Protein 4AUO (pdb70)

GO terms:
  GO:0004175 endopeptidase activity (F, IDA)
  GO:0031334 positive regulation of protein-containing complex assembly (P, IDA)
  GO:0006508 proteolysis (P, IDA)
  GO:0004222 metalloendopeptidase activity (F, EXP)
  GO:0008270 zinc ion binding (F, TAS)
  GO:0004222 metalloendopeptidase activity (F, TAS)
  GO:0006508 proteolysis (P, TAS)
  GO:0005576 extracellular region (C, TAS)
  GO:0004252 serine-type endopeptidase activity (F, TAS)
  GO:0022617 extracellular matrix disassembly (P, TAS)
  GO:0030574 collagen catabolic process (P, TAS)
  GO:0004222 metalloendopeptidase activity (F, IDA)
  GO:0008233 peptidase activity (F, IDA)
  GO:0071492 cellular response to UV-A (P, IDA)

Radius of gyration: 37.66 Å; Cα contacts (8 Å, |Δi|>4): 2362; chains: 8; bounding box: 63×101×89 Å

CATH classification: 3.40.390.10 (+1 more: 2.110.10.10)

B-factor: mean 34.92, std 15.32, range [1.0, 96.07]

Secondary structure (DSSP, 8-state):
-EE-TT----S-SEEEEE--S--TTS-HHHHHHHHHHHHHHHHTTSS-EEEE-SSS--SEEEEEE-S--SSS----SSSS--EEE--S-STTTT-EEEETTS--BSSSSS-BHHHHHHHHHHHHHTEE--S-TTSTTSSS---SS-----HHHHHHHHHHS---S-SS----PPPP-SS-TT---SEEE-GGGSEEEEETTEEEEE-TT-SS-EEEEGGGT-TTSPSS--EEEEEGGGTEEEEEETTEEEEEETTEEPTT-SEEHHHHH---TT-----EEEE-TTT-EEEEEETTEEEEEETTTTEE-TT--EEHHHHS-SS-S--SEEEEETTEEEEEETTEEEEEETTTTEEEEEEEGGGGS--/-EEPTT----S-SEEEEEE-S--TTS-HHHHHHHHHHHHHHHHTTSS-EEEE-SSS--SEEEEEE-S--SSS----SSSS--EEE--SSSTTTT-EEEETTS--BSSSSS-BHHHHHHHHHHHTTTEE--S-TTSTTSSS---SS-----HHHHHHHHHHS---S-SS----PPPP-SS-TT---SEEE--TTSEEEEETTEEEEE-TT-SS-EEEEGGGT-TTSPSS--EEEEEGGGTEEEEEETTEEEEEETTEEPTT-SEEHHHHT---TT-----EEEE-SSS-EEEEEETTEEEEEETTTTEE-TT--EEHHHHS-SS-S--SEEEEETTEEEEEETTEEEEEETTTTEEEEEEETTTTS--/-------PPPPPPPP------PPPPPP-----/-------PPPPPPP-PPPP--PPPPP----/-------PPPPPPP-PPPP--PPPPP--/----------PPPP---B---PPPP-----/---------PPPPPP-B-------------/-------PPPPPPPPPPP----------

Structure (mmCIF, N/CA/C/O backbone):
data_4AUO
#
_entry.id   4AUO
#
_cell.length_a   76.671
_cell.length_b   102.241
_cell.length_c   80.734
_cell.angle_alpha   90.00
_cell.angle_beta   103.75
_cell.angle_gamma   90.00
#
_symmetry.space_group_name_H-M   'P 1 2 1'
#
loop_
_entity.id
_entity.type
_entity.pdbx_description
1 polymer 'INTERSTITIAL COLLAGENASE'
2 polymer 'TRIPLE-HELICAL COLLAGEN PEPTIDE'
3 non-polymer 'CALCIUM ION'
4 non-polymer 'ZINC ION'
5 water water
#
loop_
_atom_site.group_PDB
_atom_site.id
_atom_site.type_symbol
_atom_site.label_atom_id
_atom_site.label_alt_id
_atom_site.label_comp_id
_atom_site.label_asym_id
_atom_site.label_entity_id
_atom_site.label_seq_id
_atom_site.pdbx_PDB_ins_code
_atom_site.Cartn_x
_atom_site.Cartn_y
_atom_site.Cartn_z
_atom_site.occupancy
_atom_site.B_iso_or_equiv
_atom_site.auth_seq_id
_atom_site.auth_comp_id
_atom_site.auth_asym_id
_atom_site.auth_atom_id
_atom_site.pdbx_PDB_model_num
ATOM 1 N N . PHE A 1 1 ? 17.085 132.505 30.006 1.00 16.87 81 PHE A N 1
ATOM 2 C CA . PHE A 1 1 ? 16.981 132.301 28.532 1.00 16.72 81 PHE A CA 1
ATOM 3 C C . PHE A 1 1 ? 18.222 132.817 27.799 1.00 16.36 81 PHE A C 1
ATOM 4 O O . PHE A 1 1 ? 18.921 133.701 28.291 1.00 17.46 81 PHE A O 1
ATOM 12 N N . VAL A 1 2 ? 18.498 132.265 26.625 1.00 14.48 82 VAL A N 1
ATOM 13 C CA . VAL A 1 2 ? 19.649 132.704 25.864 1.00 12.26 82 VAL A CA 1
ATOM 14 C C . VAL A 1 2 ? 19.245 132.930 24.432 1.00 13.60 82 VAL A C 1
ATOM 15 O O . VAL A 1 2 ? 18.617 132.078 23.809 1.00 12.48 82 VAL A O 1
ATOM 19 N N . LEU A 1 3 ? 19.601 134.090 23.908 1.00 15.91 83 LEU A N 1
ATOM 20 C CA . LEU A 1 3 ? 19.309 134.390 22.518 1.00 18.62 83 LEU A CA 1
ATOM 21 C C . LEU A 1 3 ? 20.480 133.812 21.713 1.00 20.89 83 LEU A C 1
ATOM 22 O O . LEU A 1 3 ? 21.640 134.062 22.044 1.00 23.59 83 LEU A O 1
ATOM 27 N N . THR A 1 4 ? 20.187 133.023 20.685 1.00 22.21 84 THR A N 1
ATOM 28 C CA . THR A 1 4 ? 21.234 132.441 19.855 1.00 24.94 84 THR A CA 1
ATOM 29 C C . THR A 1 4 ? 22.343 133.458 19.575 1.00 27.14 84 THR A C 1
ATOM 30 O O . THR A 1 4 ? 22.094 134.668 19.531 1.00 27.04 84 THR A O 1
ATOM 34 N N . GLU A 1 5 ? 23.569 132.982 19.386 1.00 28.67 85 GLU A N 1
ATOM 35 C CA . GLU A 1 5 ? 24.660 133.903 19.095 1.00 30.04 85 GLU A CA 1
ATOM 36 C C . GLU A 1 5 ? 24.403 134.492 17.714 1.00 29.34 85 GLU A C 1
ATOM 37 O O . GLU A 1 5 ? 23.824 133.821 16.850 1.00 28.84 85 GLU A O 1
ATOM 43 N N . GLY A 1 6 ? 24.820 135.742 17.516 1.00 28.19 86 GLY A N 1
ATOM 44 C CA . GLY A 1 6 ? 24.624 136.400 16.237 1.00 27.38 86 GLY A CA 1
ATOM 45 C C . GLY A 1 6 ? 23.248 137.020 16.116 1.00 28.26 86 GLY A C 1
ATOM 46 O O . GLY A 1 6 ? 22.949 137.728 15.155 1.00 28.36 86 GLY A O 1
ATOM 47 N N . ASN A 1 7 ? 22.399 136.741 17.095 1.00 28.94 87 ASN A N 1
ATOM 48 C CA . ASN A 1 7 ? 21.049 137.281 17.111 1.00 30.37 87 ASN A CA 1
ATOM 49 C C . ASN A 1 7 ? 20.259 137.006 15.851 1.00 31.03 87 ASN A C 1
ATOM 50 O O . ASN A 1 7 ? 19.673 137.916 15.275 1.00 31.12 87 ASN A O 1
ATOM 55 N N . PRO A 1 8 ? 20.239 135.748 15.398 1.00 31.71 88 PRO A N 1
ATOM 56 C CA . PRO A 1 8 ? 19.475 135.458 14.189 1.00 32.63 88 PRO A CA 1
ATOM 57 C C . PRO A 1 8 ? 17.991 135.572 14.526 1.00 33.21 88 PRO A C 1
ATOM 58 O O . PRO A 1 8 ? 17.554 135.163 15.603 1.00 33.71 88 PRO A O 1
ATOM 62 N N . ARG A 1 9 ? 17.231 136.141 13.603 1.00 33.95 89 ARG A N 1
ATOM 63 C CA . ARG A 1 9 ? 15.801 136.331 13.773 1.00 34.75 89 ARG A CA 1
ATOM 64 C C . ARG A 1 9 ? 15.214 136.352 12.370 1.00 34.79 89 ARG A C 1
ATOM 65 O O . ARG A 1 9 ? 15.952 136.352 11.384 1.00 34.71 89 ARG A O 1
ATOM 73 N N . TRP A 1 10 ? 13.894 136.357 12.262 1.00 33.93 90 TRP A N 1
ATOM 74 C CA . TRP A 1 10 ? 13.291 136.421 10.944 1.00 33.51 90 TRP A CA 1
ATOM 75 C C . TRP A 1 10 ? 12.861 137.858 10.660 1.00 33.19 90 TRP A C 1
ATOM 76 O O . TRP A 1 10 ? 12.408 138.568 11.555 1.00 31.68 90 TRP A O 1
ATOM 87 N N . GLU A 1 11 ? 13.017 138.291 9.416 1.00 34.05 91 GLU A N 1
ATOM 88 C CA . GLU A 1 11 ? 12.619 139.640 9.054 1.00 36.06 91 GLU A CA 1
ATOM 89 C C . GLU A 1 11 ? 11.104 139.664 8.837 1.00 37.89 91 GLU A C 1
ATOM 90 O O . GLU A 1 11 ? 10.421 140.588 9.292 1.00 38.43 91 GLU A O 1
ATOM 92 N N . GLN A 1 12 ? 10.585 138.634 8.162 1.00 39.59 92 GLN A N 1
ATOM 93 C CA . GLN A 1 12 ? 9.148 138.516 7.871 1.00 40.57 92 GLN A CA 1
ATOM 94 C C . GLN A 1 12 ? 8.345 138.013 9.060 1.00 39.79 92 GLN A C 1
ATOM 95 O O . GLN A 1 12 ? 8.589 136.922 9.567 1.00 40.15 92 GLN A O 1
ATOM 101 N N . THR A 1 13 ? 7.368 138.806 9.485 1.00 39.71 93 THR A N 1
ATOM 102 C CA . THR A 1 13 ? 6.534 138.452 10.627 1.00 39.67 93 THR A CA 1
ATOM 103 C C . THR A 1 13 ? 5.528 137.344 10.319 1.00 39.45 93 THR A C 1
ATOM 104 O O . THR A 1 13 ? 5.048 136.666 11.230 1.00 40.34 93 THR A O 1
ATOM 108 N N . HIS A 1 14 ? 5.194 137.161 9.046 1.00 38.05 94 HIS A N 1
ATOM 109 C CA . HIS A 1 14 ? 4.243 136.121 8.679 1.00 37.19 94 HIS A CA 1
ATOM 110 C C . HIS A 1 14 ? 4.981 134.964 8.042 1.00 35.70 94 HIS A C 1
ATOM 111 O O . HIS A 1 14 ? 5.251 134.973 6.848 1.00 36.61 94 HIS A O 1
ATOM 118 N N . LEU A 1 15 ? 5.316 133.969 8.858 1.00 33.25 95 LEU A N 1
ATOM 119 C CA . LEU A 1 15 ? 6.067 132.810 8.396 1.00 31.17 95 LEU A CA 1
ATOM 120 C C . LEU A 1 15 ? 5.212 131.657 7.886 1.00 31.64 95 LEU A C 1
ATOM 121 O O . LEU A 1 15 ? 4.005 131.582 8.142 1.00 32.08 95 LEU A O 1
ATOM 126 N N . THR A 1 16 ? 5.871 130.756 7.162 1.00 31.36 96 THR A N 1
ATOM 127 C CA . THR A 1 16 ? 5.241 129.570 6.592 1.00 29.67 96 THR A CA 1
ATOM 128 C C . THR A 1 16 ? 6.141 128.360 6.872 1.00 27.82 96 THR A C 1
ATOM 129 O O . THR A 1 16 ? 7.362 128.462 6.849 1.00 25.72 96 THR A O 1
ATOM 133 N N . TYR A 1 17 ? 5.535 127.215 7.139 1.00 26.58 97 TYR A N 1
ATOM 134 C CA . TYR A 1 17 ? 6.313 126.026 7.420 1.00 25.99 97 TYR A CA 1
ATOM 135 C C . TYR A 1 17 ? 5.768 124.855 6.615 1.00 28.48 97 TYR A C 1
ATOM 136 O O . TYR A 1 17 ? 4.686 124.951 6.034 1.00 29.16 97 TYR A O 1
ATOM 145 N N . ARG A 1 18 ? 6.512 123.752 6.579 1.00 30.27 98 ARG A N 1
ATOM 146 C CA . ARG A 1 18 ? 6.077 122.573 5.834 1.00 33.17 98 ARG A CA 1
ATOM 147 C C . ARG A 1 18 ? 6.656 121.266 6.369 1.00 34.05 98 ARG A C 1
ATOM 148 O O . ARG A 1 18 ? 7.861 121.162 6.605 1.00 36.53 98 ARG A O 1
ATOM 156 N N . ILE A 1 19 ? 5.797 120.262 6.530 1.00 33.62 99 ILE A N 1
ATOM 157 C CA . ILE A 1 19 ? 6.213 118.965 7.054 1.00 33.15 99 ILE A CA 1
ATOM 158 C C . ILE A 1 19 ? 6.713 118.028 5.955 1.00 35.22 99 ILE A C 1
ATOM 159 O O . ILE A 1 19 ? 6.144 116.958 5.758 1.00 36.38 99 ILE A O 1
ATOM 164 N N . GLU A 1 20 ? 7.777 118.423 5.256 1.00 36.76 100 GLU A N 1
ATOM 165 C CA . GLU A 1 20 ? 8.346 117.626 4.165 1.00 38.54 100 GLU A CA 1
ATOM 166 C C . GLU A 1 20 ? 7.940 116.157 4.151 1.00 39.02 100 GLU A C 1
ATOM 167 O O . GLU A 1 20 ? 7.268 115.720 3.221 1.00 40.09 100 GLU A O 1
ATOM 173 N N . ASN A 1 21 ? 8.348 115.390 5.161 1.00 38.85 101 ASN A N 1
ATOM 174 C CA . ASN A 1 21 ? 7.977 113.972 5.220 1.00 38.70 101 ASN A CA 1
ATOM 175 C C . ASN A 1 21 ? 7.352 113.610 6.565 1.00 39.00 101 ASN A C 1
ATOM 176 O O . ASN A 1 21 ? 7.283 114.439 7.472 1.00 39.99 101 ASN A O 1
ATOM 181 N N . TYR A 1 22 ? 6.909 112.363 6.698 1.00 38.38 102 TYR A N 1
ATOM 182 C CA . TYR A 1 22 ? 6.274 111.924 7.932 1.00 37.64 102 TYR A CA 1
ATOM 183 C C . TYR A 1 22 ? 6.864 110.657 8.505 1.00 38.15 102 TYR A C 1
ATOM 184 O O . TYR A 1 22 ? 7.468 109.839 7.807 1.00 38.18 102 TYR A O 1
ATOM 193 N N . THR A 1 23 ? 6.663 110.508 9.803 1.00 38.65 103 THR A N 1
ATOM 194 C CA . THR A 1 23 ? 7.141 109.355 10.529 1.00 39.91 103 THR A CA 1
ATOM 195 C C . THR A 1 23 ? 6.013 108.337 10.526 1.00 40.44 103 THR A C 1
ATOM 196 O O . THR A 1 23 ? 4.844 108.697 10.669 1.00 40.27 103 THR A O 1
ATOM 200 N N . PRO A 1 24 ? 6.348 107.053 10.338 1.00 40.94 104 PRO A N 1
ATOM 201 C CA . PRO A 1 24 ? 5.379 105.950 10.311 1.00 41.83 104 PRO A CA 1
ATOM 202 C C . PRO A 1 24 ? 4.913 105.621 11.727 1.00 42.38 104 PRO A C 1
ATOM 203 O O . PRO A 1 24 ? 4.248 104.607 11.960 1.00 42.89 104 PRO A O 1
ATOM 207 N N . ASP A 1 25 ? 5.282 106.485 12.667 1.00 42.26 105 ASP A N 1
ATOM 208 C CA . ASP A 1 25 ? 4.942 106.308 14.071 1.00 41.93 105 ASP A CA 1
ATOM 209 C C . ASP A 1 25 ? 3.558 106.820 14.434 1.00 41.82 105 ASP A C 1
ATOM 210 O O . ASP A 1 25 ? 2.888 106.257 15.301 1.00 41.19 105 ASP A O 1
ATOM 215 N N . LEU A 1 26 ? 3.133 107.890 13.774 1.00 41.60 106 LEU A N 1
ATOM 216 C CA . LEU A 1 26 ? 1.833 108.475 14.058 1.00 41.49 106 LEU A CA 1
ATOM 217 C C . LEU A 1 26 ? 1.088 108.897 12.808 1.00 41.54 106 LEU A C 1
ATOM 218 O O . LEU A 1 26 ? 1.685 109.407 11.857 1.00 42.14 106 LEU A O 1
ATOM 223 N N . PRO A 1 27 ? -0.237 108.692 12.799 1.00 41.28 107 PRO A N 1
ATOM 224 C CA . PRO A 1 27 ? -1.101 109.055 11.673 1.00 41.38 107 PRO A CA 1
ATOM 225 C C . PRO A 1 27 ? -0.835 110.508 11.240 1.00 41.42 107 PRO A C 1
ATOM 226 O O . PRO A 1 27 ? -0.861 111.412 12.076 1.00 41.03 107 PRO A O 1
ATOM 230 N N . ARG A 1 28 ? -0.583 110.724 9.947 1.00 40.68 108 ARG A N 1
ATOM 231 C CA . ARG A 1 28 ? -0.299 112.059 9.412 1.00 40.93 108 ARG A CA 1
ATOM 232 C C . ARG A 1 28 ? -1.049 113.218 10.047 1.00 41.05 108 ARG A C 1
ATOM 233 O O . ARG A 1 28 ? -0.524 114.326 10.103 1.00 41.18 108 ARG A O 1
ATOM 241 N N . ALA A 1 29 ? -2.271 112.970 10.512 1.00 41.67 109 ALA A N 1
ATOM 242 C CA . ALA A 1 29 ? -3.092 114.005 11.146 1.00 41.27 109 ALA A CA 1
ATOM 243 C C . ALA A 1 29 ? -2.603 114.341 12.564 1.00 41.54 109 ALA A C 1
ATOM 244 O O . ALA A 1 29 ? -2.490 115.519 12.928 1.00 40.63 109 ALA A O 1
ATOM 246 N N . ASP A 1 30 ? -2.321 113.305 13.360 1.00 41.40 110 ASP A N 1
ATOM 247 C CA . ASP A 1 30 ? -1.816 113.488 14.726 1.00 41.23 110 ASP A CA 1
ATOM 248 C C . ASP A 1 30 ? -0.503 114.291 14.691 1.00 40.46 110 ASP A C 1
ATOM 249 O O . ASP A 1 30 ? -0.205 115.054 15.610 1.00 39.28 110 ASP A O 1
ATOM 251 N N . VAL A 1 31 ? 0.272 114.104 13.622 1.00 39.40 111 VAL A N 1
ATOM 252 C CA . VAL A 1 31 ? 1.531 114.812 13.426 1.00 38.47 111 VAL A CA 1
ATOM 253 C C . VAL A 1 31 ? 1.246 116.260 13.000 1.00 39.80 111 VAL A C 1
ATOM 254 O O . VAL A 1 31 ? 1.832 117.197 13.550 1.00 39.80 111 VAL A O 1
ATOM 258 N N . ASP A 1 32 ? 0.347 116.443 12.028 1.00 40.46 112 ASP A N 1
ATOM 259 C CA . ASP A 1 32 ? 0.001 117.785 11.549 1.00 41.01 112 ASP A CA 1
ATOM 260 C C . ASP A 1 32 ? -0.435 118.604 12.740 1.00 40.11 112 ASP A C 1
ATOM 261 O O . ASP A 1 32 ? -0.047 119.762 12.907 1.00 38.51 112 ASP A O 1
ATOM 266 N N . HIS A 1 33 ? -1.272 117.970 13.552 1.00 39.14 113 HIS A N 1
ATOM 267 C CA . HIS A 1 33 ? -1.829 118.581 14.742 1.00 38.50 113 HIS A CA 1
ATOM 268 C C . HIS A 1 33 ? -0.717 118.905 15.737 1.00 39.42 113 HIS A C 1
ATOM 269 O O . HIS A 1 33 ? -0.546 120.058 16.145 1.00 39.24 113 HIS A O 1
ATOM 276 N N . ALA A 1 34 ? 0.040 117.878 16.116 1.00 39.83 114 ALA A N 1
ATOM 277 C CA . ALA A 1 34 ? 1.135 118.034 17.068 1.00 38.22 114 ALA A CA 1
ATOM 278 C C . ALA A 1 34 ? 2.014 119.221 16.693 1.00 37.19 114 ALA A C 1
ATOM 279 O O . ALA A 1 34 ? 2.377 120.018 17.557 1.00 37.51 114 ALA A O 1
ATOM 281 N N . ILE A 1 35 ? 2.355 119.335 15.411 1.00 35.46 115 ILE A N 1
ATOM 282 C CA . ILE A 1 35 ? 3.182 120.441 14.954 1.00 34.80 115 ILE A CA 1
ATOM 283 C C . ILE A 1 35 ? 2.364 121.727 14.905 1.00 34.17 115 ILE A C 1
ATOM 284 O O . ILE A 1 35 ? 2.856 122.795 15.249 1.00 33.82 115 ILE A O 1
ATOM 289 N N . GLU A 1 36 ? 1.110 121.627 14.485 1.00 33.72 116 GLU A N 1
ATOM 290 C CA . GLU A 1 36 ? 0.265 122.809 14.426 1.00 32.94 116 GLU A CA 1
ATOM 291 C C . GLU A 1 36 ? 0.246 123.406 15.827 1.00 30.55 116 GLU A C 1
ATOM 292 O O . GLU A 1 36 ? 0.686 124.536 16.045 1.00 28.83 116 GLU A O 1
ATOM 298 N N . LYS A 1 37 ? -0.244 122.623 16.781 1.00 28.46 117 LYS A N 1
ATOM 299 C CA . LYS A 1 37 ? -0.314 123.068 18.161 1.00 27.03 117 LYS A CA 1
ATOM 300 C C . LYS A 1 37 ? 1.004 123.650 18.678 1.00 26.45 117 LYS A C 1
ATOM 301 O O . LYS A 1 37 ? 1.006 124.727 19.272 1.00 27.00 117 LYS A O 1
ATOM 307 N N . ALA A 1 38 ? 2.119 122.958 18.452 1.00 25.29 118 ALA A N 1
ATOM 308 C CA . ALA A 1 38 ? 3.417 123.450 18.904 1.00 24.11 118 ALA A CA 1
ATOM 309 C C . ALA A 1 38 ? 3.681 124.866 18.369 1.00 24.41 118 ALA A C 1
ATOM 310 O O . ALA A 1 38 ? 3.940 125.789 19.147 1.00 24.83 118 ALA A O 1
ATOM 312 N N . PHE A 1 39 ? 3.608 125.046 17.050 1.00 22.69 119 PHE A N 1
ATOM 313 C CA . PHE A 1 39 ? 3.833 126.365 16.452 1.00 20.60 119 PHE A CA 1
ATOM 314 C C . PHE A 1 39 ? 2.979 127.419 17.115 1.00 20.77 119 PHE A C 1
ATOM 315 O O . PHE A 1 39 ? 3.364 128.576 17.163 1.00 23.41 119 PHE A O 1
ATOM 323 N N . GLN A 1 40 ? 1.821 127.016 17.625 1.00 20.70 120 GLN A N 1
ATOM 324 C CA . GLN A 1 40 ? 0.906 127.934 18.296 1.00 20.61 120 GLN A CA 1
ATOM 325 C C . GLN A 1 40 ? 1.449 128.461 19.636 1.00 20.25 120 GLN A C 1
ATOM 326 O O . GLN A 1 40 ? 1.269 129.627 19.959 1.00 20.24 120 GLN A O 1
ATOM 332 N N . LEU A 1 41 ? 2.122 127.614 20.410 1.00 20.13 121 LEU A N 1
ATOM 333 C CA . LEU A 1 41 ? 2.679 128.043 21.696 1.00 19.69 121 LEU A CA 1
ATOM 334 C C . LEU A 1 41 ? 3.564 129.263 21.542 1.00 19.54 121 LEU A C 1
ATOM 335 O O . LEU A 1 41 ? 3.629 130.119 22.425 1.00 20.46 121 LEU A O 1
ATOM 340 N N . TRP A 1 42 ? 4.252 129.344 20.418 1.00 17.67 122 TRP A N 1
ATOM 341 C CA . TRP A 1 42 ? 5.128 130.463 20.206 1.00 18.34 122 TRP A CA 1
ATOM 342 C C . TRP A 1 42 ? 4.407 131.660 19.640 1.00 18.37 122 TRP A C 1
ATOM 343 O O . TRP A 1 42 ? 4.667 132.801 20.039 1.00 18.49 122 TRP A O 1
ATOM 354 N N . SER A 1 43 ? 3.488 131.406 18.722 1.00 17.93 123 SER A N 1
ATOM 355 C CA . SER A 1 43 ? 2.747 132.491 18.113 1.00 18.63 123 SER A CA 1
ATOM 356 C C . SER A 1 43 ? 1.766 133.087 19.107 1.00 19.03 123 SER A C 1
ATOM 357 O O . SER A 1 43 ? 1.339 134.221 18.945 1.00 20.93 123 SER A O 1
ATOM 360 N N . ASN A 1 44 ? 1.427 132.323 20.142 1.00 19.56 124 ASN A N 1
ATOM 361 C CA . ASN A 1 44 ? 0.486 132.771 21.168 1.00 19.84 124 ASN A CA 1
ATOM 362 C C . ASN A 1 44 ? 1.056 133.883 22.039 1.00 20.07 124 ASN A C 1
ATOM 363 O O . ASN A 1 44 ? 0.304 134.636 22.660 1.00 20.65 124 ASN A O 1
ATOM 368 N N . VAL A 1 45 ? 2.382 133.976 22.083 1.00 19.20 125 VAL A N 1
ATOM 369 C CA . VAL A 1 45 ? 3.062 134.970 22.896 1.00 17.82 125 VAL A CA 1
ATOM 370 C C . VAL A 1 45 ? 3.863 135.991 22.096 1.00 19.60 125 VAL A C 1
ATOM 371 O O . VAL A 1 45 ? 4.608 136.790 22.677 1.00 20.31 125 VAL A O 1
ATOM 375 N N . THR A 1 46 ? 3.734 135.962 20.770 1.00 20.13 126 THR A N 1
ATOM 376 C CA . THR A 1 46 ? 4.454 136.919 19.920 1.00 19.56 126 THR A CA 1
ATOM 377 C C . THR A 1 46 ? 3.588 137.456 18.806 1.00 19.69 126 THR A C 1
ATOM 378 O O . THR A 1 46 ? 2.426 137.083 18.667 1.00 18.67 126 THR A O 1
ATOM 382 N N . PRO A 1 47 ? 4.145 138.373 18.003 1.00 21.91 127 PRO A N 1
ATOM 383 C CA . PRO A 1 47 ? 3.357 138.923 16.897 1.00 22.84 127 PRO A CA 1
ATOM 384 C C . PRO A 1 47 ? 3.383 137.975 15.693 1.00 24.84 127 PRO A C 1
ATOM 385 O O . PRO A 1 47 ? 2.672 138.184 14.706 1.00 25.90 127 PRO A O 1
ATOM 389 N N . LEU A 1 48 ? 4.195 136.924 15.802 1.00 26.25 128 LEU A N 1
ATOM 390 C CA . LEU A 1 48 ? 4.377 135.951 14.731 1.00 27.98 128 LEU A CA 1
ATOM 391 C C . LEU A 1 48 ? 3.168 135.094 14.434 1.00 30.62 128 LEU A C 1
ATOM 392 O O . LEU A 1 48 ? 2.308 134.871 15.299 1.00 31.18 128 LEU A O 1
ATOM 397 N N . THR A 1 49 ? 3.114 134.625 13.189 1.00 32.21 129 THR A N 1
ATOM 398 C CA . THR A 1 49 ? 2.047 133.743 12.727 1.00 33.98 129 THR A CA 1
ATOM 399 C C . THR A 1 49 ? 2.729 132.584 11.973 1.00 34.52 129 THR A C 1
ATOM 400 O O . THR A 1 49 ? 3.828 132.754 11.427 1.00 35.27 129 THR A O 1
ATOM 404 N N . PHE A 1 50 ? 2.106 131.405 11.967 1.00 34.00 130 PHE A N 1
ATOM 405 C CA . PHE A 1 50 ? 2.692 130.257 11.279 1.00 33.11 130 PHE A CA 1
ATOM 406 C C . PHE A 1 50 ? 1.702 129.523 10.401 1.00 33.66 130 PHE A C 1
ATOM 407 O O . PHE A 1 50 ? 0.858 128.758 10.892 1.00 33.50 130 PHE A O 1
ATOM 415 N N . THR A 1 51 ? 1.831 129.770 9.097 1.00 33.48 131 THR A N 1
ATOM 416 C CA . THR A 1 51 ? 0.989 129.170 8.071 1.00 31.97 131 THR A CA 1
ATOM 417 C C . THR A 1 51 ? 1.713 127.972 7.464 1.00 31.20 131 THR A C 1
ATOM 418 O O . THR A 1 51 ? 2.922 128.005 7.237 1.00 28.63 131 THR A O 1
ATOM 422 N N . LYS A 1 52 ? 0.954 126.921 7.194 1.00 32.54 132 LYS A N 1
ATOM 423 C CA . LYS A 1 52 ? 1.484 125.681 6.627 1.00 35.27 132 LYS A CA 1
ATOM 424 C C . LYS A 1 52 ? 1.229 125.486 5.124 1.00 37.56 132 LYS A C 1
ATOM 425 O O . LYS A 1 52 ? 0.112 125.158 4.715 1.00 38.05 132 LYS A O 1
ATOM 431 N N . VAL A 1 53 ? 2.258 125.688 4.302 1.00 39.41 133 VAL A N 1
ATOM 432 C CA . VAL A 1 53 ? 2.108 125.480 2.868 1.00 41.02 133 VAL A CA 1
ATOM 433 C C . VAL A 1 53 ? 2.357 123.986 2.642 1.00 42.31 133 VAL A C 1
ATOM 434 O O . VAL A 1 53 ? 3.345 123.421 3.123 1.00 40.74 133 VAL A O 1
ATOM 438 N N . SER A 1 54 ? 1.441 123.347 1.925 1.00 44.90 134 SER A N 1
ATOM 439 C CA . SER A 1 54 ? 1.525 121.909 1.683 1.00 47.93 134 SER A CA 1
ATOM 440 C C . SER A 1 54 ? 2.545 121.444 0.637 1.00 49.21 134 SER A C 1
ATOM 441 O O . SER A 1 54 ? 2.759 120.240 0.450 1.00 48.80 134 SER A O 1
ATOM 444 N N . GLU A 1 55 ? 3.181 122.402 -0.030 1.00 50.57 135 GLU A N 1
ATOM 445 C CA . GLU A 1 55 ? 4.185 122.100 -1.041 1.00 51.60 135 GLU A CA 1
ATOM 446 C C . GLU A 1 55 ? 4.986 123.360 -1.353 1.00 51.18 135 GLU A C 1
ATOM 447 O O . GLU A 1 55 ? 4.565 124.475 -1.037 1.00 50.55 135 GLU A O 1
ATOM 453 N N . GLY A 1 56 ? 6.137 123.174 -1.987 1.00 50.32 136 GLY A N 1
ATOM 454 C CA . GLY A 1 56 ? 6.977 124.303 -2.322 1.00 48.88 136 GLY A CA 1
ATOM 455 C C . GLY A 1 56 ? 7.978 124.533 -1.215 1.00 48.87 136 GLY A C 1
ATOM 456 O O . GLY A 1 56 ? 8.290 123.615 -0.448 1.00 49.17 136 GLY A O 1
ATOM 457 N N . GLN A 1 57 ? 8.483 125.758 -1.124 1.00 47.97 137 GLN A N 1
ATOM 458 C CA . GLN A 1 57 ? 9.456 126.102 -0.097 1.00 47.47 137 GLN A CA 1
ATOM 459 C C . GLN A 1 57 ? 8.856 126.886 1.058 1.00 46.31 137 GLN A C 1
ATOM 460 O O . GLN A 1 57 ? 8.268 127.950 0.859 1.00 47.93 137 GLN A O 1
ATOM 466 N N . ALA A 1 58 ? 9.002 126.347 2.264 1.00 43.14 138 ALA A N 1
ATOM 467 C CA . ALA A 1 58 ? 8.492 126.997 3.459 1.00 39.54 138 ALA A CA 1
ATOM 468 C C . ALA A 1 58 ? 9.694 127.582 4.190 1.00 37.05 138 ALA A C 1
ATOM 469 O O . ALA A 1 58 ? 10.826 127.178 3.933 1.00 37.03 138 ALA A O 1
ATOM 471 N N . ASP A 1 59 ? 9.451 128.538 5.083 1.00 33.87 139 ASP A N 1
ATOM 472 C CA . ASP A 1 59 ? 10.523 129.160 5.859 1.00 29.97 139 ASP A CA 1
ATOM 473 C C . ASP A 1 59 ? 11.139 128.128 6.817 1.00 28.73 139 ASP A C 1
ATOM 474 O O . ASP A 1 59 ? 12.316 128.215 7.169 1.00 28.36 139 ASP A O 1
ATOM 479 N N . ILE A 1 60 ? 10.329 127.157 7.232 1.00 26.88 140 ILE A N 1
ATOM 480 C CA . ILE A 1 60 ? 10.761 126.104 8.142 1.00 25.06 140 ILE A CA 1
ATOM 481 C C . ILE A 1 60 ? 10.344 124.750 7.587 1.00 25.83 140 ILE A C 1
ATOM 482 O O . ILE A 1 60 ? 9.156 124.422 7.544 1.00 25.07 140 ILE A O 1
ATOM 487 N N . MET A 1 61 ? 11.332 123.973 7.155 1.00 26.27 141 MET A N 1
ATOM 488 C CA . MET A 1 61 ? 11.088 122.647 6.606 1.00 26.64 141 MET A CA 1
ATOM 489 C C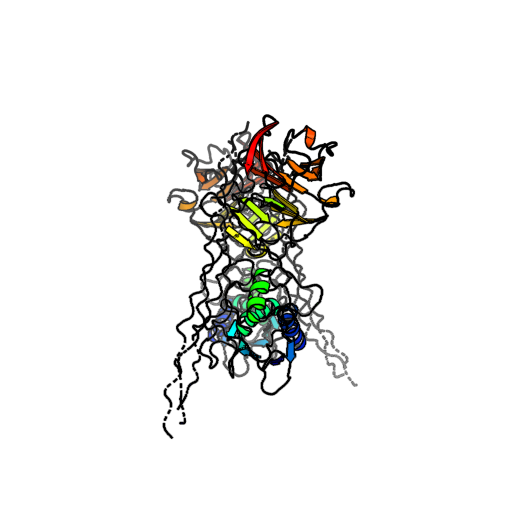 . MET A 1 61 ? 11.212 121.627 7.724 1.00 26.02 141 MET A C 1
ATOM 490 O O . MET A 1 61 ? 12.271 121.480 8.338 1.00 27.65 141 MET A O 1
ATOM 495 N N . ILE A 1 62 ? 10.131 120.920 7.998 1.00 24.92 142 ILE A N 1
ATOM 496 C CA . ILE A 1 62 ? 10.161 119.926 9.054 1.00 24.77 142 ILE A CA 1
ATOM 497 C C . ILE A 1 62 ? 10.233 118.536 8.442 1.00 26.28 142 ILE A C 1
ATOM 498 O O . ILE A 1 62 ? 9.427 118.190 7.581 1.00 27.51 142 ILE A O 1
ATOM 503 N N . SER A 1 63 ? 11.193 117.736 8.892 1.00 26.64 143 SER A N 1
ATOM 504 C CA . SER A 1 63 ? 11.363 116.402 8.344 1.00 27.04 143 SER A CA 1
ATOM 505 C C . SER A 1 63 ? 11.830 115.398 9.377 1.00 27.64 143 SER A C 1
ATOM 506 O O . SER A 1 63 ? 12.408 115.768 10.387 1.00 28.09 143 SER A O 1
ATOM 509 N N . PHE A 1 64 ? 11.592 114.122 9.090 1.00 28.32 144 PHE A N 1
ATOM 510 C CA . PHE A 1 64 ? 11.994 113.016 9.949 1.00 28.71 144 PHE A CA 1
ATOM 511 C C . PHE A 1 64 ? 13.080 112.250 9.207 1.00 29.59 144 PHE A C 1
ATOM 512 O O . PHE A 1 64 ? 12.859 111.771 8.099 1.00 29.31 144 PHE A O 1
ATOM 520 N N . VAL A 1 65 ? 14.247 112.131 9.831 1.00 30.80 145 VAL A N 1
ATOM 521 C CA . VAL A 1 65 ? 15.391 111.473 9.214 1.00 31.11 145 VAL A CA 1
ATOM 522 C C . VAL A 1 65 ? 16.133 110.554 10.198 1.00 32.52 145 VAL A C 1
ATOM 523 O O . VAL A 1 65 ? 15.933 110.642 11.418 1.00 33.88 145 VAL A O 1
ATOM 527 N N . ARG A 1 66 ? 16.993 109.686 9.658 1.00 32.81 146 ARG A N 1
ATOM 528 C CA . ARG A 1 66 ? 17.763 108.720 10.450 1.00 32.70 146 ARG A CA 1
ATOM 529 C C . ARG A 1 66 ? 19.250 108.990 10.383 1.00 33.04 146 ARG A C 1
ATOM 530 O O . ARG A 1 66 ? 19.710 109.728 9.520 1.00 33.09 146 ARG A O 1
ATOM 538 N N . GLY A 1 67 ? 19.993 108.375 11.296 1.00 33.78 147 GLY A N 1
ATOM 539 C CA . GLY A 1 67 ? 21.437 108.543 11.332 1.00 35.68 147 GLY A CA 1
ATOM 540 C C . GLY A 1 67 ? 22.015 109.726 10.570 1.00 36.59 147 GLY A C 1
ATOM 541 O O . GLY A 1 67 ? 21.835 110.883 10.963 1.00 36.34 147 GLY A O 1
ATOM 542 N N . ASP A 1 68 ? 22.721 109.431 9.480 1.00 38.16 148 ASP A N 1
ATOM 543 C CA . ASP A 1 68 ? 23.346 110.463 8.651 1.00 40.09 148 ASP A CA 1
ATOM 544 C C . ASP A 1 68 ? 22.354 110.936 7.581 1.00 40.25 148 ASP A C 1
ATOM 545 O O . ASP A 1 68 ? 21.647 110.117 6.993 1.00 40.34 148 ASP A O 1
ATOM 550 N N . HIS A 1 69 ? 22.295 112.245 7.325 1.00 40.81 149 HIS A N 1
ATOM 551 C CA . HIS A 1 69 ? 21.353 112.764 6.324 1.00 40.63 149 HIS A CA 1
ATOM 552 C C . HIS A 1 69 ? 21.732 114.066 5.617 1.00 41.20 149 HIS A C 1
ATOM 553 O O . HIS A 1 69 ? 20.952 115.024 5.595 1.00 39.51 149 HIS A O 1
ATOM 560 N N . ARG A 1 70 ? 22.921 114.090 5.027 1.00 42.64 150 ARG A N 1
ATOM 561 C CA . ARG A 1 70 ? 23.390 115.265 4.291 1.00 44.93 150 ARG A CA 1
ATOM 562 C C . ARG A 1 70 ? 23.235 116.591 5.037 1.00 43.90 150 ARG A C 1
ATOM 563 O O . ARG A 1 70 ? 22.901 117.593 4.407 1.00 42.73 150 ARG A O 1
ATOM 571 N N . ASP A 1 71 ? 23.470 116.635 6.346 1.00 42.71 151 ASP A N 1
ATOM 572 C CA . ASP A 1 71 ? 23.304 117.917 7.016 1.00 41.76 151 ASP A CA 1
ATOM 573 C C . ASP A 1 71 ? 24.320 118.293 8.085 1.00 40.79 151 ASP A C 1
ATOM 574 O O . ASP A 1 71 ? 24.146 119.303 8.769 1.00 42.58 151 ASP A O 1
ATOM 579 N N . ASN A 1 72 ? 25.368 117.492 8.242 1.00 38.80 152 ASN A N 1
ATOM 580 C CA . ASN A 1 72 ? 26.436 117.801 9.203 1.00 38.28 152 ASN A CA 1
ATOM 581 C C . ASN A 1 72 ? 26.201 117.352 10.644 1.00 37.12 152 ASN A C 1
ATOM 582 O O . ASN A 1 72 ? 27.156 117.153 11.398 1.00 37.42 152 ASN A O 1
ATOM 587 N N . SER A 1 73 ? 24.938 117.183 11.023 1.00 35.75 153 SER A N 1
ATOM 588 C CA . SER A 1 73 ? 24.596 116.768 12.381 1.00 33.40 153 SER A CA 1
ATOM 589 C C . SER A 1 73 ? 23.843 115.440 12.413 1.00 30.79 153 SER A C 1
ATOM 590 O O . SER A 1 73 ? 22.652 115.410 12.699 1.00 29.39 153 SER A O 1
ATOM 593 N N . PRO A 1 74 ? 24.541 114.323 12.131 1.00 29.47 154 PRO A N 1
ATOM 594 C CA . PRO A 1 74 ? 23.970 112.968 12.113 1.00 28.25 154 PRO A CA 1
ATOM 595 C C . PRO A 1 74 ? 23.337 112.587 13.448 1.00 28.01 154 PRO A C 1
ATOM 596 O O . PRO A 1 74 ? 23.794 113.029 14.510 1.00 28.44 154 PRO A O 1
ATOM 600 N N . PHE A 1 75 ? 22.290 111.768 13.398 1.00 26.75 155 PHE A N 1
ATOM 601 C CA . PHE A 1 75 ? 21.626 111.344 14.623 1.00 26.76 155 PHE A CA 1
ATOM 602 C C . PHE A 1 75 ? 22.289 110.092 15.216 1.00 27.15 155 PHE A C 1
ATOM 603 O O . PHE A 1 75 ? 22.980 109.355 14.524 1.00 26.20 155 PHE A O 1
ATOM 611 N N . ASP A 1 76 ? 22.069 109.873 16.510 1.00 28.92 156 ASP A N 1
ATOM 612 C CA . ASP A 1 76 ? 22.667 108.764 17.262 1.00 29.11 156 ASP A CA 1
ATOM 613 C C . ASP A 1 76 ? 21.789 107.534 17.480 1.00 29.62 156 ASP A C 1
ATOM 614 O O . ASP A 1 76 ? 21.995 106.786 18.444 1.00 28.98 156 ASP A O 1
ATOM 619 N N . GLY A 1 77 ? 20.819 107.312 16.605 1.00 29.24 157 GLY A N 1
ATOM 620 C CA . GLY A 1 77 ? 19.957 106.165 16.795 1.00 29.18 157 GLY A CA 1
ATOM 621 C C . GLY A 1 77 ? 19.009 106.417 17.949 1.00 29.16 157 GLY A C 1
ATOM 622 O O . GLY A 1 77 ? 18.833 107.558 18.365 1.00 30.07 157 GLY A O 1
ATOM 623 N N . PRO A 1 78 ? 18.390 105.372 18.502 1.00 28.97 158 PRO A N 1
ATOM 624 C CA . PRO A 1 78 ? 17.443 105.484 19.616 1.00 29.25 158 PRO A CA 1
ATOM 625 C C . PRO A 1 78 ? 17.995 106.153 20.855 1.00 29.35 158 PRO A C 1
ATOM 626 O O . PRO A 1 78 ? 19.080 105.821 21.305 1.00 30.76 158 PRO A O 1
ATOM 630 N N . GLY A 1 79 ? 17.236 107.089 21.411 1.00 29.49 159 GLY A N 1
ATOM 631 C CA . GLY A 1 79 ? 17.675 107.772 22.617 1.00 29.52 159 GLY A CA 1
ATOM 632 C C . GLY A 1 79 ? 18.574 108.960 22.350 1.00 28.89 159 GLY A C 1
ATOM 633 O O . GLY A 1 79 ? 18.768 109.353 21.201 1.00 30.30 159 GLY A O 1
ATOM 634 N N . GLY A 1 80 ? 19.122 109.538 23.411 1.00 27.35 160 GLY A N 1
ATOM 635 C CA . GLY A 1 80 ? 19.997 110.685 23.247 1.00 25.83 160 GLY A CA 1
ATOM 636 C C . GLY A 1 80 ? 19.335 111.768 22.419 1.00 24.54 160 GLY A C 1
ATOM 637 O O . GLY A 1 80 ? 18.134 111.998 22.555 1.00 25.86 160 GLY A O 1
ATOM 638 N N . ASN A 1 81 ? 20.109 112.428 21.561 1.00 22.15 161 ASN A N 1
ATOM 639 C CA . ASN A 1 81 ? 19.585 113.489 20.708 1.00 21.09 161 ASN A CA 1
ATOM 640 C C . ASN A 1 81 ? 18.301 113.082 20.000 1.00 20.46 161 ASN A C 1
ATOM 641 O O . ASN A 1 81 ? 18.292 112.160 19.188 1.00 21.81 161 ASN A O 1
ATOM 646 N N . LEU A 1 82 ? 17.213 113.776 20.310 1.00 18.55 162 LEU A N 1
ATOM 647 C CA . LEU A 1 82 ? 15.930 113.455 19.709 1.00 16.27 162 LEU A CA 1
ATOM 648 C C . LEU A 1 82 ? 15.672 114.247 18.433 1.00 15.42 162 LEU A C 1
ATOM 649 O O . LEU A 1 82 ? 14.906 113.809 17.574 1.00 14.35 162 LEU A O 1
ATOM 654 N N . ALA A 1 83 ? 16.319 115.406 18.309 1.00 13.50 163 ALA A N 1
ATOM 655 C CA . ALA A 1 83 ? 16.135 116.268 17.146 1.00 12.24 163 ALA A CA 1
ATOM 656 C C . ALA A 1 83 ? 17.014 117.523 17.205 1.00 12.28 163 ALA A C 1
ATOM 657 O O . ALA A 1 83 ? 17.673 117.778 18.205 1.00 12.27 163 ALA A O 1
ATOM 659 N N . HIS A 1 84 ? 17.038 118.293 16.120 1.00 12.09 164 HIS A N 1
ATOM 660 C CA . HIS A 1 84 ? 17.774 119.548 16.096 1.00 12.31 164 HIS A CA 1
ATOM 661 C C . HIS A 1 84 ? 17.093 120.499 15.133 1.00 11.58 164 HIS A C 1
ATOM 662 O O . HIS A 1 84 ? 16.248 120.090 14.349 1.00 9.97 164 HIS A O 1
ATOM 669 N N . ALA A 1 85 ? 17.428 121.778 15.229 1.00 12.27 165 ALA A N 1
ATOM 670 C CA . ALA A 1 85 ? 16.824 122.800 14.370 1.00 13.99 165 ALA A CA 1
ATOM 671 C C . ALA A 1 85 ? 17.872 123.861 14.088 1.00 13.83 165 ALA A C 1
ATOM 672 O O . ALA A 1 85 ? 18.844 123.984 14.833 1.00 14.92 165 ALA A O 1
ATOM 674 N N . PHE A 1 86 ? 17.690 124.633 13.026 1.00 13.51 166 PHE A N 1
ATOM 675 C CA . PHE A 1 86 ? 18.697 125.628 12.704 1.00 14.51 166 PHE A CA 1
ATOM 676 C C . PHE A 1 86 ? 18.179 127.035 12.925 1.00 13.54 166 PHE A C 1
ATOM 677 O O . PHE A 1 86 ? 17.005 127.294 12.779 1.00 13.21 166 PHE A O 1
ATOM 685 N N . GLN A 1 87 ? 19.059 127.940 13.311 1.00 15.16 167 GLN A N 1
ATOM 686 C CA . GLN A 1 87 ? 18.637 129.302 13.557 1.00 19.27 167 GLN A CA 1
ATOM 687 C C . GLN A 1 87 ? 17.984 129.874 12.320 1.00 21.53 167 GLN A C 1
ATOM 688 O O . GLN A 1 87 ? 18.148 129.336 11.229 1.00 22.83 167 GLN A O 1
ATOM 694 N N . PRO A 1 88 ? 17.235 130.980 12.470 1.00 23.71 168 PRO A N 1
ATOM 695 C CA . PRO A 1 88 ? 16.558 131.605 11.334 1.00 25.29 168 PRO A CA 1
ATOM 696 C C . PRO A 1 88 ? 17.517 131.961 10.215 1.00 26.73 168 PRO A C 1
ATOM 697 O O . PRO A 1 88 ? 18.700 132.231 10.453 1.00 27.73 168 PRO A O 1
ATOM 701 N N . GLY A 1 89 ? 16.994 131.964 8.995 1.00 28.00 169 GLY A N 1
ATOM 702 C CA . GLY A 1 89 ? 17.804 132.292 7.841 1.00 30.09 169 GLY A CA 1
ATOM 703 C C . GLY A 1 89 ? 17.267 131.652 6.577 1.00 32.14 169 GLY A C 1
ATOM 704 O O . GLY A 1 89 ? 16.274 130.909 6.609 1.00 33.14 169 GLY A O 1
ATOM 705 N N . PRO A 1 90 ? 17.912 131.920 5.434 1.00 32.79 170 PRO A N 1
ATOM 706 C CA . PRO A 1 90 ? 17.468 131.348 4.162 1.00 32.64 170 PRO A CA 1
ATOM 707 C C . PRO A 1 90 ? 17.881 129.881 4.005 1.00 32.58 170 PRO A C 1
ATOM 708 O O . PRO A 1 90 ? 18.726 129.371 4.751 1.00 32.19 170 PRO A O 1
ATOM 712 N N . GLY A 1 91 ? 17.274 129.210 3.034 1.00 32.37 171 GLY A N 1
ATOM 713 C CA . GLY A 1 91 ? 17.608 127.822 2.783 1.00 33.11 171 GLY A CA 1
ATOM 714 C C . GLY A 1 91 ? 17.427 126.972 4.019 1.00 34.51 171 GLY A C 1
ATOM 715 O O . GLY A 1 91 ? 16.425 127.120 4.726 1.00 37.19 171 GLY A O 1
ATOM 716 N N . ILE A 1 92 ? 18.392 126.093 4.290 1.00 33.42 172 ILE A N 1
ATOM 717 C CA . ILE A 1 92 ? 18.328 125.203 5.447 1.00 30.88 172 ILE A CA 1
ATOM 718 C C . ILE A 1 92 ? 17.951 125.955 6.737 1.00 30.37 172 ILE A C 1
ATOM 719 O O . ILE A 1 92 ? 17.540 125.340 7.729 1.00 29.00 172 ILE A O 1
ATOM 724 N N . GLY A 1 93 ? 18.066 127.284 6.699 1.00 29.42 173 GLY A N 1
ATOM 725 C CA . GLY A 1 93 ? 17.751 128.114 7.853 1.00 28.28 173 GLY A CA 1
ATOM 726 C C . GLY A 1 93 ? 16.365 127.955 8.451 1.00 27.78 173 GLY A C 1
ATOM 727 O O . GLY A 1 93 ? 15.360 128.032 7.747 1.00 27.92 173 GLY A O 1
ATOM 728 N N . GLY A 1 94 ? 16.319 127.736 9.763 1.00 27.89 174 GLY A N 1
ATOM 729 C CA . GLY A 1 94 ? 15.057 127.584 10.465 1.00 28.61 174 GLY A CA 1
ATOM 730 C C . GLY A 1 94 ? 14.414 126.222 10.325 1.00 29.80 174 GLY A C 1
ATOM 731 O O . GLY A 1 94 ? 13.222 126.077 10.597 1.00 30.82 174 GLY A O 1
ATOM 732 N N . ASP A 1 95 ? 15.198 125.224 9.917 1.00 30.53 175 ASP A N 1
ATOM 733 C CA . ASP A 1 95 ? 14.693 123.858 9.710 1.00 30.85 175 ASP A CA 1
ATOM 734 C C . ASP A 1 95 ? 14.744 122.963 10.945 1.00 29.35 175 ASP A C 1
ATOM 735 O O . ASP A 1 95 ? 15.578 123.154 11.833 1.00 28.95 175 ASP A O 1
ATOM 740 N N . ALA A 1 96 ? 13.854 121.976 10.978 1.00 26.64 176 ALA A N 1
ATOM 741 C CA . ALA A 1 96 ? 13.795 121.048 12.090 1.00 25.28 176 ALA A CA 1
ATOM 742 C C . ALA A 1 96 ? 13.840 119.610 11.588 1.00 24.61 176 ALA A C 1
ATOM 743 O O . ALA A 1 96 ? 13.096 119.232 10.687 1.00 25.68 176 ALA A O 1
ATOM 745 N N . HIS A 1 97 ? 14.732 118.817 12.171 1.00 23.31 177 HIS A N 1
ATOM 746 C CA . HIS A 1 97 ? 14.896 117.414 11.803 1.00 22.18 177 HIS A CA 1
ATOM 747 C C . HIS A 1 97 ? 14.686 116.554 13.051 1.00 20.93 177 HIS A C 1
ATOM 748 O O . HIS A 1 97 ? 15.408 116.688 14.032 1.00 19.94 177 HIS A O 1
ATOM 755 N N . PHE A 1 98 ? 13.700 115.671 13.012 1.00 19.99 178 PHE A N 1
ATOM 756 C CA . PHE A 1 98 ? 13.429 114.803 14.138 1.00 19.52 178 PHE A CA 1
ATOM 757 C C . PHE A 1 98 ? 14.061 113.441 13.907 1.00 20.46 178 PHE A C 1
ATOM 758 O O . PHE A 1 98 ? 13.905 112.838 12.858 1.00 20.78 178 PHE A O 1
ATOM 766 N N . ASP A 1 99 ? 14.799 112.960 14.891 1.00 23.15 179 ASP A N 1
ATOM 767 C CA . ASP A 1 99 ? 15.464 111.672 14.766 1.00 26.14 179 ASP A CA 1
ATOM 768 C C . ASP A 1 99 ? 14.462 110.541 14.582 1.00 27.40 179 ASP A C 1
ATOM 769 O O . ASP A 1 99 ? 13.897 110.021 15.551 1.00 26.59 179 ASP A O 1
ATOM 774 N N . GLU A 1 100 ? 14.241 110.149 13.334 1.00 29.03 180 GLU A N 1
ATOM 775 C CA . GLU A 1 100 ? 13.295 109.078 13.072 1.00 31.26 180 GLU A CA 1
ATOM 776 C C . GLU A 1 100 ? 13.552 107.824 13.925 1.00 31.53 180 GLU A C 1
ATOM 777 O O . GLU A 1 100 ? 12.607 107.188 14.387 1.00 31.50 180 GLU A O 1
ATOM 783 N N . ASP A 1 101 ? 14.817 107.479 14.150 1.00 32.59 181 ASP A N 1
ATOM 784 C CA . ASP A 1 101 ? 15.156 106.299 14.944 1.00 34.39 181 ASP A CA 1
ATOM 785 C C . ASP A 1 101 ? 14.466 106.322 16.300 1.00 35.39 181 ASP A C 1
ATOM 786 O O . ASP A 1 101 ? 14.656 105.410 17.116 1.00 35.69 181 ASP A O 1
ATOM 791 N N . GLU A 1 102 ? 13.676 107.368 16.543 1.00 36.11 182 GLU A N 1
ATOM 792 C CA . GLU A 1 102 ? 12.934 107.512 17.800 1.00 35.70 182 GLU A CA 1
ATOM 793 C C . GLU A 1 102 ? 11.494 107.011 17.647 1.00 35.09 182 GLU A C 1
ATOM 794 O O . GLU A 1 102 ? 10.972 106.939 16.529 1.00 33.72 182 GLU A O 1
ATOM 800 N N . ARG A 1 103 ? 10.867 106.632 18.758 1.00 34.95 183 ARG A N 1
ATOM 801 C CA . ARG A 1 103 ? 9.472 106.215 18.702 1.00 36.01 183 ARG A CA 1
ATOM 802 C C . ARG A 1 103 ? 8.655 107.445 19.068 1.00 36.91 183 ARG A C 1
ATOM 803 O O . ARG A 1 103 ? 8.501 107.760 20.250 1.00 37.29 183 ARG A O 1
ATOM 811 N N . TRP A 1 104 ? 8.145 108.139 18.054 1.00 37.23 184 TRP A N 1
ATOM 812 C CA . TRP A 1 104 ? 7.355 109.350 18.255 1.00 37.84 184 TRP A CA 1
ATOM 813 C C . TRP A 1 104 ? 5.920 109.034 18.651 1.00 38.56 184 TRP A C 1
ATOM 814 O O . TRP A 1 104 ? 5.235 108.282 17.966 1.00 39.55 184 TRP A O 1
ATOM 825 N N . THR A 1 105 ? 5.460 109.616 19.755 1.00 38.67 185 THR A N 1
ATOM 826 C CA . THR A 1 105 ? 4.112 109.339 20.236 1.00 38.01 185 THR A CA 1
ATOM 827 C C . THR A 1 105 ? 3.293 110.580 20.505 1.00 37.72 185 THR A C 1
ATOM 828 O O . THR A 1 105 ? 3.811 111.696 20.515 1.00 37.84 185 THR A O 1
ATOM 832 N N . ASN A 1 106 ? 2.000 110.365 20.715 1.00 37.41 186 ASN A N 1
ATOM 833 C CA . ASN A 1 106 ? 1.073 111.446 21.006 1.00 37.41 186 ASN A CA 1
ATOM 834 C C . ASN A 1 106 ? 0.444 111.141 22.364 1.00 36.23 186 ASN A C 1
ATOM 835 O O . ASN A 1 106 ? -0.738 111.380 22.596 1.00 36.05 186 ASN A O 1
ATOM 840 N N . ASN A 1 107 ? 1.263 110.600 23.259 1.00 35.13 187 ASN A N 1
ATOM 841 C CA . ASN A 1 107 ? 0.815 110.256 24.594 1.00 34.55 187 ASN A CA 1
ATOM 842 C C . ASN A 1 107 ? 1.941 110.404 25.619 1.00 35.50 187 ASN A C 1
ATOM 843 O O . ASN A 1 107 ? 2.879 111.173 25.410 1.00 35.21 187 ASN A O 1
ATOM 848 N N . PHE A 1 108 ? 1.842 109.687 26.732 1.00 36.59 188 PHE A N 1
ATOM 849 C CA . PHE A 1 108 ? 2.850 109.775 27.778 1.00 38.15 188 PHE A CA 1
ATOM 850 C C . PHE A 1 108 ? 4.101 108.971 27.460 1.00 39.33 188 PHE A C 1
ATOM 851 O O . PHE A 1 108 ? 5.194 109.343 27.881 1.00 39.30 188 PHE A O 1
ATOM 859 N N . ARG A 1 109 ? 3.931 107.872 26.724 1.00 41.00 189 ARG A N 1
ATOM 860 C CA . ARG A 1 109 ? 5.038 106.990 26.339 1.00 42.63 189 ARG A CA 1
ATOM 861 C C . ARG A 1 109 ? 6.282 107.779 25.950 1.00 42.63 189 ARG A C 1
ATOM 862 O O . ARG A 1 109 ? 6.201 108.955 25.585 1.00 43.44 189 ARG A O 1
ATOM 870 N N . GLU A 1 110 ? 7.428 107.107 25.996 1.00 41.55 190 GLU A N 1
ATOM 871 C CA . GLU A 1 110 ? 8.701 107.740 25.689 1.00 39.86 190 GLU A CA 1
ATOM 872 C C . GLU A 1 110 ? 8.756 108.447 24.341 1.00 37.05 190 GLU A C 1
ATOM 873 O O . GLU A 1 110 ? 8.626 107.838 23.276 1.00 34.39 190 GLU A O 1
ATOM 879 N N . TYR A 1 111 ? 8.939 109.760 24.449 1.00 35.69 191 TYR A N 1
ATOM 880 C CA . TYR A 1 111 ? 9.076 110.716 23.350 1.00 32.94 191 TYR A CA 1
ATOM 881 C C . TYR A 1 111 ? 7.834 111.229 22.628 1.00 31.04 191 TYR A C 1
ATOM 882 O O . TYR A 1 111 ? 7.609 110.983 21.443 1.00 30.31 191 TYR A O 1
ATOM 891 N N . ASN A 1 112 ? 7.050 111.979 23.392 1.00 28.65 192 ASN A N 1
ATOM 892 C CA . ASN A 1 112 ? 5.844 112.627 22.934 1.00 26.24 192 ASN A CA 1
ATOM 893 C C . ASN A 1 112 ? 6.314 113.644 21.898 1.00 26.23 192 ASN A C 1
ATOM 894 O O . ASN A 1 112 ? 7.100 114.534 22.210 1.00 27.05 192 ASN A O 1
ATOM 899 N N . LEU A 1 113 ? 5.849 113.502 20.662 1.00 25.88 193 LEU A N 1
ATOM 900 C CA . LEU A 1 113 ? 6.246 114.404 19.588 1.00 23.81 193 LEU A CA 1
ATOM 901 C C . LEU A 1 113 ? 6.024 115.877 19.888 1.00 23.00 193 LEU A C 1
ATOM 902 O O . LEU A 1 113 ? 6.919 116.690 19.681 1.00 24.37 193 LEU A O 1
ATOM 907 N N . HIS A 1 114 ? 4.838 116.228 20.373 1.00 21.11 194 HIS A N 1
ATOM 908 C CA . HIS A 1 114 ? 4.527 117.626 20.667 1.00 19.40 194 HIS A CA 1
ATOM 909 C C . HIS A 1 114 ? 5.560 118.321 21.570 1.00 18.81 194 HIS A C 1
ATOM 910 O O . HIS A 1 114 ? 6.097 119.375 21.208 1.00 18.57 194 HIS A O 1
ATOM 917 N N . ARG A 1 115 ? 5.838 117.729 22.733 1.00 17.52 195 ARG A N 1
ATOM 918 C CA . ARG A 1 115 ? 6.800 118.279 23.697 1.00 16.32 195 ARG A CA 1
ATOM 919 C C . ARG A 1 115 ? 8.215 118.439 23.140 1.00 15.45 195 ARG A C 1
ATOM 920 O O . ARG A 1 115 ? 8.919 119.383 23.485 1.00 14.73 195 ARG A O 1
ATOM 928 N N . VAL A 1 116 ? 8.641 117.511 22.295 1.00 14.59 196 VAL A N 1
ATOM 929 C CA . VAL A 1 116 ? 9.970 117.603 21.715 1.00 14.65 196 VAL A CA 1
ATOM 930 C C . VAL A 1 116 ? 9.991 118.677 20.635 1.00 16.69 196 VAL A C 1
ATOM 931 O O . VAL A 1 116 ? 11.002 119.366 20.444 1.00 16.83 196 VAL A O 1
ATOM 935 N N . ALA A 1 117 ? 8.861 118.829 19.947 1.00 17.40 197 ALA A N 1
ATOM 936 C CA . ALA A 1 117 ? 8.741 119.807 18.872 1.00 17.49 197 ALA A CA 1
ATOM 937 C C . ALA A 1 117 ? 8.787 121.251 19.382 1.00 17.54 197 ALA A C 1
ATOM 938 O O . ALA A 1 117 ? 9.506 122.085 18.824 1.00 18.12 197 ALA A O 1
ATOM 940 N N . ALA A 1 118 ? 8.027 121.549 20.437 1.00 16.53 198 ALA A N 1
ATOM 941 C CA . ALA A 1 118 ? 7.995 122.904 20.982 1.00 14.99 198 ALA A CA 1
ATOM 942 C C . ALA A 1 118 ? 9.401 123.405 21.303 1.00 13.91 198 ALA A C 1
ATOM 943 O O . ALA A 1 118 ? 9.693 124.590 21.148 1.00 12.57 198 ALA A O 1
ATOM 945 N N . HIS A 1 119 ? 10.264 122.500 21.755 1.00 12.48 199 HIS A N 1
ATOM 946 C CA . HIS A 1 119 ? 11.638 122.860 22.068 1.00 12.72 199 HIS A CA 1
ATOM 947 C C . HIS A 1 119 ? 12.371 123.216 20.763 1.00 14.21 199 HIS A C 1
ATOM 948 O O . HIS A 1 119 ? 12.872 124.335 20.593 1.00 12.96 199 HIS A O 1
ATOM 955 N N . ALA A 1 120 ? 12.434 122.249 19.851 1.00 15.07 200 ALA A N 1
ATOM 956 C CA . ALA A 1 120 ? 13.091 122.440 18.566 1.00 15.47 200 ALA A CA 1
ATOM 957 C C . ALA A 1 120 ? 12.721 123.784 17.964 1.00 16.94 200 ALA A C 1
ATOM 958 O O . ALA A 1 120 ? 13.596 124.579 17.632 1.00 17.50 200 ALA A O 1
ATOM 960 N N . LEU A 1 121 ? 11.421 124.033 17.829 1.00 19.02 201 LEU A N 1
ATOM 961 C CA . LEU A 1 121 ? 10.926 125.284 17.266 1.00 21.71 201 LEU A CA 1
ATOM 962 C C . LEU A 1 121 ? 11.448 126.524 17.995 1.00 23.04 201 LEU A C 1
ATOM 963 O O . LEU A 1 121 ? 11.321 127.644 17.488 1.00 24.10 201 LEU A O 1
ATOM 968 N N . GLY A 1 122 ? 12.022 126.323 19.184 1.00 22.80 202 GLY A N 1
ATOM 969 C CA . GLY A 1 122 ? 12.583 127.435 19.942 1.00 21.48 202 GLY A CA 1
ATOM 970 C C . GLY A 1 122 ? 13.852 127.897 19.240 1.00 20.16 202 GLY A C 1
ATOM 971 O O . GLY A 1 122 ? 14.083 129.093 19.065 1.00 18.53 202 GLY A O 1
ATOM 972 N N . HIS A 1 123 ? 14.667 126.924 18.839 1.00 19.41 203 HIS A N 1
ATOM 973 C CA . HIS A 1 123 ? 15.905 127.159 18.112 1.00 18.63 203 HIS A CA 1
ATOM 974 C C . HIS A 1 123 ? 15.545 127.741 16.730 1.00 20.12 203 HIS A C 1
ATOM 975 O O . HIS A 1 123 ? 16.238 128.623 16.213 1.00 19.97 203 HIS A O 1
ATOM 982 N N . SER A 1 124 ? 14.454 127.237 16.147 1.00 20.64 204 SER A N 1
ATOM 983 C CA . SER A 1 124 ? 13.972 127.676 14.831 1.00 21.13 204 SER A CA 1
ATOM 984 C C . SER A 1 124 ? 13.528 129.137 14.786 1.00 21.10 204 SER A C 1
ATOM 985 O O . SER A 1 124 ? 13.437 129.719 13.702 1.00 22.91 204 SER A O 1
ATOM 988 N N . LEU A 1 125 ? 13.231 129.726 15.942 1.00 18.87 205 LEU A N 1
ATOM 989 C CA . LEU A 1 125 ? 12.787 131.111 15.965 1.00 16.86 205 LEU A CA 1
ATOM 990 C C . LEU A 1 125 ? 13.875 132.055 16.407 1.00 16.52 205 LEU A C 1
ATOM 991 O O . LEU A 1 125 ? 13.744 133.258 16.252 1.00 15.83 205 LEU A O 1
ATOM 996 N N . GLY A 1 126 ? 14.948 131.513 16.971 1.00 16.64 206 GLY A N 1
ATOM 997 C CA . GLY A 1 126 ? 16.042 132.363 17.412 1.00 16.57 206 GLY A CA 1
ATOM 998 C C . GLY A 1 126 ? 16.516 132.184 18.847 1.00 15.88 206 GLY A C 1
ATOM 999 O O . GLY A 1 126 ? 17.361 132.947 19.299 1.00 17.17 206 GLY A O 1
ATOM 1000 N N . LEU A 1 127 ? 15.983 131.191 19.555 1.00 14.77 207 LEU A N 1
ATOM 1001 C CA . LEU A 1 127 ? 16.353 130.912 20.948 1.00 14.94 207 LEU A CA 1
ATOM 1002 C C . LEU A 1 127 ? 17.349 129.757 21.113 1.00 15.99 207 LEU A C 1
ATOM 1003 O O . LEU A 1 127 ? 17.348 128.778 20.354 1.00 17.62 207 LEU A O 1
ATOM 1008 N N . SER A 1 128 ? 18.184 129.863 22.132 1.00 15.50 208 SER A N 1
ATOM 1009 C CA . SER A 1 128 ? 19.135 128.808 22.399 1.00 16.68 208 SER A CA 1
ATOM 1010 C C . SER A 1 128 ? 18.839 128.266 23.778 1.00 16.12 208 SER A C 1
ATOM 1011 O O . SER A 1 128 ? 17.986 128.796 24.489 1.00 16.77 208 SER A O 1
ATOM 1014 N N . HIS A 1 129 ? 19.539 127.208 24.154 1.00 16.05 209 HIS A N 1
ATOM 1015 C CA . HIS A 1 129 ? 19.332 126.586 25.456 1.00 17.05 209 HIS A CA 1
ATOM 1016 C C . HIS A 1 129 ? 19.427 127.503 26.665 1.00 17.60 209 HIS A C 1
ATOM 1017 O O . HIS A 1 129 ? 20.402 128.235 26.842 1.00 18.30 209 HIS A O 1
ATOM 1024 N N . SER A 1 130 ? 18.396 127.445 27.499 1.00 18.71 210 SER A N 1
ATOM 1025 C CA . SER A 1 130 ? 18.329 128.248 28.713 1.00 20.56 210 SER A CA 1
ATOM 1026 C C . SER A 1 130 ? 18.961 127.532 29.891 1.00 21.92 210 SER A C 1
ATOM 1027 O O . SER A 1 130 ? 18.826 126.313 30.031 1.00 23.12 210 SER A O 1
ATOM 1030 N N . THR A 1 131 ? 19.640 128.281 30.752 1.00 22.90 211 THR A N 1
ATOM 1031 C CA . THR A 1 131 ? 20.266 127.646 31.903 1.00 24.68 211 THR A CA 1
ATOM 1032 C C . THR A 1 131 ? 19.244 127.406 33.020 1.00 24.74 211 THR A C 1
ATOM 1033 O O . THR A 1 131 ? 19.568 126.772 34.023 1.00 26.93 211 THR A O 1
ATOM 1037 N N . ASP A 1 132 ? 18.018 127.904 32.835 1.00 23.47 212 ASP A N 1
ATOM 1038 C CA . ASP A 1 132 ? 16.931 127.747 33.810 1.00 23.07 212 ASP A CA 1
ATOM 1039 C C . ASP A 1 132 ? 16.296 126.348 33.672 1.00 24.08 212 ASP A C 1
ATOM 1040 O O . ASP A 1 132 ? 15.688 126.033 32.647 1.00 25.02 212 ASP A O 1
ATOM 1045 N N . ILE A 1 133 ? 16.397 125.516 34.704 1.00 24.44 213 ILE A N 1
ATOM 1046 C CA . ILE A 1 133 ? 15.863 124.150 34.604 1.00 25.59 213 ILE A CA 1
ATOM 1047 C C . ILE A 1 133 ? 14.364 124.016 34.306 1.00 25.26 213 ILE A C 1
ATOM 1048 O O . ILE A 1 133 ? 13.905 122.974 33.822 1.00 24.67 213 ILE A O 1
ATOM 1053 N N . GLY A 1 134 ? 13.606 125.064 34.593 1.00 25.35 214 GLY A N 1
ATOM 1054 C CA . GLY A 1 134 ? 12.176 125.007 34.354 1.00 25.04 214 GLY A CA 1
ATOM 1055 C C . GLY A 1 134 ? 11.728 125.473 32.984 1.00 24.23 214 GLY A C 1
ATOM 1056 O O . GLY A 1 134 ? 10.541 125.400 32.662 1.00 24.64 214 GLY A O 1
ATOM 1057 N N . ALA A 1 135 ? 12.664 125.953 32.174 1.00 22.98 215 ALA A N 1
ATOM 1058 C CA . ALA A 1 135 ? 12.322 126.432 30.846 1.00 21.86 215 ALA A CA 1
ATOM 1059 C C . ALA A 1 135 ? 12.111 125.283 29.867 1.00 22.17 215 ALA A C 1
ATOM 1060 O O . ALA A 1 135 ? 12.642 124.178 30.042 1.00 21.43 215 ALA A O 1
ATOM 1062 N N . LEU A 1 136 ? 11.313 125.552 28.838 1.00 22.63 216 LEU A N 1
ATOM 1063 C CA . LEU A 1 136 ? 11.029 124.561 27.805 1.00 22.46 216 LEU A CA 1
ATOM 1064 C C . LEU A 1 136 ? 12.326 124.451 27.022 1.00 22.92 216 LEU A C 1
ATOM 1065 O O . LEU A 1 136 ? 12.655 123.407 26.455 1.00 23.25 216 LEU A O 1
ATOM 1070 N N . MET A 1 137 ? 13.070 125.550 27.023 1.00 22.75 217 MET A N 1
ATOM 1071 C CA . MET A 1 137 ? 14.326 125.599 26.322 1.00 22.32 217 MET A CA 1
ATOM 1072 C C . MET A 1 137 ? 15.466 125.066 27.148 1.00 22.13 217 MET A C 1
ATOM 1073 O O . MET A 1 137 ? 16.560 125.611 27.105 1.00 24.24 217 MET A O 1
ATOM 1078 N N . TYR A 1 138 ? 15.215 124.014 27.918 1.00 20.91 218 TYR A N 1
ATOM 1079 C CA . TYR A 1 138 ? 16.286 123.411 28.690 1.00 21.24 218 TYR A CA 1
ATOM 1080 C C . TYR A 1 138 ? 16.573 122.065 28.031 1.00 20.34 218 TYR A C 1
ATOM 1081 O O . TYR A 1 138 ? 15.679 121.239 27.884 1.00 19.29 218 TYR A O 1
ATOM 1090 N N . PRO A 1 139 ? 17.834 121.829 27.639 1.00 19.87 219 PRO A N 1
ATOM 1091 C CA . PRO A 1 139 ? 18.355 120.628 26.975 1.00 20.10 219 PRO A CA 1
ATOM 1092 C C . PRO A 1 139 ? 18.044 119.332 27.698 1.00 21.06 219 PRO A C 1
ATOM 1093 O O . PRO A 1 139 ? 18.950 118.543 27.981 1.00 22.14 219 PRO A O 1
ATOM 1097 N N . SER A 1 140 ? 16.773 119.095 27.985 1.00 20.92 220 SER A N 1
ATOM 1098 C CA . SER A 1 140 ? 16.402 117.886 28.698 1.00 22.13 220 SER A CA 1
ATOM 1099 C C . SER A 1 140 ? 14.937 117.555 28.487 1.00 22.00 220 SER A C 1
ATOM 1100 O O . SER A 1 140 ? 14.068 118.409 28.691 1.00 22.62 220 SER A O 1
ATOM 1103 N N . TYR A 1 141 ? 14.661 116.318 28.075 1.00 21.27 221 TYR A N 1
ATOM 1104 C CA . TYR A 1 141 ? 13.283 115.901 27.855 1.00 21.01 221 TYR A CA 1
ATOM 1105 C C . TYR A 1 141 ? 12.627 115.409 29.148 1.00 22.26 221 TYR A C 1
ATOM 1106 O O . TYR A 1 141 ? 13.056 114.435 29.776 1.00 21.86 221 TYR A O 1
ATOM 1115 N N . THR A 1 142 ? 11.587 116.130 29.537 1.00 21.94 222 THR A N 1
ATOM 1116 C CA . THR A 1 142 ? 10.798 115.837 30.714 1.00 20.79 222 THR A CA 1
ATOM 1117 C C . THR A 1 142 ? 9.393 115.996 30.153 1.00 21.97 222 THR A C 1
ATOM 1118 O O . THR A 1 142 ? 9.228 116.571 29.069 1.00 23.86 222 THR A O 1
ATOM 1122 N N . PHE A 1 143 ? 8.383 115.491 30.853 1.00 21.37 223 PHE A N 1
ATOM 1123 C CA . PHE A 1 143 ? 7.017 115.593 30.353 1.00 21.15 223 PHE A CA 1
ATOM 1124 C C . PHE A 1 143 ? 6.041 115.061 31.398 1.00 22.78 223 PHE A C 1
ATOM 1125 O O . PHE A 1 143 ? 6.134 113.914 31.828 1.00 22.44 223 PHE A O 1
ATOM 1133 N N . SER A 1 144 ? 5.120 115.922 31.822 1.00 25.39 224 SER A N 1
ATOM 1134 C CA . SER A 1 144 ? 4.114 115.565 32.815 1.00 27.23 224 SER A CA 1
ATOM 1135 C C . SER A 1 144 ? 2.709 115.546 32.200 1.00 27.69 224 SER A C 1
ATOM 1136 O O . SER A 1 144 ? 1.717 115.637 32.920 1.00 27.72 224 SER A O 1
ATOM 1139 N N . GLY A 1 145 ? 2.643 115.437 30.869 1.00 28.00 225 GLY A N 1
ATOM 1140 C CA . GLY A 1 145 ? 1.372 115.383 30.158 1.00 28.05 225 GLY A CA 1
ATOM 1141 C C . GLY A 1 145 ? 0.953 116.703 29.546 1.00 28.12 225 GLY A C 1
ATOM 1142 O O . GLY A 1 145 ? 0.213 116.748 28.564 1.00 27.24 225 GLY A O 1
ATOM 1143 N N . ASP A 1 146 ? 1.445 117.778 30.149 1.00 29.12 226 ASP A N 1
ATOM 1144 C CA . ASP A 1 146 ? 1.168 119.155 29.737 1.00 29.13 226 ASP A CA 1
ATOM 1145 C C . ASP A 1 146 ? 2.425 119.715 29.063 1.00 26.93 226 ASP A C 1
ATOM 1146 O O . ASP A 1 146 ? 3.530 119.227 29.316 1.00 28.17 226 ASP A O 1
ATOM 1151 N N . VAL A 1 147 ? 2.265 120.723 28.208 1.00 23.28 227 VAL A N 1
ATOM 1152 C CA . VAL A 1 147 ? 3.414 121.352 27.540 1.00 20.45 227 VAL A CA 1
ATOM 1153 C C . VAL A 1 147 ? 3.173 122.846 27.384 1.00 20.17 227 VAL A C 1
ATOM 1154 O O . VAL A 1 147 ? 2.330 123.272 26.596 1.00 20.88 227 VAL A O 1
ATOM 1158 N N . GLN A 1 148 ? 3.912 123.647 28.138 1.00 19.30 228 GLN A N 1
ATOM 1159 C CA . GLN A 1 148 ? 3.729 125.081 28.052 1.00 19.79 228 GLN A CA 1
ATOM 1160 C C . GLN A 1 148 ? 5.040 125.825 28.127 1.00 18.28 228 GLN A C 1
ATOM 1161 O O . GLN A 1 148 ? 6.071 125.271 28.514 1.00 17.13 228 GLN A O 1
ATOM 1167 N N . LEU A 1 149 ? 4.996 127.093 27.750 1.00 16.48 229 LEU A N 1
ATOM 1168 C CA . LEU A 1 149 ? 6.193 127.900 27.803 1.00 15.61 229 LEU A CA 1
ATOM 1169 C C . LEU A 1 149 ? 6.325 128.362 29.240 1.00 14.95 229 LEU A C 1
ATOM 1170 O O . LEU A 1 149 ? 5.328 128.651 29.895 1.00 13.59 229 LEU A O 1
ATOM 1175 N N . ALA A 1 150 ? 7.555 128.412 29.734 1.00 15.62 230 ALA A N 1
ATOM 1176 C CA . ALA A 1 150 ? 7.787 128.864 31.089 1.00 16.17 230 ALA A CA 1
ATOM 1177 C C . ALA A 1 150 ? 7.970 130.338 30.907 1.00 16.84 230 ALA A C 1
ATOM 1178 O O . ALA A 1 150 ? 8.312 130.776 29.812 1.00 16.75 230 ALA A O 1
ATOM 1180 N N . GLN A 1 151 ? 7.741 131.096 31.974 1.00 17.60 231 GLN A N 1
ATOM 1181 C CA . GLN A 1 151 ? 7.889 132.540 31.934 1.00 16.98 231 GLN A CA 1
ATOM 1182 C C . GLN A 1 151 ? 9.223 132.891 31.312 1.00 17.79 231 GLN A C 1
ATOM 1183 O O . GLN A 1 151 ? 9.365 133.943 30.688 1.00 18.12 231 GLN A O 1
ATOM 1189 N N . ASP A 1 152 ? 10.201 132.003 31.486 1.00 17.10 232 ASP A N 1
ATOM 1190 C CA . ASP A 1 152 ? 11.520 132.233 30.939 1.00 16.27 232 ASP A CA 1
ATOM 1191 C C . ASP A 1 152 ? 11.512 132.202 29.426 1.00 16.05 232 ASP A C 1
ATOM 1192 O O . ASP A 1 152 ? 12.109 133.057 28.786 1.00 16.08 232 ASP A O 1
ATOM 1197 N N . ASP A 1 153 ? 10.838 131.215 28.852 1.00 16.97 233 ASP A N 1
ATOM 1198 C CA . ASP A 1 153 ? 10.759 131.103 27.403 1.00 17.77 233 ASP A CA 1
ATOM 1199 C C . ASP A 1 153 ? 9.977 132.261 26.830 1.00 18.11 233 ASP A C 1
ATOM 1200 O O . ASP A 1 153 ? 10.306 132.749 25.757 1.00 19.69 233 ASP A O 1
ATOM 1205 N N . ILE A 1 154 ? 8.940 132.695 27.543 1.00 18.00 234 ILE A N 1
ATOM 1206 C CA . ILE A 1 154 ? 8.125 133.822 27.103 1.00 18.69 234 ILE A CA 1
ATOM 1207 C C . ILE A 1 154 ? 8.958 135.108 27.074 1.00 20.32 234 ILE A C 1
ATOM 1208 O O . ILE A 1 154 ? 8.859 135.890 26.126 1.00 22.45 234 ILE A O 1
ATOM 1213 N N . ASP A 1 155 ? 9.777 135.329 28.100 1.00 19.35 235 ASP A N 1
ATOM 1214 C CA . ASP A 1 155 ? 10.624 136.519 28.143 1.00 18.75 235 ASP A CA 1
ATOM 1215 C C . ASP A 1 155 ? 11.623 136.528 26.988 1.00 19.00 235 ASP A C 1
ATOM 1216 O O . ASP A 1 155 ? 11.781 137.542 26.294 1.00 20.58 235 ASP A O 1
ATOM 1221 N N . GLY A 1 156 ? 12.301 135.396 26.800 1.00 17.22 236 GLY A N 1
ATOM 1222 C CA . GLY A 1 156 ? 13.296 135.270 25.753 1.00 15.27 236 GLY A CA 1
ATOM 1223 C C . GLY A 1 156 ? 12.757 135.444 24.353 1.00 14.46 236 GLY A C 1
ATOM 1224 O O . GLY A 1 156 ? 13.357 136.132 23.535 1.00 12.82 236 GLY A O 1
ATOM 1225 N N . ILE A 1 157 ? 11.622 134.822 24.072 1.00 14.96 237 ILE A N 1
ATOM 1226 C CA . ILE A 1 157 ? 11.030 134.927 22.753 1.00 15.60 237 ILE A CA 1
ATOM 1227 C C . ILE A 1 157 ? 10.507 136.355 22.494 1.00 17.19 237 ILE A C 1
ATOM 1228 O O . ILE A 1 157 ? 10.591 136.858 21.368 1.00 18.19 237 ILE A O 1
ATOM 1233 N N . GLN A 1 158 ? 9.989 137.020 23.526 1.00 16.95 238 GLN A N 1
ATOM 1234 C CA . GLN A 1 158 ? 9.472 138.376 23.349 1.00 16.65 238 GLN A CA 1
ATOM 1235 C C . GLN A 1 158 ? 10.594 139.400 23.310 1.00 16.87 238 GLN A C 1
ATOM 1236 O O . GLN A 1 158 ? 10.368 140.585 23.021 1.00 17.84 238 GLN A O 1
ATOM 1242 N N . ALA A 1 159 ? 11.800 138.943 23.624 1.00 17.02 239 ALA A N 1
ATOM 1243 C CA . ALA A 1 159 ? 12.976 139.808 23.603 1.00 17.68 239 ALA A CA 1
ATOM 1244 C C . ALA A 1 159 ? 13.381 139.986 22.145 1.00 17.90 239 ALA A C 1
ATOM 1245 O O . ALA A 1 159 ? 13.930 141.013 21.751 1.00 16.38 239 ALA A O 1
ATOM 1247 N N . ILE A 1 160 ? 13.082 138.960 21.357 1.00 18.95 240 ILE A N 1
ATOM 1248 C CA . ILE A 1 160 ? 13.371 138.936 19.932 1.00 19.77 240 ILE A CA 1
ATOM 1249 C C . ILE A 1 160 ? 12.258 139.585 19.072 1.00 22.20 240 ILE A C 1
ATOM 1250 O O . ILE A 1 160 ? 12.529 140.454 18.229 1.00 22.33 240 ILE A O 1
ATOM 1255 N N . TYR A 1 161 ? 11.009 139.193 19.304 1.00 23.35 241 TYR A N 1
ATOM 1256 C CA . TYR A 1 161 ? 9.922 139.691 18.480 1.00 25.19 241 TYR A CA 1
ATOM 1257 C C . TYR A 1 161 ? 8.903 140.655 19.076 1.00 26.92 241 TYR A C 1
ATOM 1258 O O . TYR A 1 161 ? 8.267 141.417 18.339 1.00 28.32 241 TYR A O 1
ATOM 1267 N N . GLY A 1 162 ? 8.730 140.629 20.391 1.00 27.17 242 GLY A N 1
ATOM 1268 C CA . GLY A 1 162 ? 7.744 141.504 20.997 1.00 27.45 242 GLY A CA 1
ATOM 1269 C C . GLY A 1 162 ? 6.593 140.669 21.517 1.00 28.32 242 GLY A C 1
ATOM 1270 O O . GLY A 1 162 ? 6.652 139.441 21.460 1.00 26.58 242 GLY A O 1
ATOM 1271 N N . ARG A 1 163 ? 5.546 141.323 22.017 1.00 31.32 243 ARG A N 1
ATOM 1272 C CA . ARG A 1 163 ? 4.382 140.616 22.571 1.00 34.91 243 ARG A CA 1
ATOM 1273 C C . ARG A 1 163 ? 3.224 140.319 21.602 1.00 36.71 243 ARG A C 1
ATOM 1274 O O . ARG A 1 163 ? 3.072 140.951 20.552 1.00 35.90 243 ARG A O 1
ATOM 1282 N N . SER A 1 164 ? 2.400 139.350 21.992 1.00 38.62 244 SER A N 1
ATOM 1283 C CA . SER A 1 164 ? 1.233 138.962 21.217 1.00 40.64 244 SER A CA 1
ATOM 1284 C C . SER A 1 164 ? 0.325 140.171 21.237 1.00 41.76 244 SER A C 1
ATOM 1285 O O . SER A 1 164 ? 0.345 140.955 22.187 1.00 41.40 244 SER A O 1
ATOM 1288 N N . GLN A 1 165 ? -0.473 140.324 20.191 1.00 43.48 245 GLN A N 1
ATOM 1289 C CA . GLN A 1 165 ? -1.393 141.442 20.123 1.00 45.28 245 GLN A CA 1
ATOM 1290 C C . GLN A 1 165 ? -2.603 141.170 21.018 1.00 46.24 245 GLN A C 1
ATOM 1291 O O . GLN A 1 165 ? -3.371 142.083 21.340 1.00 45.84 245 GLN A O 1
ATOM 1297 N N . ASN A 1 166 ? -2.773 139.911 21.410 1.00 48.04 246 ASN A N 1
ATOM 1298 C CA . ASN A 1 166 ? -3.868 139.533 22.296 1.00 51.16 246 ASN A CA 1
ATOM 1299 C C . ASN A 1 166 ? -3.938 140.589 23.407 1.00 53.19 246 ASN A C 1
ATOM 1300 O O . ASN A 1 166 ? -2.902 141.056 23.901 1.00 53.38 246 ASN A O 1
ATOM 1305 N N . PRO A 1 167 ? -5.161 140.994 23.798 1.00 54.48 247 PRO A N 1
ATOM 1306 C CA . PRO A 1 167 ? -5.353 142.003 24.849 1.00 54.27 247 PRO A CA 1
ATOM 1307 C C . PRO A 1 167 ? -4.995 141.554 26.269 1.00 53.92 247 PRO A C 1
ATOM 1308 O O . PRO A 1 167 ? -4.502 142.364 27.059 1.00 53.01 247 PRO A O 1
ATOM 1312 N N . VAL A 1 168 ? -5.229 140.277 26.590 1.00 53.53 248 VAL A N 1
ATOM 1313 C CA . VAL A 1 168 ? -4.927 139.763 27.934 1.00 52.81 248 VAL A CA 1
ATOM 1314 C C . VAL A 1 168 ? -3.432 139.566 28.240 1.00 51.81 248 VAL A C 1
ATOM 1315 O O . VAL A 1 168 ? -2.976 139.972 29.315 1.00 53.14 248 VAL A O 1
ATOM 1319 N N . GLN A 1 169 ? -2.678 138.949 27.325 1.00 48.23 249 GLN A N 1
ATOM 1320 C CA . GLN A 1 169 ? -1.231 138.760 27.510 1.00 44.95 249 GLN A CA 1
ATOM 1321 C C . GLN A 1 169 ? -0.883 137.503 28.307 1.00 42.11 249 GLN A C 1
ATOM 1322 O O . GLN A 1 169 ? -0.954 137.483 29.535 1.00 42.16 249 GLN A O 1
ATOM 1328 N N . PRO A 1 170 ? -0.469 136.440 27.612 1.00 39.25 250 PRO A N 1
ATOM 1329 C CA . PRO A 1 170 ? -0.123 135.191 28.292 1.00 37.16 250 PRO A CA 1
ATOM 1330 C C . PRO A 1 170 ? 1.078 135.264 29.240 1.00 35.45 250 PRO A C 1
ATOM 1331 O O . PRO A 1 170 ? 1.960 136.105 29.091 1.00 35.78 250 PRO A O 1
ATOM 1335 N N . ILE A 1 171 ? 1.090 134.368 30.225 1.00 34.38 251 ILE A N 1
ATOM 1336 C CA . ILE A 1 171 ? 2.187 134.266 31.195 1.00 32.02 251 ILE A CA 1
ATOM 1337 C C . ILE A 1 171 ? 2.499 132.782 31.538 1.00 30.91 251 ILE A C 1
ATOM 1338 O O . ILE A 1 171 ? 1.622 131.912 31.501 1.00 30.49 251 ILE A O 1
ATOM 1343 N N . GLY A 1 172 ? 3.756 132.493 31.853 1.00 29.34 252 GLY A N 1
ATOM 1344 C CA . GLY A 1 172 ? 4.118 131.126 32.157 1.00 27.50 252 GLY A CA 1
ATOM 1345 C C . GLY A 1 172 ? 4.544 130.938 33.595 1.00 26.91 252 GLY A C 1
ATOM 1346 O O . GLY A 1 172 ? 4.738 131.912 34.325 1.00 27.60 252 GLY A O 1
ATOM 1347 N N . PRO A 1 173 ? 4.697 129.681 34.033 1.00 25.44 253 PRO A N 1
ATOM 1348 C CA . PRO A 1 173 ? 5.104 129.326 35.390 1.00 24.98 253 PRO A CA 1
ATOM 1349 C C . PRO A 1 173 ? 6.539 129.727 35.665 1.00 26.47 253 PRO A C 1
ATOM 1350 O O . PRO A 1 173 ? 7.401 129.597 34.800 1.00 27.91 253 PRO A O 1
ATOM 1354 N N . GLN A 1 174 ? 6.797 130.220 36.868 1.00 27.35 254 GLN A N 1
ATOM 1355 C CA . GLN A 1 174 ? 8.147 130.615 37.223 1.00 28.97 254 GLN A CA 1
ATOM 1356 C C . GLN A 1 174 ? 8.855 129.533 38.024 1.00 29.79 254 GLN A C 1
ATOM 1357 O O . GLN A 1 174 ? 8.230 128.743 38.752 1.00 31.06 254 GLN A O 1
ATOM 1363 N N . THR A 1 175 ? 10.172 129.502 37.875 1.00 29.37 255 THR A N 1
ATOM 1364 C CA . THR A 1 175 ? 10.996 128.525 38.559 1.00 29.08 255 THR A CA 1
ATOM 1365 C C . THR A 1 175 ? 11.427 129.045 39.924 1.00 28.25 255 THR A C 1
ATOM 1366 O O . THR A 1 175 ? 11.779 130.211 40.075 1.00 26.57 255 THR A O 1
ATOM 1370 N N . PRO A 1 176 ? 11.376 128.181 40.943 1.00 28.82 256 PRO A N 1
ATOM 1371 C CA . PRO A 1 176 ? 11.765 128.540 42.306 1.00 29.56 256 PRO A CA 1
ATOM 1372 C C . PRO A 1 176 ? 13.275 128.602 42.493 1.00 30.60 256 PRO A C 1
ATOM 1373 O O . PRO A 1 176 ? 14.030 127.907 41.817 1.00 30.29 256 PRO A O 1
ATOM 1377 N N . LYS A 1 177 ? 13.709 129.434 43.426 1.00 32.34 257 LYS A N 1
ATOM 1378 C CA . LYS A 1 177 ? 15.123 129.567 43.714 1.00 35.51 257 LYS A CA 1
ATOM 1379 C C . LYS A 1 177 ? 15.328 129.077 45.141 1.00 36.58 257 LYS A C 1
ATOM 1380 O O . LYS A 1 177 ? 14.807 129.667 46.090 1.00 36.22 257 LYS A O 1
ATOM 1386 N N . ALA A 1 178 ? 16.076 127.986 45.283 1.00 38.39 258 ALA A N 1
ATOM 1387 C CA . ALA A 1 178 ? 16.340 127.395 46.589 1.00 40.24 258 ALA A CA 1
ATOM 1388 C C . ALA A 1 178 ? 16.687 128.447 47.635 1.00 42.02 258 ALA A C 1
ATOM 1389 O O . ALA A 1 178 ? 16.029 128.544 48.667 1.00 41.85 258 ALA A O 1
ATOM 1391 N N . CYS A 1 179 ? 17.721 129.235 47.369 1.00 44.21 259 CYS A N 1
ATOM 1392 C CA . CYS A 1 179 ? 18.115 130.267 48.312 1.00 47.02 259 CYS A CA 1
ATOM 1393 C C . CYS A 1 179 ? 17.481 131.623 48.025 1.00 46.91 259 CYS A C 1
ATOM 1394 O O . CYS A 1 179 ? 18.120 132.540 47.511 1.00 47.65 259 CYS A O 1
ATOM 1397 N N . ASP A 1 180 ? 16.209 131.734 48.377 1.00 46.54 260 ASP A N 1
ATOM 1398 C CA . ASP A 1 180 ? 15.456 132.958 48.185 1.00 46.30 260 ASP A CA 1
ATOM 1399 C C . ASP A 1 180 ? 14.402 133.013 49.281 1.00 45.37 260 ASP A C 1
ATOM 1400 O O . ASP A 1 180 ? 13.502 132.182 49.324 1.00 45.27 260 ASP A O 1
ATOM 1405 N N . SER A 1 181 ? 14.531 133.971 50.189 1.00 44.88 261 SER A N 1
ATOM 1406 C CA . SER A 1 181 ? 13.551 134.117 51.251 1.00 42.97 261 SER A CA 1
ATOM 1407 C C . SER A 1 181 ? 12.239 134.400 50.529 1.00 42.15 261 SER A C 1
ATOM 1408 O O . SER A 1 181 ? 12.241 134.802 49.367 1.00 42.28 261 SER A O 1
ATOM 1411 N N . LYS A 1 182 ? 11.125 134.192 51.217 1.00 40.84 262 LYS A N 1
ATOM 1412 C CA . LYS A 1 182 ? 9.783 134.354 50.639 1.00 38.49 262 LYS A CA 1
ATOM 1413 C C . LYS A 1 182 ? 9.399 133.033 49.962 1.00 35.89 262 LYS A C 1
ATOM 1414 O O . LYS A 1 182 ? 8.224 132.764 49.705 1.00 36.54 262 LYS A O 1
ATOM 1420 N N . LEU A 1 183 ? 10.405 132.205 49.697 1.00 31.87 263 LEU A N 1
ATOM 1421 C CA . LEU A 1 183 ? 10.177 130.893 49.123 1.00 28.01 263 LEU A CA 1
ATOM 1422 C C . LEU A 1 183 ? 9.271 130.188 50.117 1.00 27.31 263 LEU A C 1
ATOM 1423 O O . LEU A 1 183 ? 9.445 130.339 51.323 1.00 27.06 263 LEU A O 1
ATOM 1428 N N . THR A 1 184 ? 8.308 129.424 49.610 1.00 26.76 264 THR A N 1
ATOM 1429 C CA . THR A 1 184 ? 7.358 128.690 50.446 1.00 24.77 264 THR A CA 1
ATOM 1430 C C . THR A 1 184 ? 7.149 127.280 49.902 1.00 22.31 264 THR A C 1
ATOM 1431 O O . THR A 1 184 ? 7.567 126.978 48.790 1.00 21.85 264 THR A O 1
ATOM 1435 N N . PHE A 1 185 ? 6.502 126.416 50.671 1.00 20.67 265 PHE A N 1
ATOM 1436 C CA . PHE A 1 185 ? 6.321 125.041 50.224 1.00 19.15 265 PHE A CA 1
ATOM 1437 C C . PHE A 1 185 ? 4.900 124.529 50.127 1.00 18.87 265 PHE A C 1
ATOM 1438 O O . PHE A 1 185 ? 3.991 125.032 50.777 1.00 17.66 265 PHE A O 1
ATOM 1446 N N . ASP A 1 186 ? 4.738 123.495 49.306 1.00 19.10 266 ASP A N 1
ATOM 1447 C CA . ASP A 1 186 ? 3.458 122.844 49.106 1.00 19.02 266 ASP A CA 1
ATOM 1448 C C . ASP A 1 186 ? 3.445 121.571 49.943 1.00 18.02 266 ASP A C 1
ATOM 1449 O O . ASP A 1 186 ? 2.471 121.288 50.638 1.00 18.50 266 ASP A O 1
ATOM 1454 N N . ALA A 1 187 ? 4.537 120.813 49.889 1.00 16.63 267 ALA A N 1
ATOM 1455 C CA . ALA A 1 187 ? 4.656 119.576 50.659 1.00 16.47 267 ALA A CA 1
ATOM 1456 C C . ALA A 1 187 ? 6.125 119.221 50.925 1.00 17.29 267 ALA A C 1
ATOM 1457 O O . ALA A 1 187 ? 7.008 119.621 50.185 1.00 17.53 267 ALA A O 1
ATOM 1459 N N . ILE A 1 188 ? 6.392 118.489 51.999 1.00 18.15 268 ILE A N 1
ATOM 1460 C CA . ILE A 1 188 ? 7.761 118.077 52.295 1.00 18.96 268 ILE A CA 1
ATOM 1461 C C . ILE A 1 188 ? 7.734 116.628 52.795 1.00 20.98 268 ILE A C 1
ATOM 1462 O O . ILE A 1 188 ? 7.060 116.321 53.778 1.00 21.57 268 ILE A O 1
ATOM 1467 N N . THR A 1 189 ? 8.449 115.734 52.115 1.00 22.07 269 THR A N 1
ATOM 1468 C CA . THR A 1 189 ? 8.482 114.333 52.524 1.00 22.55 269 THR A CA 1
ATOM 1469 C C . THR A 1 189 ? 9.916 113.889 52.741 1.00 23.22 269 THR A C 1
ATOM 1470 O O . THR A 1 189 ? 10.850 114.590 52.374 1.00 24.60 269 THR A O 1
ATOM 1474 N N . THR A 1 190 ? 10.087 112.703 53.308 1.00 23.12 270 THR A N 1
ATOM 1475 C CA . THR A 1 190 ? 11.414 112.183 53.599 1.00 23.05 270 THR A CA 1
ATOM 1476 C C . THR A 1 190 ? 11.775 110.948 52.784 1.00 24.14 270 THR A C 1
ATOM 1477 O O . THR A 1 190 ? 12.510 110.073 53.256 1.00 26.65 270 THR A O 1
ATOM 1481 N N . ILE A 1 191 ? 11.283 110.868 51.558 1.00 23.01 271 ILE A N 1
ATOM 1482 C CA . ILE A 1 191 ? 11.577 109.701 50.736 1.00 22.13 271 ILE A CA 1
ATOM 1483 C C . ILE A 1 191 ? 12.974 109.122 50.975 1.00 21.65 271 ILE A C 1
ATOM 1484 O O . ILE A 1 191 ? 13.982 109.816 50.890 1.00 21.67 271 ILE A O 1
ATOM 1489 N N . ARG A 1 192 ? 13.001 107.840 51.315 1.00 21.84 272 ARG A N 1
ATOM 1490 C CA . ARG A 1 192 ? 14.231 107.085 51.564 1.00 21.53 272 ARG A CA 1
ATOM 1491 C C . ARG A 1 192 ? 15.507 107.799 52.034 1.00 20.46 272 ARG A C 1
ATOM 1492 O O . ARG A 1 192 ? 16.440 107.954 51.263 1.00 20.24 272 ARG A O 1
ATOM 1500 N N . GLY A 1 193 ? 15.557 108.217 53.293 1.00 21.00 273 GLY A N 1
ATOM 1501 C CA . GLY A 1 193 ? 16.771 108.840 53.809 1.00 22.26 273 GLY A CA 1
ATOM 1502 C C . GLY A 1 193 ? 16.988 110.299 53.468 1.00 23.75 273 GLY A C 1
ATOM 1503 O O . GLY A 1 193 ? 17.571 111.063 54.242 1.00 24.91 273 GLY A O 1
ATOM 1504 N N . GLU A 1 194 ? 16.539 110.701 52.294 1.00 23.52 274 GLU A N 1
ATOM 1505 C CA . GLU A 1 194 ? 16.687 112.083 51.923 1.00 22.83 274 GLU A CA 1
ATOM 1506 C C . GLU A 1 194 ? 15.406 112.839 52.233 1.00 22.60 274 GLU A C 1
ATOM 1507 O O . GLU A 1 194 ? 14.450 112.278 52.774 1.00 22.98 274 GLU A O 1
ATOM 1513 N N . VAL A 1 195 ? 15.400 114.126 51.924 1.00 21.92 275 VAL A N 1
ATOM 1514 C CA . VAL A 1 195 ? 14.229 114.939 52.162 1.00 22.56 275 VAL A CA 1
ATOM 1515 C C . VAL A 1 195 ? 13.944 115.725 50.904 1.00 23.06 275 VAL A C 1
ATOM 1516 O O . VAL A 1 195 ? 14.823 116.409 50.383 1.00 22.43 275 VAL A O 1
ATOM 1520 N N . MET A 1 196 ? 12.714 115.600 50.412 1.00 23.94 276 MET A N 1
ATOM 1521 C CA . MET A 1 196 ? 12.290 116.298 49.212 1.00 24.18 276 MET A CA 1
ATOM 1522 C C . MET A 1 196 ? 11.176 117.293 49.479 1.00 23.82 276 MET A C 1
ATOM 1523 O O . MET A 1 196 ? 10.094 116.920 49.939 1.00 23.15 276 MET A O 1
ATOM 1528 N N . PHE A 1 197 ? 11.462 118.561 49.190 1.00 23.22 277 PHE A N 1
ATOM 1529 C CA . PHE A 1 197 ? 10.501 119.646 49.370 1.00 23.06 277 PHE A CA 1
ATOM 1530 C C . PHE A 1 197 ? 9.880 119.928 48.003 1.00 22.14 277 PHE A C 1
ATOM 1531 O O . PHE A 1 197 ? 10.589 119.967 47.007 1.00 23.53 277 PHE A O 1
ATOM 1539 N N . PHE A 1 198 ? 8.571 120.148 47.959 1.00 21.13 278 PHE A N 1
ATOM 1540 C CA . PHE A 1 198 ? 7.873 120.411 46.702 1.00 19.83 278 PHE A CA 1
ATOM 1541 C C . PHE A 1 198 ? 7.320 121.830 46.568 1.00 21.07 278 PHE A C 1
ATOM 1542 O O . PHE A 1 198 ? 6.769 122.403 47.517 1.00 20.58 278 PHE A O 1
ATOM 1550 N N . LYS A 1 199 ? 7.488 122.386 45.369 1.00 22.10 279 LYS A N 1
ATOM 1551 C CA . LYS A 1 199 ? 7.025 123.729 45.042 1.00 21.68 279 LYS A CA 1
ATOM 1552 C C . LYS A 1 199 ? 6.648 123.723 43.575 1.00 22.62 279 LYS A C 1
ATOM 1553 O O . LYS A 1 199 ? 7.528 123.718 42.712 1.00 20.91 279 LYS A O 1
ATOM 1559 N N . ASP A 1 200 ? 5.339 123.714 43.312 1.00 25.18 280 ASP A N 1
ATOM 1560 C CA . ASP A 1 200 ? 4.770 123.683 41.954 1.00 28.14 280 ASP A CA 1
ATOM 1561 C C . ASP A 1 200 ? 5.030 122.319 41.289 1.00 28.77 280 ASP A C 1
ATOM 1562 O O . ASP A 1 200 ? 4.602 121.278 41.793 1.00 30.46 280 ASP A O 1
ATOM 1567 N N . ARG A 1 201 ? 5.736 122.331 40.160 1.00 28.15 281 ARG A N 1
ATOM 1568 C CA . ARG A 1 201 ? 6.065 121.112 39.421 1.00 27.16 281 ARG A CA 1
ATOM 1569 C C . ARG A 1 201 ? 7.544 120.777 39.647 1.00 25.76 281 ARG A C 1
ATOM 1570 O O . ARG A 1 201 ? 8.149 120.026 38.886 1.00 25.64 281 ARG A O 1
ATOM 1578 N N . PHE A 1 202 ? 8.100 121.346 40.716 1.00 24.92 282 PHE A N 1
ATOM 1579 C CA . PHE A 1 202 ? 9.505 121.192 41.099 1.00 23.02 282 PHE A CA 1
ATOM 1580 C C . PHE A 1 202 ? 9.704 120.632 42.486 1.00 23.01 282 PHE A C 1
ATOM 1581 O O . PHE A 1 202 ? 8.868 120.835 43.365 1.00 22.00 282 PHE A O 1
ATOM 1589 N N . TYR A 1 203 ? 10.857 119.986 42.678 1.00 23.80 283 TYR A N 1
ATOM 1590 C CA . TYR A 1 203 ? 11.269 119.415 43.968 1.00 23.59 283 TYR A CA 1
ATOM 1591 C C . TYR A 1 203 ? 12.693 119.884 44.289 1.00 24.54 283 TYR A C 1
ATOM 1592 O O . TYR A 1 203 ? 13.464 120.226 43.391 1.00 24.05 283 TYR A O 1
ATOM 1601 N N . MET A 1 204 ? 13.032 119.906 45.571 1.00 26.17 284 MET A N 1
ATOM 1602 C CA . MET A 1 204 ? 14.367 120.287 45.998 1.00 28.12 284 MET A CA 1
ATOM 1603 C C . MET A 1 204 ? 14.877 119.164 46.884 1.00 28.72 284 MET A C 1
ATOM 1604 O O . MET A 1 204 ? 14.486 119.038 48.042 1.00 29.47 284 MET A O 1
ATOM 1609 N N . ARG A 1 205 ? 15.736 118.342 46.280 1.00 29.83 285 ARG A N 1
ATOM 1610 C CA . ARG A 1 205 ? 16.341 117.145 46.875 1.00 30.67 285 ARG A CA 1
ATOM 1611 C C . ARG A 1 205 ? 17.529 117.426 47.803 1.00 31.88 285 ARG A C 1
ATOM 1612 O O . ARG A 1 205 ? 18.555 117.966 47.383 1.00 32.95 285 ARG A O 1
ATOM 1620 N N . THR A 1 206 ? 17.376 117.033 49.064 1.00 31.93 286 THR A N 1
ATOM 1621 C CA . THR A 1 206 ? 18.391 117.227 50.087 1.00 31.19 286 THR A CA 1
ATOM 1622 C C . THR A 1 206 ? 18.845 115.878 50.592 1.00 30.86 286 THR A C 1
ATOM 1623 O O . THR A 1 206 ? 18.081 115.174 51.231 1.00 32.05 286 THR A O 1
ATOM 1627 N N . ASN A 1 207 ? 20.090 115.521 50.316 1.00 30.88 287 ASN A N 1
ATOM 1628 C CA . ASN A 1 207 ? 20.636 114.235 50.758 1.00 30.52 287 ASN A CA 1
ATOM 1629 C C . ASN A 1 207 ? 21.860 114.426 51.671 1.00 30.86 287 ASN A C 1
ATOM 1630 O O . ASN A 1 207 ? 22.770 115.195 51.344 1.00 31.47 287 ASN A O 1
ATOM 1635 N N . PRO A 1 208 ? 21.892 113.729 52.831 1.00 29.94 288 PRO A N 1
ATOM 1636 C CA . PRO A 1 208 ? 23.000 113.823 53.787 1.00 27.30 288 PRO A CA 1
ATOM 1637 C C . PRO A 1 208 ? 24.393 113.581 53.230 1.00 25.23 288 PRO A C 1
ATOM 1638 O O . PRO A 1 208 ? 25.325 114.239 53.659 1.00 24.95 288 PRO A O 1
ATOM 1642 N N . PHE A 1 209 ? 24.548 112.657 52.287 1.00 23.28 289 PHE A N 1
ATOM 1643 C CA . PHE A 1 209 ? 25.879 112.387 51.751 1.00 23.69 289 PHE A CA 1
ATOM 1644 C C . PHE A 1 209 ? 26.406 113.450 50.787 1.00 23.30 289 PHE A C 1
ATOM 1645 O O . PHE A 1 209 ? 27.606 113.478 50.485 1.00 23.10 289 PHE A O 1
ATOM 1653 N N . TYR A 1 210 ? 25.519 114.317 50.308 1.00 22.61 290 TYR A N 1
ATOM 1654 C CA . TYR A 1 210 ? 25.908 115.366 49.376 1.00 22.86 290 TYR A CA 1
ATOM 1655 C C . TYR A 1 210 ? 25.618 116.754 49.920 1.00 22.69 290 TYR A C 1
ATOM 1656 O O . TYR A 1 210 ? 24.646 116.961 50.637 1.00 23.20 290 TYR A O 1
ATOM 1665 N N . PRO A 1 211 ? 26.460 117.735 49.566 1.00 22.53 291 PRO A N 1
ATOM 1666 C CA . PRO A 1 211 ? 26.306 119.114 50.029 1.00 20.96 291 PRO A CA 1
ATOM 1667 C C . PRO A 1 211 ? 25.273 119.993 49.331 1.00 19.93 291 PRO A C 1
ATOM 1668 O O . PRO A 1 211 ? 24.681 120.868 49.957 1.00 18.81 291 PRO A O 1
ATOM 1672 N N . GLU A 1 212 ? 25.035 119.757 48.050 1.00 20.17 292 GLU A N 1
ATOM 1673 C CA . GLU A 1 212 ? 24.102 120.601 47.304 1.00 21.91 292 GLU A CA 1
ATOM 1674 C C . GLU A 1 212 ? 22.625 120.221 47.248 1.00 19.90 292 GLU A C 1
ATOM 1675 O O . GLU A 1 212 ? 22.257 119.052 47.324 1.00 20.26 292 GLU A O 1
ATOM 1681 N N . VAL A 1 213 ? 21.786 121.242 47.120 1.00 18.93 293 VAL A N 1
ATOM 1682 C CA . VAL A 1 213 ? 20.347 121.063 47.001 1.00 18.79 293 VAL A CA 1
ATOM 1683 C C . VAL A 1 213 ? 20.138 120.879 45.518 1.00 20.27 293 VAL A C 1
ATOM 1684 O O . VAL A 1 213 ? 20.735 121.603 44.725 1.00 21.34 293 VAL A O 1
ATOM 1688 N N . GLU A 1 214 ? 19.306 119.926 45.128 1.00 20.89 294 GLU A N 1
ATOM 1689 C CA . GLU A 1 214 ? 19.078 119.700 43.711 1.00 22.40 294 GLU A CA 1
ATOM 1690 C C . GLU A 1 214 ? 17.665 120.112 43.326 1.00 22.42 294 GLU A C 1
ATOM 1691 O O . GLU A 1 214 ? 16.696 119.583 43.866 1.00 24.43 294 GLU A O 1
ATOM 1697 N N . LEU A 1 215 ? 17.540 121.058 42.401 1.00 21.02 295 LEU A N 1
ATOM 1698 C CA . LEU A 1 215 ? 16.225 121.515 41.960 1.00 19.86 295 LEU A CA 1
ATOM 1699 C C . LEU A 1 215 ? 15.871 120.827 40.651 1.00 19.78 295 LEU A C 1
ATOM 1700 O O . LEU A 1 215 ? 16.736 120.651 39.808 1.00 20.01 295 LEU A O 1
ATOM 1705 N N . ASN A 1 216 ? 14.611 120.438 40.472 1.00 20.00 296 ASN A N 1
ATOM 1706 C CA . ASN A 1 216 ? 14.219 119.754 39.240 1.00 21.18 296 ASN A CA 1
ATOM 1707 C C . ASN A 1 216 ? 12.716 119.508 39.147 1.00 19.98 296 ASN A C 1
ATOM 1708 O O . ASN A 1 216 ? 11.992 119.694 40.119 1.00 19.59 296 ASN A O 1
ATOM 1713 N N . PHE A 1 217 ? 12.254 119.091 37.969 1.00 19.23 297 PHE A N 1
ATOM 1714 C CA . PHE A 1 217 ? 10.839 118.780 37.769 1.00 18.37 297 PHE A CA 1
ATOM 1715 C C . PHE A 1 217 ? 10.492 117.498 38.499 1.00 17.87 297 PHE A C 1
ATOM 1716 O O . PHE A 1 217 ? 11.189 116.489 38.391 1.00 16.65 297 PHE A O 1
ATOM 1724 N N . ILE A 1 218 ? 9.396 117.529 39.231 1.00 18.69 298 ILE A N 1
ATOM 1725 C CA . ILE A 1 218 ? 8.964 116.354 39.960 1.00 18.84 298 ILE A CA 1
ATOM 1726 C C . ILE A 1 218 ? 8.813 115.189 38.984 1.00 19.60 298 ILE A C 1
ATOM 1727 O O . ILE A 1 218 ? 8.958 114.028 39.357 1.00 18.07 298 ILE A O 1
ATOM 1732 N N . SER A 1 219 ? 8.544 115.520 37.722 1.00 21.89 299 SER A N 1
ATOM 1733 C CA . SER A 1 219 ? 8.347 114.525 36.662 1.00 23.11 299 SER A CA 1
ATOM 1734 C C . SER A 1 219 ? 9.584 113.699 36.312 1.00 24.38 299 SER A C 1
ATOM 1735 O O . SER A 1 219 ? 9.479 112.676 35.629 1.00 25.01 299 SER A O 1
ATOM 1738 N N . VAL A 1 220 ? 10.753 114.133 36.776 1.00 24.23 300 VAL A N 1
ATOM 1739 C CA . VAL A 1 220 ? 11.984 113.392 36.510 1.00 24.29 300 VAL A CA 1
ATOM 1740 C C . VAL A 1 220 ? 11.827 111.956 36.999 1.00 23.16 300 VAL A C 1
ATOM 1741 O O . VAL A 1 220 ? 12.207 111.003 36.320 1.00 21.99 300 VAL A O 1
ATOM 1745 N N . PHE A 1 221 ? 11.255 111.817 38.185 1.00 22.11 301 PHE A N 1
ATOM 1746 C CA . PHE A 1 221 ? 11.053 110.512 38.762 1.00 23.80 301 PHE A CA 1
ATOM 1747 C C . PHE A 1 221 ? 9.636 109.994 38.575 1.00 25.81 301 PHE A C 1
ATOM 1748 O O . PHE A 1 221 ? 9.441 108.804 38.319 1.00 26.88 301 PHE A O 1
ATOM 1756 N N . TRP A 1 222 ? 8.648 110.883 38.684 1.00 27.16 302 TRP A N 1
ATOM 1757 C CA . TRP A 1 222 ? 7.247 110.473 38.571 1.00 27.32 302 TRP A CA 1
ATOM 1758 C C . TRP A 1 222 ? 6.409 111.276 37.598 1.00 27.89 302 TRP A C 1
ATOM 1759 O O . TRP A 1 222 ? 5.643 112.145 37.995 1.00 28.29 302 TRP A O 1
ATOM 1770 N N . PRO A 1 223 ? 6.515 110.966 36.306 1.00 28.90 303 PRO A N 1
ATOM 1771 C CA . PRO A 1 223 ? 5.769 111.663 35.256 1.00 30.21 303 PRO A CA 1
ATOM 1772 C C . PRO A 1 223 ? 4.257 111.739 35.454 1.00 31.75 303 PRO A C 1
ATOM 1773 O O . PRO A 1 223 ? 3.625 112.734 35.089 1.00 32.65 303 PRO A O 1
ATOM 1777 N N . GLN A 1 224 ? 3.677 110.704 36.045 1.00 32.69 304 GLN A N 1
ATOM 1778 C CA . GLN A 1 224 ? 2.239 110.689 36.190 1.00 35.03 304 GLN A CA 1
ATOM 1779 C C . GLN A 1 224 ? 1.603 111.198 37.476 1.00 35.91 304 GLN A C 1
ATOM 1780 O O . GLN A 1 224 ? 0.429 110.926 37.741 1.00 36.95 304 GLN A O 1
ATOM 1786 N N . LEU A 1 225 ? 2.356 111.934 38.283 1.00 36.40 305 LEU A N 1
ATOM 1787 C CA . LEU A 1 225 ? 1.761 112.502 39.484 1.00 36.60 305 LEU A CA 1
ATOM 1788 C C . LEU A 1 225 ? 1.126 113.783 39.001 1.00 36.67 305 LEU A C 1
ATOM 1789 O O . LEU A 1 225 ? 1.497 114.316 37.954 1.00 36.09 305 LEU A O 1
ATOM 1794 N N . PRO A 1 226 ? 0.146 114.292 39.743 1.00 37.35 306 PRO A N 1
ATOM 1795 C CA . PRO A 1 226 ? -0.513 115.535 39.334 1.00 38.52 306 PRO A CA 1
ATOM 1796 C C . PRO A 1 226 ? 0.375 116.755 39.554 1.00 38.91 306 PRO A C 1
ATOM 1797 O O . PRO A 1 226 ? 1.250 116.742 40.422 1.00 39.28 306 PRO A O 1
ATOM 1801 N N . ASN A 1 227 ? 0.168 117.797 38.754 1.00 39.83 307 ASN A N 1
ATOM 1802 C CA . ASN A 1 227 ? 0.960 119.024 38.888 1.00 41.67 307 ASN A CA 1
ATOM 1803 C C . ASN A 1 227 ? 0.455 119.795 40.121 1.00 40.19 307 ASN A C 1
ATOM 1804 O O . ASN A 1 227 ? -0.755 119.901 40.350 1.00 39.62 307 ASN A O 1
ATOM 1809 N N . GLY A 1 228 ? 1.382 120.302 40.930 1.00 38.58 308 GLY A N 1
ATOM 1810 C CA . GLY A 1 228 ? 0.997 121.050 42.121 1.00 35.79 308 GLY A CA 1
ATOM 1811 C C . GLY A 1 228 ? 0.394 120.227 43.248 1.00 33.48 308 GLY A C 1
ATOM 1812 O O . GLY A 1 228 ? -0.817 120.260 43.472 1.00 32.55 308 GLY A O 1
ATOM 1813 N N . LEU A 1 229 ? 1.250 119.505 43.968 1.00 31.45 309 LEU A N 1
ATOM 1814 C CA . LEU A 1 229 ? 0.831 118.655 45.081 1.00 29.16 309 LEU A CA 1
ATOM 1815 C C . LEU A 1 229 ? 0.434 119.461 46.327 1.00 28.63 309 LEU A C 1
ATOM 1816 O O . LEU A 1 229 ? 0.803 120.632 46.456 1.00 26.70 309 LEU A O 1
ATOM 1821 N N . GLU A 1 230 ? -0.309 118.835 47.245 1.00 29.41 310 GLU A N 1
ATOM 1822 C CA . GLU A 1 230 ? -0.777 119.537 48.453 1.00 30.43 310 GLU A CA 1
ATOM 1823 C C . GLU A 1 230 ? -0.166 119.045 49.762 1.00 29.46 310 GLU A C 1
ATOM 1824 O O . GLU A 1 230 ? -0.008 119.811 50.711 1.00 28.62 310 GLU A O 1
ATOM 1830 N N . ALA A 1 231 ? 0.180 117.767 49.810 1.00 29.06 311 ALA A N 1
ATOM 1831 C CA . ALA A 1 231 ? 0.774 117.194 51.006 1.00 28.95 311 ALA A CA 1
ATOM 1832 C C . ALA A 1 231 ? 1.495 115.930 50.590 1.00 28.99 311 ALA A C 1
ATOM 1833 O O . ALA A 1 231 ? 1.242 115.401 49.515 1.00 29.97 311 ALA A O 1
ATOM 1835 N N . ALA A 1 232 ? 2.400 115.444 51.426 1.00 29.14 312 ALA A N 1
ATOM 1836 C CA . ALA A 1 232 ? 3.131 114.224 51.094 1.00 29.58 312 ALA A CA 1
ATOM 1837 C C . ALA A 1 232 ? 3.806 113.679 52.339 1.00 30.37 312 ALA A C 1
ATOM 1838 O O . ALA A 1 232 ? 4.338 114.447 53.142 1.00 32.01 312 ALA A O 1
ATOM 1840 N N . TYR A 1 233 ? 3.774 112.362 52.515 1.00 29.78 313 TYR A N 1
ATOM 1841 C CA . TYR A 1 233 ? 4.409 111.762 53.679 1.00 29.43 313 TYR A CA 1
ATOM 1842 C C . TYR A 1 233 ? 4.914 110.369 53.383 1.00 30.93 313 TYR A C 1
ATOM 1843 O O . TYR A 1 233 ? 4.295 109.621 52.642 1.00 30.70 313 TYR A O 1
ATOM 1852 N N . GLU A 1 234 ? 6.053 110.024 53.959 1.00 34.06 314 GLU A N 1
ATOM 1853 C CA . GLU A 1 234 ? 6.604 108.702 53.744 1.00 37.47 314 GLU A CA 1
ATOM 1854 C C . GLU A 1 234 ? 6.130 107.769 54.844 1.00 40.28 314 GLU A C 1
ATOM 1855 O O . GLU A 1 234 ? 5.936 108.178 55.990 1.00 39.63 314 GLU A O 1
ATOM 1861 N N . PHE A 1 235 ? 5.932 106.510 54.469 1.00 44.25 315 PHE A N 1
ATOM 1862 C CA . PHE A 1 235 ? 5.509 105.471 55.393 1.00 47.16 315 PHE A CA 1
ATOM 1863 C C . PHE A 1 235 ? 6.562 104.377 55.285 1.00 48.73 315 PHE A C 1
ATOM 1864 O O . PHE A 1 235 ? 6.462 103.479 54.440 1.00 49.05 315 PHE A O 1
ATOM 1872 N N . ALA A 1 236 ? 7.583 104.475 56.131 1.00 50.01 316 ALA A N 1
ATOM 1873 C CA . ALA A 1 236 ? 8.678 103.518 56.122 1.00 50.78 316 ALA A CA 1
ATOM 1874 C C . ALA A 1 236 ? 8.179 102.080 55.997 1.00 51.45 316 ALA A C 1
ATOM 1875 O O . ALA A 1 236 ? 8.474 101.404 55.011 1.00 51.23 316 ALA A O 1
ATOM 1877 N N . ASP A 1 237 ? 7.413 101.631 56.989 1.00 51.96 317 ASP A N 1
ATOM 1878 C CA . ASP A 1 237 ? 6.872 100.274 57.013 1.00 52.80 317 ASP A CA 1
ATOM 1879 C C . ASP A 1 237 ? 6.599 99.652 55.642 1.00 53.60 317 ASP A C 1
ATOM 1880 O O . ASP A 1 237 ? 6.940 98.492 55.411 1.00 55.50 317 ASP A O 1
ATOM 1885 N N . ARG A 1 238 ? 5.987 100.404 54.733 1.00 53.41 318 ARG A N 1
ATOM 1886 C CA . ARG A 1 238 ? 5.679 99.866 53.412 1.00 53.36 318 ARG A CA 1
ATOM 1887 C C . ARG A 1 238 ? 6.391 100.599 52.283 1.00 51.82 318 ARG A C 1
ATOM 1888 O O . ARG A 1 238 ? 5.861 100.690 51.178 1.00 51.91 318 ARG A O 1
ATOM 1896 N N . ASP A 1 239 ? 7.597 101.091 52.561 1.00 50.31 319 ASP A N 1
ATOM 1897 C CA . ASP A 1 239 ? 8.401 101.841 51.586 1.00 49.52 319 ASP A CA 1
ATOM 1898 C C . ASP A 1 239 ? 7.488 102.587 50.620 1.00 47.71 319 ASP A C 1
ATOM 1899 O O . ASP A 1 239 ? 7.563 102.415 49.397 1.00 46.27 319 ASP A O 1
ATOM 1904 N N . GLU A 1 240 ? 6.624 103.418 51.184 1.00 45.82 320 GLU A N 1
ATOM 1905 C CA . GLU A 1 240 ? 5.689 104.174 50.382 1.00 44.12 320 GLU A CA 1
ATOM 1906 C C . GLU A 1 240 ? 5.720 105.650 50.660 1.00 41.06 320 GLU A C 1
ATOM 1907 O O . GLU A 1 240 ? 6.009 106.083 51.769 1.00 40.06 320 GLU A O 1
ATOM 1913 N N . VAL A 1 241 ? 5.411 106.418 49.627 1.00 37.94 321 VAL A N 1
ATOM 1914 C CA . VAL A 1 241 ? 5.333 107.855 49.748 1.00 34.20 321 VAL A CA 1
ATOM 1915 C C . VAL A 1 241 ? 3.993 108.229 49.140 1.00 32.50 321 VAL A C 1
ATOM 1916 O O . VAL A 1 241 ? 3.731 107.997 47.963 1.00 32.16 321 VAL A O 1
ATOM 1920 N N . ARG A 1 242 ? 3.129 108.792 49.961 1.00 30.60 322 ARG A N 1
ATOM 1921 C CA . ARG A 1 242 ? 1.821 109.179 49.492 1.00 28.83 322 ARG A CA 1
ATOM 1922 C C . ARG A 1 242 ? 1.753 110.680 49.232 1.00 27.44 322 ARG A C 1
ATOM 1923 O O . ARG A 1 242 ? 2.141 111.504 50.063 1.00 26.00 322 ARG A O 1
ATOM 1931 N N . PHE A 1 243 ? 1.291 111.018 48.038 1.00 25.92 323 PHE A N 1
ATOM 1932 C CA . PHE A 1 243 ? 1.153 112.401 47.623 1.00 23.99 323 PHE A CA 1
ATOM 1933 C C . PHE A 1 243 ? -0.321 112.729 47.593 1.00 23.53 323 PHE A C 1
ATOM 1934 O O . PHE A 1 243 ? -1.146 111.893 47.239 1.00 22.78 323 PHE A O 1
ATOM 1942 N N . PHE A 1 244 ? -0.648 113.959 47.956 1.00 24.19 324 PHE A N 1
ATOM 1943 C CA . PHE A 1 244 ? -2.032 114.385 47.990 1.00 23.57 324 PHE A CA 1
ATOM 1944 C C . PHE A 1 244 ? -2.363 115.546 47.078 1.00 23.52 324 PHE A C 1
ATOM 1945 O O . PHE A 1 244 ? -1.574 116.480 46.894 1.00 21.64 324 PHE A O 1
ATOM 1953 N N . LYS A 1 245 ? -3.547 115.452 46.491 1.00 24.33 325 LYS A N 1
ATOM 1954 C CA . LYS A 1 245 ? -4.039 116.475 45.593 1.00 24.56 325 LYS A CA 1
ATOM 1955 C C . LYS A 1 245 ? -5.557 116.566 45.722 1.00 23.66 325 LYS A C 1
ATOM 1956 O O . LYS A 1 245 ? -6.294 115.796 45.113 1.00 22.92 325 LYS A O 1
ATOM 1962 N N . GLY A 1 246 ? -6.021 117.502 46.536 1.00 22.94 326 GLY A N 1
ATOM 1963 C CA . GLY A 1 246 ? -7.446 117.660 46.695 1.00 23.25 326 GLY A CA 1
ATOM 1964 C C . GLY A 1 246 ? -8.096 116.545 47.478 1.00 24.20 326 GLY A C 1
ATOM 1965 O O . GLY A 1 246 ? -7.732 116.309 48.625 1.00 23.97 326 GLY A O 1
ATOM 1966 N N . ASN A 1 247 ? -9.047 115.855 46.852 1.00 25.45 327 ASN A N 1
ATOM 1967 C CA . ASN A 1 247 ? -9.799 114.778 47.496 1.00 26.95 327 ASN A CA 1
ATOM 1968 C C . ASN A 1 247 ? -9.244 113.365 47.334 1.00 28.13 327 ASN A C 1
ATOM 1969 O O . ASN A 1 247 ? -9.800 112.424 47.901 1.00 28.78 327 ASN A O 1
ATOM 1974 N N . LYS A 1 248 ? -8.169 113.202 46.567 1.00 28.72 328 LYS A N 1
ATOM 1975 C CA . LYS A 1 248 ? -7.573 111.876 46.400 1.00 30.10 328 LYS A CA 1
ATOM 1976 C C . LYS A 1 248 ? -6.036 111.902 46.493 1.00 30.22 328 LYS A C 1
ATOM 1977 O O . LYS A 1 248 ? -5.416 112.968 46.416 1.00 30.18 328 LYS A O 1
ATOM 1983 N N . TYR A 1 249 ? -5.430 110.723 46.653 1.00 30.50 329 TYR A N 1
ATOM 1984 C CA . TYR A 1 249 ? -3.974 110.607 46.771 1.00 30.83 329 TYR A CA 1
ATOM 1985 C C . TYR A 1 249 ? -3.313 109.525 45.895 1.00 29.95 329 TYR A C 1
ATOM 1986 O O . TYR A 1 249 ? -3.970 108.615 45.393 1.00 28.26 329 TYR A O 1
ATOM 1995 N N . TRP A 1 250 ? -1.997 109.653 45.736 1.00 30.42 330 TRP A N 1
ATOM 1996 C CA . TRP A 1 250 ? -1.176 108.734 44.951 1.00 31.60 330 TRP A CA 1
ATOM 1997 C C . TRP A 1 250 ? -0.120 108.102 45.839 1.00 32.69 330 TRP A C 1
ATOM 1998 O O . TRP A 1 250 ? 0.546 108.795 46.610 1.00 33.31 330 TRP A O 1
ATOM 2009 N N . ALA A 1 251 ? 0.051 106.791 45.710 1.00 33.39 331 ALA A N 1
ATOM 2010 C CA . ALA A 1 251 ? 1.057 106.077 46.480 1.00 33.49 331 ALA A CA 1
ATOM 2011 C C . ALA A 1 251 ? 2.197 105.733 45.526 1.00 34.55 331 ALA A C 1
ATOM 2012 O O . ALA A 1 251 ? 1.981 105.171 44.457 1.00 34.91 331 ALA A O 1
ATOM 2014 N N . VAL A 1 252 ? 3.411 106.102 45.908 1.00 36.64 332 VAL A N 1
ATOM 2015 C CA . VAL A 1 252 ? 4.587 105.831 45.092 1.00 37.69 332 VAL A CA 1
ATOM 2016 C C . VAL A 1 252 ? 5.552 104.925 45.848 1.00 38.69 332 VAL A C 1
ATOM 2017 O O . VAL A 1 252 ? 5.884 105.185 47.009 1.00 38.02 332 VAL A O 1
ATOM 2021 N N . GLN A 1 253 ? 5.986 103.858 45.182 1.00 40.47 333 GLN A N 1
ATOM 2022 C CA . GLN A 1 253 ? 6.928 102.902 45.763 1.00 43.12 333 GLN A CA 1
ATOM 2023 C C . GLN A 1 253 ? 8.291 103.160 45.105 1.00 43.20 333 GLN A C 1
ATOM 2024 O O . GLN A 1 253 ? 8.646 102.552 44.092 1.00 42.62 333 GLN A O 1
ATOM 2030 N N . GLY A 1 254 ? 9.039 104.087 45.689 1.00 43.90 334 GLY A N 1
ATOM 2031 C CA . GLY A 1 254 ? 10.340 104.428 45.162 1.00 44.56 334 GLY A CA 1
ATOM 2032 C C . GLY A 1 254 ? 10.252 105.311 43.935 1.00 45.54 334 GLY A C 1
ATOM 2033 O O . GLY A 1 254 ? 10.208 106.536 44.042 1.00 45.36 334 GLY A O 1
ATOM 2034 N N . GLN A 1 255 ? 10.199 104.676 42.770 1.00 46.69 335 GLN A N 1
ATOM 2035 C CA . GLN A 1 255 ? 10.159 105.378 41.491 1.00 48.06 335 GLN A CA 1
ATOM 2036 C C . GLN A 1 255 ? 8.968 104.965 40.622 1.00 48.46 335 GLN A C 1
ATOM 2037 O O . GLN A 1 255 ? 8.814 105.439 39.493 1.00 48.43 335 GLN A O 1
ATOM 2043 N N . ASN A 1 256 ? 8.115 104.095 41.156 1.00 48.93 336 ASN A N 1
ATOM 2044 C CA . ASN A 1 256 ? 6.962 103.596 40.401 1.00 48.66 336 ASN A CA 1
ATOM 2045 C C . ASN A 1 256 ? 5.628 103.877 41.079 1.00 47.73 336 ASN A C 1
ATOM 2046 O O . ASN A 1 256 ? 5.453 103.576 42.260 1.00 48.71 336 ASN A O 1
ATOM 2051 N N . VAL A 1 257 ? 4.687 104.452 40.341 1.00 45.86 337 VAL A N 1
ATOM 2052 C CA . VAL A 1 257 ? 3.384 104.714 40.923 1.00 45.49 337 VAL A CA 1
ATOM 2053 C C . VAL A 1 257 ? 2.693 103.372 41.019 1.00 44.95 337 VAL A C 1
ATOM 2054 O O . VAL A 1 257 ? 2.626 102.630 40.046 1.00 44.42 337 VAL A O 1
ATOM 2058 N N . LEU A 1 258 ? 2.188 103.057 42.201 1.00 45.10 338 LEU A N 1
ATOM 2059 C CA . LEU A 1 258 ? 1.508 101.795 42.400 1.00 45.99 338 LEU A CA 1
ATOM 2060 C C . LEU A 1 258 ? 0.249 101.689 41.544 1.00 48.52 338 LEU A C 1
ATOM 2061 O O . LEU A 1 258 ? -0.299 102.697 41.070 1.00 49.38 338 LEU A O 1
ATOM 2066 N N . HIS A 1 259 ? -0.187 100.447 41.347 1.00 50.14 339 HIS A N 1
ATOM 2067 C CA . HIS A 1 259 ? -1.372 100.122 40.561 1.00 50.70 339 HIS A CA 1
ATOM 2068 C C . HIS A 1 259 ? -2.614 100.470 41.371 1.00 50.12 339 HIS A C 1
ATOM 2069 O O . HIS A 1 259 ? -2.757 100.035 42.522 1.00 49.54 339 HIS A O 1
ATOM 2076 N N . GLY A 1 260 ? -3.498 101.273 40.781 1.00 49.29 340 GLY A N 1
ATOM 2077 C CA . GLY A 1 260 ? -4.731 101.621 41.469 1.00 47.36 340 GLY A CA 1
ATOM 2078 C C . GLY A 1 260 ? -4.946 103.067 41.853 1.00 45.26 340 GLY A C 1
ATOM 2079 O O . GLY A 1 260 ? -6.033 103.425 42.303 1.00 44.79 340 GLY A O 1
ATOM 2080 N N . TYR A 1 261 ? -3.929 103.903 41.683 1.00 43.49 341 TYR A N 1
ATOM 2081 C CA . TYR A 1 261 ? -4.076 105.304 42.042 1.00 41.64 341 TYR A CA 1
ATOM 2082 C C . TYR A 1 261 ? -4.299 106.188 40.821 1.00 41.19 341 TYR A C 1
ATOM 2083 O O . TYR A 1 261 ? -4.081 105.767 39.682 1.00 41.65 341 TYR A O 1
ATOM 2092 N N . PRO A 1 262 ? -4.766 107.422 41.041 1.00 39.99 342 PRO A N 1
ATOM 2093 C CA . PRO A 1 262 ? -5.087 108.019 42.342 1.00 39.30 342 PRO A CA 1
ATOM 2094 C C . PRO A 1 262 ? -6.194 107.265 43.079 1.00 39.30 342 PRO A C 1
ATOM 2095 O O . PRO A 1 262 ? -6.883 106.440 42.489 1.00 40.57 342 PRO A O 1
ATOM 2099 N N . LYS A 1 263 ? -6.356 107.541 44.367 1.00 38.61 343 LYS A N 1
ATOM 2100 C CA . LYS A 1 263 ? -7.400 106.902 45.164 1.00 38.07 343 LYS A CA 1
ATOM 2101 C C . LYS A 1 263 ? -7.970 107.922 46.137 1.00 37.90 343 LYS A C 1
ATOM 2102 O O . LYS A 1 263 ? -7.224 108.666 46.761 1.00 37.81 343 LYS A O 1
ATOM 2108 N N . ASP A 1 264 ? -9.294 107.954 46.265 1.00 37.77 344 ASP A N 1
ATOM 2109 C CA . ASP A 1 264 ? -9.957 108.915 47.138 1.00 37.35 344 ASP A CA 1
ATOM 2110 C C . ASP A 1 264 ? -9.575 108.786 48.611 1.00 35.20 344 ASP A C 1
ATOM 2111 O O . ASP A 1 264 ? -9.449 107.688 49.149 1.00 33.54 344 ASP A O 1
ATOM 2116 N N . ILE A 1 265 ? -9.412 109.936 49.255 1.00 33.69 345 ILE A N 1
ATOM 2117 C CA . ILE A 1 265 ? -9.011 109.997 50.651 1.00 32.25 345 ILE A CA 1
ATOM 2118 C C . ILE A 1 265 ? -10.094 109.610 51.644 1.00 30.82 345 ILE A C 1
ATOM 2119 O O . ILE A 1 265 ? -9.790 109.130 52.731 1.00 31.43 345 ILE A O 1
ATOM 2124 N N . TYR A 1 266 ? -11.354 109.820 51.279 1.00 29.19 346 TYR A N 1
ATOM 2125 C CA . TYR A 1 266 ? -12.466 109.501 52.174 1.00 27.02 346 TYR A CA 1
ATOM 2126 C C . TYR A 1 266 ? -12.610 108.007 52.447 1.00 26.69 346 TYR A C 1
ATOM 2127 O O . TYR A 1 266 ? -12.765 107.592 53.590 1.00 25.47 346 TYR A O 1
ATOM 2136 N N . SER A 1 267 ? -12.558 107.205 51.391 1.00 28.41 347 SER A N 1
ATOM 2137 C CA . SER A 1 267 ? -12.684 105.757 51.515 1.00 30.60 347 SER A CA 1
ATOM 2138 C C . SER A 1 267 ? -11.433 105.132 52.126 1.00 32.03 347 SER A C 1
ATOM 2139 O O . SER A 1 267 ? -11.516 104.258 52.987 1.00 33.01 347 SER A O 1
ATOM 2142 N N . SER A 1 268 ? -10.270 105.590 51.681 1.00 32.54 348 SER A N 1
ATOM 2143 C CA . SER A 1 268 ? -9.018 105.032 52.159 1.00 33.18 348 SER A CA 1
ATOM 2144 C C . SER A 1 268 ? -8.608 105.399 53.582 1.00 32.58 348 SER A C 1
ATOM 2145 O O . SER A 1 268 ? -7.953 104.602 54.261 1.00 32.23 348 SER A O 1
ATOM 2148 N N . PHE A 1 269 ? -8.995 106.586 54.037 1.00 32.43 349 PHE A N 1
ATOM 2149 C CA . PHE A 1 269 ? -8.631 107.040 55.381 1.00 33.47 349 PHE A CA 1
ATOM 2150 C C . PHE A 1 269 ? -9.832 107.270 56.320 1.00 34.15 349 PHE A C 1
ATOM 2151 O O . PHE A 1 269 ? -9.767 106.949 57.506 1.00 35.05 349 PHE A O 1
ATOM 2159 N N . GLY A 1 270 ? -10.922 107.824 55.797 1.00 34.64 350 GLY A N 1
ATOM 2160 C CA . GLY A 1 270 ? -12.097 108.048 56.621 1.00 34.48 350 GLY A CA 1
ATOM 2161 C C . GLY A 1 270 ? -12.363 109.487 57.040 1.00 35.62 350 GLY A C 1
ATOM 2162 O O . GLY A 1 270 ? -12.882 109.738 58.135 1.00 35.71 350 GLY A O 1
ATOM 2163 N N . PHE A 1 271 ? -12.016 110.437 56.178 1.00 35.24 351 PHE A N 1
ATOM 2164 C CA . PHE A 1 271 ? -12.235 111.850 56.468 1.00 34.04 351 PHE A CA 1
ATOM 2165 C C . PHE A 1 271 ? -13.696 112.217 56.185 1.00 32.95 351 PHE A C 1
ATOM 2166 O O . PHE A 1 271 ? -14.370 111.543 55.414 1.00 33.54 351 PHE A O 1
ATOM 2174 N N . PRO A 1 272 ? -14.209 113.281 56.817 1.00 32.24 352 PRO A N 1
ATOM 2175 C CA . PRO A 1 272 ? -15.597 113.673 56.554 1.00 31.68 352 PRO A CA 1
ATOM 2176 C C . PRO A 1 272 ? -15.519 114.327 55.192 1.00 31.11 352 PRO A C 1
ATOM 2177 O O . PRO A 1 272 ? -14.468 114.844 54.833 1.00 31.25 352 PRO A O 1
ATOM 2181 N N . ARG A 1 273 ? -16.601 114.320 54.425 1.00 30.83 353 ARG A N 1
ATOM 2182 C CA . ARG A 1 273 ? -16.524 114.929 53.108 1.00 29.83 353 ARG A CA 1
ATOM 2183 C C . ARG A 1 273 ? -16.403 116.434 53.226 1.00 29.82 353 ARG A C 1
ATOM 2184 O O . ARG A 1 273 ? -16.286 117.131 52.219 1.00 31.75 353 ARG A O 1
ATOM 2192 N N . THR A 1 274 ? -16.420 116.929 54.462 1.00 28.28 354 THR A N 1
ATOM 2193 C CA . THR A 1 274 ? -16.280 118.357 54.709 1.00 26.53 354 THR A CA 1
ATOM 2194 C C . THR A 1 274 ? -14.832 118.735 54.410 1.00 25.49 354 THR A C 1
ATOM 2195 O O . THR A 1 274 ? -14.546 119.884 54.076 1.00 26.13 354 THR A O 1
ATOM 2199 N N . VAL A 1 275 ? -13.931 117.758 54.538 1.00 23.90 355 VAL A N 1
ATOM 2200 C CA . VAL A 1 275 ? -12.506 117.942 54.256 1.00 22.31 355 VAL A CA 1
ATOM 2201 C C . VAL A 1 275 ? -12.339 117.755 52.762 1.00 22.34 355 VAL A C 1
ATOM 2202 O O . VAL A 1 275 ? -12.387 116.626 52.282 1.00 19.75 355 VAL A O 1
ATOM 2206 N N . LYS A 1 276 ? -12.145 118.846 52.026 1.00 23.95 356 LYS A N 1
ATOM 2207 C CA . LYS A 1 276 ? -11.991 118.735 50.579 1.00 25.03 356 LYS A CA 1
ATOM 2208 C C . LYS A 1 276 ? -10.540 118.475 50.209 1.00 25.93 356 LYS A C 1
ATOM 2209 O O . LYS A 1 276 ? -10.248 118.193 49.051 1.00 26.66 356 LYS A O 1
ATOM 2215 N N . HIS A 1 277 ? -9.634 118.578 51.185 1.00 26.43 357 HIS A N 1
ATOM 2216 C CA . HIS A 1 277 ? -8.211 118.331 50.939 1.00 26.69 357 HIS A CA 1
ATOM 2217 C C . HIS A 1 277 ? -7.319 118.398 52.181 1.00 26.02 357 HIS A C 1
ATOM 2218 O O . HIS A 1 277 ? -7.701 118.962 53.207 1.00 26.19 357 HIS A O 1
ATOM 2225 N N . ILE A 1 278 ? -6.131 117.806 52.071 1.00 25.16 358 ILE A N 1
ATOM 2226 C CA . ILE A 1 278 ? -5.146 117.781 53.150 1.00 24.57 358 ILE A CA 1
ATOM 2227 C C . ILE A 1 278 ? -4.099 118.874 52.936 1.00 25.62 358 ILE A C 1
ATOM 2228 O O . ILE A 1 278 ? -3.591 119.031 51.834 1.00 25.30 358 ILE A O 1
ATOM 2233 N N . ASP A 1 279 ? -3.770 119.613 53.992 1.00 26.77 359 ASP A N 1
ATOM 2234 C CA . ASP A 1 279 ? -2.787 120.700 53.908 1.00 28.93 359 ASP A CA 1
ATOM 2235 C C . ASP A 1 279 ? -1.333 120.256 54.119 1.00 29.26 359 ASP A C 1
ATOM 2236 O O . ASP A 1 279 ? -0.408 120.820 53.524 1.00 28.36 359 ASP A O 1
ATOM 2241 N N . ALA A 1 280 ? -1.136 119.259 54.979 1.00 29.74 360 ALA A N 1
ATOM 2242 C CA . ALA A 1 280 ? 0.198 118.743 55.275 1.00 29.85 360 ALA A CA 1
ATOM 2243 C C . ALA A 1 280 ? 0.053 117.397 55.956 1.00 30.55 360 ALA A C 1
ATOM 2244 O O . ALA A 1 280 ? -1.043 117.032 56.381 1.00 31.33 360 ALA A O 1
ATOM 2246 N N . ALA A 1 281 ? 1.148 116.650 56.053 1.00 31.70 361 ALA A N 1
ATOM 2247 C CA . ALA A 1 281 ? 1.101 115.343 56.701 1.00 32.81 361 ALA A CA 1
ATOM 2248 C C . ALA A 1 281 ? 2.478 114.792 57.036 1.00 33.52 361 ALA A C 1
ATOM 2249 O O . ALA A 1 281 ? 3.451 115.080 56.354 1.00 33.69 361 ALA A O 1
ATOM 2251 N N . LEU A 1 282 ? 2.547 114.012 58.106 1.00 35.18 362 LEU A N 1
ATOM 2252 C CA . LEU A 1 282 ? 3.788 113.377 58.520 1.00 38.13 362 LEU A CA 1
ATOM 2253 C C . LEU A 1 282 ? 3.378 112.197 59.374 1.00 40.80 362 LEU A C 1
ATOM 2254 O O . LEU A 1 282 ? 2.331 112.242 60.019 1.00 40.04 362 LEU A O 1
ATOM 2259 N N . SER A 1 283 ? 4.173 111.131 59.350 1.00 44.76 363 SER A N 1
ATOM 2260 C CA . SER A 1 283 ? 3.864 109.943 60.137 1.00 49.36 363 SER A CA 1
ATOM 2261 C C . SER A 1 283 ? 4.948 109.653 61.185 1.00 52.95 363 SER A C 1
ATOM 2262 O O . SER A 1 283 ? 6.150 109.810 60.926 1.00 52.98 363 SER A O 1
ATOM 2265 N N . GLU A 1 284 ? 4.499 109.242 62.373 1.00 56.72 364 GLU A N 1
ATOM 2266 C CA . GLU A 1 284 ? 5.381 108.928 63.492 1.00 59.34 364 GLU A CA 1
ATOM 2267 C C . GLU A 1 284 ? 6.509 108.021 63.077 1.00 61.14 364 GLU A C 1
ATOM 2268 O O . GLU A 1 284 ? 6.341 107.110 62.260 1.00 61.35 364 GLU A O 1
ATOM 2274 N N . GLU A 1 285 ? 7.661 108.294 63.672 1.00 63.36 365 GLU A N 1
ATOM 2275 C CA . GLU A 1 285 ? 8.888 107.561 63.425 1.00 65.37 365 GLU A CA 1
ATOM 2276 C C . GLU A 1 285 ? 8.669 106.079 63.180 1.00 64.72 365 GLU A C 1
ATOM 2277 O O . GLU A 1 285 ? 9.055 105.542 62.136 1.00 64.38 365 GLU A O 1
ATOM 2283 N N . ASN A 1 286 ? 8.039 105.423 64.144 1.00 63.74 366 ASN A N 1
ATOM 2284 C CA . ASN A 1 286 ? 7.809 103.997 64.038 1.00 63.07 366 ASN A CA 1
ATOM 2285 C C . ASN A 1 286 ? 6.491 103.581 64.666 1.00 61.90 366 ASN A C 1
ATOM 2286 O O . ASN A 1 286 ? 6.061 102.441 64.485 1.00 62.32 366 ASN A O 1
ATOM 2291 N N . THR A 1 287 ? 5.850 104.498 65.393 1.00 59.33 367 THR A N 1
ATOM 2292 C CA . THR A 1 287 ? 4.584 104.195 66.061 1.00 55.81 367 THR A CA 1
ATOM 2293 C C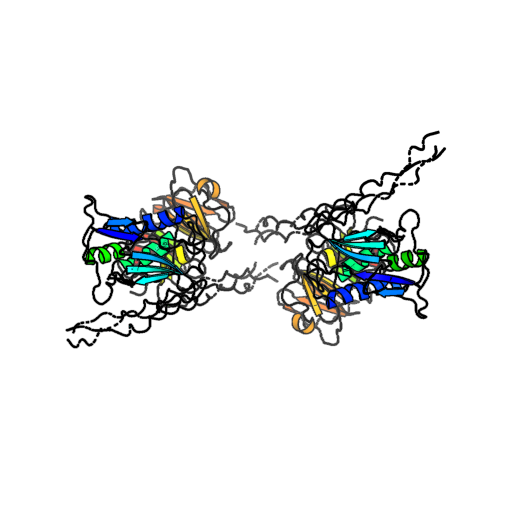 . THR A 1 287 ? 3.383 104.115 65.117 1.00 53.94 367 THR A C 1
ATOM 2294 O O . THR A 1 287 ? 2.261 103.868 65.554 1.00 53.33 367 THR A O 1
ATOM 2298 N N . GLY A 1 288 ? 3.628 104.327 63.826 1.00 52.33 368 GLY A N 1
ATOM 2299 C CA . GLY A 1 288 ? 2.572 104.242 62.829 1.00 49.74 368 GLY A CA 1
ATOM 2300 C C . GLY A 1 288 ? 1.405 105.189 63.007 1.00 47.55 368 GLY A C 1
ATOM 2301 O O . GLY A 1 288 ? 0.260 104.821 62.752 1.00 47.66 368 GLY A O 1
ATOM 2302 N N . LYS A 1 289 ? 1.702 106.411 63.432 1.00 45.38 369 LYS A N 1
ATOM 2303 C CA . LYS A 1 289 ? 0.689 107.439 63.649 1.00 42.78 369 LYS A CA 1
ATOM 2304 C C . LYS A 1 289 ? 0.827 108.558 62.611 1.00 41.98 369 LYS A C 1
ATOM 2305 O O . LYS A 1 289 ? 1.643 109.460 62.783 1.00 41.54 369 LYS A O 1
ATOM 2311 N N . THR A 1 290 ? 0.038 108.512 61.542 1.00 40.81 370 THR A N 1
ATOM 2312 C CA . THR A 1 290 ? 0.121 109.550 60.519 1.00 39.00 370 THR A CA 1
ATOM 2313 C C . THR A 1 290 ? -0.796 110.717 60.858 1.00 38.18 370 THR A C 1
ATOM 2314 O O . THR A 1 290 ? -1.973 110.518 61.164 1.00 36.94 370 THR A O 1
ATOM 2318 N N . TYR A 1 291 ? -0.245 111.931 60.811 1.00 38.14 371 TYR A N 1
ATOM 2319 C CA . TYR A 1 291 ? -1.011 113.147 61.099 1.00 38.10 371 TYR A CA 1
ATOM 2320 C C . TYR A 1 291 ? -1.312 113.913 59.807 1.00 36.20 371 TYR A C 1
ATOM 2321 O O . TYR A 1 291 ? -0.424 114.189 59.006 1.00 35.58 371 TYR A O 1
ATOM 2330 N N . PHE A 1 292 ? -2.581 114.246 59.621 1.00 35.12 372 PHE A N 1
ATOM 2331 C CA . PHE A 1 292 ? -3.049 114.986 58.454 1.00 33.44 372 PHE A CA 1
ATOM 2332 C C . PHE A 1 292 ? -3.629 116.303 58.950 1.00 32.00 372 PHE A C 1
ATOM 2333 O O . PHE A 1 292 ? -4.604 116.298 59.698 1.00 32.92 372 PHE A O 1
ATOM 2341 N N . PHE A 1 293 ? -3.054 117.424 58.537 1.00 30.03 373 PHE A N 1
ATOM 2342 C CA . PHE A 1 293 ? -3.557 118.725 58.965 1.00 28.45 373 PHE A CA 1
ATOM 2343 C C . PHE A 1 293 ? -4.552 119.299 57.958 1.00 28.74 373 PHE A C 1
ATOM 2344 O O . PHE A 1 293 ? -4.282 119.338 56.759 1.00 29.09 373 PHE A O 1
ATOM 2352 N N . VAL A 1 294 ? -5.714 119.718 58.447 1.00 29.59 374 VAL A N 1
ATOM 2353 C CA . VAL A 1 294 ? -6.744 120.302 57.589 1.00 31.26 374 VAL A CA 1
ATOM 2354 C C . VAL A 1 294 ? -7.163 121.639 58.188 1.00 33.22 374 VAL A C 1
ATOM 2355 O O . VAL A 1 294 ? -8.023 121.698 59.073 1.00 34.05 374 VAL A O 1
ATOM 2359 N N . ALA A 1 295 ? -6.552 122.713 57.698 1.00 34.51 375 ALA A N 1
ATOM 2360 C CA . ALA A 1 295 ? -6.847 124.046 58.194 1.00 35.38 375 ALA A CA 1
ATOM 2361 C C . ALA A 1 295 ? -6.393 124.111 59.644 1.00 35.79 375 ALA A C 1
ATOM 2362 O O . ALA A 1 295 ? -5.256 123.758 59.945 1.00 37.78 375 ALA A O 1
ATOM 2364 N N . ASN A 1 296 ? -7.270 124.537 60.546 1.00 35.01 376 ASN A N 1
ATOM 2365 C CA . ASN A 1 296 ? -6.883 124.643 61.943 1.00 34.87 376 ASN A CA 1
ATOM 2366 C C . ASN A 1 296 ? -7.109 123.383 62.761 1.00 34.62 376 ASN A C 1
ATOM 2367 O O . ASN A 1 296 ? -6.843 123.383 63.960 1.00 35.18 376 ASN A O 1
ATOM 2372 N N . LYS A 1 297 ? -7.604 122.321 62.125 1.00 34.27 377 LYS A N 1
ATOM 2373 C CA . LYS A 1 297 ? -7.822 121.038 62.810 1.00 33.92 377 LYS A CA 1
ATOM 2374 C C . LYS A 1 297 ? -6.924 119.951 62.216 1.00 33.25 377 LYS A C 1
ATOM 2375 O O . LYS A 1 297 ? -6.470 120.048 61.078 1.00 32.28 377 LYS A O 1
ATOM 2381 N N . TYR A 1 298 ? -6.673 118.908 62.988 1.00 32.86 378 TYR A N 1
ATOM 2382 C CA . TYR A 1 298 ? -5.829 117.835 62.503 1.00 32.96 378 TYR A CA 1
ATOM 2383 C C . TYR A 1 298 ? -6.416 116.480 62.867 1.00 33.42 378 TYR A C 1
ATOM 2384 O O . TYR A 1 298 ? -7.209 116.365 63.801 1.00 33.28 378 TYR A O 1
ATOM 2393 N N . TRP A 1 299 ? -6.026 115.458 62.117 1.00 33.49 379 TRP A N 1
ATOM 2394 C CA . TRP A 1 299 ? -6.528 114.115 62.336 1.00 34.71 379 TRP A CA 1
ATOM 2395 C C . TRP A 1 299 ? -5.348 113.196 62.497 1.00 35.09 379 TRP A C 1
ATOM 2396 O O . TRP A 1 299 ? -4.272 113.470 61.975 1.00 35.50 379 TRP A O 1
ATOM 2407 N N . ARG A 1 300 ? -5.540 112.107 63.228 1.00 35.15 380 ARG A N 1
ATOM 2408 C CA . ARG A 1 300 ? -4.470 111.150 63.406 1.00 34.22 380 ARG A CA 1
ATOM 2409 C C . ARG A 1 300 ? -4.944 109.795 62.900 1.00 34.27 380 ARG A C 1
ATOM 2410 O O . ARG A 1 300 ? -6.004 109.299 63.284 1.00 35.05 380 ARG A O 1
ATOM 2418 N N . TYR A 1 301 ? -4.160 109.211 62.011 1.00 33.91 381 TYR A N 1
ATOM 2419 C CA . TYR A 1 301 ? -4.506 107.931 61.430 1.00 35.74 381 TYR A CA 1
ATOM 2420 C C . TYR A 1 301 ? -3.558 106.852 61.949 1.00 38.78 381 TYR A C 1
ATOM 2421 O O . TYR A 1 301 ? -2.355 107.088 62.086 1.00 39.36 381 TYR A O 1
ATOM 2430 N N . ASP A 1 302 ? -4.099 105.677 62.255 1.00 41.48 382 ASP A N 1
ATOM 2431 C CA . ASP A 1 302 ? -3.270 104.578 62.726 1.00 44.53 382 ASP A CA 1
ATOM 2432 C C . ASP A 1 302 ? -2.995 103.660 61.539 1.00 46.51 382 ASP A C 1
ATOM 2433 O O . ASP A 1 302 ? -3.828 102.825 61.176 1.00 45.84 382 ASP A O 1
ATOM 2438 N N . GLU A 1 303 ? -1.813 103.839 60.947 1.00 49.25 383 GLU A N 1
ATOM 2439 C CA . GLU A 1 303 ? -1.348 103.100 59.767 1.00 51.29 383 GLU A CA 1
ATOM 2440 C C . GLU A 1 303 ? -1.531 101.576 59.778 1.00 52.25 383 GLU A C 1
ATOM 2441 O O . GLU A 1 303 ? -1.834 100.969 58.740 1.00 51.98 383 GLU A O 1
ATOM 2447 N N . TYR A 1 304 ? -1.345 100.976 60.952 1.00 53.31 384 TYR A N 1
ATOM 2448 C CA . TYR A 1 304 ? -1.461 99.528 61.147 1.00 53.73 384 TYR A CA 1
ATOM 2449 C C . TYR A 1 304 ? -2.918 99.078 61.249 1.00 53.70 384 TYR A C 1
ATOM 2450 O O . TYR A 1 304 ? -3.308 98.071 60.655 1.00 54.34 384 TYR A O 1
ATOM 2459 N N . LYS A 1 305 ? -3.714 99.824 62.013 1.00 52.97 385 LYS A N 1
ATOM 2460 C CA . LYS A 1 305 ? -5.129 99.516 62.177 1.00 52.45 385 LYS A CA 1
ATOM 2461 C C . LYS A 1 305 ? -5.896 99.997 60.949 1.00 52.49 385 LYS A C 1
ATOM 2462 O O . LYS A 1 305 ? -7.103 99.788 60.844 1.00 52.73 385 LYS A O 1
ATOM 2468 N N . ARG A 1 306 ? -5.183 100.653 60.035 1.00 52.93 386 ARG A N 1
ATOM 2469 C CA . ARG A 1 306 ? -5.752 101.186 58.795 1.00 52.33 386 ARG A CA 1
ATOM 2470 C C . ARG A 1 306 ? -7.086 101.893 59.016 1.00 51.47 386 ARG A C 1
ATOM 2471 O O . ARG A 1 306 ? -8.058 101.652 58.292 1.00 50.86 386 ARG A O 1
ATOM 2479 N N . SER A 1 307 ? -7.122 102.765 60.021 1.00 50.47 387 SER A N 1
ATOM 2480 C CA . SER A 1 307 ? -8.326 103.518 60.341 1.00 50.33 387 SER A CA 1
ATOM 2481 C C . SER A 1 307 ? -7.983 104.663 61.275 1.00 51.14 387 SER A C 1
ATOM 24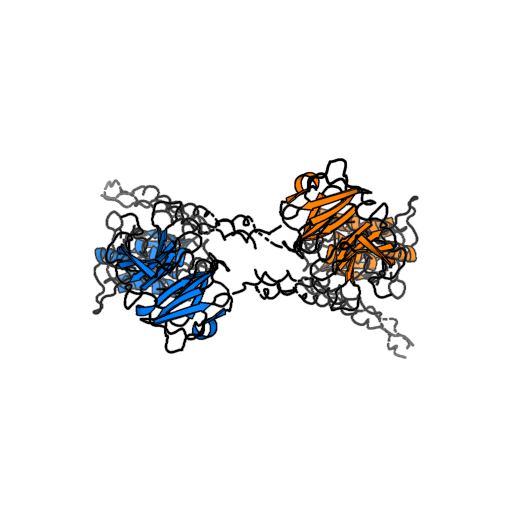82 O O . SER A 1 307 ? -7.050 104.564 62.065 1.00 51.67 387 SER A O 1
ATOM 2485 N N . MET A 1 308 ? -8.752 105.742 61.193 1.00 52.27 388 MET A N 1
ATOM 2486 C CA . MET A 1 308 ? -8.535 106.900 62.050 1.00 53.36 388 MET A CA 1
ATOM 2487 C C . MET A 1 308 ? -8.564 106.502 63.518 1.00 53.61 388 MET A C 1
ATOM 2488 O O . MET A 1 308 ? -8.927 105.374 63.870 1.00 53.40 388 MET A O 1
ATOM 2493 N N . ASP A 1 309 ? -8.188 107.450 64.370 1.00 53.79 389 ASP A N 1
ATOM 2494 C CA . ASP A 1 309 ? -8.159 107.234 65.810 1.00 53.85 389 ASP A CA 1
ATOM 2495 C C . ASP A 1 309 ? -9.356 107.896 66.478 1.00 54.25 389 ASP A C 1
ATOM 2496 O O . ASP A 1 309 ? -9.958 108.810 65.911 1.00 54.27 389 ASP A O 1
ATOM 2501 N N . PRO A 1 310 ? -9.717 107.436 67.692 1.00 54.48 390 PRO A N 1
ATOM 2502 C CA . PRO A 1 310 ? -10.837 107.934 68.501 1.00 54.16 390 PRO A CA 1
ATOM 2503 C C . PRO A 1 310 ? -11.037 109.449 68.498 1.00 53.76 390 PRO A C 1
ATOM 2504 O O . PRO A 1 310 ? -10.147 110.206 68.893 1.00 52.78 390 PRO A O 1
ATOM 2508 N N . GLY A 1 311 ? -12.225 109.866 68.052 1.00 54.19 391 GLY A N 1
ATOM 2509 C CA . GLY A 1 311 ? -12.589 111.277 67.986 1.00 53.66 391 GLY A CA 1
ATOM 2510 C C . GLY A 1 311 ? -11.407 112.204 67.819 1.00 52.77 391 GLY A C 1
ATOM 2511 O O . GLY A 1 311 ? -10.980 112.870 68.772 1.00 50.62 391 GLY A O 1
ATOM 2512 N N . TYR A 1 312 ? -10.885 112.270 66.598 1.00 52.88 392 TYR A N 1
ATOM 2513 C CA . TYR A 1 312 ? -9.721 113.097 66.376 1.00 53.12 392 TYR A CA 1
ATOM 2514 C C . TYR A 1 312 ? -9.859 114.469 65.737 1.00 52.75 392 TYR A C 1
ATOM 2515 O O . TYR A 1 312 ? -8.871 115.199 65.652 1.00 55.15 392 TYR A O 1
ATOM 2524 N N . PRO A 1 313 ? -11.052 114.841 65.251 1.00 50.31 393 PRO A N 1
ATOM 2525 C CA . PRO A 1 313 ? -11.040 116.191 64.682 1.00 48.66 393 PRO A CA 1
ATOM 2526 C C . PRO A 1 313 ? -10.671 117.164 65.804 1.00 47.55 393 PRO A C 1
ATOM 2527 O O . PRO A 1 313 ? -11.547 117.806 66.370 1.00 48.98 393 PRO A O 1
ATOM 2531 N N . LYS A 1 314 ? -9.382 117.250 66.138 1.00 45.98 394 LYS A N 1
ATOM 2532 C CA . LYS A 1 314 ? -8.904 118.136 67.197 1.00 45.00 394 LYS A CA 1
ATOM 2533 C C . LYS A 1 314 ? -8.273 119.368 66.616 1.00 45.59 394 LYS A C 1
ATOM 2534 O O . LYS A 1 314 ? -7.738 119.340 65.511 1.00 46.11 394 LYS A O 1
ATOM 2540 N N . MET A 1 315 ? -8.330 120.455 67.370 1.00 46.46 395 MET A N 1
ATOM 2541 C CA . MET A 1 315 ? -7.744 121.701 66.914 1.00 47.63 395 MET A CA 1
ATOM 2542 C C . MET A 1 315 ? -6.222 121.612 67.022 1.00 47.35 395 MET A C 1
ATOM 2543 O O . MET A 1 315 ? -5.688 121.009 67.953 1.00 46.99 395 MET A O 1
ATOM 2548 N N . ILE A 1 316 ? -5.527 122.201 66.057 1.00 46.93 396 ILE A N 1
ATOM 2549 C CA . ILE A 1 316 ? -4.077 122.176 66.059 1.00 46.81 396 ILE A CA 1
ATOM 2550 C C . ILE A 1 316 ? -3.576 123.051 67.193 1.00 47.54 396 ILE A C 1
ATOM 2551 O O . ILE A 1 316 ? -2.670 122.670 67.935 1.00 46.96 396 ILE A O 1
ATOM 2556 N N . ALA A 1 317 ? -4.186 124.227 67.317 1.00 49.18 397 ALA A N 1
ATOM 2557 C CA . ALA A 1 317 ? -3.825 125.211 68.336 1.00 50.71 397 ALA A CA 1
ATOM 2558 C C . ALA A 1 317 ? -3.802 124.681 69.772 1.00 51.81 397 ALA A C 1
ATOM 2559 O O . ALA A 1 317 ? -3.524 125.430 70.702 1.00 51.74 397 ALA A O 1
ATOM 2561 N N . HIS A 1 318 ? -4.085 123.395 69.951 1.00 53.76 398 HIS A N 1
ATOM 2562 C CA . HIS A 1 318 ? -4.099 122.793 71.281 1.00 54.77 398 HIS A CA 1
ATOM 2563 C C . HIS A 1 318 ? -2.972 121.806 71.493 1.00 54.16 398 HIS A C 1
ATOM 2564 O O . HIS A 1 318 ? -2.072 122.050 72.286 1.00 55.02 398 HIS A O 1
ATOM 2571 N N . ASP A 1 319 ? -3.021 120.687 70.788 1.00 52.94 399 ASP A N 1
ATOM 2572 C CA . ASP A 1 319 ? -1.985 119.680 70.930 1.00 52.77 399 ASP A CA 1
ATOM 2573 C C . ASP A 1 319 ? -0.650 120.133 70.320 1.00 52.49 399 ASP A C 1
ATOM 2574 O O . ASP A 1 319 ? 0.376 119.460 70.470 1.00 53.56 399 ASP A O 1
ATOM 2579 N N . PHE A 1 320 ? -0.670 121.276 69.641 1.00 50.62 400 PHE A N 1
ATOM 2580 C CA . PHE A 1 320 ? 0.526 121.842 69.022 1.00 49.73 400 PHE A CA 1
ATOM 2581 C C . PHE A 1 320 ? 0.443 123.343 69.269 1.00 50.37 400 PHE A C 1
ATOM 2582 O O . PHE A 1 320 ? -0.012 124.101 68.413 1.00 50.42 400 PHE A O 1
ATOM 2590 N N . PRO A 1 321 ? 0.872 123.793 70.458 1.00 50.47 401 PRO A N 1
ATOM 2591 C CA . PRO A 1 321 ? 0.827 125.219 70.794 1.00 50.52 401 PRO A CA 1
ATOM 2592 C C . PRO A 1 321 ? 1.871 126.039 70.046 1.00 51.73 401 PRO A C 1
ATOM 2593 O O . PRO A 1 321 ? 2.980 125.565 69.797 1.00 52.62 401 PRO A O 1
ATOM 2597 N N . GLY A 1 322 ? 1.514 127.271 69.696 1.00 52.05 402 GLY A N 1
ATOM 2598 C CA . GLY A 1 322 ? 2.442 128.134 68.997 1.00 53.01 402 GLY A CA 1
ATOM 2599 C C . GLY A 1 322 ? 2.357 128.035 67.488 1.00 54.72 402 GLY A C 1
ATOM 2600 O O . GLY A 1 322 ? 1.815 128.933 66.841 1.00 55.49 402 GLY A O 1
ATOM 2601 N N . ILE A 1 323 ? 2.887 126.942 66.935 1.00 55.87 403 ILE A N 1
ATOM 2602 C CA . ILE A 1 323 ? 2.915 126.695 65.486 1.00 56.17 403 ILE A CA 1
ATOM 2603 C C . ILE A 1 323 ? 2.010 127.591 64.644 1.00 56.06 403 ILE A C 1
ATOM 2604 O O . ILE A 1 323 ? 2.450 128.161 63.644 1.00 56.03 403 ILE A O 1
ATOM 2609 N N . GLY A 1 324 ? 0.752 127.728 65.035 1.00 55.77 404 GLY A N 1
ATOM 2610 C CA . GLY A 1 324 ? -0.115 128.585 64.264 1.00 56.79 404 GLY A CA 1
ATOM 2611 C C . GLY A 1 324 ? -1.497 128.065 63.944 1.00 57.75 404 GLY A C 1
ATOM 2612 O O . GLY A 1 324 ? -1.984 127.082 64.510 1.00 56.69 404 GLY A O 1
ATOM 2613 N N . HIS A 1 325 ? -2.117 128.757 62.996 1.00 59.03 405 HIS A N 1
ATOM 2614 C CA . HIS A 1 325 ? -3.471 128.483 62.535 1.00 59.29 405 HIS A CA 1
ATOM 2615 C C . HIS A 1 325 ? -3.516 127.657 61.251 1.00 56.74 405 HIS A C 1
ATOM 2616 O O . HIS A 1 325 ? -4.510 126.977 60.975 1.00 55.81 405 HIS A O 1
ATOM 2623 N N . LYS A 1 326 ? -2.430 127.719 60.483 1.00 53.87 406 LYS A N 1
ATOM 2624 C CA . LYS A 1 326 ? -2.342 127.035 59.197 1.00 52.23 406 LYS A CA 1
ATOM 2625 C C . LYS A 1 326 ? -0.975 126.368 58.967 1.00 50.26 406 LYS A C 1
ATOM 2626 O O . LYS A 1 326 ? 0.056 126.878 59.409 1.00 51.54 406 LYS A O 1
ATOM 2632 N N . VAL A 1 327 ? -0.974 125.231 58.274 1.00 46.62 407 VAL A N 1
ATOM 2633 C CA . VAL A 1 327 ? 0.259 124.511 57.977 1.00 43.38 407 VAL A CA 1
ATOM 2634 C C . VAL A 1 327 ? 0.388 124.274 56.476 1.00 42.25 407 VAL A C 1
ATOM 2635 O O . VAL A 1 327 ? -0.521 123.748 55.846 1.00 42.15 407 VAL A O 1
ATOM 2639 N N . ASP A 1 328 ? 1.517 124.666 55.903 1.00 41.07 408 ASP A N 1
ATOM 2640 C CA . ASP A 1 328 ? 1.745 124.476 54.475 1.00 39.49 408 ASP A CA 1
ATOM 2641 C C . ASP A 1 328 ? 2.406 123.119 54.240 1.00 37.24 408 ASP A C 1
ATOM 2642 O O . ASP A 1 328 ? 2.027 122.365 53.350 1.00 35.79 408 ASP A O 1
ATOM 2647 N N . ALA A 1 329 ? 3.402 122.812 55.054 1.00 35.48 409 ALA A N 1
ATOM 2648 C CA . ALA A 1 329 ? 4.101 121.550 54.939 1.00 34.35 409 ALA A CA 1
ATOM 2649 C C . ALA A 1 329 ? 4.606 121.144 56.316 1.00 34.20 409 ALA A C 1
ATOM 2650 O O . ALA A 1 329 ? 4.703 121.981 57.226 1.00 32.11 409 ALA A O 1
ATOM 2652 N N . VAL A 1 330 ? 4.914 119.854 56.461 1.00 34.08 410 VAL A N 1
ATOM 2653 C CA . VAL A 1 330 ? 5.419 119.310 57.721 1.00 33.33 410 VAL A CA 1
ATOM 2654 C C . VAL A 1 330 ? 6.177 118.032 57.442 1.00 32.85 410 VAL A C 1
ATOM 2655 O O . VAL A 1 330 ? 5.900 117.353 56.453 1.00 32.04 410 VAL A O 1
ATOM 2659 N N . PHE A 1 331 ? 7.129 117.721 58.319 1.00 32.60 411 PHE A N 1
ATOM 2660 C CA . PHE A 1 331 ? 7.908 116.497 58.220 1.00 32.76 411 PHE A CA 1
ATOM 2661 C C . PHE A 1 331 ? 8.697 116.242 59.496 1.00 35.13 411 PHE A C 1
ATOM 2662 O O . PHE A 1 331 ? 9.096 117.174 60.203 1.00 34.62 411 PHE A O 1
ATOM 2670 N N . MET A 1 332 ? 8.894 114.963 59.796 1.00 38.56 412 MET A N 1
ATOM 2671 C CA . MET A 1 332 ? 9.621 114.566 60.985 1.00 41.88 412 MET A CA 1
ATOM 2672 C C . MET A 1 332 ? 11.005 114.033 60.631 1.00 43.71 412 MET A C 1
ATOM 2673 O O . MET A 1 332 ? 11.151 113.193 59.743 1.00 43.47 412 MET A O 1
ATOM 2678 N N . LYS A 1 333 ? 12.007 114.528 61.353 1.00 46.18 413 LYS A N 1
ATOM 2679 C CA . LYS A 1 333 ? 13.415 114.167 61.162 1.00 48.22 413 LYS A CA 1
ATOM 2680 C C . LYS A 1 333 ? 14.128 114.355 62.522 1.00 49.76 413 LYS A C 1
ATOM 2681 O O . LYS A 1 333 ? 14.102 115.452 63.100 1.00 49.57 413 LYS A O 1
ATOM 2687 N N . ASP A 1 334 ? 14.748 113.285 63.027 1.00 51.66 414 ASP A N 1
ATOM 2688 C CA . ASP A 1 334 ? 15.460 113.305 64.317 1.00 53.88 414 ASP A CA 1
ATOM 2689 C C . ASP A 1 334 ? 14.495 113.547 65.499 1.00 53.61 414 ASP A C 1
ATOM 2690 O O . ASP A 1 334 ? 14.710 114.455 66.311 1.00 52.64 414 ASP A O 1
ATOM 2695 N N . GLY A 1 335 ? 13.436 112.738 65.581 1.00 53.22 415 GLY A N 1
ATOM 2696 C CA . GLY A 1 335 ? 12.456 112.867 66.650 1.00 52.10 415 GLY A CA 1
ATOM 2697 C C . GLY A 1 335 ? 11.746 114.212 66.713 1.00 51.83 415 GLY A C 1
ATOM 2698 O O . GLY A 1 335 ? 10.800 114.382 67.490 1.00 52.39 415 GLY A O 1
ATOM 2699 N N . PHE A 1 336 ? 12.199 115.167 65.899 1.00 50.48 416 PHE A N 1
ATOM 2700 C CA . PHE A 1 336 ? 11.616 116.508 65.860 1.00 48.73 416 PHE A CA 1
ATOM 2701 C C . PHE A 1 336 ? 10.608 116.721 64.733 1.00 46.85 416 PHE A C 1
ATOM 2702 O O . PHE A 1 336 ? 10.733 116.149 63.652 1.00 47.84 416 PHE A O 1
ATOM 2710 N N . PHE A 1 337 ? 9.605 117.549 64.992 1.00 43.49 417 PHE A N 1
ATOM 2711 C CA . PHE A 1 337 ? 8.608 117.868 63.979 1.00 41.40 417 PHE A CA 1
ATOM 2712 C C . PHE A 1 337 ? 8.970 119.244 63.415 1.00 41.19 417 PHE A C 1
ATOM 2713 O O . PHE A 1 337 ? 9.138 120.199 64.174 1.00 41.30 417 PHE A O 1
ATOM 2721 N N . TYR A 1 338 ? 9.105 119.364 62.100 1.00 40.06 418 TYR A N 1
ATOM 2722 C CA . TYR A 1 338 ? 9.418 120.674 61.543 1.00 39.70 418 TYR A CA 1
ATOM 2723 C C . TYR A 1 338 ? 8.217 121.201 60.756 1.00 39.49 418 TYR A C 1
ATOM 2724 O O . TYR A 1 338 ? 7.952 120.782 59.625 1.00 40.85 418 TYR A O 1
ATOM 2733 N N . PHE A 1 339 ? 7.479 122.116 61.374 1.00 37.24 419 PHE A N 1
ATOM 2734 C CA . PHE A 1 339 ? 6.297 122.692 60.751 1.00 33.97 419 PHE A CA 1
ATOM 2735 C C . PHE A 1 339 ? 6.663 123.845 59.836 1.00 30.99 419 PHE A C 1
ATOM 2736 O O . PHE A 1 339 ? 7.547 124.639 60.134 1.00 29.27 419 PHE A O 1
ATOM 2744 N N . PHE A 1 340 ? 5.972 123.936 58.714 1.00 28.81 420 PHE A N 1
ATOM 2745 C CA . PHE A 1 340 ? 6.227 125.015 57.787 1.00 26.68 420 PHE A CA 1
ATOM 2746 C C . PHE A 1 340 ? 4.949 125.737 57.475 1.00 26.89 420 PHE A C 1
ATOM 2747 O O . PHE A 1 340 ? 3.949 125.119 57.125 1.00 26.65 420 PHE A O 1
ATOM 2755 N N . HIS A 1 341 ? 4.986 127.050 57.626 1.00 27.90 421 HIS A N 1
ATOM 2756 C CA . HIS A 1 341 ? 3.855 127.890 57.292 1.00 29.72 421 HIS A CA 1
ATOM 2757 C C . HIS A 1 341 ? 4.464 129.174 56.755 1.00 29.80 421 HIS A C 1
ATOM 2758 O O . HIS A 1 341 ? 5.393 129.706 57.359 1.00 29.57 421 HIS A O 1
ATOM 2765 N N . GLY A 1 342 ? 3.966 129.660 55.618 1.00 30.31 422 GLY A N 1
ATOM 2766 C CA . GLY A 1 342 ? 4.527 130.872 55.045 1.00 32.02 422 GLY A CA 1
ATOM 2767 C C . GLY A 1 342 ? 6.034 130.707 54.929 1.00 33.46 422 GLY A C 1
ATOM 2768 O O . GLY A 1 342 ? 6.507 129.667 54.488 1.00 33.64 422 GLY A O 1
ATOM 2769 N N . THR A 1 343 ? 6.804 131.705 55.341 1.00 34.77 423 THR A N 1
ATOM 2770 C CA . THR A 1 343 ? 8.255 131.595 55.248 1.00 35.22 423 THR A CA 1
ATOM 2771 C C . THR A 1 343 ? 8.909 131.075 56.527 1.00 36.24 423 THR A C 1
ATOM 2772 O O . THR A 1 343 ? 10.126 130.963 56.599 1.00 37.13 423 THR A O 1
ATOM 2776 N N . ARG A 1 344 ? 8.120 130.736 57.536 1.00 37.36 424 ARG A N 1
ATOM 2777 C CA . ARG A 1 344 ? 8.726 130.264 58.771 1.00 38.92 424 ARG A CA 1
ATOM 2778 C C . ARG A 1 344 ? 8.588 128.776 59.066 1.00 39.09 424 ARG A C 1
ATOM 2779 O O . ARG A 1 344 ? 7.551 128.153 58.829 1.00 38.11 424 ARG A O 1
ATOM 2787 N N . GLN A 1 345 ? 9.664 128.230 59.617 1.00 40.31 425 GLN A N 1
ATOM 2788 C CA . GLN A 1 345 ? 9.760 126.822 59.980 1.00 42.27 425 GLN A CA 1
ATOM 2789 C C . GLN A 1 345 ? 9.908 126.701 61.506 1.00 42.49 425 GLN A C 1
ATOM 2790 O O . GLN A 1 345 ? 10.800 127.318 62.091 1.00 42.78 425 GLN A O 1
ATOM 2796 N N . TYR A 1 346 ? 9.038 125.922 62.148 1.00 42.22 426 TYR A N 1
ATOM 2797 C CA . TYR A 1 346 ? 9.118 125.748 63.596 1.00 42.21 426 TYR A CA 1
ATOM 2798 C C . TYR A 1 346 ? 9.676 124.390 63.922 1.00 43.27 426 TYR A C 1
ATOM 2799 O O . TYR A 1 346 ? 9.238 123.392 63.355 1.00 43.03 426 TYR A O 1
ATOM 2808 N N . LYS A 1 347 ? 10.639 124.351 64.839 1.00 45.98 427 LYS A N 1
ATOM 2809 C CA . LYS A 1 347 ? 11.229 123.086 65.264 1.00 49.42 427 LYS A CA 1
ATOM 2810 C C . LYS A 1 347 ? 10.467 122.624 66.504 1.00 51.21 427 LYS A C 1
ATOM 2811 O O . LYS A 1 347 ? 10.914 122.827 67.631 1.00 52.39 427 LYS A O 1
ATOM 2817 N N . PHE A 1 348 ? 9.310 122.006 66.286 1.00 52.98 428 PHE A N 1
ATOM 2818 C CA . PHE A 1 348 ? 8.467 121.534 67.381 1.00 53.46 428 PHE A CA 1
ATOM 2819 C C . PHE A 1 348 ? 9.005 120.255 68.013 1.00 53.55 428 PHE A C 1
ATOM 2820 O O . PHE A 1 348 ? 9.500 119.366 67.325 1.00 53.62 428 PHE A O 1
ATOM 2828 N N . ASP A 1 349 ? 8.905 120.180 69.334 1.00 54.13 429 ASP A N 1
ATOM 2829 C CA . ASP A 1 349 ? 9.382 119.026 70.083 1.00 55.24 429 ASP A CA 1
ATOM 2830 C C . ASP A 1 349 ? 8.180 118.214 70.576 1.00 55.07 429 ASP A C 1
ATOM 2831 O O . ASP A 1 349 ? 7.508 118.615 71.520 1.00 55.84 429 ASP A O 1
ATOM 2836 N N . PRO A 1 350 ? 7.895 117.061 69.946 1.00 54.65 430 PRO A N 1
ATOM 2837 C CA . PRO A 1 350 ? 6.752 116.244 70.373 1.00 55.02 430 PRO A CA 1
ATOM 2838 C C . PRO A 1 350 ? 6.841 115.821 71.832 1.00 56.12 430 PRO A C 1
ATOM 2839 O O . PRO A 1 350 ? 5.860 115.896 72.574 1.00 56.20 430 PRO A O 1
ATOM 2843 N N . LYS A 1 351 ? 8.037 115.384 72.221 1.00 57.70 431 LYS A N 1
ATOM 2844 C CA . LYS A 1 351 ? 8.354 114.919 73.574 1.00 57.92 431 LYS A CA 1
ATOM 2845 C C . LYS A 1 351 ? 7.873 115.864 74.685 1.00 57.36 431 LYS A C 1
ATOM 2846 O O . LYS A 1 351 ? 7.270 115.419 75.665 1.00 56.85 431 LYS A O 1
ATOM 2852 N N . THR A 1 352 ? 8.154 117.159 74.527 1.00 56.71 432 THR A N 1
ATOM 2853 C CA . THR A 1 352 ? 7.774 118.182 75.509 1.00 55.82 432 THR A CA 1
ATOM 2854 C C . THR A 1 352 ? 6.875 119.262 74.904 1.00 55.91 432 THR A C 1
ATOM 2855 O O . THR A 1 352 ? 6.765 120.365 75.448 1.00 54.71 432 THR A O 1
ATOM 2859 N N . LYS A 1 353 ? 6.241 118.928 73.779 1.00 56.40 433 LYS A N 1
ATOM 2860 C CA . LYS A 1 353 ? 5.352 119.834 73.051 1.00 55.90 433 LYS A CA 1
ATOM 2861 C C . LYS A 1 353 ? 5.729 121.296 73.222 1.00 55.04 433 LYS A C 1
ATOM 2862 O O . LYS A 1 353 ? 5.001 122.070 73.839 1.00 55.15 433 LYS A O 1
ATOM 2868 N N . ARG A 1 354 ? 6.870 121.675 72.662 1.00 54.39 434 ARG A N 1
ATOM 2869 C CA . ARG A 1 354 ? 7.327 123.047 72.775 1.00 53.98 434 ARG A CA 1
ATOM 2870 C C . ARG A 1 354 ? 8.074 123.472 71.515 1.00 52.96 434 ARG A C 1
ATOM 2871 O O . ARG A 1 354 ? 8.852 122.701 70.949 1.00 51.72 434 ARG A O 1
ATOM 2879 N N . ILE A 1 355 ? 7.822 124.701 71.075 1.00 52.25 435 ILE A N 1
ATOM 2880 C CA . ILE A 1 355 ? 8.477 125.239 69.892 1.00 51.64 435 ILE A CA 1
ATOM 2881 C C . ILE A 1 355 ? 9.885 125.647 70.265 1.00 52.52 435 ILE A C 1
ATOM 2882 O O . ILE A 1 355 ? 10.092 126.732 70.808 1.00 53.18 435 ILE A O 1
ATOM 2887 N N . LEU A 1 356 ? 10.845 124.779 69.959 1.00 52.95 436 LEU A N 1
ATOM 2888 C CA . LEU A 1 356 ? 12.253 125.012 70.267 1.00 52.80 436 LEU A CA 1
ATOM 2889 C C . LEU A 1 356 ? 12.956 126.093 69.444 1.00 53.29 436 LEU A C 1
ATOM 2890 O O . LEU A 1 356 ? 13.668 126.923 70.009 1.00 53.61 436 LEU A O 1
ATOM 2895 N N . THR A 1 357 ? 12.758 126.102 68.125 1.00 54.08 437 THR A N 1
ATOM 2896 C CA . THR A 1 357 ? 13.450 127.077 67.270 1.00 54.58 437 THR A CA 1
ATOM 2897 C C . THR A 1 357 ? 12.704 127.595 66.024 1.00 53.51 437 THR A C 1
ATOM 2898 O O . THR A 1 357 ? 12.452 126.834 65.086 1.00 53.30 437 THR A O 1
ATOM 2902 N N . LEU A 1 358 ? 12.370 128.886 66.006 1.00 52.08 438 LEU A N 1
ATOM 2903 C CA . LEU A 1 358 ? 11.708 129.468 64.840 1.00 51.10 438 LEU A CA 1
ATOM 2904 C C . LEU A 1 358 ? 12.844 129.695 63.867 1.00 51.57 438 LEU A C 1
ATOM 2905 O O . LEU A 1 358 ? 13.961 130.009 64.282 1.00 51.71 438 LEU A O 1
ATOM 2910 N N . GLN A 1 359 ? 12.569 129.548 62.577 1.00 51.51 439 GLN A N 1
ATOM 2911 C CA . GLN A 1 359 ? 13.624 129.719 61.596 1.00 50.21 439 GLN A CA 1
ATOM 2912 C C . GLN A 1 359 ? 13.109 129.865 60.164 1.00 49.62 439 GLN A C 1
ATOM 2913 O O . GLN A 1 359 ? 11.927 129.636 59.875 1.00 49.24 439 GLN A O 1
ATOM 2919 N N . LYS A 1 360 ? 14.015 130.264 59.276 1.00 48.84 440 LYS A N 1
ATOM 2920 C CA . LYS A 1 360 ? 13.699 130.453 57.867 1.00 47.64 440 LYS A CA 1
ATOM 2921 C C . LYS A 1 360 ? 13.248 129.148 57.206 1.00 45.82 440 LYS A C 1
ATOM 2922 O O . LYS A 1 360 ? 13.792 128.079 57.473 1.00 45.11 440 LYS A O 1
ATOM 2928 N N . ALA A 1 361 ? 12.248 129.240 56.340 1.00 43.78 441 ALA A N 1
ATOM 2929 C CA . ALA A 1 361 ? 11.746 128.062 55.647 1.00 42.09 441 ALA A CA 1
ATOM 2930 C C . ALA A 1 361 ? 12.850 127.443 54.794 1.00 40.71 441 ALA A C 1
ATOM 2931 O O . ALA A 1 361 ? 13.009 126.224 54.727 1.00 40.25 441 ALA A O 1
ATOM 2933 N N . ASN A 1 362 ? 13.632 128.291 54.149 1.00 39.09 442 ASN A N 1
ATOM 2934 C CA . ASN A 1 362 ? 14.690 127.791 53.301 1.00 38.14 442 ASN A CA 1
ATOM 2935 C C . ASN A 1 362 ? 15.951 127.521 54.101 1.00 36.88 442 ASN A C 1
ATOM 2936 O O . ASN A 1 362 ? 16.977 127.167 53.537 1.00 35.91 442 ASN A O 1
ATOM 2941 N N . SER A 1 363 ? 15.871 127.666 55.416 1.00 36.24 443 SER A N 1
ATOM 2942 C CA . SER A 1 363 ? 17.042 127.445 56.254 1.00 37.00 443 SER A CA 1
ATOM 2943 C C . SER A 1 363 ? 17.736 126.109 55.961 1.00 38.15 443 SER A C 1
ATOM 2944 O O . SER A 1 363 ? 18.968 126.033 55.896 1.00 38.54 443 SER A O 1
ATOM 2947 N N . TRP A 1 364 ? 16.951 125.055 55.775 1.00 38.67 444 TRP A N 1
ATOM 2948 C CA . TRP A 1 364 ? 17.530 123.747 55.519 1.00 38.53 444 TRP A CA 1
ATOM 2949 C C . TRP A 1 364 ? 18.498 123.685 54.343 1.00 38.38 444 TRP A C 1
ATOM 2950 O O . TRP A 1 364 ? 19.084 122.638 54.082 1.00 37.67 444 TRP A O 1
ATOM 2961 N N . PHE A 1 365 ? 18.678 124.795 53.634 1.00 38.49 445 PHE A N 1
ATOM 2962 C CA . PHE A 1 365 ? 19.596 124.798 52.499 1.00 39.80 445 PHE A CA 1
ATOM 2963 C C . PHE A 1 365 ? 20.905 125.542 52.801 1.00 41.85 445 PHE A C 1
ATOM 2964 O O . PHE A 1 365 ? 21.117 126.067 53.899 1.00 41.57 445 PHE A O 1
ATOM 2972 N N . ASN A 1 366 ? 21.782 125.581 51.811 1.00 44.00 446 ASN A N 1
ATOM 2973 C CA . ASN A 1 366 ? 23.081 126.221 51.954 1.00 46.57 446 ASN A CA 1
ATOM 2974 C C . ASN A 1 366 ? 23.034 127.672 51.447 1.00 48.72 446 ASN A C 1
ATOM 2975 O O . ASN A 1 366 ? 23.388 127.939 50.297 1.00 49.21 446 ASN A O 1
ATOM 2980 N N . CYS A 1 367 ? 22.624 128.612 52.302 1.00 50.69 447 CYS A N 1
ATOM 2981 C CA . CYS A 1 367 ? 22.513 130.012 51.874 1.00 52.93 447 CYS A CA 1
ATOM 2982 C C . CYS A 1 367 ? 23.386 131.067 52.578 1.00 53.50 447 CYS A C 1
ATOM 2983 O O . CYS A 1 367 ? 22.827 132.018 53.182 1.00 53.39 447 CYS A O 1
ATOM 2987 N N . PHE B 1 1 ? 2.198 50.371 29.837 1.00 16.59 81 PHE B N 1
ATOM 2988 C CA . PHE B 1 1 ? 2.295 50.476 28.353 1.00 15.95 81 PHE B CA 1
ATOM 2989 C C . PHE B 1 1 ? 1.056 49.907 27.673 1.00 14.77 81 PHE B C 1
ATOM 2990 O O . PHE B 1 1 ? 0.415 48.983 28.162 1.00 14.74 81 PHE B O 1
ATOM 2998 N N . VAL B 1 2 ? 0.721 50.482 26.535 1.00 13.04 82 VAL B N 1
ATOM 2999 C CA . VAL B 1 2 ? -0.439 50.057 25.802 1.00 11.37 82 VAL B CA 1
ATOM 3000 C C . VAL B 1 2 ? -0.027 49.901 24.376 1.00 11.84 82 VAL B C 1
ATOM 3001 O O . VAL B 1 2 ? 0.563 50.798 23.799 1.00 12.31 82 VAL B O 1
ATOM 3005 N N . LEU B 1 3 ? -0.341 48.760 23.795 1.00 13.76 83 LEU B N 1
ATOM 3006 C CA . LEU B 1 3 ? -0.014 48.542 22.402 1.00 14.46 83 LEU B CA 1
ATOM 3007 C C . LEU B 1 3 ? -1.186 49.137 21.602 1.00 14.63 83 LEU B C 1
ATOM 3008 O O . LEU B 1 3 ? -2.340 49.017 22.005 1.00 13.16 83 LEU B O 1
ATOM 3013 N N . THR B 1 4 ? -0.878 49.812 20.498 1.00 15.47 84 THR B N 1
ATOM 3014 C CA . THR B 1 4 ? -1.902 50.411 19.661 1.00 18.03 84 THR B CA 1
ATOM 3015 C C . THR B 1 4 ? -2.950 49.357 19.353 1.00 21.39 84 THR B C 1
ATOM 3016 O O . THR B 1 4 ? -2.641 48.167 19.277 1.00 20.80 84 THR B O 1
ATOM 3020 N N . GLU B 1 5 ? -4.196 49.794 19.192 1.00 25.50 85 GLU B N 1
ATOM 3021 C CA . GLU B 1 5 ? -5.281 48.867 18.893 1.00 28.23 85 GLU B CA 1
ATOM 3022 C C . GLU B 1 5 ? -5.019 48.203 17.547 1.00 29.00 85 GLU B C 1
ATOM 3023 O O . GLU B 1 5 ? -4.429 48.822 16.652 1.00 29.75 85 GLU B O 1
ATOM 3029 N N . GLY B 1 6 ? -5.445 46.948 17.407 1.00 28.44 86 GLY B N 1
ATOM 3030 C CA . GLY B 1 6 ? -5.236 46.236 16.158 1.00 27.43 86 GLY B CA 1
ATOM 3031 C C . GLY B 1 6 ? -3.850 45.627 16.055 1.00 26.67 86 GLY B C 1
ATOM 3032 O O . GLY B 1 6 ? -3.579 44.825 15.167 1.00 26.97 86 GLY B O 1
ATOM 3033 N N . ASN B 1 7 ? -2.963 46.019 16.959 1.00 25.26 87 ASN B N 1
ATOM 3034 C CA . ASN B 1 7 ? -1.616 45.485 16.966 1.00 25.27 87 ASN B CA 1
ATOM 3035 C C . ASN B 1 7 ? -0.831 45.721 15.692 1.00 26.12 87 ASN B C 1
ATOM 3036 O O . ASN B 1 7 ? -0.234 44.796 15.148 1.00 26.46 87 ASN B O 1
ATOM 3041 N N . PRO B 1 8 ? -0.812 46.965 15.199 1.00 27.01 88 PRO B N 1
ATOM 3042 C CA . PRO B 1 8 ? -0.064 47.244 13.978 1.00 28.60 88 PRO B CA 1
ATOM 3043 C C . PRO B 1 8 ? 1.410 47.107 14.290 1.00 31.01 88 PRO B C 1
ATOM 3044 O O . PRO B 1 8 ? 1.865 47.543 15.346 1.00 32.61 88 PRO B O 1
ATOM 3048 N N . ARG B 1 9 ? 2.157 46.507 13.377 1.00 33.28 89 ARG B N 1
ATOM 3049 C CA . ARG B 1 9 ? 3.590 46.327 13.581 1.00 35.54 89 ARG B CA 1
ATOM 3050 C C . ARG B 1 9 ? 4.262 46.298 12.216 1.00 35.88 89 ARG B C 1
ATOM 3051 O O . ARG B 1 9 ? 3.580 46.163 11.193 1.00 36.52 89 ARG B O 1
ATOM 3059 N N . TRP B 1 10 ? 5.584 46.444 12.190 1.00 34.80 90 TRP B N 1
ATOM 3060 C CA . TRP B 1 10 ? 6.293 46.373 10.918 1.00 34.87 90 TRP B CA 1
ATOM 3061 C C . TRP B 1 10 ? 6.747 44.918 10.738 1.00 35.57 90 TRP B C 1
ATOM 3062 O O . TRP B 1 10 ? 7.505 44.393 11.554 1.00 35.50 90 TRP B O 1
ATOM 3073 N N . GLU B 1 11 ? 6.268 44.254 9.692 1.00 36.51 91 GLU B N 1
ATOM 3074 C CA . GLU B 1 11 ? 6.673 42.876 9.456 1.00 36.99 91 GLU B CA 1
ATOM 3075 C C . GLU B 1 11 ? 8.053 42.934 8.820 1.00 37.43 91 GLU B C 1
ATOM 3076 O O . GLU B 1 11 ? 8.735 41.914 8.727 1.00 38.26 91 GLU B O 1
ATOM 3078 N N . GLN B 1 12 ? 8.451 44.147 8.414 1.00 37.20 92 GLN B N 1
ATOM 3079 C CA . GLN B 1 12 ? 9.743 44.436 7.756 1.00 36.10 92 GLN B CA 1
ATOM 3080 C C . GLN B 1 12 ? 10.866 44.895 8.705 1.00 34.47 92 GLN B C 1
ATOM 3081 O O . GLN B 1 12 ? 11.118 46.091 8.830 1.00 34.92 92 GLN B O 1
ATOM 3083 N N . THR B 1 13 ? 11.558 43.948 9.331 1.00 32.85 93 THR B N 1
ATOM 3084 C CA . THR B 1 13 ? 12.636 44.246 10.282 1.00 32.55 93 THR B CA 1
ATOM 3085 C C . THR B 1 13 ? 13.645 45.367 9.977 1.00 31.98 93 THR B C 1
ATOM 3086 O O . THR B 1 13 ? 14.194 45.968 10.892 1.00 31.94 93 THR B O 1
ATOM 3090 N N . HIS B 1 14 ? 13.907 45.660 8.712 1.00 31.84 94 HIS B N 1
ATOM 3091 C CA . HIS B 1 14 ? 14.859 46.723 8.416 1.00 31.68 94 HIS B CA 1
ATOM 3092 C C . HIS B 1 14 ? 14.220 47.973 7.809 1.00 29.08 94 HIS B C 1
ATOM 3093 O O . HIS B 1 14 ? 14.061 48.110 6.592 1.00 28.63 94 HIS B O 1
ATOM 3100 N N . LEU B 1 15 ? 13.871 48.891 8.699 1.00 25.48 95 LEU B N 1
ATOM 3101 C CA . LEU B 1 15 ? 13.219 50.135 8.343 1.00 21.62 95 LEU B CA 1
ATOM 3102 C C . LEU B 1 15 ? 14.165 51.206 7.834 1.00 20.08 95 LEU B C 1
ATOM 3103 O O . LEU B 1 15 ? 15.382 51.112 7.985 1.00 20.97 95 LEU B O 1
ATOM 3108 N N . THR B 1 16 ? 13.566 52.231 7.233 1.00 17.91 96 THR B N 1
ATOM 3109 C CA . THR B 1 16 ? 14.261 53.382 6.668 1.00 13.72 96 THR B CA 1
ATOM 3110 C C . THR B 1 16 ? 13.330 54.568 6.906 1.00 12.23 96 THR B C 1
ATOM 3111 O O . THR B 1 16 ? 12.111 54.446 6.777 1.00 10.24 96 THR B O 1
ATOM 3115 N N . TYR B 1 17 ? 13.910 55.708 7.252 1.00 11.14 97 TYR B N 1
ATOM 3116 C CA . TYR B 1 17 ? 13.152 56.910 7.515 1.00 10.26 97 TYR B CA 1
ATOM 3117 C C . TYR B 1 17 ? 13.768 58.022 6.682 1.00 12.79 97 TYR B C 1
ATOM 3118 O O . TYR B 1 17 ? 14.880 57.880 6.169 1.00 11.99 97 TYR B O 1
ATOM 3127 N N . ARG B 1 18 ? 13.051 59.132 6.552 1.00 15.66 98 ARG B N 1
ATOM 3128 C CA . ARG B 1 18 ? 13.544 60.280 5.799 1.00 17.24 98 ARG B CA 1
ATOM 3129 C C . ARG B 1 18 ? 12.917 61.565 6.300 1.00 18.01 98 ARG B C 1
ATOM 3130 O O . ARG B 1 18 ? 11.706 61.637 6.470 1.00 19.44 98 ARG B O 1
ATOM 3138 N N . ILE B 1 19 ? 13.736 62.578 6.539 1.00 18.49 99 ILE B N 1
ATOM 3139 C CA . ILE B 1 19 ? 13.217 63.864 6.990 1.00 20.52 99 ILE B CA 1
ATOM 3140 C C . ILE B 1 19 ? 12.835 64.672 5.753 1.00 22.69 99 ILE B C 1
ATOM 3141 O O . ILE B 1 19 ? 13.691 65.264 5.106 1.00 22.90 99 ILE B O 1
ATOM 3146 N N . GLU B 1 20 ? 11.557 64.699 5.406 1.00 25.09 100 GLU B N 1
ATOM 3147 C CA . GLU B 1 20 ? 11.166 65.453 4.227 1.00 27.22 100 GLU B CA 1
ATOM 3148 C C . GLU B 1 20 ? 11.646 66.883 4.350 1.00 27.78 100 GLU B C 1
ATOM 3149 O O . GLU B 1 20 ? 12.657 67.229 3.757 1.00 29.21 100 GLU B O 1
ATOM 3155 N N . ASN B 1 21 ? 10.964 67.714 5.125 1.00 28.17 101 ASN B N 1
ATOM 3156 C CA . ASN B 1 21 ? 11.418 69.096 5.269 1.00 28.99 101 ASN B CA 1
ATOM 3157 C C . ASN B 1 21 ? 12.090 69.364 6.618 1.00 29.11 101 ASN B C 1
ATOM 3158 O O . ASN B 1 21 ? 12.164 68.482 7.475 1.00 30.21 101 ASN B O 1
ATOM 3163 N N . TYR B 1 22 ? 12.596 70.582 6.789 1.00 27.32 102 TYR B N 1
ATOM 3164 C CA . TYR B 1 22 ? 13.242 70.971 8.033 1.00 26.12 102 TYR B CA 1
ATOM 3165 C C . TYR B 1 22 ? 12.646 72.264 8.547 1.00 26.20 102 TYR B C 1
ATOM 3166 O O . TYR B 1 22 ? 12.225 73.130 7.784 1.00 26.75 102 TYR B O 1
ATOM 3175 N N . THR B 1 23 ? 12.613 72.382 9.860 1.00 26.64 103 THR B N 1
ATOM 3176 C CA . THR B 1 23 ? 12.102 73.567 10.502 1.00 25.99 103 THR B CA 1
ATOM 3177 C C . THR B 1 23 ? 13.227 74.578 10.520 1.00 26.19 103 THR B C 1
ATOM 3178 O O . THR B 1 23 ? 14.400 74.212 10.566 1.00 25.35 103 THR B O 1
ATOM 3182 N N . PRO B 1 24 ? 12.883 75.868 10.473 1.00 26.61 104 PRO B N 1
ATOM 3183 C CA . PRO B 1 24 ? 13.847 76.968 10.492 1.00 27.45 104 PRO B CA 1
ATOM 3184 C C . PRO B 1 24 ? 14.517 77.101 11.869 1.00 29.15 104 PRO B C 1
ATOM 3185 O O . PRO B 1 24 ? 15.680 77.489 11.981 1.00 29.00 104 PRO B O 1
ATOM 3189 N N . ASP B 1 25 ? 13.760 76.767 12.909 1.00 30.45 105 ASP B N 1
ATOM 3190 C CA . ASP B 1 25 ? 14.215 76.853 14.296 1.00 31.55 105 ASP B CA 1
ATOM 3191 C C . ASP B 1 25 ? 15.578 76.233 14.598 1.00 31.04 105 ASP B C 1
ATOM 3192 O O . ASP B 1 25 ? 16.225 76.601 15.587 1.00 30.64 105 ASP B O 1
ATOM 3197 N N . LEU B 1 26 ? 16.009 75.302 13.750 1.00 29.88 106 LEU B N 1
ATOM 3198 C CA . LEU B 1 26 ? 17.269 74.592 13.959 1.00 29.03 106 LEU B CA 1
ATOM 3199 C C . LEU B 1 26 ? 18.082 74.330 12.703 1.00 29.43 106 LEU B C 1
ATOM 3200 O O . LEU B 1 26 ? 17.527 74.188 11.614 1.00 30.64 106 LEU B O 1
ATOM 3205 N N . PRO B 1 27 ? 19.418 74.248 12.846 1.00 29.39 107 PRO B N 1
ATOM 3206 C CA . PRO B 1 27 ? 20.317 73.976 11.717 1.00 28.90 107 PRO B CA 1
ATOM 3207 C C . PRO B 1 27 ? 19.997 72.569 11.177 1.00 28.96 107 PRO B C 1
ATOM 3208 O O . PRO B 1 27 ? 19.640 71.677 11.944 1.00 28.42 107 PRO B O 1
ATOM 3212 N N . ARG B 1 28 ? 20.117 72.363 9.873 1.00 28.86 108 ARG B N 1
ATOM 3213 C CA . ARG B 1 28 ? 19.827 71.055 9.317 1.00 30.16 108 ARG B CA 1
ATOM 3214 C C . ARG B 1 28 ? 20.574 69.906 10.004 1.00 30.43 108 ARG B C 1
ATOM 3215 O O . ARG B 1 28 ? 19.983 68.863 10.274 1.00 31.11 108 ARG B O 1
ATOM 3223 N N . ALA B 1 29 ? 21.863 70.092 10.286 1.00 29.72 109 ALA B N 1
ATOM 3224 C CA . ALA B 1 29 ? 22.677 69.057 10.939 1.00 29.01 109 ALA B CA 1
ATOM 3225 C C . ALA B 1 29 ? 22.190 68.700 12.339 1.00 29.54 109 ALA B C 1
ATOM 3226 O O . ALA B 1 29 ? 22.314 67.560 12.791 1.00 28.72 109 ALA B O 1
ATOM 3228 N N . ASP B 1 30 ? 21.643 69.691 13.025 1.00 30.90 110 ASP B N 1
ATOM 3229 C CA . ASP B 1 30 ? 21.151 69.496 14.374 1.00 32.69 110 ASP B CA 1
ATOM 3230 C C . ASP B 1 30 ? 19.885 68.643 14.371 1.00 31.38 110 ASP B C 1
ATOM 3231 O O . ASP B 1 30 ? 19.700 67.789 15.246 1.00 29.85 110 ASP B O 1
ATOM 3236 N N . VAL B 1 31 ? 19.020 68.881 13.386 1.00 30.21 111 VAL B N 1
ATOM 3237 C CA . VAL B 1 31 ? 17.783 68.123 13.247 1.00 29.81 111 VAL B CA 1
ATOM 3238 C C . VAL B 1 31 ? 18.094 66.679 12.834 1.00 31.37 111 VAL B C 1
ATOM 3239 O O . VAL B 1 31 ? 17.491 65.738 13.360 1.00 31.29 111 VAL B O 1
ATOM 3243 N N . ASP B 1 32 ? 19.037 66.500 11.906 1.00 31.88 112 ASP B N 1
ATOM 3244 C CA . ASP B 1 32 ? 19.418 65.155 11.463 1.00 32.98 112 ASP B CA 1
ATOM 3245 C C . ASP B 1 32 ? 19.829 64.341 12.676 1.00 31.84 112 ASP B C 1
ATOM 3246 O O . ASP B 1 32 ? 19.450 63.176 12.833 1.00 30.35 112 ASP B O 1
ATOM 3251 N N . HIS B 1 33 ? 20.636 64.978 13.516 1.00 30.58 113 HIS B N 1
ATOM 3252 C CA . HIS B 1 33 ? 21.158 64.365 14.721 1.00 29.97 113 HIS B CA 1
ATOM 3253 C C . HIS B 1 33 ? 20.046 64.098 15.721 1.00 29.99 113 HIS B C 1
ATOM 3254 O O . HIS B 1 33 ? 19.949 63.005 16.274 1.00 29.33 113 HIS B O 1
ATOM 3261 N N . ALA B 1 34 ? 19.208 65.103 15.953 1.00 30.25 114 ALA B N 1
ATOM 3262 C CA . ALA B 1 34 ? 18.110 64.961 16.897 1.00 30.41 114 ALA B CA 1
ATOM 3263 C C . ALA B 1 34 ? 17.265 63.736 16.568 1.00 30.36 114 ALA B C 1
ATOM 3264 O O . ALA B 1 34 ? 16.936 62.954 17.452 1.00 32.18 114 ALA B O 1
ATOM 3266 N N . ILE B 1 35 ? 16.918 63.563 15.299 1.00 28.92 115 ILE B N 1
ATOM 3267 C CA . ILE B 1 35 ? 16.109 62.425 14.891 1.00 27.93 115 ILE B CA 1
ATOM 3268 C C . ILE B 1 35 ? 16.905 61.127 14.903 1.00 27.58 115 ILE B C 1
ATOM 3269 O O . ILE B 1 35 ? 16.390 60.085 15.268 1.00 26.74 115 ILE B O 1
ATOM 3274 N N . GLU B 1 36 ? 18.165 61.195 14.498 1.00 29.20 116 GLU B N 1
ATOM 3275 C CA . GLU B 1 36 ? 19.022 60.014 14.476 1.00 29.67 116 GLU B CA 1
ATOM 3276 C C . GLU B 1 36 ? 19.072 59.429 15.889 1.00 28.30 116 GLU B C 1
ATOM 3277 O O . GLU B 1 36 ? 18.675 58.284 16.118 1.00 26.96 116 GLU B O 1
ATOM 3283 N N . LYS B 1 37 ? 19.549 60.233 16.836 1.00 27.10 117 LYS B N 1
ATOM 3284 C CA . LYS B 1 37 ? 19.654 59.808 18.222 1.00 24.75 117 LYS B CA 1
ATOM 3285 C C . LYS B 1 37 ? 18.347 59.269 18.740 1.00 23.51 117 LYS B C 1
ATOM 3286 O O . LYS B 1 37 ? 18.339 58.277 19.453 1.00 24.68 117 LYS B O 1
ATOM 3292 N N . ALA B 1 38 ? 17.243 59.921 18.383 1.00 21.95 118 ALA B N 1
ATOM 3293 C CA . ALA B 1 38 ? 15.920 59.474 18.814 1.00 19.97 118 ALA B CA 1
ATOM 3294 C C . ALA B 1 38 ? 15.703 58.047 18.325 1.00 19.57 118 ALA B C 1
ATOM 3295 O O . ALA B 1 38 ? 15.553 57.131 19.129 1.00 19.46 118 ALA B O 1
ATOM 3297 N N . PHE B 1 39 ? 15.704 57.859 17.006 1.00 19.12 119 PHE B N 1
ATOM 3298 C CA . PHE B 1 39 ? 15.529 56.531 16.409 1.00 16.96 119 PHE B CA 1
ATOM 3299 C C . PHE B 1 39 ? 16.389 55.482 17.092 1.00 16.58 119 PHE B C 1
ATOM 3300 O O . PHE B 1 39 ? 16.015 54.316 17.147 1.00 17.00 119 PHE B O 1
ATOM 3308 N N . GLN B 1 40 ? 17.534 55.908 17.615 1.00 16.54 120 GLN B N 1
ATOM 3309 C CA . GLN B 1 40 ? 18.459 55.013 18.303 1.00 17.43 120 GLN B CA 1
ATOM 3310 C C . GLN B 1 40 ? 17.912 54.458 19.625 1.00 17.93 120 GLN B C 1
ATOM 3311 O O . GLN B 1 40 ? 18.106 53.272 19.930 1.00 18.39 120 GLN B O 1
ATOM 3317 N N . LEU B 1 41 ? 17.240 55.307 20.406 1.00 16.46 121 LEU B N 1
ATOM 3318 C CA . LEU B 1 41 ? 16.673 54.874 21.679 1.00 15.04 121 LEU B CA 1
ATOM 3319 C C . LEU B 1 41 ? 15.824 53.624 21.496 1.00 14.62 121 LEU B C 1
ATOM 3320 O O . LEU B 1 41 ? 15.869 52.722 22.320 1.00 16.58 121 LEU B O 1
ATOM 3325 N N . TRP B 1 42 ? 15.060 53.560 20.415 1.00 12.79 122 TRP B N 1
ATOM 3326 C CA . TRP B 1 42 ? 14.225 52.400 20.183 1.00 13.54 122 TRP B CA 1
ATOM 3327 C C . TRP B 1 42 ? 14.996 51.224 19.621 1.00 13.96 122 TRP B C 1
ATOM 3328 O O . TRP B 1 42 ? 14.829 50.086 20.058 1.00 14.10 122 TRP B O 1
ATOM 3339 N N . SER B 1 43 ? 15.847 51.494 18.649 1.00 14.83 123 SER B N 1
ATOM 3340 C CA . SER B 1 43 ? 16.632 50.435 18.059 1.00 16.00 123 SER B CA 1
ATOM 3341 C C . SER B 1 43 ? 17.583 49.831 19.095 1.00 17.87 123 SER B C 1
ATOM 3342 O O . SER B 1 43 ? 17.977 48.669 18.967 1.00 18.86 123 SER B O 1
ATOM 3345 N N . ASN B 1 44 ? 17.938 50.610 20.120 1.00 19.06 124 ASN B N 1
ATOM 3346 C CA . ASN B 1 44 ? 18.843 50.143 21.182 1.00 20.50 124 ASN B CA 1
ATOM 3347 C C . ASN B 1 44 ? 18.287 49.012 22.051 1.00 20.04 124 ASN B C 1
ATOM 3348 O O . ASN B 1 44 ? 19.054 48.282 22.678 1.00 20.58 124 ASN B O 1
ATOM 3353 N N . VAL B 1 45 ? 16.961 48.880 22.089 1.00 19.20 125 VAL B N 1
ATOM 3354 C CA . VAL B 1 45 ? 16.288 47.869 22.909 1.00 18.13 125 VAL B CA 1
ATOM 3355 C C . VAL B 1 45 ? 15.474 46.832 22.127 1.00 18.03 125 VAL B C 1
ATOM 3356 O O . VAL B 1 45 ? 14.707 46.060 22.717 1.00 16.55 125 VAL B O 1
ATOM 3360 N N . THR B 1 46 ? 15.643 46.820 20.807 1.00 17.45 126 THR B N 1
ATOM 3361 C CA . THR B 1 46 ? 14.919 45.901 19.936 1.00 16.00 126 THR B CA 1
ATOM 3362 C C . THR B 1 46 ? 15.833 45.398 18.844 1.00 15.66 126 THR B C 1
ATOM 3363 O O . THR B 1 46 ? 17.003 45.754 18.800 1.00 16.22 126 THR B O 1
ATOM 3367 N N . PRO B 1 47 ? 15.310 44.541 17.955 1.00 15.38 127 PRO B N 1
ATOM 3368 C CA . PRO B 1 47 ? 16.095 43.995 16.851 1.00 15.05 127 PRO B CA 1
ATOM 3369 C C . PRO B 1 47 ? 15.975 44.873 15.596 1.00 16.42 127 PRO B C 1
ATOM 3370 O O . PRO B 1 47 ? 16.521 44.548 14.532 1.00 15.99 127 PRO B O 1
ATOM 3374 N N . LEU B 1 48 ? 15.268 45.995 15.739 1.00 17.03 128 LEU B N 1
ATOM 3375 C CA . LEU B 1 48 ? 15.041 46.935 14.643 1.00 16.86 128 LEU B CA 1
ATOM 3376 C C . LEU B 1 48 ? 16.255 47.788 14.327 1.00 19.10 128 LEU B C 1
ATOM 3377 O O . LEU B 1 48 ? 17.099 48.031 15.192 1.00 20.45 128 LEU B O 1
ATOM 3382 N N . THR B 1 49 ? 16.344 48.224 13.073 1.00 21.06 129 THR B N 1
ATOM 3383 C CA . THR B 1 49 ? 17.434 49.092 12.628 1.00 23.55 129 THR B CA 1
ATOM 3384 C C . THR B 1 49 ? 16.772 50.239 11.880 1.00 25.03 129 THR B C 1
ATOM 3385 O O . THR B 1 49 ? 15.686 50.068 11.318 1.00 25.46 129 THR B O 1
ATOM 3389 N N . PHE B 1 50 ? 17.413 51.404 11.874 1.00 26.27 130 PHE B N 1
ATOM 3390 C CA . PHE B 1 50 ? 16.830 52.566 11.215 1.00 27.13 130 PHE B CA 1
ATOM 3391 C C . PHE B 1 50 ? 17.804 53.315 10.351 1.00 28.08 130 PHE B C 1
ATOM 3392 O O . PHE B 1 50 ? 18.609 54.101 10.851 1.00 28.03 130 PHE B O 1
ATOM 3400 N N . THR B 1 51 ? 17.707 53.076 9.048 1.00 29.30 131 THR B N 1
ATOM 3401 C CA . THR B 1 51 ? 18.564 53.731 8.077 1.00 30.71 131 THR B CA 1
ATOM 3402 C C . THR B 1 51 ? 17.807 54.920 7.509 1.00 30.94 131 THR B C 1
ATOM 3403 O O . THR B 1 51 ? 16.592 54.861 7.333 1.00 30.79 131 THR B O 1
ATOM 3407 N N . LYS B 1 52 ? 18.538 55.991 7.221 1.00 31.60 132 LYS B N 1
ATOM 3408 C CA . LYS B 1 52 ? 17.966 57.225 6.692 1.00 32.24 132 LYS B CA 1
ATOM 3409 C C . LYS B 1 52 ? 18.235 57.471 5.205 1.00 34.34 132 LYS B C 1
ATOM 3410 O O . LYS B 1 52 ? 19.322 57.905 4.842 1.00 34.93 132 LYS B O 1
ATOM 3416 N N . VAL B 1 53 ? 17.248 57.208 4.352 1.00 37.22 133 VAL B N 1
ATOM 3417 C CA . VAL B 1 53 ? 17.401 57.429 2.914 1.00 38.86 133 VAL B CA 1
ATOM 3418 C C . VAL B 1 53 ? 17.221 58.931 2.665 1.00 41.16 133 VAL B C 1
ATOM 3419 O O . VAL B 1 53 ? 16.295 59.552 3.189 1.00 41.84 133 VAL B O 1
ATOM 3423 N N . SER B 1 54 ? 18.113 59.518 1.875 1.00 43.48 134 SER B N 1
ATOM 3424 C CA . SER B 1 54 ? 18.055 60.954 1.604 1.00 46.00 134 SER B CA 1
ATOM 3425 C C . SER B 1 54 ? 17.048 61.392 0.545 1.00 47.05 134 SER B C 1
ATOM 3426 O O . SER B 1 54 ? 16.879 62.589 0.301 1.00 47.64 134 SER B O 1
ATOM 3429 N N . GLU B 1 55 ? 16.389 60.429 -0.089 1.00 47.26 135 GLU B N 1
ATOM 3430 C CA . GLU B 1 55 ? 15.399 60.741 -1.101 1.00 47.42 135 GLU B CA 1
ATOM 3431 C C . GLU B 1 55 ? 14.545 59.517 -1.391 1.00 46.48 135 GLU B C 1
ATOM 3432 O O . GLU B 1 55 ? 14.926 58.386 -1.092 1.00 46.93 135 GLU B O 1
ATOM 3438 N N . GLY B 1 56 ? 13.381 59.751 -1.979 1.00 45.30 136 GLY B N 1
ATOM 3439 C CA . GLY B 1 56 ? 12.500 58.654 -2.306 1.00 44.11 136 GLY B CA 1
ATOM 3440 C C . GLY B 1 56 ? 11.536 58.393 -1.179 1.00 43.60 136 GLY B C 1
ATOM 3441 O O . GLY B 1 56 ? 11.180 59.302 -0.429 1.00 42.35 136 GLY B O 1
ATOM 3442 N N . GLN B 1 57 ? 11.105 57.143 -1.065 1.00 43.39 137 GLN B N 1
ATOM 3443 C CA . GLN B 1 57 ? 10.176 56.759 -0.015 1.00 42.15 137 GLN B CA 1
ATOM 3444 C C . GLN B 1 57 ? 10.860 56.003 1.108 1.00 40.25 137 GLN B C 1
ATOM 3445 O O . GLN B 1 57 ? 11.597 55.038 0.884 1.00 41.43 137 GLN B O 1
ATOM 3451 N N . ALA B 1 58 ? 10.625 56.474 2.322 1.00 36.84 138 ALA B N 1
ATOM 3452 C CA . ALA B 1 58 ? 11.178 55.849 3.503 1.00 33.81 138 ALA B CA 1
ATOM 3453 C C . ALA B 1 58 ? 9.982 55.250 4.232 1.00 32.15 138 ALA B C 1
ATOM 3454 O O . ALA B 1 58 ? 8.843 55.699 4.047 1.00 32.43 138 ALA B O 1
ATOM 3456 N N . ASP B 1 59 ? 10.220 54.234 5.049 1.00 29.03 139 ASP B N 1
ATOM 3457 C CA . ASP B 1 59 ? 9.123 53.630 5.786 1.00 26.48 139 ASP B CA 1
ATOM 3458 C C . ASP B 1 59 ? 8.456 54.673 6.677 1.00 24.42 139 ASP B C 1
ATOM 3459 O O . ASP B 1 59 ? 7.249 54.637 6.890 1.00 24.35 139 ASP B O 1
ATOM 3464 N N . ILE B 1 60 ? 9.260 55.615 7.167 1.00 22.32 140 ILE B N 1
ATOM 3465 C CA . ILE B 1 60 ? 8.810 56.689 8.049 1.00 18.23 140 ILE B CA 1
ATOM 3466 C C . ILE B 1 60 ? 9.155 58.081 7.500 1.00 18.68 140 ILE B C 1
ATOM 3467 O O . ILE B 1 60 ? 10.316 58.487 7.499 1.00 19.29 140 ILE B O 1
ATOM 3472 N N . MET B 1 61 ? 8.147 58.807 7.028 1.00 18.31 141 MET B N 1
ATOM 3473 C CA . MET B 1 61 ? 8.368 60.145 6.506 1.00 17.70 141 MET B CA 1
ATOM 3474 C C . MET B 1 61 ? 8.222 61.143 7.641 1.00 18.83 141 MET B C 1
ATOM 3475 O O . MET B 1 61 ? 7.156 61.256 8.256 1.00 20.04 141 MET B O 1
ATOM 3480 N N . ILE B 1 62 ? 9.294 61.867 7.923 1.00 18.43 142 ILE B N 1
ATOM 3481 C CA . ILE B 1 62 ? 9.259 62.863 8.977 1.00 18.41 142 ILE B CA 1
ATOM 3482 C C . ILE B 1 62 ? 9.177 64.233 8.329 1.00 18.49 142 ILE B C 1
ATOM 3483 O O . ILE B 1 62 ? 9.960 64.529 7.428 1.00 17.46 142 ILE B O 1
ATOM 3488 N N . SER B 1 63 ? 8.241 65.063 8.787 1.00 18.63 143 SER B N 1
ATOM 3489 C CA . SER B 1 63 ? 8.078 66.404 8.230 1.00 20.70 143 SER B CA 1
ATOM 3490 C C . SER B 1 63 ? 7.571 67.406 9.257 1.00 21.66 143 SER B C 1
ATOM 3491 O O . SER B 1 63 ? 7.016 67.020 10.269 1.00 22.31 143 SER B O 1
ATOM 3494 N N . PHE B 1 64 ? 7.771 68.695 8.993 1.00 24.28 144 PHE B N 1
ATOM 3495 C CA . PHE B 1 64 ? 7.280 69.761 9.878 1.00 25.88 144 PHE B CA 1
ATOM 3496 C C . PHE B 1 64 ? 6.157 70.480 9.133 1.00 26.97 144 PHE B C 1
ATOM 3497 O O . PHE B 1 64 ? 6.324 70.878 7.975 1.00 28.26 144 PHE B O 1
ATOM 3505 N N . VAL B 1 65 ? 5.012 70.645 9.787 1.00 26.87 145 VAL B N 1
ATOM 3506 C CA . VAL B 1 65 ? 3.871 71.272 9.134 1.00 27.14 145 VAL B CA 1
ATOM 3507 C C . VAL B 1 65 ? 3.056 72.158 10.077 1.00 28.12 145 VAL B C 1
ATOM 3508 O O . VAL B 1 65 ? 3.100 71.979 11.289 1.00 29.73 145 VAL B O 1
ATOM 3512 N N . ARG B 1 66 ? 2.301 73.102 9.518 1.00 28.86 146 ARG B N 1
ATOM 3513 C CA . ARG B 1 66 ? 1.481 74.021 10.315 1.00 28.64 146 ARG B CA 1
ATOM 3514 C C . ARG B 1 66 ? -0.004 73.719 10.218 1.00 29.16 146 ARG B C 1
ATOM 3515 O O . ARG B 1 66 ? -0.448 72.999 9.329 1.00 28.26 146 ARG B O 1
ATOM 3523 N N . GLY B 1 67 ? -0.765 74.284 11.146 1.00 30.63 147 GLY B N 1
ATOM 3524 C CA . GLY B 1 67 ? -2.202 74.081 11.167 1.00 32.04 147 GLY B CA 1
ATOM 3525 C C . GLY B 1 67 ? -2.701 72.908 10.351 1.00 32.63 147 GLY B C 1
ATOM 3526 O O . GLY B 1 67 ? -2.358 71.761 10.617 1.00 32.54 147 GLY B O 1
ATOM 3527 N N . ASP B 1 68 ? -3.508 73.198 9.340 1.00 34.89 148 ASP B N 1
ATOM 3528 C CA . ASP B 1 68 ? -4.065 72.149 8.501 1.00 36.86 148 ASP B CA 1
ATOM 3529 C C . ASP B 1 68 ? -3.053 71.674 7.475 1.00 37.07 148 ASP B C 1
ATOM 3530 O O . ASP B 1 68 ? -2.330 72.492 6.898 1.00 38.13 148 ASP B O 1
ATOM 3535 N N . HIS B 1 69 ? -3.002 70.364 7.234 1.00 36.69 149 HIS B N 1
ATOM 3536 C CA . HIS B 1 69 ? -2.054 69.852 6.253 1.00 37.89 149 HIS B CA 1
ATOM 3537 C C . HIS B 1 69 ? -2.414 68.582 5.493 1.00 39.34 149 HIS B C 1
ATOM 3538 O O . HIS B 1 69 ? -1.595 67.669 5.394 1.00 39.24 149 HIS B O 1
ATOM 3545 N N . ARG B 1 70 ? -3.622 68.536 4.933 1.00 40.29 150 ARG B N 1
ATOM 3546 C CA . ARG B 1 70 ? -4.068 67.385 4.143 1.00 40.80 150 ARG B CA 1
ATOM 3547 C C . ARG B 1 70 ? -3.888 66.055 4.855 1.00 39.44 150 ARG B C 1
ATOM 3548 O O . ARG B 1 70 ? -3.548 65.070 4.204 1.00 38.51 150 ARG B O 1
ATOM 3556 N N . ASP B 1 71 ? -4.097 66.001 6.168 1.00 38.56 151 ASP B N 1
ATOM 3557 C CA . ASP B 1 71 ? -3.916 64.729 6.860 1.00 38.26 151 ASP B CA 1
ATOM 3558 C C . ASP B 1 71 ? -4.940 64.378 7.951 1.00 38.87 151 ASP B C 1
ATOM 3559 O O . ASP B 1 71 ? -4.762 63.392 8.671 1.00 40.46 151 ASP B O 1
ATOM 3564 N N . ASN B 1 72 ? -6.002 65.175 8.072 1.00 39.09 152 ASN B N 1
ATOM 3565 C CA . ASN B 1 72 ? -7.087 64.922 9.039 1.00 39.58 152 ASN B CA 1
ATOM 3566 C C . ASN B 1 72 ? -6.845 65.273 10.515 1.00 39.45 152 ASN B C 1
ATOM 3567 O O . ASN B 1 72 ? -7.781 65.263 11.325 1.00 38.84 152 ASN B O 1
ATOM 3572 N N . SER B 1 73 ? -5.602 65.588 10.866 1.00 38.58 153 SER B N 1
ATOM 3573 C CA . SER B 1 73 ? -5.264 65.935 12.243 1.00 36.63 153 SER B CA 1
ATOM 3574 C C . SER B 1 73 ? -4.530 67.289 12.275 1.00 34.79 153 SER B C 1
ATOM 3575 O O . SER B 1 73 ? -3.328 67.349 12.543 1.00 34.90 153 SER B O 1
ATOM 3578 N N . PRO B 1 74 ? -5.256 68.395 12.004 1.00 32.35 154 PRO B N 1
ATOM 3579 C CA . PRO B 1 74 ? -4.702 69.754 11.990 1.00 30.39 154 PRO B CA 1
ATOM 3580 C C . PRO B 1 74 ? -4.012 70.115 13.301 1.00 29.34 154 PRO B C 1
ATOM 3581 O O . PRO B 1 74 ? -4.450 69.700 14.374 1.00 29.86 154 PRO B O 1
ATOM 3585 N N . PHE B 1 75 ? -2.935 70.886 13.228 1.00 26.96 155 PHE B N 1
ATOM 3586 C CA . PHE B 1 75 ? -2.272 71.280 14.449 1.00 25.56 155 PHE B CA 1
ATOM 3587 C C . PHE B 1 75 ? -2.964 72.501 15.038 1.00 27.01 155 PHE B C 1
ATOM 3588 O O . PHE B 1 75 ? -3.717 73.182 14.352 1.00 28.66 155 PHE B O 1
ATOM 3596 N N . ASP B 1 76 ? -2.716 72.766 16.314 1.00 26.95 156 ASP B N 1
ATOM 3597 C CA . ASP B 1 76 ? -3.372 73.857 17.017 1.00 26.33 156 ASP B CA 1
ATOM 3598 C C . ASP B 1 76 ? -2.532 75.108 17.251 1.00 26.20 156 ASP B C 1
ATOM 3599 O O . ASP B 1 76 ? -2.733 75.823 18.237 1.00 26.93 156 ASP B O 1
ATOM 3604 N N . GLY B 1 77 ? -1.599 75.392 16.357 1.00 24.69 157 GLY B N 1
ATOM 3605 C CA . GLY B 1 77 ? -0.783 76.572 16.560 1.00 24.85 157 GLY B CA 1
ATOM 3606 C C . GLY B 1 77 ? 0.213 76.391 17.692 1.00 24.28 157 GLY B C 1
ATOM 3607 O O . GLY B 1 77 ? 0.574 75.265 18.023 1.00 23.76 157 GLY B O 1
ATOM 3608 N N . PRO B 1 78 ? 0.671 77.482 18.319 1.00 24.28 158 PRO B N 1
ATOM 3609 C CA . PRO B 1 78 ? 1.643 77.381 19.416 1.00 24.30 158 PRO B CA 1
ATOM 3610 C C . PRO B 1 78 ? 1.122 76.725 20.678 1.00 23.35 158 PRO B C 1
ATOM 3611 O O . PRO B 1 78 ? 0.110 77.149 21.227 1.00 24.29 158 PRO B O 1
ATOM 3615 N N . GLY B 1 79 ? 1.823 75.696 21.142 1.00 22.88 159 GLY B N 1
ATOM 3616 C CA . GLY B 1 79 ? 1.410 75.012 22.358 1.00 23.22 159 GLY B CA 1
ATOM 3617 C C . GLY B 1 79 ? 0.532 73.790 22.149 1.00 23.41 159 GLY B C 1
ATOM 3618 O O . GLY B 1 79 ? 0.299 73.346 21.017 1.00 23.48 159 GLY B O 1
ATOM 3619 N N . GLY B 1 80 ? 0.042 73.238 23.251 1.00 22.74 160 GLY B N 1
ATOM 3620 C CA . GLY B 1 80 ? -0.809 72.065 23.167 1.00 22.15 160 GLY B CA 1
ATOM 3621 C C . GLY B 1 80 ? -0.133 70.913 22.452 1.00 20.62 160 GLY B C 1
ATOM 3622 O O . GLY B 1 80 ? 0.968 70.511 22.830 1.00 20.99 160 GLY B O 1
ATOM 3623 N N . ASN B 1 81 ? -0.796 70.378 21.429 1.00 18.42 161 ASN B N 1
ATOM 3624 C CA . ASN B 1 81 ? -0.248 69.280 20.656 1.00 16.67 161 ASN B CA 1
ATOM 3625 C C . ASN B 1 81 ? 1.038 69.706 19.971 1.00 15.80 161 ASN B C 1
ATOM 3626 O O . ASN B 1 81 ? 1.098 70.726 19.291 1.00 15.66 161 ASN B O 1
ATOM 3631 N N . LEU B 1 82 ? 2.082 68.918 20.162 1.00 14.95 162 LEU B N 1
ATOM 3632 C CA . LEU B 1 82 ? 3.375 69.251 19.592 1.00 13.92 162 LEU B CA 1
ATOM 3633 C C . LEU B 1 82 ? 3.716 68.446 18.349 1.00 13.50 162 LEU B C 1
ATOM 3634 O O . LEU B 1 82 ? 4.547 68.875 17.533 1.00 11.71 162 LEU B O 1
ATOM 3639 N N . ALA B 1 83 ? 3.071 67.284 18.217 1.00 12.29 163 ALA B N 1
ATOM 3640 C CA . ALA B 1 83 ? 3.296 66.394 17.085 1.00 12.20 163 ALA B CA 1
ATOM 3641 C C . ALA B 1 83 ? 2.351 65.180 17.099 1.00 12.48 163 ALA B C 1
ATOM 3642 O O . ALA B 1 83 ? 1.632 64.958 18.069 1.00 12.72 163 ALA B O 1
ATOM 3644 N N . HIS B 1 84 ? 2.334 64.423 16.002 1.00 11.98 164 HIS B N 1
ATOM 3645 C CA . HIS B 1 84 ? 1.551 63.192 15.910 1.00 10.97 164 HIS B CA 1
ATOM 3646 C C . HIS B 1 84 ? 2.255 62.249 14.933 1.00 11.24 164 HIS B C 1
ATOM 3647 O O . HIS B 1 84 ? 3.027 62.682 14.085 1.00 10.94 164 HIS B O 1
ATOM 3654 N N . ALA B 1 85 ? 2.034 60.953 15.094 1.00 12.22 165 ALA B N 1
ATOM 3655 C CA . ALA B 1 85 ? 2.660 59.944 14.235 1.00 14.42 165 ALA B CA 1
ATOM 3656 C C . ALA B 1 85 ? 1.614 58.857 13.966 1.00 15.65 165 ALA B C 1
ATOM 3657 O O . ALA B 1 85 ? 0.717 58.648 14.783 1.00 17.12 165 ALA B O 1
ATOM 3659 N N . PHE B 1 86 ? 1.702 58.175 12.831 1.00 15.89 166 PHE B N 1
ATOM 3660 C CA . PHE B 1 86 ? 0.697 57.168 12.525 1.00 17.09 166 PHE B CA 1
ATOM 3661 C C . PHE B 1 86 ? 1.253 55.774 12.717 1.00 17.14 166 PHE B C 1
ATOM 3662 O O . PHE B 1 86 ? 2.412 55.523 12.432 1.00 17.27 166 PHE B O 1
ATOM 3670 N N . GLN B 1 87 ? 0.418 54.868 13.209 1.00 18.16 167 GLN B N 1
ATOM 3671 C CA . GLN B 1 87 ? 0.838 53.491 13.423 1.00 19.47 167 GLN B CA 1
ATOM 3672 C C . GLN B 1 87 ? 1.476 52.916 12.162 1.00 18.93 167 GLN B C 1
ATOM 3673 O O . GLN B 1 87 ? 1.288 53.449 11.068 1.00 19.76 167 GLN B O 1
ATOM 3679 N N . PRO B 1 88 ? 2.247 51.819 12.301 1.00 17.57 168 PRO B N 1
ATOM 3680 C CA . PRO B 1 88 ? 2.917 51.174 11.167 1.00 16.14 168 PRO B CA 1
ATOM 3681 C C . PRO B 1 88 ? 1.971 50.805 10.048 1.00 16.90 168 PRO B C 1
ATOM 3682 O O . PRO B 1 88 ? 0.778 50.624 10.261 1.00 16.63 168 PRO B O 1
ATOM 3686 N N . GLY B 1 89 ? 2.521 50.693 8.851 1.00 19.15 169 GLY B N 1
ATOM 3687 C CA . GLY B 1 89 ? 1.728 50.345 7.691 1.00 21.97 169 GLY B CA 1
ATOM 3688 C C . GLY B 1 89 ? 2.281 51.011 6.442 1.00 25.19 169 GLY B C 1
ATOM 3689 O O . GLY B 1 89 ? 3.258 51.777 6.503 1.00 25.66 169 GLY B O 1
ATOM 3690 N N . PRO B 1 90 ? 1.676 50.738 5.280 1.00 26.28 170 PRO B N 1
ATOM 3691 C CA . PRO B 1 90 ? 2.100 51.309 4.002 1.00 27.11 170 PRO B CA 1
ATOM 3692 C C . PRO B 1 90 ? 1.587 52.730 3.813 1.00 27.54 170 PRO B C 1
ATOM 3693 O O . PRO B 1 90 ? 0.575 53.121 4.399 1.00 28.34 170 PRO B O 1
ATOM 3697 N N . GLY B 1 91 ? 2.286 53.502 2.994 1.00 27.84 171 GLY B N 1
ATOM 3698 C CA . GLY B 1 91 ? 1.855 54.864 2.751 1.00 29.08 171 GLY B CA 1
ATOM 3699 C C . GLY B 1 91 ? 2.056 55.751 3.955 1.00 29.58 171 GLY B C 1
ATOM 3700 O O . GLY B 1 91 ? 3.058 55.607 4.658 1.00 31.75 171 GLY B O 1
ATOM 3701 N N . ILE B 1 92 ? 1.109 56.657 4.202 1.00 29.58 172 ILE B N 1
ATOM 3702 C CA . ILE B 1 92 ? 1.196 57.588 5.330 1.00 27.60 172 ILE B CA 1
ATOM 3703 C C . ILE B 1 92 ? 1.495 56.874 6.642 1.00 27.10 172 ILE B C 1
ATOM 3704 O O . ILE B 1 92 ? 1.846 57.509 7.628 1.00 27.25 172 ILE B O 1
ATOM 3709 N N . GLY B 1 93 ? 1.360 55.550 6.642 1.00 26.85 173 GLY B N 1
ATOM 3710 C CA . GLY B 1 93 ? 1.620 54.770 7.838 1.00 25.64 173 GLY B CA 1
ATOM 3711 C C . GLY B 1 93 ? 3.027 54.936 8.369 1.00 25.23 173 GLY B C 1
ATOM 3712 O O . GLY B 1 93 ? 3.992 54.902 7.610 1.00 25.32 173 GLY B O 1
ATOM 3713 N N . GLY B 1 94 ? 3.144 55.127 9.677 1.00 24.68 174 GLY B N 1
ATOM 3714 C CA . GLY B 1 94 ? 4.455 55.286 10.280 1.00 26.04 174 GLY B CA 1
ATOM 3715 C C . GLY B 1 94 ? 5.088 56.655 10.109 1.00 26.38 174 GLY B C 1
ATOM 3716 O O . GLY B 1 94 ? 6.300 56.800 10.224 1.00 26.09 174 GLY B O 1
ATOM 3717 N N . ASP B 1 95 ? 4.271 57.668 9.848 1.00 27.11 175 ASP B N 1
ATOM 3718 C CA . ASP B 1 95 ? 4.776 59.026 9.661 1.00 27.80 175 ASP B CA 1
ATOM 3719 C C . ASP B 1 95 ? 4.685 59.913 10.895 1.00 26.31 175 ASP B C 1
ATOM 3720 O O . ASP B 1 95 ? 3.761 59.801 11.702 1.00 25.45 175 ASP B O 1
ATOM 3725 N N . ALA B 1 96 ? 5.654 60.813 11.016 1.00 23.90 176 ALA B N 1
ATOM 3726 C CA . ALA B 1 96 ? 5.703 61.741 12.131 1.00 21.93 176 ALA B CA 1
ATOM 3727 C C . ALA B 1 96 ? 5.634 63.170 11.619 1.00 21.22 176 ALA B C 1
ATOM 3728 O O . ALA B 1 96 ? 6.414 63.578 10.758 1.00 22.79 176 ALA B O 1
ATOM 3730 N N . HIS B 1 97 ? 4.683 63.924 12.148 1.00 19.23 177 HIS B N 1
ATOM 3731 C CA . HIS B 1 97 ? 4.499 65.307 11.774 1.00 17.28 177 HIS B CA 1
ATOM 3732 C C . HIS B 1 97 ? 4.768 66.128 13.036 1.00 16.82 177 HIS B C 1
ATOM 3733 O O . HIS B 1 97 ? 4.238 65.829 14.101 1.00 16.92 177 HIS B O 1
ATOM 3740 N N . PHE B 1 98 ? 5.604 67.149 12.917 1.00 14.93 178 PHE B N 1
ATOM 3741 C CA . PHE B 1 98 ? 5.931 67.993 14.040 1.00 13.05 178 PHE B CA 1
ATOM 3742 C C . PHE B 1 98 ? 5.332 69.337 13.788 1.00 12.89 178 PHE B C 1
ATOM 3743 O O . PHE B 1 98 ? 5.616 69.948 12.776 1.00 15.07 178 PHE B O 1
ATOM 3751 N N . ASP B 1 99 ? 4.491 69.794 14.702 1.00 13.38 179 ASP B N 1
ATOM 3752 C CA . ASP B 1 99 ? 3.841 71.089 14.552 1.00 15.28 179 ASP B CA 1
ATOM 3753 C C . ASP B 1 99 ? 4.881 72.203 14.414 1.00 17.80 179 ASP B C 1
ATOM 3754 O O . ASP B 1 99 ? 5.565 72.571 15.374 1.00 18.53 179 ASP B O 1
ATOM 3759 N N . GLU B 1 100 ? 5.005 72.739 13.210 1.00 20.16 180 GLU B N 1
ATOM 3760 C CA . GLU B 1 100 ? 5.973 73.790 12.974 1.00 23.93 180 GLU B CA 1
ATOM 3761 C C . GLU B 1 100 ? 5.667 75.053 13.768 1.00 24.65 180 GLU B C 1
ATOM 3762 O O . GLU B 1 100 ? 6.585 75.798 14.100 1.00 26.21 180 GLU B O 1
ATOM 3768 N N . ASP B 1 101 ? 4.396 75.303 14.077 1.00 24.96 181 ASP B N 1
ATOM 3769 C CA . ASP B 1 101 ? 4.037 76.497 14.849 1.00 26.39 181 ASP B CA 1
ATOM 3770 C C . ASP B 1 101 ? 4.773 76.503 16.188 1.00 26.11 181 ASP B C 1
ATOM 3771 O O . ASP B 1 101 ? 4.651 77.450 16.964 1.00 24.75 181 ASP B O 1
ATOM 3776 N N . GLU B 1 102 ? 5.525 75.434 16.446 1.00 26.99 182 GLU B N 1
ATOM 3777 C CA . GLU B 1 102 ? 6.299 75.277 17.678 1.00 28.49 182 GLU B CA 1
ATOM 3778 C C . GLU B 1 102 ? 7.747 75.760 17.531 1.00 29.04 182 GLU B C 1
ATOM 3779 O O . GLU B 1 102 ? 8.304 75.771 16.423 1.00 28.12 182 GLU B O 1
ATOM 3785 N N . ARG B 1 103 ? 8.354 76.167 18.644 1.00 28.90 183 ARG B N 1
ATOM 3786 C CA . ARG B 1 103 ? 9.743 76.589 18.596 1.00 29.45 183 ARG B CA 1
ATOM 3787 C C . ARG B 1 103 ? 10.546 75.374 18.963 1.00 29.07 183 ARG B C 1
ATOM 3788 O O . ARG B 1 103 ? 10.668 75.043 20.133 1.00 29.16 183 ARG B O 1
ATOM 3796 N N . TRP B 1 104 ? 11.087 74.711 17.955 1.00 29.58 184 TRP B N 1
ATOM 3797 C CA . TRP B 1 104 ? 11.871 73.510 18.163 1.00 29.96 184 TRP B CA 1
ATOM 3798 C C . TRP B 1 104 ? 13.279 73.871 18.598 1.00 31.26 184 TRP B C 1
ATOM 3799 O O . TRP B 1 104 ? 13.887 74.782 18.038 1.00 32.73 184 TRP B O 1
ATOM 3810 N N . THR B 1 105 ? 13.793 73.177 19.610 1.00 31.10 185 THR B N 1
ATOM 3811 C CA . THR B 1 105 ? 15.131 73.483 20.101 1.00 31.52 185 THR B CA 1
ATOM 3812 C C . THR B 1 105 ? 15.968 72.266 20.432 1.00 31.48 185 THR B C 1
ATOM 3813 O O . THR B 1 105 ? 15.463 71.150 20.532 1.00 31.98 185 THR B O 1
ATOM 3817 N N . ASN B 1 106 ? 17.263 72.498 20.605 1.00 31.75 186 ASN B N 1
ATOM 3818 C CA . ASN B 1 106 ? 18.189 71.432 20.952 1.00 32.44 186 ASN B CA 1
ATOM 3819 C C . ASN B 1 106 ? 18.780 71.748 22.320 1.00 31.70 186 ASN B C 1
ATOM 3820 O O . ASN B 1 106 ? 19.957 71.502 22.588 1.00 31.15 186 ASN B O 1
ATOM 3825 N N . ASN B 1 107 ? 17.932 72.304 23.180 1.00 31.54 187 ASN B N 1
ATOM 3826 C CA . ASN B 1 107 ? 18.323 72.662 24.530 1.00 31.11 187 ASN B CA 1
ATOM 3827 C C . ASN B 1 107 ? 17.180 72.483 25.523 1.00 30.34 187 ASN B C 1
ATOM 3828 O O . ASN B 1 107 ? 16.273 71.690 25.298 1.00 28.46 187 ASN B O 1
ATOM 3833 N N . PHE B 1 108 ? 17.245 73.218 26.625 1.00 31.76 188 PHE B N 1
ATOM 3834 C CA . PHE B 1 108 ? 16.246 73.144 27.681 1.00 33.80 188 PHE B CA 1
ATOM 3835 C C . PHE B 1 108 ? 15.028 73.992 27.389 1.00 33.97 188 PHE B C 1
ATOM 3836 O O . PHE B 1 108 ? 13.949 73.700 27.887 1.00 34.82 188 PHE B O 1
ATOM 3844 N N . ARG B 1 109 ? 15.208 75.049 26.605 1.00 34.50 189 ARG B N 1
ATOM 3845 C CA . ARG B 1 109 ? 14.111 75.936 26.249 1.00 36.25 189 ARG B CA 1
ATOM 3846 C C . ARG B 1 109 ? 12.876 75.148 25.837 1.00 36.10 189 ARG B C 1
ATOM 3847 O O . ARG B 1 109 ? 12.975 74.018 25.362 1.00 35.72 189 ARG B O 1
ATOM 3855 N N . GLU B 1 110 ? 11.713 75.771 25.983 1.00 36.30 190 GLU B N 1
ATOM 3856 C CA . GLU B 1 110 ? 10.443 75.132 25.654 1.00 35.17 190 GLU B CA 1
ATOM 3857 C C . GLU B 1 110 ? 10.383 74.437 24.294 1.00 33.01 190 GLU B C 1
ATOM 3858 O O . GLU B 1 110 ? 10.476 75.070 23.235 1.00 30.58 190 GLU B O 1
ATOM 3864 N N . TYR B 1 111 ? 10.225 73.115 24.385 1.00 31.53 191 TYR B N 1
ATOM 3865 C CA . TYR B 1 111 ? 10.089 72.165 23.277 1.00 27.33 191 TYR B CA 1
ATOM 3866 C C . TYR B 1 111 ? 11.335 71.690 22.569 1.00 24.45 191 TYR B C 1
ATOM 3867 O O . TYR B 1 111 ? 11.649 72.086 21.447 1.00 22.94 191 TYR B O 1
ATOM 3876 N N . ASN B 1 112 ? 12.024 70.803 23.277 1.00 21.78 192 ASN B N 1
ATOM 3877 C CA . ASN B 1 112 ? 13.239 70.172 22.825 1.00 19.57 192 ASN B CA 1
ATOM 3878 C C . ASN B 1 112 ? 12.824 69.132 21.803 1.00 18.81 192 ASN B C 1
ATOM 3879 O O . ASN B 1 112 ? 12.100 68.197 22.129 1.00 17.90 192 ASN B O 1
ATOM 3884 N N . LEU B 1 113 ? 13.275 69.305 20.565 1.00 18.81 193 LEU B N 1
ATOM 3885 C CA . LEU B 1 113 ? 12.925 68.391 19.487 1.00 18.27 193 LEU B CA 1
ATOM 3886 C C . LEU B 1 113 ? 13.204 66.936 19.825 1.00 18.58 193 LEU B C 1
ATOM 3887 O O . LEU B 1 113 ? 12.307 66.101 19.723 1.00 20.33 193 LEU B O 1
ATOM 3892 N N . HIS B 1 114 ? 14.432 66.622 20.231 1.00 17.48 194 HIS B N 1
ATOM 3893 C CA . HIS B 1 114 ? 14.778 65.234 20.554 1.00 15.66 194 HIS B CA 1
ATOM 3894 C C . HIS B 1 114 ? 13.726 64.562 21.449 1.00 15.39 194 HIS B C 1
ATOM 3895 O O . HIS B 1 114 ? 13.146 63.546 21.069 1.00 15.64 194 HIS B O 1
ATOM 3902 N N . ARG B 1 115 ? 13.476 65.139 22.622 1.00 15.01 195 ARG B N 1
ATOM 3903 C CA . ARG B 1 115 ? 12.504 64.596 23.562 1.00 14.51 195 ARG B CA 1
ATOM 3904 C C . ARG B 1 115 ? 11.120 64.422 22.939 1.00 14.20 195 ARG B C 1
ATOM 3905 O O . ARG B 1 115 ? 10.418 63.455 23.228 1.00 14.35 195 ARG B O 1
ATOM 3913 N N . VAL B 1 116 ? 10.710 65.343 22.083 1.00 13.91 196 VAL B N 1
ATOM 3914 C CA . VAL B 1 116 ? 9.402 65.173 21.481 1.00 15.12 196 VAL B CA 1
ATOM 3915 C C . VAL B 1 116 ? 9.466 64.082 20.415 1.00 17.47 196 VAL B C 1
ATOM 3916 O O . VAL B 1 116 ? 8.539 63.293 20.265 1.00 20.20 196 VAL B O 1
ATOM 3920 N N . ALA B 1 117 ? 10.573 64.018 19.689 1.00 18.51 197 ALA B N 1
ATOM 3921 C CA . ALA B 1 117 ? 10.725 63.008 18.648 1.00 18.83 197 ALA B CA 1
ATOM 3922 C C . ALA B 1 117 ? 10.595 61.606 19.229 1.00 18.80 197 ALA B C 1
ATOM 3923 O O . ALA B 1 117 ? 9.823 60.787 18.746 1.00 19.12 197 ALA B O 1
ATOM 3925 N N . ALA B 1 118 ? 11.353 61.336 20.280 1.00 19.47 198 ALA B N 1
ATOM 3926 C CA . ALA B 1 118 ? 11.339 60.019 20.902 1.00 20.23 198 ALA B CA 1
ATOM 3927 C C . ALA B 1 118 ? 9.934 59.522 21.220 1.00 20.32 198 ALA B C 1
ATOM 3928 O O . ALA B 1 118 ? 9.655 58.323 21.112 1.00 19.35 198 ALA B O 1
ATOM 3930 N N . HIS B 1 119 ? 9.055 60.437 21.620 1.00 19.43 199 HIS B N 1
ATOM 3931 C CA . HIS B 1 119 ? 7.689 60.054 21.931 1.00 18.66 199 HIS B CA 1
ATOM 3932 C C . HIS B 1 119 ? 6.990 59.668 20.632 1.00 18.32 199 HIS B C 1
ATOM 3933 O O . HIS B 1 119 ? 6.439 58.575 20.507 1.00 18.08 199 HIS B O 1
ATOM 3940 N N . ALA B 1 120 ? 7.021 60.582 19.669 1.00 18.07 200 ALA B N 1
ATOM 3941 C CA . ALA B 1 120 ? 6.385 60.373 18.375 1.00 18.09 200 ALA B CA 1
ATOM 3942 C C . ALA B 1 120 ? 6.725 59.006 17.764 1.00 18.49 200 ALA B C 1
ATOM 3943 O O . ALA B 1 120 ? 5.837 58.264 17.336 1.00 18.64 200 ALA B O 1
ATOM 3945 N N . LEU B 1 121 ? 8.015 58.679 17.740 1.00 18.59 201 LEU B N 1
ATOM 3946 C CA . LEU B 1 121 ? 8.501 57.425 17.173 1.00 16.77 201 LEU B CA 1
ATOM 3947 C C . LEU B 1 121 ? 8.035 56.193 17.918 1.00 16.11 201 LEU B C 1
ATOM 3948 O O . LEU B 1 121 ? 8.304 55.083 17.501 1.00 16.71 201 LEU B O 1
ATOM 3953 N N . GLY B 1 122 ? 7.365 56.385 19.042 1.00 15.41 202 GLY B N 1
ATOM 3954 C CA . GLY B 1 122 ? 6.865 55.244 19.774 1.00 13.08 202 GLY B CA 1
ATOM 3955 C C . GLY B 1 122 ? 5.595 54.868 19.051 1.00 12.12 202 GLY B C 1
ATOM 3956 O O . GLY B 1 122 ? 5.295 53.695 18.864 1.00 11.55 202 GLY B O 1
ATOM 3957 N N . HIS B 1 123 ? 4.853 55.890 18.635 1.00 11.43 203 HIS B N 1
ATOM 3958 C CA . HIS B 1 123 ? 3.615 55.702 17.894 1.00 11.00 203 HIS B CA 1
ATOM 3959 C C . HIS B 1 123 ? 3.934 55.094 16.511 1.00 11.00 203 HIS B C 1
ATOM 3960 O O . HIS B 1 123 ? 3.267 54.161 16.055 1.00 11.09 203 HIS B O 1
ATOM 3967 N N . SER B 1 124 ? 4.966 55.615 15.857 1.00 10.43 204 SER B N 1
ATOM 3968 C CA . SER B 1 124 ? 5.365 55.120 14.542 1.00 11.03 204 SER B CA 1
ATOM 3969 C C . SER B 1 124 ? 5.837 53.671 14.562 1.00 11.72 204 SER B C 1
ATOM 3970 O O . SER B 1 124 ? 5.891 53.034 13.516 1.00 12.34 204 SER B O 1
ATOM 3973 N N . LEU B 1 125 ? 6.202 53.154 15.733 1.00 11.37 205 LEU B N 1
ATOM 3974 C CA . LEU B 1 125 ? 6.669 51.774 15.830 1.00 11.35 205 LEU B CA 1
ATOM 3975 C C . LEU B 1 125 ? 5.549 50.833 16.267 1.00 12.17 205 LEU B C 1
ATOM 3976 O O . LEU B 1 125 ? 5.630 49.617 16.071 1.00 11.50 205 LEU B O 1
ATOM 3981 N N . GLY B 1 126 ? 4.497 51.398 16.852 1.00 12.85 206 GLY B N 1
ATOM 3982 C CA . GLY B 1 126 ? 3.376 50.572 17.265 1.00 14.03 206 GLY B CA 1
ATOM 3983 C C . GLY B 1 126 ? 2.921 50.696 18.703 1.00 13.98 206 GLY B C 1
ATOM 3984 O O . GLY B 1 126 ? 2.172 49.848 19.186 1.00 15.08 206 GLY B O 1
ATOM 3985 N N . LEU B 1 127 ? 3.362 51.745 19.386 1.00 13.73 207 LEU B N 1
ATOM 3986 C CA . LEU B 1 127 ? 3.001 51.959 20.781 1.00 14.09 207 LEU B CA 1
ATOM 3987 C C . LEU B 1 127 ? 1.994 53.090 20.941 1.00 15.58 207 LEU B C 1
ATOM 3988 O O . LEU B 1 127 ? 2.026 54.080 20.212 1.00 15.43 207 LEU B O 1
ATOM 3993 N N . SER B 1 128 ? 1.086 52.930 21.893 1.00 17.34 208 SER B N 1
ATOM 3994 C CA . SER B 1 128 ? 0.117 53.970 22.175 1.00 19.85 208 SER B CA 1
ATOM 3995 C C . SER B 1 128 ? 0.502 54.532 23.524 1.00 20.00 208 SER B C 1
ATOM 3996 O O . SER B 1 128 ? 1.462 54.068 24.150 1.00 20.17 208 SER B O 1
ATOM 3999 N N . HIS B 1 129 ? -0.247 55.530 23.967 1.00 18.94 209 HIS B N 1
ATOM 4000 C CA . HIS B 1 129 ? 0.020 56.180 25.233 1.00 17.88 209 HIS B CA 1
ATOM 4001 C C . HIS B 1 129 ? -0.014 55.247 26.438 1.00 19.34 209 HIS B C 1
ATOM 4002 O O . HIS B 1 129 ? -0.879 54.373 26.549 1.00 20.29 209 HIS B O 1
ATOM 4009 N N . SER B 1 130 ? 0.955 55.428 27.332 1.00 20.55 210 SER B N 1
ATOM 4010 C CA . SER B 1 130 ? 1.056 54.621 28.546 1.00 20.95 210 SER B CA 1
ATOM 4011 C C . SER B 1 130 ? 0.360 55.333 29.691 1.00 20.15 210 SER B C 1
ATOM 4012 O O . SER B 1 130 ? 0.395 56.564 29.770 1.00 20.10 210 SER B O 1
ATOM 4015 N N . THR B 1 131 ? -0.279 54.572 30.572 1.00 19.05 211 THR B N 1
ATOM 4016 C CA . THR B 1 131 ? -0.959 55.197 31.694 1.00 19.21 211 THR B CA 1
ATOM 4017 C C . THR B 1 131 ? 0.027 55.419 32.848 1.00 20.47 211 THR B C 1
ATOM 4018 O O . THR B 1 131 ? -0.318 56.011 33.870 1.00 21.74 211 THR B O 1
ATOM 4022 N N . ASP B 1 132 ? 1.263 54.961 32.661 1.00 20.66 212 ASP B N 1
ATOM 4023 C CA . ASP B 1 132 ? 2.317 55.113 33.661 1.00 21.79 212 ASP B CA 1
ATOM 4024 C C . ASP B 1 132 ? 2.949 56.504 33.517 1.00 22.67 212 ASP B C 1
ATOM 4025 O O . ASP B 1 132 ? 3.650 56.770 32.549 1.00 23.73 212 ASP B O 1
ATOM 4030 N N . ILE B 1 133 ? 2.719 57.386 34.481 1.00 23.35 213 ILE B N 1
ATOM 4031 C CA . ILE B 1 133 ? 3.236 58.755 34.414 1.00 22.96 213 ILE B CA 1
ATOM 4032 C C . ILE B 1 133 ? 4.721 58.886 34.102 1.00 22.63 213 ILE B C 1
ATOM 4033 O O . ILE B 1 133 ? 5.152 59.891 33.539 1.00 22.63 213 ILE B O 1
ATOM 4038 N N . GLY B 1 134 ? 5.503 57.879 34.477 1.00 22.44 214 GLY B N 1
ATOM 4039 C CA . GLY B 1 134 ? 6.937 57.943 34.260 1.00 21.60 214 GLY B CA 1
ATOM 4040 C C . GLY B 1 134 ? 7.455 57.472 32.919 1.00 21.49 214 GLY B C 1
ATOM 4041 O O . GLY B 1 134 ? 8.652 57.573 32.648 1.00 22.95 214 GLY B O 1
ATOM 4042 N N . ALA B 1 135 ? 6.577 56.943 32.077 1.00 20.33 215 ALA B N 1
ATOM 4043 C CA . ALA B 1 135 ? 7.005 56.469 30.772 1.00 18.76 215 ALA B CA 1
ATOM 4044 C C . ALA B 1 135 ? 7.212 57.648 29.840 1.00 19.12 215 ALA B C 1
ATOM 4045 O O . ALA B 1 135 ? 6.778 58.775 30.114 1.00 17.80 215 ALA B O 1
ATOM 4047 N N . LEU B 1 136 ? 7.905 57.372 28.743 1.00 19.08 216 LEU B N 1
ATOM 4048 C CA . LEU B 1 136 ? 8.182 58.373 27.733 1.00 18.20 216 LEU B CA 1
ATOM 4049 C C . LEU B 1 136 ? 6.893 58.466 26.937 1.00 18.43 216 LEU B C 1
ATOM 4050 O O . LEU B 1 136 ? 6.529 59.537 26.450 1.00 18.82 216 LEU B O 1
ATOM 4055 N N . MET B 1 137 ? 6.187 57.338 26.847 1.00 18.24 217 MET B N 1
ATOM 4056 C CA . MET B 1 137 ? 4.934 57.272 26.108 1.00 18.95 217 MET B CA 1
ATOM 4057 C C . MET B 1 137 ? 3.722 57.806 26.858 1.00 20.16 217 MET B C 1
ATOM 4058 O O . MET B 1 137 ? 2.595 57.373 26.620 1.00 21.68 217 MET B O 1
ATOM 4063 N N . TYR B 1 138 ? 3.958 58.752 27.762 1.00 19.96 218 TYR B N 1
ATOM 4064 C CA . TYR B 1 138 ? 2.880 59.372 28.519 1.00 18.36 218 TYR B CA 1
ATOM 4065 C C . TYR B 1 138 ? 2.582 60.699 27.817 1.00 17.82 218 TYR B C 1
ATOM 4066 O O . TYR B 1 138 ? 3.492 61.482 27.562 1.00 19.00 218 TYR B O 1
ATOM 4075 N N . PRO B 1 139 ? 1.301 60.972 27.516 1.00 17.74 219 PRO B N 1
ATOM 4076 C CA . PRO B 1 139 ? 0.797 62.179 26.836 1.00 17.28 219 PRO B CA 1
ATOM 4077 C C . PRO B 1 139 ? 1.069 63.489 27.568 1.00 17.57 219 PRO B C 1
ATOM 4078 O O . PRO B 1 139 ? 0.149 64.269 27.822 1.00 15.98 219 PRO B O 1
ATOM 4082 N N . SER B 1 140 ? 2.330 63.731 27.897 1.00 18.22 220 SER B N 1
ATOM 4083 C CA . SER B 1 140 ? 2.701 64.935 28.612 1.00 19.42 220 SER B CA 1
ATOM 4084 C C . SER B 1 140 ? 4.175 65.209 28.397 1.00 19.55 220 SER B C 1
ATOM 4085 O O . SER B 1 140 ? 5.012 64.325 28.607 1.00 19.67 220 SER B O 1
ATOM 4088 N N . TYR B 1 141 ? 4.484 66.434 27.973 1.00 19.42 221 TYR B N 1
ATOM 4089 C CA . TYR B 1 141 ? 5.860 66.825 27.725 1.00 19.03 221 TYR B CA 1
ATOM 4090 C C . TYR B 1 141 ? 6.515 67.303 29.003 1.00 19.59 221 TYR B C 1
ATOM 4091 O O . TYR B 1 141 ? 6.045 68.240 29.652 1.00 21.09 221 TYR B O 1
ATOM 4100 N N . THR B 1 142 ? 7.592 66.617 29.362 1.00 18.79 222 THR B N 1
ATOM 4101 C CA . THR B 1 142 ? 8.401 66.937 30.522 1.00 18.29 222 THR B CA 1
ATOM 4102 C C . THR B 1 142 ? 9.813 66.799 29.966 1.00 19.36 222 THR B C 1
ATOM 4103 O O . THR B 1 142 ? 9.996 66.218 28.892 1.00 20.87 222 THR B O 1
ATOM 4107 N N . PHE B 1 143 ? 10.806 67.335 30.669 1.00 18.81 223 PHE B N 1
ATOM 4108 C CA . PHE B 1 143 ? 12.185 67.270 30.197 1.00 17.61 223 PHE B CA 1
ATOM 4109 C C . PHE B 1 143 ? 13.126 67.864 31.244 1.00 18.29 223 PHE B C 1
ATOM 4110 O O . PHE B 1 143 ? 13.047 69.051 31.565 1.00 17.67 223 PHE B O 1
ATOM 4118 N N . SER B 1 144 ? 14.011 67.022 31.776 1.00 19.74 224 SER B N 1
ATOM 4119 C CA . SER B 1 144 ? 14.966 67.435 32.795 1.00 19.75 224 SER B CA 1
ATOM 4120 C C . SER B 1 144 ? 16.388 67.530 32.246 1.00 21.75 224 SER B C 1
ATOM 4121 O O . SER B 1 144 ? 17.327 67.732 33.011 1.00 23.14 224 SER B O 1
ATOM 4124 N N . GLY B 1 145 ? 16.537 67.394 30.925 1.00 23.35 225 GLY B N 1
ATOM 4125 C CA . GLY B 1 145 ? 17.845 67.506 30.288 1.00 25.45 225 GLY B CA 1
ATOM 4126 C C . GLY B 1 145 ? 18.350 66.216 29.682 1.00 27.19 225 GLY B C 1
ATOM 4127 O O . GLY B 1 145 ? 19.221 66.199 28.808 1.00 27.64 225 GLY B O 1
ATOM 4128 N N . ASP B 1 146 ? 17.774 65.129 30.163 1.00 29.31 226 ASP B N 1
ATOM 4129 C CA . ASP B 1 146 ? 18.107 63.777 29.740 1.00 30.79 226 ASP B CA 1
ATOM 4130 C C . ASP B 1 146 ? 16.867 63.265 28.970 1.00 30.08 226 ASP B C 1
ATOM 4131 O O . ASP B 1 146 ? 15.779 63.851 29.097 1.00 31.13 226 ASP B O 1
ATOM 4136 N N . VAL B 1 147 ? 17.034 62.215 28.159 1.00 27.95 227 VAL B N 1
ATOM 4137 C CA . VAL B 1 147 ? 15.914 61.577 27.442 1.00 27.00 227 VAL B CA 1
ATOM 4138 C C . VAL B 1 147 ? 16.173 60.069 27.287 1.00 26.52 227 VAL B C 1
ATOM 4139 O O . VAL B 1 147 ? 16.999 59.639 26.479 1.00 27.47 227 VAL B O 1
ATOM 4143 N N . GLN B 1 148 ? 15.468 59.264 28.069 1.00 24.99 228 GLN B N 1
ATOM 4144 C CA . GLN B 1 148 ? 15.656 57.826 27.991 1.00 24.49 228 GLN B CA 1
ATOM 4145 C C . GLN B 1 148 ? 14.326 57.084 28.035 1.00 24.86 228 GLN B C 1
ATOM 4146 O O . GLN B 1 148 ? 13.280 57.668 28.370 1.00 27.30 228 GLN B O 1
ATOM 4152 N N . LEU B 1 149 ? 14.355 55.799 27.693 1.00 21.87 229 LEU B N 1
ATOM 4153 C CA . LEU B 1 149 ? 13.134 55.012 27.743 1.00 19.53 229 LEU B CA 1
ATOM 4154 C C . LEU B 1 149 ? 12.932 54.529 29.187 1.00 18.37 229 LEU B C 1
ATOM 4155 O O . LEU B 1 149 ? 13.897 54.180 29.881 1.00 17.66 229 LEU B O 1
ATOM 4160 N N . ALA B 1 150 ? 11.689 54.521 29.651 1.00 16.39 230 ALA B N 1
ATOM 4161 C CA . ALA B 1 150 ? 11.430 54.036 30.996 1.00 17.04 230 ALA B CA 1
ATOM 4162 C C . ALA B 1 150 ? 11.305 52.548 30.821 1.00 17.71 230 ALA B C 1
ATOM 4163 O O . ALA B 1 150 ? 11.027 52.079 29.709 1.00 18.89 230 ALA B O 1
ATOM 4165 N N . GLN B 1 151 ? 11.505 51.794 31.898 1.00 16.34 231 GLN B N 1
ATOM 4166 C CA . GLN B 1 151 ? 11.393 50.345 31.800 1.00 12.97 231 GLN B CA 1
ATOM 4167 C C . GLN B 1 151 ? 10.049 50.011 31.170 1.00 11.17 231 GLN B C 1
ATOM 4168 O O . GLN B 1 151 ? 9.908 49.001 30.488 1.00 8.60 231 GLN B O 1
ATOM 4174 N N . ASP B 1 152 ? 9.067 50.880 31.382 1.00 10.67 232 ASP B N 1
ATOM 4175 C CA . ASP B 1 152 ? 7.751 50.646 30.823 1.00 12.30 232 ASP B CA 1
ATOM 4176 C C . ASP B 1 152 ? 7.777 50.654 29.297 1.00 12.80 232 ASP B C 1
ATOM 4177 O O . ASP B 1 152 ? 7.147 49.820 28.650 1.00 11.99 232 ASP B O 1
ATOM 4182 N N . ASP B 1 153 ? 8.504 51.606 28.726 1.00 14.39 233 ASP B N 1
ATOM 4183 C CA . ASP B 1 153 ? 8.604 51.720 27.282 1.00 15.31 233 ASP B CA 1
ATOM 4184 C C . ASP B 1 153 ? 9.400 50.562 26.730 1.00 15.80 233 ASP B C 1
ATOM 4185 O O . ASP B 1 153 ? 9.069 50.037 25.662 1.00 16.87 233 ASP B O 1
ATOM 4190 N N . ILE B 1 154 ? 10.452 50.168 27.453 1.00 14.70 234 ILE B N 1
ATOM 4191 C CA . ILE B 1 154 ? 11.305 49.056 27.032 1.00 13.61 234 ILE B CA 1
ATOM 4192 C C . ILE B 1 154 ? 10.505 47.760 27.012 1.00 15.58 234 ILE B C 1
ATOM 4193 O O . ILE B 1 154 ? 10.696 46.926 26.131 1.00 16.21 234 ILE B O 1
ATOM 4198 N N . ASP B 1 155 ? 9.604 47.605 27.981 1.00 15.97 235 ASP B N 1
ATOM 4199 C CA . ASP B 1 155 ? 8.755 46.422 28.076 1.00 16.83 235 ASP B CA 1
ATOM 4200 C C . ASP B 1 155 ? 7.789 46.353 26.899 1.00 18.41 235 ASP B C 1
ATOM 4201 O O . ASP B 1 155 ? 7.686 45.332 26.207 1.00 18.95 235 ASP B O 1
ATOM 4206 N N . GLY B 1 156 ? 7.078 47.461 26.695 1.00 19.37 236 GLY B N 1
ATOM 4207 C CA . GLY B 1 156 ? 6.089 47.555 25.643 1.00 17.62 236 GLY B CA 1
ATOM 4208 C C . GLY B 1 156 ? 6.663 47.324 24.274 1.00 17.07 236 GLY B C 1
ATOM 4209 O O . GLY B 1 156 ? 6.129 46.545 23.499 1.00 16.63 236 GLY B O 1
ATOM 4210 N N . ILE B 1 157 ? 7.766 47.985 23.971 1.00 16.87 237 ILE B N 1
ATOM 4211 C CA . ILE B 1 157 ? 8.349 47.837 22.654 1.00 17.44 237 ILE B CA 1
ATOM 4212 C C . ILE B 1 157 ? 8.860 46.412 22.397 1.00 17.92 237 ILE B C 1
ATOM 4213 O O . ILE B 1 157 ? 8.664 45.868 21.311 1.00 18.20 237 ILE B O 1
ATOM 4218 N N . GLN B 1 158 ? 9.486 45.793 23.392 1.00 17.56 238 GLN B N 1
ATOM 4219 C CA . GLN B 1 158 ? 9.998 44.437 23.209 1.00 16.32 238 GLN B CA 1
ATOM 4220 C C . GLN B 1 158 ? 8.849 43.441 23.188 1.00 17.45 238 GLN B C 1
ATOM 4221 O O . GLN B 1 158 ? 9.022 42.267 22.834 1.00 18.29 238 GLN B O 1
ATOM 4227 N N . ALA B 1 159 ? 7.672 43.904 23.586 1.00 17.99 239 ALA B N 1
ATOM 4228 C CA . ALA B 1 159 ? 6.508 43.039 23.585 1.00 19.23 239 ALA B CA 1
ATOM 4229 C C . ALA B 1 159 ? 6.080 42.861 22.123 1.00 20.94 239 ALA B C 1
ATOM 4230 O O . ALA B 1 159 ? 5.531 41.828 21.737 1.00 21.64 239 ALA B O 1
ATOM 4232 N N . ILE B 1 160 ? 6.364 43.874 21.309 1.00 21.85 240 ILE B N 1
ATOM 4233 C CA . ILE B 1 160 ? 6.025 43.855 19.889 1.00 21.64 240 ILE B CA 1
ATOM 4234 C C . ILE B 1 160 ? 7.107 43.200 19.010 1.00 22.73 240 ILE B C 1
ATOM 4235 O O . ILE B 1 160 ? 6.809 42.343 18.164 1.00 22.75 240 ILE B O 1
ATOM 4240 N N . TYR B 1 161 ? 8.363 43.589 19.231 1.00 22.38 241 TYR B N 1
ATOM 4241 C CA . TYR B 1 161 ? 9.462 43.109 18.410 1.00 21.66 241 TYR B CA 1
ATOM 4242 C C . TYR B 1 161 ? 10.504 42.176 19.010 1.00 23.55 241 TYR B C 1
ATOM 4243 O O . TYR B 1 161 ? 11.181 41.474 18.261 1.00 25.71 241 TYR B O 1
ATOM 4252 N N . GLY B 1 162 ? 10.645 42.153 20.332 1.00 24.70 242 GLY B N 1
ATOM 4253 C CA . GLY B 1 162 ? 11.658 41.307 20.952 1.00 25.50 242 GLY B CA 1
ATOM 4254 C C . GLY B 1 162 ? 12.833 42.161 21.419 1.00 27.55 242 GLY B C 1
ATOM 4255 O O . GLY B 1 162 ? 12.848 43.373 21.190 1.00 27.16 242 GLY B O 1
ATOM 4256 N N . ARG B 1 163 ? 13.832 41.547 22.050 1.00 29.26 243 ARG B N 1
ATOM 4257 C CA . ARG B 1 163 ? 14.984 42.298 22.567 1.00 30.75 243 ARG B CA 1
ATOM 4258 C C . ARG B 1 163 ? 16.119 42.638 21.594 1.00 31.73 243 ARG B C 1
ATOM 4259 O O . ARG B 1 163 ? 16.213 42.111 20.483 1.00 30.02 243 ARG B O 1
ATOM 4267 N N . SER B 1 164 ? 16.984 43.539 22.046 1.00 34.01 244 SER B N 1
ATOM 4268 C CA . SER B 1 164 ? 18.158 43.952 21.290 1.00 36.57 244 SER B CA 1
ATOM 4269 C C . SER B 1 164 ? 19.093 42.749 21.309 1.00 37.66 244 SER B C 1
ATOM 4270 O O . SER B 1 164 ? 19.131 42.001 22.287 1.00 37.53 244 SER B O 1
ATOM 4273 N N . GLN B 1 165 ? 19.845 42.553 20.236 1.00 39.24 245 GLN B N 1
ATOM 4274 C CA . GLN B 1 165 ? 20.764 41.430 20.183 1.00 40.07 245 GLN B CA 1
ATOM 4275 C C . GLN B 1 165 ? 21.973 41.705 21.076 1.00 40.35 245 GLN B C 1
ATOM 4276 O O . GLN B 1 165 ? 22.738 40.793 21.394 1.00 39.85 245 GLN B O 1
ATOM 4282 N N . ASN B 1 166 ? 22.139 42.969 21.468 1.00 41.56 246 ASN B N 1
ATOM 4283 C CA . ASN B 1 166 ? 23.230 43.374 22.349 1.00 43.42 246 ASN B CA 1
ATOM 4284 C C . ASN B 1 166 ? 23.332 42.336 23.464 1.00 44.62 246 ASN B C 1
ATOM 4285 O O . ASN B 1 166 ? 22.316 41.870 23.987 1.00 44.88 246 ASN B O 1
ATOM 4290 N N . PRO B 1 167 ? 24.563 41.952 23.840 1.00 45.99 247 PRO B N 1
ATOM 4291 C CA . PRO B 1 167 ? 24.744 40.950 24.898 1.00 46.64 247 PRO B CA 1
ATOM 4292 C C . PRO B 1 167 ? 24.408 41.392 26.335 1.00 47.28 247 PRO B C 1
ATOM 4293 O O . PRO B 1 167 ? 23.996 40.564 27.156 1.00 47.49 247 PRO B O 1
ATOM 4297 N N . VAL B 1 168 ? 24.567 42.682 26.634 1.00 47.28 248 VAL B N 1
ATOM 4298 C CA . VAL B 1 168 ? 24.288 43.183 27.978 1.00 47.83 248 VAL B CA 1
ATOM 4299 C C . VAL B 1 168 ? 22.804 43.415 28.296 1.00 47.01 248 VAL B C 1
ATOM 4300 O O . VAL B 1 168 ? 22.356 43.058 29.389 1.00 48.90 248 VAL B O 1
ATOM 4304 N N . GLN B 1 169 ? 22.049 44.015 27.373 1.00 43.93 249 GLN B N 1
ATOM 4305 C CA . GLN B 1 169 ? 20.612 44.237 27.575 1.00 41.18 249 GLN B CA 1
ATOM 4306 C C . GLN B 1 169 ? 20.256 45.508 28.357 1.00 37.79 249 GLN B C 1
ATOM 4307 O O . GLN B 1 169 ? 20.318 45.532 29.588 1.00 36.32 249 GLN B O 1
ATOM 4313 N N . PRO B 1 170 ? 19.833 46.572 27.646 1.00 35.18 250 PRO B N 1
ATOM 4314 C CA . PRO B 1 170 ? 19.470 47.840 28.288 1.00 33.43 250 PRO B CA 1
ATOM 4315 C C . PRO B 1 170 ? 18.238 47.762 29.202 1.00 32.17 250 PRO B C 1
ATOM 4316 O O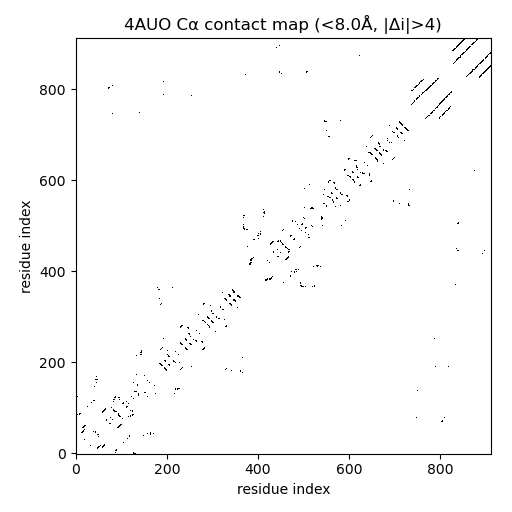 . PRO B 1 170 ? 17.324 46.965 28.980 1.00 31.17 250 PRO B O 1
ATOM 4320 N N . ILE B 1 171 ? 18.225 48.602 30.233 1.00 30.99 251 ILE B N 1
ATOM 4321 C CA . ILE B 1 171 ? 17.103 48.657 31.166 1.00 29.66 251 ILE B CA 1
ATOM 4322 C C . ILE B 1 171 ? 16.792 50.119 31.492 1.00 28.83 251 ILE B C 1
ATOM 4323 O O . ILE B 1 171 ? 17.660 50.990 31.403 1.00 27.56 251 ILE B O 1
ATOM 4328 N N . GLY B 1 172 ? 15.545 50.379 31.868 1.00 28.97 252 GLY B N 1
ATOM 4329 C CA . GLY B 1 172 ? 15.146 51.736 32.168 1.00 28.54 252 GLY B CA 1
ATOM 4330 C C . GLY B 1 172 ? 14.675 51.951 33.586 1.00 28.08 252 GLY B C 1
ATOM 4331 O O . GLY B 1 172 ? 14.460 50.999 34.344 1.00 26.77 252 GLY B O 1
ATOM 4332 N N . PRO B 1 173 ? 14.501 53.223 33.966 1.00 28.28 253 PRO B N 1
ATOM 4333 C CA . PRO B 1 173 ? 14.053 53.646 35.293 1.00 28.17 253 PRO B CA 1
ATOM 4334 C C . PRO B 1 173 ? 12.618 53.267 35.588 1.00 27.87 253 PRO B C 1
ATOM 4335 O O . PRO B 1 173 ? 11.741 53.433 34.743 1.00 28.41 253 PRO B O 1
ATOM 4339 N N . GLN B 1 174 ? 12.392 52.757 36.794 1.00 27.92 254 GLN B N 1
ATOM 4340 C CA . GLN B 1 174 ? 11.065 52.357 37.225 1.00 28.59 254 GLN B CA 1
ATOM 4341 C C . GLN B 1 174 ? 10.351 53.431 38.028 1.00 28.84 254 GLN B C 1
ATOM 4342 O O . GLN B 1 174 ? 10.963 54.222 38.763 1.00 28.87 254 GLN B O 1
ATOM 4348 N N . THR B 1 175 ? 9.036 53.442 37.868 1.00 29.31 255 THR B N 1
ATOM 4349 C CA . THR B 1 175 ? 8.174 54.402 38.533 1.00 30.23 255 THR B CA 1
ATOM 4350 C C . THR B 1 175 ? 7.697 53.878 39.888 1.00 31.00 255 THR B C 1
ATOM 4351 O O . THR B 1 175 ? 7.303 52.718 40.021 1.00 30.42 255 THR B O 1
ATOM 4355 N N . PRO B 1 176 ? 7.744 54.731 40.919 1.00 31.03 256 PRO B N 1
ATOM 4356 C CA . PRO B 1 176 ? 7.315 54.355 42.262 1.00 30.56 256 PRO B CA 1
ATOM 4357 C C . PRO B 1 176 ? 5.797 54.330 42.390 1.00 31.09 256 PRO B C 1
ATOM 4358 O O . PRO B 1 176 ? 5.083 55.027 41.677 1.00 29.95 256 PRO B O 1
ATOM 4362 N N . LYS B 1 177 ? 5.311 53.515 43.312 1.00 33.28 257 LYS B N 1
ATOM 4363 C CA . LYS B 1 177 ? 3.888 53.397 43.554 1.00 35.06 257 LYS B CA 1
ATOM 4364 C C . LYS B 1 177 ? 3.687 53.868 44.984 1.00 36.13 257 LYS B C 1
ATOM 4365 O O . LYS B 1 177 ? 4.203 53.264 45.923 1.00 34.82 257 LYS B O 1
ATOM 4371 N N . ALA B 1 178 ? 2.945 54.959 45.137 1.00 38.47 258 ALA B N 1
ATOM 4372 C CA . ALA B 1 178 ? 2.691 55.543 46.445 1.00 40.37 258 ALA B CA 1
ATOM 4373 C C . ALA B 1 178 ? 2.367 54.487 47.482 1.00 42.60 258 ALA B C 1
ATOM 4374 O O . ALA B 1 178 ? 3.005 54.425 48.529 1.00 43.15 258 ALA B O 1
ATOM 4376 N N . CYS B 1 179 ? 1.378 53.650 47.194 1.00 44.94 259 CYS B N 1
ATOM 4377 C CA . CYS B 1 179 ? 0.997 52.618 48.145 1.00 47.73 259 CYS B CA 1
ATOM 4378 C C . CYS B 1 179 ? 1.648 51.279 47.878 1.00 47.43 259 CYS B C 1
ATOM 4379 O O . CYS B 1 179 ? 1.042 50.374 47.315 1.00 48.11 259 CYS B O 1
ATOM 4382 N N . ASP B 1 180 ? 2.893 51.157 48.303 1.00 47.26 260 ASP B N 1
ATOM 4383 C CA . ASP B 1 180 ? 3.632 49.927 48.124 1.00 47.23 260 ASP B CA 1
ATOM 4384 C C . ASP B 1 180 ? 4.700 49.860 49.201 1.00 45.68 260 ASP B C 1
ATOM 4385 O O . ASP B 1 180 ? 5.635 50.657 49.210 1.00 46.18 260 ASP B O 1
ATOM 4390 N N . SER B 1 181 ? 4.548 48.923 50.124 1.00 42.80 261 SER B N 1
ATOM 4391 C CA . SER B 1 181 ? 5.527 48.758 51.178 1.00 39.75 261 SER B CA 1
ATOM 4392 C C . SER B 1 181 ? 6.877 48.505 50.508 1.00 38.26 261 SER B C 1
ATOM 4393 O O . SER B 1 181 ? 6.944 48.071 49.356 1.00 36.87 261 SER B O 1
ATOM 4396 N N . LYS B 1 182 ? 7.946 48.776 51.240 1.00 36.53 262 LYS B N 1
ATOM 4397 C CA . LYS B 1 182 ? 9.309 48.627 50.735 1.00 34.70 262 LYS B CA 1
ATOM 4398 C C . LYS B 1 182 ? 9.722 49.959 50.116 1.00 31.30 262 LYS B C 1
ATOM 4399 O O . LYS B 1 182 ? 10.910 50.272 50.023 1.00 30.36 262 LYS B O 1
ATOM 4405 N N . LEU B 1 183 ? 8.722 50.741 49.713 1.00 27.90 263 LEU B N 1
ATOM 4406 C CA . LEU B 1 183 ? 8.944 52.058 49.133 1.00 24.41 263 LEU B CA 1
ATOM 4407 C C . LEU B 1 183 ? 9.778 52.811 50.137 1.00 24.79 263 LEU B C 1
ATOM 4408 O O . LEU B 1 183 ? 9.533 52.725 51.339 1.00 23.97 263 LEU B O 1
ATOM 4413 N N . THR B 1 184 ? 10.760 53.549 49.636 1.00 25.57 264 THR B N 1
ATOM 4414 C CA . THR B 1 184 ? 11.669 54.320 50.475 1.00 24.70 264 THR B CA 1
ATOM 4415 C C . THR B 1 184 ? 11.889 55.698 49.871 1.00 23.66 264 THR B C 1
ATOM 4416 O O . THR B 1 184 ? 11.501 55.945 48.730 1.00 23.81 264 THR B O 1
ATOM 4420 N N . PHE B 1 185 ? 12.523 56.593 50.620 1.00 22.38 265 PHE B N 1
ATOM 4421 C CA . PHE B 1 185 ? 12.722 57.945 50.128 1.00 21.24 265 PHE B CA 1
ATOM 4422 C C . PHE B 1 185 ? 14.161 58.438 50.058 1.00 21.57 265 PHE B C 1
ATOM 4423 O O . PHE B 1 185 ? 15.058 57.928 50.737 1.00 20.94 265 PHE B O 1
ATOM 4431 N N . ASP B 1 186 ? 14.358 59.448 49.217 1.00 21.57 266 ASP B N 1
ATOM 4432 C CA . ASP B 1 186 ? 15.654 60.076 49.042 1.00 20.22 266 ASP B CA 1
ATOM 4433 C C . ASP B 1 186 ? 15.648 61.293 49.935 1.00 18.05 266 ASP B C 1
ATOM 4434 O O . ASP B 1 186 ? 16.587 61.513 50.690 1.00 17.12 266 ASP B O 1
ATOM 4439 N N . ALA B 1 187 ? 14.568 62.069 49.852 1.00 16.01 267 ALA B N 1
ATOM 4440 C CA . ALA B 1 187 ? 14.406 63.282 50.649 1.00 14.67 267 ALA B CA 1
ATOM 4441 C C . ALA B 1 187 ? 12.939 63.678 50.797 1.00 14.49 267 ALA B C 1
ATOM 4442 O O . ALA B 1 187 ? 12.115 63.333 49.957 1.00 15.35 267 ALA B O 1
ATOM 4444 N N . ILE B 1 188 ? 12.618 64.407 51.865 1.00 13.87 268 ILE B N 1
ATOM 4445 C CA . ILE B 1 188 ? 11.247 64.870 52.119 1.00 11.57 268 ILE B CA 1
ATOM 4446 C C . ILE B 1 188 ? 11.305 66.338 52.570 1.00 12.40 268 ILE B C 1
ATOM 4447 O O . ILE B 1 188 ? 12.080 66.692 53.457 1.00 13.42 268 ILE B O 1
ATOM 4452 N N . THR B 1 189 ? 10.504 67.202 51.964 1.00 11.75 269 THR B N 1
ATOM 4453 C CA . THR B 1 189 ? 10.522 68.604 52.358 1.00 13.19 269 THR B CA 1
ATOM 4454 C C . THR B 1 189 ? 9.106 69.090 52.589 1.00 14.65 269 THR B C 1
ATOM 4455 O O . THR B 1 189 ? 8.149 68.421 52.210 1.00 16.47 269 THR B O 1
ATOM 4459 N N . THR B 1 190 ? 8.964 70.262 53.195 1.00 14.42 270 THR B N 1
ATOM 4460 C CA . THR B 1 190 ? 7.639 70.787 53.455 1.00 15.98 270 THR B CA 1
ATOM 4461 C C . THR B 1 190 ? 7.363 72.054 52.674 1.00 18.19 270 THR B C 1
ATOM 4462 O O . THR B 1 190 ? 6.831 73.025 53.215 1.00 21.86 270 THR B O 1
ATOM 4466 N N . ILE B 1 191 ? 7.705 72.067 51.400 1.00 17.85 271 ILE B N 1
ATOM 4467 C CA . ILE B 1 191 ? 7.452 73.264 50.620 1.00 18.09 271 ILE B CA 1
ATOM 4468 C C . ILE B 1 191 ? 6.043 73.844 50.842 1.00 17.02 271 ILE B C 1
ATOM 4469 O O . ILE B 1 191 ? 5.033 73.156 50.719 1.00 16.15 271 ILE B O 1
ATOM 4474 N N . ARG B 1 192 ? 6.009 75.119 51.207 1.00 16.29 272 ARG B N 1
ATOM 4475 C CA . ARG B 1 192 ? 4.783 75.865 51.457 1.00 14.34 272 ARG B CA 1
ATOM 4476 C C . ARG B 1 192 ? 3.508 75.110 51.831 1.00 14.43 272 ARG B C 1
ATOM 4477 O O . ARG B 1 192 ? 2.692 74.828 50.974 1.00 14.80 272 ARG B O 1
ATOM 4485 N N . GLY B 1 193 ? 3.335 74.786 53.108 1.00 15.75 273 GLY B N 1
ATOM 4486 C CA . GLY B 1 193 ? 2.108 74.143 53.554 1.00 16.25 273 GLY B CA 1
ATOM 4487 C C . GLY B 1 193 ? 1.921 72.680 53.250 1.00 18.41 273 GLY B C 1
ATOM 4488 O O . GLY B 1 193 ? 1.259 71.961 54.007 1.00 20.16 273 GLY B O 1
ATOM 4489 N N . GLU B 1 194 ? 2.476 72.227 52.135 1.00 18.49 274 GLU B N 1
ATOM 4490 C CA . GLU B 1 194 ? 2.357 70.824 51.795 1.00 18.33 274 GLU B CA 1
ATOM 4491 C C . GLU B 1 194 ? 3.642 70.079 52.100 1.00 18.29 274 GLU B C 1
ATOM 4492 O O . GLU B 1 194 ? 4.614 70.671 52.558 1.00 19.34 274 GLU B O 1
ATOM 4498 N N . VAL B 1 195 ? 3.635 68.772 51.865 1.00 18.05 275 VAL B N 1
ATOM 4499 C CA . VAL B 1 195 ? 4.800 67.941 52.110 1.00 17.66 275 VAL B CA 1
ATOM 4500 C C . VAL B 1 195 ? 5.109 67.208 50.826 1.00 16.66 275 VAL B C 1
ATOM 4501 O O . VAL B 1 195 ? 4.225 66.618 50.223 1.00 14.89 275 VAL B O 1
ATOM 4505 N N . MET B 1 196 ? 6.369 67.268 50.406 1.00 17.32 276 MET B N 1
ATOM 4506 C CA . MET B 1 196 ? 6.806 66.624 49.179 1.00 18.52 276 MET B CA 1
ATOM 4507 C C . MET B 1 196 ? 7.894 65.587 49.403 1.00 19.23 276 MET B C 1
ATOM 4508 O O . MET B 1 196 ? 9.004 65.931 49.809 1.00 20.38 276 MET B O 1
ATOM 4513 N N . PHE B 1 197 ? 7.562 64.322 49.131 1.00 18.51 277 PHE B N 1
ATOM 4514 C CA . PHE B 1 197 ? 8.487 63.196 49.292 1.00 18.37 277 PHE B CA 1
ATOM 4515 C C . PHE B 1 197 ? 9.154 62.921 47.946 1.00 20.33 277 PHE B C 1
ATOM 4516 O O . PHE B 1 197 ? 8.464 62.859 46.931 1.00 21.97 277 PHE B O 1
ATOM 4524 N N . PHE B 1 198 ? 10.476 62.734 47.932 1.00 21.59 278 PHE B N 1
ATOM 4525 C CA . PHE B 1 198 ? 11.200 62.482 46.680 1.00 22.38 278 PHE B CA 1
ATOM 4526 C C . PHE B 1 198 ? 11.767 61.068 46.538 1.00 23.29 278 PHE B C 1
ATOM 4527 O O . PHE B 1 198 ? 12.321 60.494 47.486 1.00 22.24 278 PHE B O 1
ATOM 4535 N N . LYS B 1 199 ? 11.615 60.519 45.335 1.00 23.88 279 LYS B N 1
ATOM 4536 C CA . LYS B 1 199 ? 12.098 59.183 45.009 1.00 24.69 279 LYS B CA 1
ATOM 4537 C C . LYS B 1 199 ? 12.526 59.215 43.548 1.00 26.16 279 LYS B C 1
ATOM 4538 O O . LYS B 1 199 ? 11.684 59.267 42.648 1.00 25.48 279 LYS B O 1
ATOM 4544 N N . ASP B 1 200 ? 13.838 59.191 43.324 1.00 28.42 280 ASP B N 1
ATOM 4545 C CA . ASP B 1 200 ? 14.410 59.247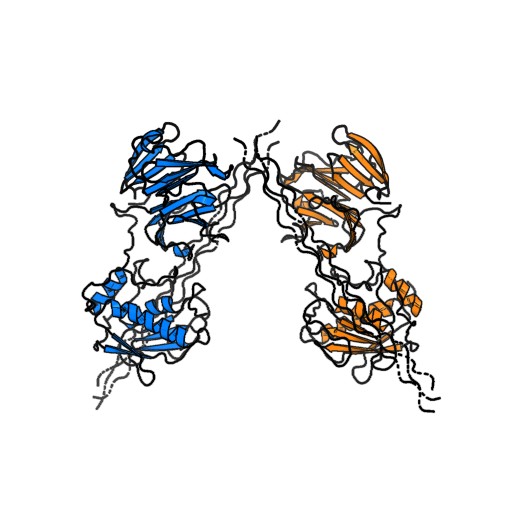 41.979 1.00 31.36 280 ASP B CA 1
ATOM 4546 C C . ASP B 1 200 ? 14.066 60.597 41.353 1.00 32.18 280 ASP B C 1
ATOM 4547 O O . ASP B 1 200 ? 14.305 61.642 41.956 1.00 33.46 280 ASP B O 1
ATOM 4552 N N . ARG B 1 201 ? 13.494 60.571 40.151 1.00 32.47 281 ARG B N 1
ATOM 4553 C CA . ARG B 1 201 ? 13.120 61.796 39.436 1.00 31.91 281 ARG B CA 1
ATOM 4554 C C . ARG B 1 201 ? 11.642 62.143 39.666 1.00 29.93 281 ARG B C 1
ATOM 4555 O O . ARG B 1 201 ? 11.067 62.967 38.952 1.00 29.44 281 ARG B O 1
ATOM 4563 N N . PHE B 1 202 ? 11.051 61.512 40.680 1.00 28.16 282 PHE B N 1
ATOM 4564 C CA . PHE B 1 202 ? 9.644 61.691 41.032 1.00 26.60 282 PHE B CA 1
ATOM 4565 C C . PHE B 1 202 ? 9.413 62.251 42.423 1.00 27.09 282 PHE B C 1
ATOM 4566 O O . PHE B 1 202 ? 10.227 62.054 43.325 1.00 28.55 282 PHE B O 1
ATOM 4574 N N . TYR B 1 203 ? 8.273 62.911 42.602 1.00 26.72 283 TYR B N 1
ATOM 4575 C CA . TYR B 1 203 ? 7.902 63.450 43.904 1.00 25.89 283 TYR B CA 1
ATOM 4576 C C . TYR B 1 203 ? 6.502 62.973 44.212 1.00 24.97 283 TYR B C 1
ATOM 4577 O O . TYR B 1 203 ? 5.798 62.506 43.326 1.00 24.43 283 TYR B O 1
ATOM 4586 N N . MET B 1 204 ? 6.115 63.081 45.475 1.00 25.45 284 MET B N 1
ATOM 4587 C CA . MET B 1 204 ? 4.788 62.692 45.915 1.00 25.88 284 MET B CA 1
ATOM 4588 C C . MET B 1 204 ? 4.223 63.819 46.764 1.00 25.75 284 MET B C 1
ATOM 4589 O O . MET B 1 204 ? 4.578 63.968 47.930 1.00 25.94 284 MET B O 1
ATOM 4594 N N . ARG B 1 205 ? 3.352 64.611 46.136 1.00 25.44 285 ARG B N 1
ATOM 4595 C CA . ARG B 1 205 ? 2.692 65.774 46.726 1.00 25.27 285 ARG B CA 1
ATOM 4596 C C . ARG B 1 205 ? 1.507 65.440 47.647 1.00 26.27 285 ARG B C 1
ATOM 4597 O O . ARG B 1 205 ? 0.493 64.871 47.230 1.00 26.44 285 ARG B O 1
ATOM 4605 N N . THR B 1 206 ? 1.656 65.823 48.908 1.00 27.43 286 THR B N 1
ATOM 4606 C CA . THR B 1 206 ? 0.658 65.593 49.945 1.00 27.94 286 THR B CA 1
ATOM 4607 C C . THR B 1 206 ? 0.159 66.936 50.442 1.00 28.39 286 THR B C 1
ATOM 4608 O O . THR B 1 206 ? 0.889 67.649 51.115 1.00 29.10 286 THR B O 1
ATOM 4612 N N . ASN B 1 207 ? -1.084 67.278 50.117 1.00 29.68 287 ASN B N 1
ATOM 4613 C CA . ASN B 1 207 ? -1.667 68.561 50.528 1.00 29.47 287 ASN B CA 1
ATOM 4614 C C . ASN B 1 207 ? -2.880 68.371 51.455 1.00 29.14 287 ASN B C 1
ATOM 4615 O O . ASN B 1 207 ? -3.772 67.567 51.176 1.00 29.27 287 ASN B O 1
ATOM 4620 N N . PRO B 1 208 ? -2.915 69.102 52.582 1.00 28.18 288 PRO B N 1
ATOM 4621 C CA . PRO B 1 208 ? -4.020 69.014 53.541 1.00 27.47 288 PRO B CA 1
ATOM 4622 C C . PRO B 1 208 ? -5.450 69.168 52.985 1.00 26.43 288 PRO B C 1
ATOM 4623 O O . PRO B 1 208 ? -6.323 68.370 53.319 1.00 26.27 288 PRO B O 1
ATOM 4627 N N . PHE B 1 209 ? -5.692 70.179 52.151 1.00 24.72 289 PHE B N 1
ATOM 4628 C CA . PHE B 1 209 ? -7.028 70.412 51.604 1.00 23.83 289 PHE B CA 1
ATOM 4629 C C . PHE B 1 209 ? -7.487 69.355 50.613 1.00 22.36 289 PHE B C 1
ATOM 4630 O O . PHE B 1 209 ? -8.657 69.350 50.222 1.00 19.54 289 PHE B O 1
ATOM 4638 N N . TYR B 1 210 ? -6.569 68.482 50.195 1.00 22.34 290 TYR B N 1
ATOM 4639 C CA . TYR B 1 210 ? -6.887 67.432 49.230 1.00 23.34 290 TYR B CA 1
ATOM 4640 C C . TYR B 1 210 ? -6.662 66.038 49.763 1.00 23.21 290 TYR B C 1
ATOM 4641 O O . TYR B 1 210 ? -5.770 65.804 50.563 1.00 24.11 290 TYR B O 1
ATOM 4650 N N . PRO B 1 211 ? -7.477 65.083 49.308 1.00 23.54 291 PRO B N 1
ATOM 4651 C CA . PRO B 1 211 ? -7.389 63.690 49.735 1.00 24.11 291 PRO B CA 1
ATOM 4652 C C . PRO B 1 211 ? -6.342 62.802 49.075 1.00 23.42 291 PRO B C 1
ATOM 4653 O O . PRO B 1 211 ? -5.834 61.881 49.705 1.00 25.15 291 PRO B O 1
ATOM 4657 N N . GLU B 1 212 ? -6.002 63.073 47.825 1.00 22.72 292 GLU B N 1
ATOM 4658 C CA . GLU B 1 212 ? -5.052 62.221 47.113 1.00 22.22 292 GLU B CA 1
ATOM 4659 C C . GLU B 1 212 ? -3.585 62.632 47.098 1.00 19.64 292 GLU B C 1
ATOM 4660 O O . GLU B 1 212 ? -3.248 63.804 47.254 1.00 19.57 292 GLU B O 1
ATOM 4666 N N . VAL B 1 213 ? -2.718 61.640 46.918 1.00 18.44 293 VAL B N 1
ATOM 4667 C CA . VAL B 1 213 ? -1.284 61.876 46.821 1.00 17.74 293 VAL B CA 1
ATOM 4668 C C . VAL B 1 213 ? -1.067 62.079 45.338 1.00 18.74 293 VAL B C 1
ATOM 4669 O O . VAL B 1 213 ? -1.667 61.377 44.523 1.00 18.31 293 VAL B O 1
ATOM 4673 N N . GLU B 1 214 ? -0.224 63.035 44.977 1.00 19.63 294 GLU B N 1
ATOM 4674 C CA . GLU B 1 214 ? 0.031 63.298 43.571 1.00 20.45 294 GLU B CA 1
ATOM 4675 C C . GLU B 1 214 ? 1.450 62.897 43.205 1.00 19.79 294 GLU B C 1
ATOM 4676 O O . GLU B 1 214 ? 2.396 63.449 43.738 1.00 20.99 294 GLU B O 1
ATOM 4682 N N . LEU B 1 215 ? 1.599 61.943 42.296 1.00 18.82 295 LEU B N 1
ATOM 4683 C CA . LEU B 1 215 ? 2.920 61.486 41.878 1.00 17.90 295 LEU B CA 1
ATOM 4684 C C . LEU B 1 215 ? 3.248 62.125 40.541 1.00 19.69 295 LEU B C 1
ATOM 4685 O O . LEU B 1 215 ? 2.391 62.210 39.659 1.00 19.97 295 LEU B O 1
ATOM 4690 N N . ASN B 1 216 ? 4.489 62.567 40.381 1.00 21.16 296 ASN B N 1
ATOM 4691 C CA . ASN B 1 216 ? 4.888 63.215 39.136 1.00 23.38 296 ASN B CA 1
ATOM 4692 C C . ASN B 1 216 ? 6.389 63.397 39.014 1.00 23.45 296 ASN B C 1
ATOM 4693 O O . ASN B 1 216 ? 7.136 63.056 39.930 1.00 25.53 296 ASN B O 1
ATOM 4698 N N . PHE B 1 217 ? 6.823 63.928 37.871 1.00 22.36 297 PHE B N 1
ATOM 4699 C CA . PHE B 1 217 ? 8.238 64.186 37.637 1.00 20.53 297 PHE B CA 1
ATOM 4700 C C . PHE B 1 217 ? 8.568 65.467 38.359 1.00 19.07 297 PHE B C 1
ATOM 4701 O O . PHE B 1 217 ? 7.843 66.448 38.272 1.00 15.97 297 PHE B O 1
ATOM 4709 N N . ILE B 1 218 ? 9.672 65.450 39.079 1.00 20.50 298 ILE B N 1
ATOM 4710 C CA . ILE B 1 218 ? 10.090 66.611 39.831 1.00 21.18 298 ILE B CA 1
ATOM 4711 C C . ILE B 1 218 ? 10.242 67.768 38.862 1.00 21.75 298 ILE B C 1
ATOM 4712 O O . ILE B 1 218 ? 10.045 68.926 39.213 1.00 19.84 298 ILE B O 1
ATOM 4717 N N . SER B 1 219 ? 10.554 67.426 37.619 1.00 23.42 299 SER B N 1
ATOM 4718 C CA . SER B 1 219 ? 10.731 68.410 36.556 1.00 24.81 299 SER B CA 1
ATOM 4719 C C . SER B 1 219 ? 9.488 69.272 36.266 1.00 24.74 299 SER B C 1
ATOM 4720 O O . SER B 1 219 ? 9.613 70.392 35.757 1.00 26.01 299 SER B O 1
ATOM 4723 N N . VAL B 1 220 ? 8.297 68.763 36.578 1.00 22.46 300 VAL B N 1
ATOM 4724 C CA . VAL B 1 220 ? 7.071 69.516 36.330 1.00 20.57 300 VAL B CA 1
ATOM 4725 C C . VAL B 1 220 ? 7.207 70.959 36.803 1.00 18.90 300 VAL B C 1
ATOM 4726 O O . VAL B 1 220 ? 6.773 71.891 36.135 1.00 16.45 300 VAL B O 1
ATOM 4730 N N . PHE B 1 221 ? 7.830 71.124 37.960 1.00 18.18 301 PHE B N 1
ATOM 4731 C CA . PHE B 1 221 ? 8.027 72.432 38.544 1.00 18.16 301 PHE B CA 1
ATOM 4732 C C . PHE B 1 221 ? 9.456 72.929 38.385 1.00 18.92 301 PHE B C 1
ATOM 4733 O O . PHE B 1 221 ? 9.665 74.106 38.135 1.00 19.74 301 PHE B O 1
ATOM 4741 N N . TRP B 1 222 ? 10.437 72.039 38.531 1.00 20.44 302 TRP B N 1
ATOM 4742 C CA . TRP B 1 222 ? 11.856 72.430 38.436 1.00 22.33 302 TRP B CA 1
ATOM 4743 C C . TRP B 1 222 ? 12.707 71.589 37.489 1.00 23.61 302 TRP B C 1
ATOM 4744 O O . TRP B 1 222 ? 13.421 70.682 37.922 1.00 23.55 302 TRP B O 1
ATOM 4755 N N . PRO B 1 223 ? 12.671 71.911 36.187 1.00 25.17 303 PRO B N 1
ATOM 4756 C CA . PRO B 1 223 ? 13.432 71.183 35.171 1.00 26.69 303 PRO B CA 1
ATOM 4757 C C . PRO B 1 223 ? 14.942 71.162 35.384 1.00 28.42 303 PRO B C 1
ATOM 4758 O O . PRO B 1 223 ? 15.601 70.167 35.061 1.00 28.81 303 PRO B O 1
ATOM 4762 N N . GLN B 1 224 ? 15.490 72.241 35.940 1.00 29.36 304 GLN B N 1
ATOM 4763 C CA . GLN B 1 224 ? 16.927 72.315 36.116 1.00 31.46 304 GLN B CA 1
ATOM 4764 C C . GLN B 1 224 ? 17.540 71.835 37.424 1.00 32.60 304 GLN B C 1
ATOM 4765 O O . GLN B 1 224 ? 18.697 72.138 37.723 1.00 32.94 304 GLN B O 1
ATOM 4771 N N . LEU B 1 225 ? 16.775 71.085 38.208 1.00 33.51 305 LEU B N 1
ATOM 4772 C CA . LEU B 1 225 ? 17.322 70.529 39.434 1.00 33.94 305 LEU B CA 1
ATOM 4773 C C . LEU B 1 225 ? 17.972 69.249 38.950 1.00 33.74 305 LEU B C 1
ATOM 4774 O O . LEU B 1 225 ? 17.591 68.705 37.916 1.00 34.20 305 LEU B O 1
ATOM 4779 N N . PRO B 1 226 ? 18.972 68.756 39.677 1.00 33.27 306 PRO B N 1
ATOM 4780 C CA . PRO B 1 226 ? 19.639 67.522 39.260 1.00 32.98 306 PRO B CA 1
ATOM 4781 C C . PRO B 1 226 ? 18.762 66.304 39.479 1.00 32.77 306 PRO B C 1
ATOM 4782 O O . PRO B 1 226 ? 17.914 66.309 40.360 1.00 32.51 306 PRO B O 1
ATOM 4786 N N . ASN B 1 227 ? 18.945 65.269 38.670 1.00 34.22 307 ASN B N 1
ATOM 4787 C CA . ASN B 1 227 ? 18.155 64.051 38.841 1.00 36.35 307 ASN B CA 1
ATOM 4788 C C . ASN B 1 227 ? 18.670 63.334 40.095 1.00 35.65 307 ASN B C 1
ATOM 4789 O O . ASN B 1 227 ? 19.867 63.376 40.386 1.00 36.01 307 ASN B O 1
ATOM 4794 N N . GLY B 1 228 ? 17.766 62.713 40.852 1.00 34.57 308 GLY B N 1
ATOM 4795 C CA . GLY B 1 228 ? 18.162 61.990 42.056 1.00 33.09 308 GLY B CA 1
ATOM 4796 C C . GLY B 1 228 ? 18.717 62.824 43.200 1.00 32.01 308 GLY B C 1
ATOM 4797 O O . GLY B 1 228 ? 19.927 62.818 43.451 1.00 30.86 308 GLY B O 1
ATOM 4798 N N . LEU B 1 229 ? 17.823 63.524 43.902 1.00 30.42 309 LEU B N 1
ATOM 4799 C CA . LEU B 1 229 ? 18.193 64.376 45.032 1.00 27.53 309 LEU B CA 1
ATOM 4800 C C . LEU B 1 229 ? 18.602 63.548 46.256 1.00 27.54 309 LEU B C 1
ATOM 4801 O O . LEU B 1 229 ? 18.292 62.363 46.330 1.00 26.74 309 LEU B O 1
ATOM 4806 N N . GLU B 1 230 ? 19.295 64.174 47.210 1.00 28.41 310 GLU B N 1
ATOM 4807 C CA . GLU B 1 230 ? 19.772 63.475 48.410 1.00 28.41 310 GLU B CA 1
ATOM 4808 C C . GLU B 1 230 ? 19.130 63.951 49.722 1.00 27.68 310 GLU B C 1
ATOM 4809 O O . GLU B 1 230 ? 18.946 63.178 50.668 1.00 27.30 310 GLU B O 1
ATOM 4815 N N . ALA B 1 231 ? 18.778 65.223 49.774 1.00 25.75 311 ALA B N 1
ATOM 4816 C CA . ALA B 1 231 ? 18.183 65.773 50.967 1.00 24.45 311 ALA B CA 1
ATOM 4817 C C . ALA B 1 231 ? 17.477 67.036 50.536 1.00 24.98 311 ALA B C 1
ATOM 4818 O O . ALA B 1 231 ? 17.710 67.533 49.434 1.00 26.51 311 ALA B O 1
ATOM 4820 N N . ALA B 1 232 ? 16.618 67.564 51.398 1.00 24.43 312 ALA B N 1
ATOM 4821 C CA . ALA B 1 232 ? 15.874 68.770 51.065 1.00 22.84 312 ALA B CA 1
ATOM 4822 C C . ALA B 1 232 ? 15.198 69.305 52.319 1.00 22.53 312 ALA B C 1
ATOM 4823 O O . ALA B 1 232 ? 14.714 68.531 53.148 1.00 23.22 312 ALA B O 1
ATOM 4825 N N . TYR B 1 233 ? 15.172 70.623 52.475 1.00 20.25 313 TYR B N 1
ATOM 4826 C CA . TYR B 1 233 ? 14.518 71.195 53.633 1.00 19.32 313 TYR B CA 1
ATOM 4827 C C . TYR B 1 233 ? 13.985 72.570 53.308 1.00 21.09 313 TYR B C 1
ATOM 4828 O O . TYR B 1 233 ? 14.556 73.270 52.496 1.00 21.94 313 TYR B O 1
ATOM 4837 N N . GLU B 1 234 ? 12.871 72.952 53.920 1.00 24.25 314 GLU B N 1
ATOM 4838 C CA . GLU B 1 234 ? 12.315 74.268 53.660 1.00 26.54 314 GLU B CA 1
ATOM 4839 C C . GLU B 1 234 ? 12.795 75.218 54.730 1.00 29.15 314 GLU B C 1
ATOM 4840 O O . GLU B 1 234 ? 12.989 74.829 55.882 1.00 28.99 314 GLU B O 1
ATOM 4846 N N . PHE B 1 235 ? 13.003 76.467 54.329 1.00 32.77 315 PHE B N 1
ATOM 4847 C CA . PHE B 1 235 ? 13.427 77.518 55.240 1.00 34.39 315 PHE B CA 1
ATOM 4848 C C . PHE B 1 235 ? 12.405 78.647 55.143 1.00 35.94 315 PHE B C 1
ATOM 4849 O O . PHE B 1 235 ? 12.568 79.588 54.360 1.00 33.73 315 PHE B O 1
ATOM 4857 N N . ALA B 1 236 ? 11.350 78.522 55.947 1.00 38.51 316 ALA B N 1
ATOM 4858 C CA . ALA B 1 236 ? 10.236 79.462 55.990 1.00 39.52 316 ALA B CA 1
ATOM 4859 C C . ALA B 1 236 ? 10.643 80.912 55.853 1.00 40.97 316 ALA B C 1
ATOM 4860 O O . ALA B 1 236 ? 10.289 81.568 54.880 1.00 40.93 316 ALA B O 1
ATOM 4862 N N . ASP B 1 237 ? 11.388 81.402 56.838 1.00 42.85 317 ASP B N 1
ATOM 4863 C CA . ASP B 1 237 ? 11.851 82.782 56.861 1.00 44.00 317 ASP B CA 1
ATOM 4864 C C . ASP B 1 237 ? 12.183 83.385 55.497 1.00 43.23 317 ASP B C 1
ATOM 4865 O O . ASP B 1 237 ? 11.856 84.544 55.242 1.00 43.97 317 ASP B O 1
ATOM 4870 N N . ARG B 1 238 ? 12.829 82.619 54.624 1.00 41.89 318 ARG B N 1
ATOM 4871 C CA . ARG B 1 238 ? 13.190 83.138 53.308 1.00 41.47 318 ARG B CA 1
ATOM 4872 C C . ARG B 1 238 ? 12.492 82.410 52.163 1.00 39.93 318 ARG B C 1
ATOM 4873 O O . ARG B 1 238 ? 12.977 82.401 51.038 1.00 39.69 318 ARG B O 1
ATOM 4881 N N . ASP B 1 239 ? 11.335 81.832 52.452 1.00 38.78 319 ASP B N 1
ATOM 4882 C CA . ASP B 1 239 ? 10.588 81.081 51.459 1.00 38.64 319 ASP B CA 1
ATOM 4883 C C . ASP B 1 239 ? 11.535 80.414 50.471 1.00 37.13 319 ASP B C 1
ATOM 4884 O O . ASP B 1 239 ? 11.496 80.671 49.273 1.00 37.36 319 ASP B O 1
ATOM 4889 N N . GLU B 1 240 ? 12.403 79.560 50.990 1.00 35.74 320 GLU B N 1
ATOM 4890 C CA . GLU B 1 240 ? 13.347 78.833 50.158 1.00 33.67 320 GLU B CA 1
ATOM 4891 C C . GLU B 1 240 ? 13.345 77.351 50.502 1.00 31.75 320 GLU B C 1
ATOM 4892 O O . GLU B 1 240 ? 13.194 76.965 51.666 1.00 30.50 320 GLU B O 1
ATOM 4898 N N . VAL B 1 241 ? 13.487 76.522 49.477 1.00 28.39 321 VAL B N 1
ATOM 4899 C CA . VAL B 1 241 ? 13.578 75.096 49.693 1.00 25.34 321 VAL B CA 1
ATOM 4900 C C . VAL B 1 241 ? 14.934 74.757 49.116 1.00 23.95 321 VAL B C 1
ATOM 4901 O O . VAL B 1 241 ? 15.188 75.024 47.943 1.00 24.48 321 VAL B O 1
ATOM 4905 N N . ARG B 1 242 ? 15.811 74.201 49.944 1.00 21.18 322 ARG B N 1
ATOM 4906 C CA . ARG B 1 242 ? 17.153 73.844 49.513 1.00 19.33 322 ARG B CA 1
ATOM 4907 C C . ARG B 1 242 ? 17.323 72.343 49.269 1.00 19.06 322 ARG B C 1
ATOM 4908 O O . ARG B 1 242 ? 17.102 71.521 50.172 1.00 19.05 322 ARG B O 1
ATOM 4916 N N . PHE B 1 243 ? 17.705 72.001 48.035 1.00 17.13 323 PHE B N 1
ATOM 4917 C CA . PHE B 1 243 ? 17.903 70.613 47.611 1.00 15.14 323 PHE B CA 1
ATOM 4918 C C . PHE B 1 243 ? 19.378 70.273 47.585 1.00 14.37 323 PHE B C 1
ATOM 4919 O O . PHE B 1 243 ? 20.213 71.095 47.207 1.00 13.26 323 PHE B O 1
ATOM 4927 N N . PHE B 1 244 ? 19.701 69.052 47.977 1.00 14.19 324 PHE B N 1
ATOM 4928 C CA . PHE B 1 244 ? 21.091 68.639 48.009 1.00 14.68 324 PHE B CA 1
ATOM 4929 C C . PHE B 1 244 ? 21.430 67.462 47.114 1.00 16.03 324 PHE B C 1
ATOM 4930 O O . PHE B 1 244 ? 20.668 66.495 46.987 1.00 13.56 324 PHE B O 1
ATOM 4938 N N . LYS B 1 245 ? 22.593 67.575 46.486 1.00 17.49 325 LYS B N 1
ATOM 4939 C CA . LYS B 1 245 ? 23.099 66.536 45.620 1.00 18.85 325 LYS B CA 1
ATOM 4940 C C . LYS B 1 245 ? 24.610 66.485 45.735 1.00 19.13 325 LYS B C 1
ATOM 4941 O O . LYS B 1 245 ? 25.320 67.337 45.190 1.00 18.83 325 LYS B O 1
ATOM 4947 N N . GLY B 1 246 ? 25.099 65.495 46.465 1.00 18.41 326 GLY B N 1
ATOM 4948 C CA . GLY B 1 246 ? 26.526 65.355 46.607 1.00 18.96 326 GLY B CA 1
ATOM 4949 C C . GLY B 1 246 ? 27.150 66.426 47.459 1.00 19.77 326 GLY B C 1
ATOM 4950 O O . GLY B 1 246 ? 26.841 66.528 48.637 1.00 19.46 326 GLY B O 1
ATOM 4951 N N . ASN B 1 247 ? 28.022 67.230 46.861 1.00 21.00 327 ASN B N 1
ATOM 4952 C CA . ASN B 1 247 ? 28.713 68.271 47.603 1.00 22.65 327 ASN B CA 1
ATOM 4953 C C . ASN B 1 247 ? 28.125 69.661 47.444 1.00 22.67 327 ASN B C 1
ATOM 4954 O O . ASN B 1 247 ? 28.543 70.581 48.135 1.00 22.97 327 ASN B O 1
ATOM 4959 N N . LYS B 1 248 ? 27.162 69.842 46.550 1.00 23.77 328 LYS B N 1
ATOM 4960 C CA . LYS B 1 248 ? 26.577 71.177 46.411 1.00 26.03 328 LYS B CA 1
ATOM 4961 C C . LYS B 1 248 ? 25.048 71.143 46.448 1.00 26.03 328 LYS B C 1
ATOM 4962 O O . LYS B 1 248 ? 24.442 70.081 46.281 1.00 26.32 328 LYS B O 1
ATOM 4968 N N . TYR B 1 249 ? 24.432 72.305 46.671 1.00 25.85 329 TYR B N 1
ATOM 4969 C CA . TYR B 1 249 ? 22.973 72.392 46.752 1.00 26.23 329 TYR B CA 1
ATOM 4970 C C . TYR B 1 249 ? 22.339 73.461 45.863 1.00 25.22 329 TYR B C 1
ATOM 4971 O O . TYR B 1 249 ? 23.024 74.337 45.341 1.00 25.06 329 TYR B O 1
ATOM 4980 N N . TRP B 1 250 ? 21.017 73.372 45.724 1.00 24.07 330 TRP B N 1
ATOM 4981 C CA . TRP B 1 250 ? 20.226 74.303 44.927 1.00 24.26 330 TRP B CA 1
ATOM 4982 C C . TRP B 1 250 ? 19.186 74.945 45.819 1.00 26.10 330 TRP B C 1
ATOM 4983 O O . TRP B 1 250 ? 18.586 74.268 46.649 1.00 27.83 330 TRP B O 1
ATOM 4994 N N . ALA B 1 251 ? 18.953 76.239 45.643 1.00 26.32 331 ALA B N 1
ATOM 4995 C CA . ALA B 1 251 ? 17.945 76.927 46.431 1.00 26.65 331 ALA B CA 1
ATOM 4996 C C . ALA B 1 251 ? 16.804 77.280 45.499 1.00 28.62 331 ALA B C 1
ATOM 4997 O O . ALA B 1 251 ? 17.013 77.851 44.437 1.00 29.49 331 ALA B O 1
ATOM 4999 N N . VAL B 1 252 ? 15.593 76.919 45.888 1.00 30.70 332 VAL B N 1
ATOM 5000 C CA . VAL B 1 252 ? 14.425 77.214 45.075 1.00 31.68 332 VAL B CA 1
ATOM 5001 C C . VAL B 1 252 ? 13.479 78.120 45.855 1.00 31.90 332 VAL B C 1
ATOM 5002 O O . VAL B 1 252 ? 13.227 77.901 47.042 1.00 32.36 332 VAL B O 1
ATOM 5006 N N . GLN B 1 253 ? 12.980 79.150 45.179 1.00 31.66 333 GLN B N 1
ATOM 5007 C CA . GLN B 1 253 ? 12.051 80.103 45.775 1.00 31.67 333 GLN B CA 1
ATOM 5008 C C . GLN B 1 253 ? 10.691 79.860 45.109 1.00 31.87 333 GLN B C 1
ATOM 5009 O O . GLN B 1 253 ? 10.260 80.603 44.220 1.00 31.04 333 GLN B O 1
ATOM 5015 N N . GLY B 1 254 ? 10.037 78.787 45.533 1.00 32.27 334 GLY B N 1
ATOM 5016 C CA . GLY B 1 254 ? 8.745 78.446 44.984 1.00 33.63 334 GLY B CA 1
ATOM 5017 C C . GLY B 1 254 ? 8.812 77.564 43.758 1.00 34.80 334 GLY B C 1
ATOM 5018 O O . GLY B 1 254 ? 8.865 76.347 43.863 1.00 35.16 334 GLY B O 1
ATOM 5019 N N . GLN B 1 255 ? 8.824 78.190 42.591 1.00 36.83 335 GLN B N 1
ATOM 5020 C CA . GLN B 1 255 ? 8.845 77.480 41.325 1.00 38.67 335 GLN B CA 1
ATOM 5021 C C . GLN B 1 255 ? 10.032 77.913 40.486 1.00 39.92 335 GLN B C 1
ATOM 5022 O O . GLN B 1 255 ? 10.155 77.521 39.335 1.00 40.80 335 GLN B O 1
ATOM 5028 N N . ASN B 1 256 ? 10.922 78.710 41.064 1.00 42.14 336 ASN B N 1
ATOM 5029 C CA . ASN B 1 256 ? 12.078 79.211 40.315 1.00 44.03 336 ASN B CA 1
ATOM 5030 C C . ASN B 1 256 ? 13.397 78.948 41.027 1.00 44.19 336 ASN B C 1
ATOM 5031 O O . ASN B 1 256 ? 13.495 79.127 42.238 1.00 45.29 336 ASN B O 1
ATOM 5036 N N . VAL B 1 257 ? 14.409 78.521 40.277 1.00 43.74 337 VAL B N 1
ATOM 5037 C CA . VAL B 1 257 ? 15.722 78.280 40.863 1.00 42.55 337 VAL B CA 1
ATOM 5038 C C . VAL B 1 257 ? 16.393 79.629 40.967 1.00 41.45 337 VAL B C 1
ATOM 5039 O O . VAL B 1 257 ? 16.448 80.379 40.001 1.00 40.51 337 VAL B O 1
ATOM 5043 N N . LEU B 1 258 ? 16.900 79.939 42.147 1.00 41.18 338 LEU B N 1
ATOM 5044 C CA . LEU B 1 258 ? 17.552 81.208 42.357 1.00 41.53 338 LEU B CA 1
ATOM 5045 C C . LEU B 1 258 ? 18.806 81.320 41.517 1.00 43.49 338 LEU B C 1
ATOM 5046 O O . LEU B 1 258 ? 19.354 80.323 41.045 1.00 43.30 338 LEU B O 1
ATOM 5051 N N . HIS B 1 259 ? 19.240 82.561 41.334 1.00 46.15 339 HIS B N 1
ATOM 5052 C CA . HIS B 1 259 ? 20.422 82.894 40.556 1.00 47.78 339 HIS B CA 1
ATOM 5053 C C . HIS B 1 259 ? 21.689 82.579 41.345 1.00 47.27 339 HIS B C 1
ATOM 5054 O O . HIS B 1 259 ? 21.890 83.109 42.440 1.00 47.12 339 HIS B O 1
ATOM 5061 N N . GLY B 1 260 ? 22.538 81.713 40.794 1.00 46.48 340 GLY B N 1
ATOM 5062 C CA . GLY B 1 260 ? 23.783 81.380 41.468 1.00 44.04 340 GLY B CA 1
ATOM 5063 C C . GLY B 1 260 ? 23.986 79.923 41.825 1.00 42.14 340 GLY B C 1
ATOM 5064 O O . GLY B 1 260 ? 25.089 79.530 42.208 1.00 41.75 340 GLY B O 1
ATOM 5065 N N . TYR B 1 261 ? 22.936 79.118 41.690 1.00 40.37 341 TYR B N 1
ATOM 5066 C CA . TYR B 1 261 ? 23.019 77.705 42.033 1.00 38.62 341 TYR B CA 1
ATOM 5067 C C . TYR B 1 261 ? 23.237 76.784 40.832 1.00 38.23 341 TYR B C 1
ATOM 5068 O O . TYR B 1 261 ? 22.913 77.133 39.695 1.00 39.03 341 TYR B O 1
ATOM 5077 N N . PRO B 1 262 ? 23.776 75.579 41.076 1.00 36.96 342 PRO B N 1
ATOM 5078 C CA . PRO B 1 262 ? 24.185 75.027 42.374 1.00 36.64 342 PRO B CA 1
ATOM 5079 C C . PRO B 1 262 ? 25.274 75.810 43.099 1.00 36.42 342 PRO B C 1
ATOM 5080 O O . PRO B 1 262 ? 25.951 76.655 42.513 1.00 36.93 342 PRO B O 1
ATOM 5084 N N . LYS B 1 263 ? 25.426 75.526 44.387 1.00 35.83 343 LYS B N 1
ATOM 5085 C CA . LYS B 1 263 ? 26.446 76.169 45.208 1.00 35.64 343 LYS B CA 1
ATOM 5086 C C . LYS B 1 263 ? 26.983 75.128 46.175 1.00 35.06 343 LYS B C 1
ATOM 5087 O O . LYS B 1 263 ? 26.217 74.351 46.741 1.00 35.43 343 LYS B O 1
ATOM 5093 N N . ASP B 1 264 ? 28.300 75.107 46.350 1.00 34.12 344 ASP B N 1
ATOM 5094 C CA . ASP B 1 264 ? 28.933 74.126 47.217 1.00 33.33 344 ASP B CA 1
ATOM 5095 C C . ASP B 1 264 ? 28.528 74.277 48.676 1.00 30.49 344 ASP B C 1
ATOM 5096 O O . ASP B 1 264 ? 28.343 75.382 49.178 1.00 30.07 344 ASP B O 1
ATOM 5101 N N . ILE B 1 265 ? 28.380 73.139 49.340 1.00 27.65 345 ILE B N 1
ATOM 5102 C CA . ILE B 1 265 ? 27.966 73.078 50.729 1.00 25.70 345 ILE B CA 1
ATOM 5103 C C . ILE B 1 265 ? 29.045 73.494 51.717 1.00 25.18 345 ILE B C 1
ATOM 5104 O O . ILE B 1 265 ? 28.741 73.937 52.824 1.00 24.46 345 ILE B O 1
ATOM 5109 N N . TYR B 1 266 ? 30.303 73.339 51.321 1.00 24.57 346 TYR B N 1
ATOM 5110 C CA . TYR B 1 266 ? 31.424 73.685 52.188 1.00 23.77 346 TYR B CA 1
ATOM 5111 C C . TYR B 1 266 ? 31.576 75.188 52.398 1.00 23.57 346 TYR B C 1
ATOM 5112 O O . TYR B 1 266 ? 31.774 75.648 53.519 1.00 24.13 346 TYR B O 1
ATOM 5121 N N . SER B 1 267 ? 31.482 75.950 51.317 1.00 23.40 347 SER B N 1
ATOM 5122 C CA . SER B 1 267 ? 31.613 77.400 51.386 1.00 24.32 347 SER B CA 1
ATOM 5123 C C . SER B 1 267 ? 30.367 78.036 51.985 1.00 24.41 347 SER B C 1
ATOM 5124 O O . SER B 1 267 ? 30.444 79.029 52.715 1.00 25.63 347 SER B O 1
ATOM 5127 N N . SER B 1 268 ? 29.217 77.460 51.652 1.00 23.55 348 SER B N 1
ATOM 5128 C CA . SER B 1 268 ? 27.926 77.963 52.110 1.00 23.02 348 SER B CA 1
ATOM 5129 C C . SER B 1 268 ? 27.557 77.625 53.560 1.00 22.52 348 SER B C 1
ATOM 5130 O O . SER B 1 268 ? 27.000 78.473 54.280 1.00 22.83 348 SER B O 1
ATOM 5133 N N . PHE B 1 269 ? 27.874 76.400 53.983 1.00 20.93 349 PHE B N 1
ATOM 5134 C CA . PHE B 1 269 ? 27.540 75.941 55.326 1.00 20.50 349 PHE B CA 1
ATOM 5135 C C . PHE B 1 269 ? 28.733 75.709 56.261 1.00 21.45 349 PHE B C 1
ATOM 5136 O O . PHE B 1 269 ? 28.656 76.008 57.453 1.00 22.86 349 PHE B O 1
ATOM 5144 N N . GLY B 1 270 ? 29.827 75.170 55.736 1.00 21.61 350 GLY B N 1
ATOM 5145 C CA . GLY B 1 270 ? 31.000 74.958 56.565 1.00 21.60 350 GLY B CA 1
ATOM 5146 C C . GLY B 1 270 ? 31.261 73.540 57.031 1.00 22.59 350 GLY B C 1
ATOM 5147 O O . GLY B 1 270 ? 31.764 73.336 58.133 1.00 23.03 350 GLY B O 1
ATOM 5148 N N . PHE B 1 271 ? 30.918 72.560 56.202 1.00 23.19 351 PHE B N 1
ATOM 5149 C CA . PHE B 1 271 ? 31.146 71.153 56.522 1.00 23.47 351 PHE B CA 1
ATOM 5150 C C . PHE B 1 271 ? 32.619 70.832 56.240 1.00 24.39 351 PHE B C 1
ATOM 5151 O O . PHE B 1 271 ? 33.283 71.530 55.474 1.00 25.11 351 PHE B O 1
ATOM 5159 N N . PRO B 1 272 ? 33.159 69.780 56.868 1.00 25.26 352 PRO B N 1
ATOM 5160 C CA . PRO B 1 272 ? 34.559 69.444 56.599 1.00 25.01 352 PRO B CA 1
ATOM 5161 C C . PRO B 1 272 ? 34.503 68.755 55.249 1.00 24.57 352 PRO B C 1
ATOM 5162 O O . PRO B 1 272 ? 33.438 68.289 54.840 1.00 24.41 352 PRO B O 1
ATOM 5166 N N . ARG B 1 273 ? 35.624 68.678 54.550 1.00 24.02 353 ARG B N 1
ATOM 5167 C CA . ARG B 1 273 ? 35.593 68.039 53.253 1.00 24.08 353 ARG B CA 1
ATOM 5168 C C . ARG B 1 273 ? 35.437 66.538 53.404 1.00 24.90 353 ARG B C 1
ATOM 5169 O O . ARG B 1 273 ? 35.320 65.809 52.415 1.00 27.34 353 ARG B O 1
ATOM 5177 N N . THR B 1 274 ? 35.429 66.073 54.645 1.00 24.32 354 THR B N 1
ATOM 5178 C CA . THR B 1 274 ? 35.248 64.655 54.885 1.00 24.46 354 THR B CA 1
ATOM 5179 C C . THR B 1 274 ? 33.790 64.339 54.569 1.00 24.71 354 THR B C 1
ATOM 5180 O O . THR B 1 274 ? 33.446 63.188 54.316 1.00 25.27 354 THR B O 1
ATOM 5184 N N . VAL B 1 275 ? 32.940 65.365 54.583 1.00 24.42 355 VAL B N 1
ATOM 5185 C CA . VAL B 1 275 ? 31.526 65.190 54.267 1.00 25.73 355 VAL B CA 1
ATOM 5186 C C . VAL B 1 275 ? 31.389 65.302 52.765 1.00 26.41 355 VAL B C 1
ATOM 5187 O O . VAL B 1 275 ? 31.517 66.387 52.217 1.00 25.75 355 VAL B O 1
ATOM 5191 N N . LYS B 1 276 ? 31.118 64.188 52.099 1.00 28.14 356 LYS B N 1
ATOM 5192 C CA . LYS B 1 276 ? 30.993 64.206 50.650 1.00 29.02 356 LYS B CA 1
ATOM 5193 C C . LYS B 1 276 ? 29.561 64.473 50.229 1.00 30.12 356 LYS B C 1
ATOM 5194 O O . LYS B 1 276 ? 29.299 64.744 49.056 1.00 30.72 356 LYS B O 1
ATOM 5200 N N . HIS B 1 277 ? 28.638 64.405 51.190 1.00 30.77 357 HIS B N 1
ATOM 5201 C CA . HIS B 1 277 ? 27.221 64.660 50.916 1.00 30.26 357 HIS B CA 1
ATOM 5202 C C . HIS B 1 277 ? 26.346 64.650 52.180 1.00 27.94 357 HIS B C 1
ATOM 5203 O O . HIS B 1 277 ? 26.775 64.190 53.238 1.00 27.53 357 HIS B O 1
ATOM 5210 N N . ILE B 1 278 ? 25.122 65.161 52.045 1.00 25.60 358 ILE B N 1
ATOM 5211 C CA . ILE B 1 278 ? 24.150 65.219 53.135 1.00 23.82 358 ILE B CA 1
ATOM 5212 C C . ILE B 1 278 ? 23.100 64.138 52.928 1.00 24.90 358 ILE B C 1
ATOM 5213 O O . ILE B 1 278 ? 22.595 63.989 51.829 1.00 25.48 358 ILE B O 1
ATOM 5218 N N . ASP B 1 279 ? 22.769 63.394 53.979 1.00 26.39 359 ASP B N 1
ATOM 5219 C CA . ASP B 1 279 ? 21.768 62.323 53.892 1.00 29.05 359 ASP B CA 1
ATOM 5220 C C . ASP B 1 279 ? 20.336 62.808 54.123 1.00 29.60 359 ASP B C 1
ATOM 5221 O O . ASP B 1 279 ? 19.392 62.318 53.499 1.00 30.00 359 ASP B O 1
ATOM 5226 N N . ALA B 1 280 ? 20.178 63.758 55.037 1.00 30.10 360 ALA B N 1
ATOM 5227 C CA . ALA B 1 280 ? 18.864 64.288 55.362 1.00 29.48 360 ALA B CA 1
ATOM 5228 C C . ALA B 1 280 ? 18.994 65.668 55.985 1.00 29.06 360 ALA B C 1
ATOM 5229 O O . ALA B 1 280 ? 20.086 66.076 56.380 1.00 27.20 360 ALA B O 1
ATOM 5231 N N . ALA B 1 281 ? 17.873 66.382 56.059 1.00 30.37 361 ALA B N 1
ATOM 5232 C CA . ALA B 1 281 ? 17.852 67.721 56.635 1.00 32.88 361 ALA B CA 1
ATOM 5233 C C . ALA B 1 281 ? 16.450 68.237 56.944 1.00 34.30 361 ALA B C 1
ATOM 5234 O O . ALA B 1 281 ? 15.481 67.908 56.263 1.00 35.03 361 ALA B O 1
ATOM 5236 N N . LEU B 1 282 ? 16.359 69.050 57.987 1.00 35.85 362 LEU B N 1
ATOM 5237 C CA . LEU B 1 282 ? 15.104 69.653 58.394 1.00 38.23 362 LEU B CA 1
ATOM 5238 C C . LEU B 1 282 ? 15.530 70.832 59.242 1.00 40.05 362 LEU B C 1
ATOM 5239 O O . LEU B 1 282 ? 16.608 70.799 59.830 1.00 39.90 362 LEU B O 1
ATOM 5244 N N . SER B 1 283 ? 14.712 71.881 59.284 1.00 42.40 363 SER B N 1
ATOM 5245 C CA . SER B 1 283 ? 15.035 73.060 60.080 1.00 44.29 363 SER B CA 1
ATOM 5246 C C . SER B 1 283 ? 13.946 73.327 61.115 1.00 45.95 363 SER B C 1
ATOM 5247 O O . SER B 1 283 ? 12.760 73.133 60.848 1.00 45.05 363 SER B O 1
ATOM 5250 N N . GLU B 1 284 ? 14.368 73.761 62.301 1.00 48.93 364 GLU B N 1
ATOM 5251 C CA . GLU B 1 284 ? 13.449 74.058 63.395 1.00 51.74 364 GLU B CA 1
ATOM 5252 C C . GLU B 1 284 ? 12.297 74.929 62.948 1.00 52.54 364 GLU B C 1
ATOM 5253 O O . GLU B 1 284 ? 12.437 75.791 62.077 1.00 52.50 364 GLU B O 1
ATOM 5259 N N . GLU B 1 285 ? 11.156 74.688 63.573 1.00 53.96 365 GLU B N 1
ATOM 5260 C CA . GLU B 1 285 ? 9.938 75.412 63.284 1.00 55.25 365 GLU B CA 1
ATOM 5261 C C . GLU B 1 285 ? 10.208 76.890 63.087 1.00 55.05 365 GLU B C 1
ATOM 5262 O O . GLU B 1 285 ? 9.905 77.453 62.036 1.00 56.06 365 GLU B O 1
ATOM 5268 N N . ASN B 1 286 ? 10.809 77.515 64.084 1.00 54.19 366 ASN B N 1
ATOM 5269 C CA . ASN B 1 286 ? 11.057 78.936 63.991 1.00 54.58 366 ASN B CA 1
ATOM 5270 C C . ASN B 1 286 ? 12.352 79.363 64.659 1.00 53.58 366 ASN B C 1
ATOM 5271 O O . ASN B 1 286 ? 12.755 80.523 64.546 1.00 54.65 366 ASN B O 1
ATOM 5276 N N . THR B 1 287 ? 13.004 78.440 65.356 1.00 50.68 367 THR B N 1
ATOM 5277 C CA . THR B 1 287 ? 14.250 78.768 66.034 1.00 47.51 367 THR B CA 1
ATOM 5278 C C . THR B 1 287 ? 15.448 78.914 65.080 1.00 45.62 367 THR B C 1
ATOM 5279 O O . THR B 1 287 ? 16.560 79.223 65.510 1.00 45.39 367 THR B O 1
ATOM 5283 N N . GLY B 1 288 ? 15.213 78.703 63.788 1.00 43.34 368 GLY B N 1
ATOM 5284 C CA . GLY B 1 288 ? 16.268 78.848 62.797 1.00 41.23 368 GLY B CA 1
ATOM 5285 C C . GLY B 1 288 ? 17.440 77.895 62.924 1.00 39.32 368 GLY B C 1
ATOM 5286 O O . GLY B 1 288 ? 18.586 78.267 62.677 1.00 39.18 368 GLY B O 1
ATOM 5287 N N . LYS B 1 289 ? 17.147 76.657 63.298 1.00 37.12 369 LYS B N 1
ATOM 5288 C CA . LYS B 1 289 ? 18.172 75.640 63.466 1.00 35.07 369 LYS B CA 1
ATOM 5289 C C . LYS B 1 289 ? 18.008 74.516 62.431 1.00 33.81 369 LYS B C 1
ATOM 5290 O O . LYS B 1 289 ? 17.070 73.722 62.506 1.00 32.94 369 LYS B O 1
ATOM 5296 N N . THR B 1 290 ? 18.917 74.442 61.466 1.00 31.80 370 THR B N 1
ATOM 5297 C CA . THR B 1 290 ? 18.840 73.392 60.468 1.00 29.46 370 THR B CA 1
ATOM 5298 C C . THR B 1 290 ? 19.755 72.238 60.856 1.00 28.45 370 THR B C 1
ATOM 5299 O O . THR B 1 290 ? 20.917 72.441 61.186 1.00 27.08 370 THR B O 1
ATOM 5303 N N . TYR B 1 291 ? 19.206 71.028 60.825 1.00 29.44 371 TYR B N 1
ATOM 5304 C CA . TYR B 1 291 ? 19.942 69.809 61.161 1.00 30.36 371 TYR B CA 1
ATOM 5305 C C . TYR B 1 291 ? 20.280 69.059 59.881 1.00 29.07 371 TYR B C 1
ATOM 5306 O O . TYR B 1 291 ? 19.407 68.790 59.069 1.00 29.46 371 TYR B O 1
ATOM 5315 N N . PHE B 1 292 ? 21.552 68.729 59.714 1.00 27.67 372 PHE B N 1
ATOM 5316 C CA . PHE B 1 292 ? 22.035 68.013 58.543 1.00 26.37 372 PHE B CA 1
ATOM 5317 C C . PHE B 1 292 ? 22.571 66.675 59.016 1.00 25.51 372 PHE B C 1
ATOM 5318 O O . PHE B 1 292 ? 23.455 66.633 59.856 1.00 26.87 372 PHE B O 1
ATOM 5326 N N . PHE B 1 293 ? 22.062 65.580 58.479 1.00 24.76 373 PHE B N 1
ATOM 5327 C CA . PHE B 1 293 ? 22.549 64.277 58.906 1.00 24.75 373 PHE B CA 1
ATOM 5328 C C . PHE B 1 293 ? 23.529 63.653 57.918 1.00 25.34 373 PHE B 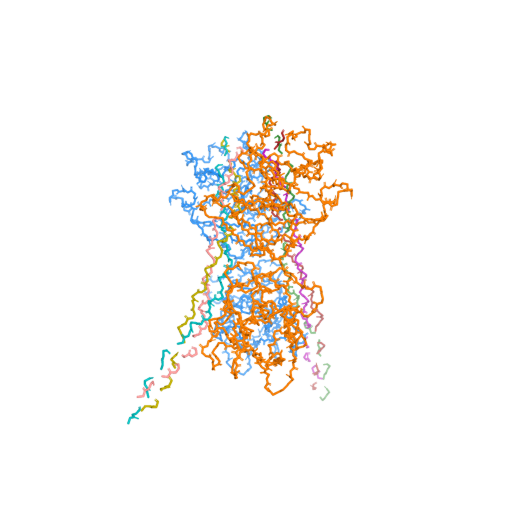C 1
ATOM 5329 O O . PHE B 1 293 ? 23.213 63.477 56.746 1.00 25.97 373 PHE B O 1
ATOM 5337 N N . VAL B 1 294 ? 24.727 63.331 58.394 1.00 25.52 374 VAL B N 1
ATOM 5338 C CA . VAL B 1 294 ? 25.742 62.709 57.546 1.00 25.45 374 VAL B CA 1
ATOM 5339 C C . VAL B 1 294 ? 26.152 61.378 58.175 1.00 26.15 374 VAL B C 1
ATOM 5340 O O . VAL B 1 294 ? 26.950 61.347 59.110 1.00 27.50 374 VAL B O 1
ATOM 5344 N N . ALA B 1 295 ? 25.602 60.284 57.655 1.00 25.76 375 ALA B N 1
ATOM 5345 C CA . ALA B 1 295 ? 25.894 58.955 58.164 1.00 24.87 375 ALA B CA 1
ATOM 5346 C C . ALA B 1 295 ? 25.366 58.846 59.578 1.00 26.45 375 ALA B C 1
ATOM 5347 O O . ALA B 1 295 ? 24.161 58.991 59.792 1.00 28.13 375 ALA B O 1
ATOM 5349 N N . ASN B 1 296 ? 26.253 58.615 60.546 1.00 26.44 376 ASN B N 1
ATOM 5350 C CA . ASN B 1 296 ? 25.828 58.467 61.937 1.00 26.62 376 ASN B CA 1
ATOM 5351 C C . ASN B 1 296 ? 25.997 59.705 62.803 1.00 27.00 376 ASN B C 1
ATOM 5352 O O . ASN B 1 296 ? 25.696 59.670 64.001 1.00 27.47 376 ASN B O 1
ATOM 5357 N N . LYS B 1 297 ? 26.486 60.786 62.202 1.00 26.70 377 LYS B N 1
ATOM 5358 C CA . LYS B 1 297 ? 26.673 62.052 62.907 1.00 26.67 377 LYS B CA 1
ATOM 5359 C C . LYS B 1 297 ? 25.723 63.073 62.288 1.00 25.55 377 LYS B C 1
ATOM 5360 O O . LYS B 1 297 ? 25.118 62.827 61.253 1.00 25.26 377 LYS B O 1
ATOM 5366 N N . TYR B 1 298 ? 25.588 64.221 62.926 1.00 24.89 378 TYR B N 1
ATOM 5367 C CA . TYR B 1 298 ? 24.706 65.252 62.417 1.00 24.49 378 TYR B CA 1
ATOM 5368 C C . TYR B 1 298 ? 25.334 66.575 62.805 1.00 23.94 378 TYR B C 1
ATOM 5369 O O . TYR B 1 298 ? 26.220 66.608 63.644 1.00 24.48 378 TYR B O 1
ATOM 5378 N N . TRP B 1 299 ? 24.903 67.662 62.182 1.00 23.78 379 TRP B N 1
ATOM 5379 C CA . TRP B 1 299 ? 25.474 68.971 62.469 1.00 24.96 379 TRP B CA 1
ATOM 5380 C C . TRP B 1 299 ? 24.342 69.959 62.567 1.00 26.00 379 TRP B C 1
ATOM 5381 O O . TRP B 1 299 ? 23.330 69.795 61.898 1.00 27.99 379 TRP B O 1
ATOM 5392 N N . ARG B 1 300 ? 24.492 70.992 63.382 1.00 25.92 380 ARG B N 1
ATOM 5393 C CA . ARG B 1 300 ? 23.413 71.951 63.491 1.00 26.35 380 ARG B CA 1
ATOM 5394 C C . ARG B 1 300 ? 23.858 73.310 63.006 1.00 26.45 380 ARG B C 1
ATOM 5395 O O . ARG B 1 300 ? 24.848 73.849 63.476 1.00 25.84 380 ARG B O 1
ATOM 5403 N N . TYR B 1 301 ? 23.109 73.851 62.053 1.00 28.32 381 TYR B N 1
ATOM 5404 C CA . TYR B 1 301 ? 23.412 75.140 61.443 1.00 30.33 381 TYR B CA 1
ATOM 5405 C C . TYR B 1 301 ? 22.443 76.208 61.912 1.00 32.96 381 TYR B C 1
ATOM 5406 O O . TYR B 1 301 ? 21.241 75.960 62.004 1.00 33.23 381 TYR B O 1
ATOM 5415 N N . ASP B 1 302 ? 22.961 77.394 62.215 1.00 35.78 382 ASP B N 1
ATOM 5416 C CA . ASP B 1 302 ? 22.095 78.483 62.641 1.00 38.48 382 ASP B CA 1
ATOM 5417 C C . ASP B 1 302 ? 21.855 79.364 61.424 1.00 39.19 382 ASP B C 1
ATOM 5418 O O . ASP B 1 302 ? 22.709 80.161 61.041 1.00 38.91 382 ASP B O 1
ATOM 5423 N N . GLU B 1 303 ? 20.683 79.189 60.821 1.00 40.71 383 GLU B N 1
ATOM 5424 C CA . GLU B 1 303 ? 20.265 79.910 59.621 1.00 41.86 383 GLU B CA 1
ATOM 5425 C C . GLU B 1 303 ? 20.424 81.429 59.659 1.00 43.02 383 GLU B C 1
ATOM 5426 O O . GLU B 1 303 ? 20.754 82.044 58.639 1.00 42.65 383 GLU B O 1
ATOM 5432 N N . TYR B 1 304 ? 20.177 82.021 60.829 1.00 44.23 384 TYR B N 1
ATOM 5433 C CA . TYR B 1 304 ? 20.263 83.470 61.031 1.00 44.70 384 TYR B CA 1
ATOM 5434 C C . TYR B 1 304 ? 21.708 83.956 61.127 1.00 44.29 384 TYR B C 1
ATOM 5435 O O . TYR B 1 304 ? 22.077 84.943 60.490 1.00 43.55 384 TYR B O 1
ATOM 5444 N N . LYS B 1 305 ? 22.517 83.264 61.929 1.00 43.55 385 LYS B N 1
ATOM 5445 C CA . LYS B 1 305 ? 23.928 83.610 62.089 1.00 43.08 385 LYS B CA 1
ATOM 5446 C C . LYS B 1 305 ? 24.709 83.142 60.863 1.00 42.98 385 LYS B C 1
ATOM 5447 O O . LYS B 1 305 ? 25.886 83.435 60.719 1.00 42.45 385 LYS B O 1
ATOM 5453 N N . ARG B 1 306 ? 24.036 82.405 59.986 1.00 44.52 386 ARG B N 1
ATOM 5454 C CA . ARG B 1 306 ? 24.638 81.884 58.762 1.00 44.67 386 ARG B CA 1
ATOM 5455 C C . ARG B 1 306 ? 25.965 81.198 59.034 1.00 43.82 386 ARG B C 1
ATOM 5456 O O . ARG B 1 306 ? 26.963 81.462 58.358 1.00 43.22 386 ARG B O 1
ATOM 5464 N N . SER B 1 307 ? 25.975 80.324 60.034 1.00 42.90 387 SER B N 1
ATOM 5465 C CA . SER B 1 307 ? 27.177 79.584 60.377 1.00 43.26 387 SER B CA 1
ATOM 5466 C C . SER B 1 307 ? 26.817 78.430 61.282 1.00 44.70 387 SER B C 1
ATOM 5467 O O . SER B 1 307 ? 25.822 78.487 62.003 1.00 45.86 387 SER B O 1
ATOM 5470 N N . MET B 1 308 ? 27.632 77.385 61.245 1.00 46.04 388 MET B N 1
ATOM 5471 C CA . MET B 1 308 ? 27.415 76.220 62.088 1.00 48.70 388 MET B CA 1
ATOM 5472 C C . MET B 1 308 ? 27.459 76.595 63.575 1.00 50.58 388 MET B C 1
ATOM 5473 O O . MET B 1 308 ? 27.905 77.685 63.946 1.00 51.22 388 MET B O 1
ATOM 5478 N N . ASP B 1 309 ? 26.998 75.673 64.417 1.00 51.85 389 ASP B N 1
ATOM 5479 C CA . ASP B 1 309 ? 26.970 75.866 65.863 1.00 52.62 389 ASP B CA 1
ATOM 5480 C C . ASP B 1 309 ? 28.151 75.188 66.553 1.00 52.93 389 ASP B C 1
ATOM 5481 O O . ASP B 1 309 ? 28.682 74.194 66.063 1.00 52.43 389 ASP B O 1
ATOM 5486 N N . PRO B 1 310 ? 28.571 75.720 67.713 1.00 53.25 390 PRO B N 1
ATOM 5487 C CA . PRO B 1 310 ? 29.686 75.206 68.508 1.00 52.47 390 PRO B CA 1
ATOM 5488 C C . PRO B 1 310 ? 29.821 73.695 68.534 1.00 51.45 390 PRO B C 1
ATOM 5489 O O . PRO B 1 310 ? 28.871 72.982 68.856 1.00 50.41 390 PRO B O 1
ATOM 5493 N N . GLY B 1 311 ? 31.025 73.239 68.186 1.00 51.15 391 GLY B N 1
ATOM 5494 C CA . GLY B 1 311 ? 31.362 71.823 68.149 1.00 50.56 391 GLY B CA 1
ATOM 5495 C C . GLY B 1 311 ? 30.195 70.899 67.888 1.00 49.80 391 GLY B C 1
ATOM 5496 O O . GLY B 1 311 ? 29.734 70.200 68.796 1.00 48.40 391 GLY B O 1
ATOM 5497 N N . TYR B 1 312 ? 29.723 70.859 66.646 1.00 49.55 392 TYR B N 1
ATOM 5498 C CA . TYR B 1 312 ? 28.574 70.022 66.380 1.00 48.98 392 TYR B CA 1
ATOM 5499 C C . TYR B 1 312 ? 28.709 68.655 65.744 1.00 48.88 392 TYR B C 1
ATOM 5500 O O . TYR B 1 312 ? 27.722 67.923 65.690 1.00 50.81 392 TYR B O 1
ATOM 5509 N N . PRO B 1 313 ? 29.893 68.291 65.222 1.00 46.88 393 PRO B N 1
ATOM 5510 C CA . PRO B 1 313 ? 29.887 66.934 64.662 1.00 45.10 393 PRO B CA 1
ATOM 5511 C C . PRO B 1 313 ? 29.524 65.972 65.812 1.00 44.02 393 PRO B C 1
ATOM 5512 O O . PRO B 1 313 ? 30.405 65.400 66.445 1.00 45.04 393 PRO B O 1
ATOM 5516 N N . LYS B 1 314 ? 28.227 65.832 66.094 1.00 42.35 394 LYS B N 1
ATOM 5517 C CA . LYS B 1 314 ? 27.735 64.968 67.164 1.00 40.93 394 LYS B CA 1
ATOM 5518 C C . LYS B 1 314 ? 27.133 63.717 66.577 1.00 40.48 394 LYS B C 1
ATOM 5519 O O . LYS B 1 314 ? 26.644 63.722 65.457 1.00 39.67 394 LYS B O 1
ATOM 5525 N N . MET B 1 315 ? 27.172 62.637 67.339 1.00 42.16 395 MET B N 1
ATOM 5526 C CA . MET B 1 315 ? 26.606 61.382 66.875 1.00 43.68 395 MET B CA 1
ATOM 5527 C C . MET B 1 315 ? 25.087 61.449 66.985 1.00 43.13 395 MET B C 1
ATOM 5528 O O . MET B 1 315 ? 24.540 62.053 67.909 1.00 43.02 395 MET B O 1
ATOM 5533 N N . ILE B 1 316 ? 24.405 60.822 66.041 1.00 42.44 396 ILE B N 1
ATOM 5534 C CA . ILE B 1 316 ? 22.957 60.836 66.047 1.00 42.06 396 ILE B CA 1
ATOM 5535 C C . ILE B 1 316 ? 22.450 59.990 67.204 1.00 42.58 396 ILE B C 1
ATOM 5536 O O . ILE B 1 316 ? 21.560 60.416 67.939 1.00 41.37 396 ILE B O 1
ATOM 5541 N N . ALA B 1 317 ? 23.042 58.805 67.366 1.00 44.37 397 ALA B N 1
ATOM 5542 C CA . ALA B 1 317 ? 22.668 57.844 68.412 1.00 46.01 397 ALA B CA 1
ATOM 5543 C C . ALA B 1 317 ? 22.711 58.372 69.846 1.00 47.79 397 ALA B C 1
ATOM 5544 O O . ALA B 1 317 ? 22.531 57.603 70.789 1.00 48.03 397 ALA B O 1
ATOM 5546 N N . HIS B 1 318 ? 22.945 59.676 70.004 1.00 49.31 398 HIS B N 1
ATOM 5547 C CA . HIS B 1 318 ? 23.024 60.313 71.318 1.00 49.01 398 HIS B CA 1
ATOM 5548 C C . HIS B 1 318 ? 21.877 61.273 71.567 1.00 48.44 398 HIS B C 1
ATOM 5549 O O . HIS B 1 318 ? 21.053 61.035 72.447 1.00 48.80 398 HIS B O 1
ATOM 5556 N N . ASP B 1 319 ? 21.832 62.354 70.791 1.00 47.84 399 ASP B N 1
ATOM 5557 C CA . ASP B 1 319 ? 20.783 63.372 70.922 1.00 46.49 399 ASP B CA 1
ATOM 5558 C C . ASP B 1 319 ? 19.442 62.948 70.290 1.00 45.19 399 ASP B C 1
ATOM 5559 O O . ASP B 1 319 ? 18.435 63.651 70.411 1.00 44.61 399 ASP B O 1
ATOM 5564 N N . PHE B 1 320 ? 19.449 61.797 69.619 1.00 43.44 400 PHE B N 1
ATOM 5565 C CA . PHE B 1 320 ? 18.257 61.221 68.989 1.00 42.85 400 PHE B CA 1
ATOM 5566 C C . PHE B 1 320 ? 18.383 59.711 69.236 1.00 44.23 400 PHE B C 1
ATOM 5567 O O . PHE B 1 320 ? 18.815 58.960 68.360 1.00 43.47 400 PHE B O 1
ATOM 5575 N N . PRO B 1 321 ? 18.016 59.245 70.442 1.00 44.89 401 PRO B N 1
ATOM 5576 C CA . PRO B 1 321 ? 18.129 57.814 70.722 1.00 45.44 401 PRO B CA 1
ATOM 5577 C C . PRO B 1 321 ? 17.045 57.040 69.992 1.00 47.29 401 PRO B C 1
ATOM 5578 O O . PRO B 1 321 ? 15.957 57.569 69.744 1.00 47.38 401 PRO B O 1
ATOM 5582 N N . GLY B 1 322 ? 17.347 55.790 69.653 1.00 48.40 402 GLY B N 1
ATOM 5583 C CA . GLY B 1 322 ? 16.389 54.963 68.947 1.00 49.48 402 GLY B CA 1
ATOM 5584 C C . GLY B 1 322 ? 16.518 55.051 67.436 1.00 50.93 402 GLY B C 1
ATOM 5585 O O . GLY B 1 322 ? 17.025 54.126 66.797 1.00 52.24 402 GLY B O 1
ATOM 5586 N N . ILE B 1 323 ? 16.063 56.170 66.874 1.00 51.86 403 ILE B N 1
ATOM 5587 C CA . ILE B 1 323 ? 16.094 56.423 65.430 1.00 51.28 403 ILE B CA 1
ATOM 5588 C C . ILE B 1 323 ? 17.012 55.501 64.625 1.00 51.76 403 ILE B C 1
ATOM 5589 O O . ILE B 1 323 ? 16.595 54.934 63.616 1.00 51.80 403 ILE B O 1
ATOM 5594 N N . GLY B 1 324 ? 18.254 55.335 65.059 1.00 51.90 404 GLY B N 1
ATOM 5595 C CA . GLY B 1 324 ? 19.127 54.453 64.319 1.00 53.09 404 GLY B CA 1
ATOM 5596 C C . GLY B 1 324 ? 20.521 54.948 64.012 1.00 54.24 404 GLY B C 1
ATOM 5597 O O . GLY B 1 324 ? 21.053 55.849 64.664 1.00 53.62 404 GLY B O 1
ATOM 5598 N N . HIS B 1 325 ? 21.098 54.337 62.983 1.00 55.81 405 HIS B N 1
ATOM 5599 C CA . HIS B 1 325 ? 22.458 54.611 62.528 1.00 56.56 405 HIS B CA 1
ATOM 5600 C C . HIS B 1 325 ? 22.514 55.381 61.213 1.00 54.50 405 HIS B C 1
ATOM 5601 O O . HIS B 1 325 ? 23.549 55.947 60.859 1.00 54.08 405 HIS B O 1
ATOM 5608 N N . LYS B 1 326 ? 21.394 55.401 60.501 1.00 52.07 406 LYS B N 1
ATOM 5609 C CA . LYS B 1 326 ? 21.319 56.050 59.198 1.00 50.47 406 LYS B CA 1
ATOM 5610 C C . LYS B 1 326 ? 19.952 56.721 58.988 1.00 48.21 406 LYS B C 1
ATOM 5611 O O . LYS B 1 326 ? 18.919 56.189 59.405 1.00 49.15 406 LYS B O 1
ATOM 5617 N N . VAL B 1 327 ? 19.951 57.890 58.354 1.00 44.23 407 VAL B N 1
ATOM 5618 C CA . VAL B 1 327 ? 18.713 58.608 58.073 1.00 40.07 407 VAL B CA 1
ATOM 5619 C C . VAL B 1 327 ? 18.587 58.805 56.569 1.00 39.90 407 VAL B C 1
ATOM 5620 O O . VAL B 1 327 ? 19.494 59.355 55.939 1.00 40.67 407 VAL B O 1
ATOM 5624 N N . ASP B 1 328 ? 17.477 58.350 55.992 1.00 38.42 408 ASP B N 1
ATOM 5625 C CA . ASP B 1 328 ? 17.245 58.508 54.558 1.00 37.57 408 ASP B CA 1
ATOM 5626 C C . ASP B 1 328 ? 16.602 59.876 54.300 1.00 34.69 408 ASP B C 1
ATOM 5627 O O . ASP B 1 328 ? 17.089 60.663 53.491 1.00 34.19 408 ASP B O 1
ATOM 5632 N N . ALA B 1 329 ? 15.508 60.148 55.002 1.00 31.27 409 ALA B N 1
ATOM 5633 C CA . ALA B 1 329 ? 14.790 61.411 54.873 1.00 28.01 409 ALA B CA 1
ATOM 5634 C C . ALA B 1 329 ? 14.375 61.894 56.259 1.00 26.18 409 ALA B C 1
ATOM 5635 O O . ALA B 1 329 ? 14.425 61.133 57.228 1.00 25.07 409 ALA B O 1
ATOM 5637 N N . VAL B 1 330 ? 13.977 63.160 56.353 1.00 24.42 410 VAL B N 1
ATOM 5638 C CA . VAL B 1 330 ? 13.554 63.728 57.631 1.00 22.97 410 VAL B CA 1
ATOM 5639 C C . VAL B 1 330 ? 12.804 65.026 57.442 1.00 22.12 410 VAL B C 1
ATOM 5640 O O . VAL B 1 330 ? 13.153 65.822 56.582 1.00 21.42 410 VAL B O 1
ATOM 5644 N N . PHE B 1 331 ? 11.772 65.237 58.245 1.00 22.47 411 PHE B N 1
ATOM 5645 C CA . PHE B 1 331 ? 11.018 66.472 58.160 1.00 23.90 411 PHE B CA 1
ATOM 5646 C C . PHE B 1 331 ? 10.234 66.726 59.424 1.00 25.29 411 PHE B C 1
ATOM 5647 O O . PHE B 1 331 ? 9.860 65.796 60.141 1.00 24.91 411 PHE B O 1
ATOM 5655 N N . MET B 1 332 ? 10.012 68.004 59.704 1.00 28.10 412 MET B N 1
ATOM 5656 C CA . MET B 1 332 ? 9.275 68.402 60.888 1.00 30.35 412 MET B CA 1
ATOM 5657 C C . MET B 1 332 ? 7.893 68.929 60.536 1.00 31.36 412 MET B C 1
ATOM 5658 O O . MET B 1 332 ? 7.734 69.760 59.653 1.00 29.63 412 MET B O 1
ATOM 5663 N N . LYS B 1 333 ? 6.902 68.427 61.260 1.00 35.62 413 LYS B N 1
ATOM 5664 C CA . LYS B 1 333 ? 5.497 68.783 61.073 1.00 39.86 413 LYS B CA 1
ATOM 5665 C C . LYS B 1 333 ? 4.803 68.615 62.440 1.00 41.84 413 LYS B C 1
ATOM 5666 O O . LYS B 1 333 ? 4.892 67.551 63.060 1.00 41.84 413 LYS B O 1
ATOM 5672 N N . ASP B 1 334 ? 4.127 69.665 62.909 1.00 44.66 414 ASP B N 1
ATOM 5673 C CA . ASP B 1 334 ? 3.423 69.633 64.197 1.00 46.77 414 ASP B CA 1
ATOM 5674 C C . ASP B 1 334 ? 4.407 69.401 65.357 1.00 46.98 414 ASP B C 1
ATOM 5675 O O . ASP B 1 334 ? 4.242 68.476 66.162 1.00 46.68 414 ASP B O 1
ATOM 5680 N N . GLY B 1 335 ? 5.434 70.242 65.428 1.00 46.71 415 GLY B N 1
ATOM 5681 C CA . GLY B 1 335 ? 6.431 70.118 66.474 1.00 45.53 415 GLY B CA 1
ATOM 5682 C C . GLY B 1 335 ? 7.123 68.768 66.518 1.00 44.56 415 GLY B C 1
ATOM 5683 O O . GLY B 1 335 ? 8.038 68.573 67.315 1.00 45.12 415 GLY B O 1
ATOM 5684 N N . PHE B 1 336 ? 6.699 67.842 65.660 1.00 42.93 416 PHE B N 1
ATOM 5685 C CA . PHE B 1 336 ? 7.273 66.497 65.613 1.00 40.87 416 PHE B CA 1
ATOM 5686 C C . PHE B 1 336 ? 8.310 66.263 64.514 1.00 38.98 416 PHE B C 1
ATOM 5687 O O . PHE B 1 336 ? 8.177 66.767 63.402 1.00 39.28 416 PHE B O 1
ATOM 5695 N N . PHE B 1 337 ? 9.338 65.483 64.835 1.00 36.20 417 PHE B N 1
ATOM 5696 C CA . PHE B 1 337 ? 10.381 65.138 63.875 1.00 34.23 417 PHE B CA 1
ATOM 5697 C C . PHE B 1 337 ? 10.083 63.755 63.307 1.00 33.51 417 PHE B C 1
ATOM 5698 O O . PHE B 1 337 ? 10.083 62.774 64.043 1.00 33.44 417 PHE B O 1
ATOM 5706 N N . TYR B 1 338 ? 9.819 63.646 62.014 1.00 33.31 418 TYR B N 1
ATOM 5707 C CA . TYR B 1 338 ? 9.545 62.319 61.476 1.00 33.79 418 TYR B CA 1
ATOM 5708 C C . TYR B 1 338 ? 10.752 61.802 60.694 1.00 34.86 418 TYR B C 1
ATOM 5709 O O . TYR B 1 338 ? 11.024 62.244 59.568 1.00 35.68 418 TYR B O 1
ATOM 5718 N N . PHE B 1 339 ? 11.481 60.871 61.311 1.00 33.36 419 PHE B N 1
ATOM 5719 C CA . PHE B 1 339 ? 12.678 60.286 60.716 1.00 30.29 419 PHE B CA 1
ATOM 5720 C C . PHE B 1 339 ? 12.339 59.138 59.802 1.00 28.40 419 PHE B C 1
ATOM 5721 O O . PHE B 1 339 ? 11.478 58.319 60.114 1.00 28.58 419 PHE B O 1
ATOM 5729 N N . PHE B 1 340 ? 13.019 59.072 58.670 1.00 25.17 420 PHE B N 1
ATOM 5730 C CA . PHE B 1 340 ? 12.777 57.984 57.753 1.00 22.56 420 PHE B CA 1
ATOM 5731 C C . PHE B 1 340 ? 14.057 57.241 57.459 1.00 23.46 420 PHE B C 1
ATOM 5732 O O . PHE B 1 340 ? 15.085 57.849 57.161 1.00 23.41 420 PHE B O 1
ATOM 5740 N N . HIS B 1 341 ? 13.995 55.921 57.567 1.00 24.55 421 HIS B N 1
ATOM 5741 C CA . HIS B 1 341 ? 15.130 55.077 57.241 1.00 25.34 421 HIS B CA 1
ATOM 5742 C C . HIS B 1 341 ? 14.568 53.781 56.694 1.00 24.53 421 HIS B C 1
ATOM 5743 O O . HIS B 1 341 ? 13.738 53.146 57.341 1.00 24.43 421 HIS B O 1
ATOM 5750 N N . GLY B 1 342 ? 15.013 53.390 55.504 1.00 23.63 422 GLY B N 1
ATOM 5751 C CA . GLY B 1 342 ? 14.488 52.175 54.915 1.00 23.39 422 GLY B CA 1
ATOM 5752 C C . GLY B 1 342 ? 12.981 52.335 54.828 1.00 24.11 422 GLY B C 1
ATOM 5753 O O . GLY B 1 342 ? 12.485 53.401 54.473 1.00 22.65 422 GLY B O 1
ATOM 5754 N N . THR B 1 343 ? 12.237 51.293 55.171 1.00 25.17 423 THR B N 1
ATOM 5755 C CA . THR B 1 343 ? 10.785 51.375 55.114 1.00 25.06 423 THR B CA 1
ATOM 5756 C C . THR B 1 343 ? 10.155 51.918 56.391 1.00 26.42 423 THR B C 1
ATOM 5757 O O . THR B 1 343 ? 8.936 52.023 56.477 1.00 26.20 423 THR B O 1
ATOM 5761 N N . ARG B 1 344 ? 10.966 52.282 57.379 1.00 28.35 424 ARG B N 1
ATOM 5762 C CA . ARG B 1 344 ? 10.387 52.772 58.619 1.00 30.67 424 ARG B CA 1
ATOM 5763 C C . ARG B 1 344 ? 10.504 54.265 58.903 1.00 30.64 424 ARG B C 1
ATOM 5764 O O . ARG B 1 344 ? 11.518 54.908 58.621 1.00 29.88 424 ARG B O 1
ATOM 5772 N N . GLN B 1 345 ? 9.428 54.786 59.484 1.00 30.53 425 GLN B N 1
ATOM 5773 C CA . GLN B 1 345 ? 9.289 56.185 59.852 1.00 30.83 425 GLN B CA 1
ATOM 5774 C C . GLN B 1 345 ? 9.175 56.260 61.375 1.00 31.98 425 GLN B C 1
ATOM 5775 O O . GLN B 1 345 ? 8.451 55.466 61.967 1.00 32.67 425 GLN B O 1
ATOM 5781 N N . TYR B 1 346 ? 9.904 57.181 62.010 1.00 33.54 426 TYR B N 1
ATOM 5782 C CA . TYR B 1 346 ? 9.831 57.352 63.469 1.00 34.71 426 TYR B CA 1
ATOM 5783 C C . TYR B 1 346 ? 9.270 58.729 63.802 1.00 36.58 426 TYR B C 1
ATOM 5784 O O . TYR B 1 346 ? 9.713 59.743 63.250 1.00 35.96 426 TYR B O 1
ATOM 5793 N N . LYS B 1 347 ? 8.292 58.763 64.702 1.00 39.14 427 LYS B N 1
ATOM 5794 C CA . LYS B 1 347 ? 7.695 60.022 65.131 1.00 41.85 427 LYS B CA 1
ATOM 5795 C C . LYS B 1 347 ? 8.439 60.484 66.374 1.00 42.55 427 LYS B C 1
ATOM 5796 O O . LYS B 1 347 ? 7.960 60.348 67.491 1.00 43.17 427 LYS B O 1
ATOM 5802 N N . PHE B 1 348 ? 9.625 61.027 66.168 1.00 43.96 428 PHE B N 1
ATOM 5803 C CA . PHE B 1 348 ? 10.451 61.484 67.268 1.00 45.44 428 PHE B CA 1
ATOM 5804 C C . PHE B 1 348 ? 9.884 62.756 67.891 1.00 46.83 428 PHE B C 1
ATOM 5805 O O . PHE B 1 348 ? 9.389 63.639 67.197 1.00 46.77 428 PHE B O 1
ATOM 5813 N N . ASP B 1 349 ? 9.948 62.831 69.213 1.00 48.85 429 ASP B N 1
ATOM 5814 C CA . ASP B 1 349 ? 9.450 63.986 69.943 1.00 51.08 429 ASP B CA 1
ATOM 5815 C C . ASP B 1 349 ? 10.657 64.762 70.477 1.00 51.69 429 ASP B C 1
ATOM 5816 O O . ASP B 1 349 ? 11.352 64.293 71.368 1.00 52.55 429 ASP B O 1
ATOM 5821 N N . PRO B 1 350 ? 10.923 65.959 69.934 1.00 51.98 430 PRO B N 1
ATOM 5822 C CA . PRO B 1 350 ? 12.052 66.799 70.351 1.00 52.89 430 PRO B CA 1
ATOM 5823 C C . PRO B 1 350 ? 11.940 67.267 71.795 1.00 54.02 430 PRO B C 1
ATOM 5824 O O . PRO B 1 350 ? 12.920 67.299 72.543 1.00 53.49 430 PRO B O 1
ATOM 5828 N N . LYS B 1 351 ? 10.722 67.642 72.160 1.00 55.62 431 LYS B N 1
ATOM 5829 C CA . LYS B 1 351 ? 10.398 68.115 73.496 1.00 56.55 431 LYS B CA 1
ATOM 5830 C C . LYS B 1 351 ? 10.930 67.171 74.582 1.00 56.18 431 LYS B C 1
ATOM 5831 O O . LYS B 1 351 ? 11.551 67.618 75.543 1.00 56.26 431 LYS B O 1
ATOM 5837 N N . THR B 1 352 ? 10.683 65.870 74.421 1.00 55.53 432 THR B N 1
ATOM 5838 C CA . THR B 1 352 ? 11.110 64.866 75.400 1.00 54.60 432 THR B CA 1
ATOM 5839 C C . THR B 1 352 ? 11.994 63.768 74.820 1.00 54.07 432 THR B C 1
ATOM 5840 O O . THR B 1 352 ? 12.077 62.679 75.388 1.00 53.92 432 THR B O 1
ATOM 5844 N N . LYS B 1 353 ? 12.645 64.064 73.696 1.00 53.88 433 LYS B N 1
ATOM 5845 C CA . LYS B 1 353 ? 13.530 63.124 72.996 1.00 52.92 433 LYS B CA 1
ATOM 5846 C C . LYS B 1 353 ? 13.131 61.661 73.141 1.00 51.32 433 LYS B C 1
ATOM 5847 O O . LYS B 1 353 ? 13.883 60.856 73.687 1.00 50.93 433 LYS B O 1
ATOM 5853 N N . ARG B 1 354 ? 11.952 61.322 72.628 1.00 50.07 434 ARG B N 1
ATOM 5854 C CA . ARG B 1 354 ? 11.447 59.960 72.714 1.00 49.36 434 ARG B CA 1
ATOM 5855 C C . ARG B 1 354 ? 10.720 59.558 71.437 1.00 47.74 434 ARG B C 1
ATOM 5856 O O . ARG B 1 354 ? 9.986 60.352 70.864 1.00 47.22 434 ARG B O 1
ATOM 5864 N N . ILE B 1 355 ? 10.928 58.321 70.999 1.00 46.91 435 ILE B N 1
ATOM 5865 C CA . ILE B 1 355 ? 10.280 57.804 69.798 1.00 46.24 435 ILE B CA 1
ATOM 5866 C C . ILE B 1 355 ? 8.860 57.396 70.148 1.00 46.24 435 ILE B C 1
ATOM 5867 O O . ILE B 1 355 ? 8.637 56.325 70.697 1.00 47.31 435 ILE B O 1
ATOM 5872 N N . LEU B 1 356 ? 7.896 58.239 69.819 1.00 46.38 436 LEU B N 1
ATOM 5873 C CA . LEU B 1 356 ? 6.504 57.950 70.136 1.00 46.64 436 LEU B CA 1
ATOM 5874 C C . LEU B 1 356 ? 5.877 56.789 69.368 1.00 48.15 436 LEU B C 1
ATOM 5875 O O . LEU B 1 356 ? 5.332 55.866 69.972 1.00 47.60 436 LEU B O 1
ATOM 5880 N N . THR B 1 357 ? 5.974 56.813 68.039 1.00 50.40 437 THR B N 1
ATOM 5881 C CA . THR B 1 357 ? 5.333 55.775 67.221 1.00 51.14 437 THR B CA 1
ATOM 5882 C C . THR B 1 357 ? 6.093 55.273 65.979 1.00 49.75 437 THR B C 1
ATOM 5883 O O . THR B 1 357 ? 6.308 56.038 65.039 1.00 50.04 437 THR B O 1
ATOM 5887 N N . LEU B 1 358 ? 6.471 53.994 65.960 1.00 48.28 438 LEU B N 1
ATOM 5888 C CA . LEU B 1 358 ? 7.166 53.429 64.796 1.00 46.98 438 LEU B CA 1
ATOM 5889 C C . LEU B 1 358 ? 6.090 53.182 63.754 1.00 46.74 438 LEU B C 1
ATOM 5890 O O . LEU B 1 358 ? 5.001 52.730 64.093 1.00 46.77 438 LEU B O 1
ATOM 5895 N N . GLN B 1 359 ? 6.389 53.452 62.488 1.00 46.62 439 GLN B N 1
ATOM 5896 C CA . GLN B 1 359 ? 5.375 53.286 61.457 1.00 45.88 439 GLN B CA 1
ATOM 5897 C C . GLN B 1 359 ? 5.902 53.027 60.048 1.00 45.62 439 GLN B C 1
ATOM 5898 O O . GLN B 1 359 ? 7.100 53.136 59.787 1.00 45.12 439 GLN B O 1
ATOM 5904 N N . LYS B 1 360 ? 4.991 52.675 59.144 1.00 45.71 440 LYS B N 1
ATOM 5905 C CA . LYS B 1 360 ? 5.355 52.393 57.759 1.00 45.90 440 LYS B CA 1
ATOM 5906 C C . LYS B 1 360 ? 5.776 53.664 57.053 1.00 45.15 440 LYS B C 1
ATOM 5907 O O . LYS B 1 360 ? 5.187 54.721 57.268 1.00 46.27 440 LYS B O 1
ATOM 5913 N N . ALA B 1 361 ? 6.793 53.558 56.205 1.00 43.29 441 ALA B N 1
ATOM 5914 C CA . ALA B 1 361 ? 7.300 54.713 55.481 1.00 41.19 441 ALA B CA 1
ATOM 5915 C C . ALA B 1 361 ? 6.222 55.348 54.617 1.00 39.91 441 ALA B C 1
ATOM 5916 O O . ALA B 1 361 ? 6.169 56.571 54.465 1.00 40.17 441 ALA B O 1
ATOM 5918 N N . ASN B 1 362 ? 5.351 54.516 54.062 1.00 37.75 442 ASN B N 1
ATOM 5919 C CA . ASN B 1 362 ? 4.289 55.017 53.207 1.00 36.59 442 ASN B CA 1
ATOM 5920 C C . ASN B 1 362 ? 2.991 55.248 53.983 1.00 35.16 442 ASN B C 1
ATOM 5921 O O . ASN B 1 362 ? 1.912 55.344 53.400 1.00 33.29 442 ASN B O 1
ATOM 5926 N N . SER B 1 363 ? 3.103 55.347 55.301 1.00 34.30 443 SER B N 1
ATOM 5927 C CA . SER B 1 363 ? 1.934 55.571 56.146 1.00 33.96 443 SER B CA 1
ATOM 5928 C C . SER B 1 363 ? 1.215 56.881 55.804 1.00 33.04 443 SER B C 1
ATOM 5929 O O . SER B 1 363 ? 0.002 56.918 55.614 1.00 33.30 443 SER B O 1
ATOM 5932 N N . TRP B 1 364 ? 1.969 57.962 55.731 1.00 32.38 444 TRP B N 1
ATOM 5933 C CA . TRP B 1 364 ? 1.388 59.247 55.421 1.00 31.58 444 TRP B CA 1
ATOM 5934 C C . TRP B 1 364 ? 0.438 59.254 54.218 1.00 31.11 444 TRP B C 1
ATOM 5935 O O . TRP B 1 364 ? -0.205 60.263 53.942 1.00 28.86 444 TRP B O 1
ATOM 5946 N N . PHE B 1 365 ? 0.341 58.134 53.507 1.00 32.71 445 PHE B N 1
ATOM 5947 C CA . PHE B 1 365 ? -0.542 58.061 52.341 1.00 35.34 445 PHE B CA 1
ATOM 5948 C C . PHE B 1 365 ? -1.869 57.317 52.621 1.00 38.87 445 PHE B C 1
ATOM 5949 O O . PHE B 1 365 ? -2.129 56.846 53.736 1.00 38.93 445 PHE B O 1
ATOM 5957 N N . ASN B 1 366 ? -2.706 57.215 51.596 1.00 42.32 446 ASN B N 1
ATOM 5958 C CA . ASN B 1 366 ? -4.009 56.570 51.729 1.00 47.05 446 ASN B CA 1
ATOM 5959 C C . ASN B 1 366 ? -3.983 55.120 51.221 1.00 50.50 446 ASN B C 1
ATOM 5960 O O . ASN B 1 366 ? -4.325 54.862 50.059 1.00 50.58 446 ASN B O 1
ATOM 5965 N N . CYS B 1 367 ? -3.612 54.174 52.095 1.00 53.62 447 CYS B N 1
ATOM 5966 C CA . CYS B 1 367 ? -3.501 52.759 51.691 1.00 55.98 447 CYS B CA 1
ATOM 5967 C C . CYS B 1 367 ? -4.386 51.715 52.395 1.00 56.54 447 CYS B C 1
ATOM 5968 O O . CYS B 1 367 ? -3.834 50.826 53.093 1.00 56.14 447 CYS B O 1
ATOM 5972 N N . GLY C 2 1 ? 33.357 141.316 -11.571 1.00 91.65 963 GLY C N 1
ATOM 5973 C CA . GLY C 2 1 ? 34.017 140.264 -12.403 1.00 91.75 963 GLY C CA 1
ATOM 5974 C C . GLY C 2 1 ? 34.654 139.170 -11.565 1.00 92.01 963 GLY C C 1
ATOM 5975 O O . GLY C 2 1 ? 34.467 137.984 -11.857 1.00 91.62 963 GLY C O 1
ATOM 5976 N N . PRO C 2 2 ? 35.420 139.537 -10.515 1.00 92.42 964 PRO C N 1
ATOM 5977 C CA . PRO C 2 2 ? 36.100 138.595 -9.611 1.00 92.32 964 PRO C CA 1
ATOM 5978 C C . PRO C 2 2 ? 35.246 138.029 -8.452 1.00 91.84 964 PRO C C 1
ATOM 5979 O O . PRO C 2 2 ? 34.570 138.781 -7.737 1.00 92.06 964 PRO C O 1
ATOM 5991 N N . GLY C 2 4 ? 34.035 136.912 -4.999 1.00 85.70 966 GLY C N 1
ATOM 5992 C CA . GLY C 2 4 ? 34.343 137.310 -3.635 1.00 82.36 966 GLY C CA 1
ATOM 5993 C C . GLY C 2 4 ? 34.866 136.177 -2.770 1.00 80.11 966 GLY C C 1
ATOM 5994 O O . GLY C 2 4 ? 34.769 135.012 -3.157 1.00 80.60 966 GLY C O 1
ATOM 5995 N N . PRO C 2 5 ? 35.420 136.487 -1.582 1.00 77.67 967 PRO C N 1
ATOM 5996 C CA . PRO C 2 5 ? 35.985 135.537 -0.610 1.00 75.89 967 PRO C CA 1
ATOM 5997 C C . PRO C 2 5 ? 34.997 134.602 0.105 1.00 74.26 967 PRO C C 1
ATOM 5998 O O . PRO C 2 5 ? 33.785 134.701 -0.086 1.00 74.68 967 PRO C O 1
ATOM 6010 N N . GLY C 2 7 ? 32.642 132.877 3.034 1.00 66.60 969 GLY C N 1
ATOM 6011 C CA . GLY C 2 7 ? 31.822 133.442 4.090 1.00 62.03 969 GLY C CA 1
ATOM 6012 C C . GLY C 2 7 ? 32.377 132.991 5.428 1.00 58.69 969 GLY C C 1
ATOM 6013 O O . GLY C 2 7 ? 33.237 132.106 5.461 1.00 58.53 969 GLY C O 1
ATOM 6014 N N . PRO C 2 8 ? 31.910 133.572 6.547 1.00 55.71 970 PRO C N 1
ATOM 6015 C CA . PRO C 2 8 ? 32.349 133.240 7.909 1.00 53.69 970 PRO C CA 1
ATOM 6016 C C . PRO C 2 8 ? 32.140 131.751 8.231 1.00 51.66 970 PRO C C 1
ATOM 6017 O O . PRO C 2 8 ? 31.571 131.027 7.422 1.00 52.61 970 PRO C O 1
ATOM 6029 N N . GLY C 2 10 ? 30.506 128.876 10.804 1.00 41.03 972 GLY C N 1
ATOM 6030 C CA . GLY C 2 10 ? 29.189 128.293 10.819 1.00 36.40 972 GLY C CA 1
ATOM 6031 C C . GLY C 2 10 ? 28.728 128.407 12.241 1.00 33.79 972 GLY C C 1
ATOM 6032 O O . GLY C 2 10 ? 29.557 128.569 13.140 1.00 35.26 972 GLY C O 1
ATOM 6033 N N . PRO C 2 11 ? 27.417 128.361 12.486 1.00 30.71 973 PRO C N 1
ATOM 6034 C CA . PRO C 2 11 ? 26.996 128.466 13.876 1.00 28.09 973 PRO C CA 1
ATOM 6035 C C . PRO C 2 11 ? 27.476 127.177 14.543 1.00 27.64 973 PRO C C 1
ATOM 6036 O O . PRO C 2 11 ? 27.517 126.120 13.905 1.00 25.90 973 PRO C O 1
ATOM 6040 N N . GLN C 2 12 ? 27.865 127.262 15.807 1.00 26.55 974 GLN C N 1
ATOM 6041 C CA . GLN C 2 12 ? 28.326 126.079 16.517 1.00 25.85 974 GLN C CA 1
ATOM 6042 C C . GLN C 2 12 ? 27.165 125.090 16.655 1.00 25.04 974 GLN C C 1
ATOM 6043 O O . GLN C 2 12 ? 26.058 125.457 17.039 1.00 24.56 974 GLN C O 1
ATOM 6049 N N . GLY C 2 13 ? 27.404 123.834 16.322 1.00 24.10 975 GLY C N 1
ATOM 6050 C CA . GLY C 2 13 ? 26.334 122.875 16.447 1.00 23.25 975 GLY C CA 1
ATOM 6051 C C . GLY C 2 13 ? 25.702 123.037 17.811 1.00 22.80 975 GLY C C 1
ATOM 6052 O O . GLY C 2 13 ? 26.361 123.494 18.756 1.00 22.86 975 GLY C O 1
ATOM 6053 N N . LEU C 2 14 ? 24.424 122.682 17.907 1.00 21.46 976 LEU C N 1
ATOM 6054 C CA . LEU C 2 14 ? 23.687 122.762 19.159 1.00 20.42 976 LEU C CA 1
ATOM 6055 C C . LEU C 2 14 ? 24.269 121.777 20.156 1.00 21.01 976 LEU C C 1
ATOM 6056 O O . LEU C 2 14 ? 24.827 120.740 19.771 1.00 20.01 976 LEU C O 1
ATOM 6061 N N . ALA C 2 15 ? 24.133 122.102 21.438 1.00 20.71 977 ALA C N 1
ATOM 6062 C CA . ALA C 2 15 ? 24.639 121.236 22.496 1.00 21.64 977 ALA C CA 1
ATOM 6063 C C . ALA C 2 15 ? 23.920 119.876 22.474 1.00 21.73 977 ALA C C 1
ATOM 6064 O O . ALA C 2 15 ? 22.874 119.719 21.844 1.00 21.77 977 ALA C O 1
ATOM 6066 N N . GLY C 2 16 ? 24.489 118.894 23.162 1.00 22.10 978 GLY C N 1
ATOM 6067 C CA . GLY C 2 16 ? 23.886 117.578 23.197 1.00 21.60 978 GLY C CA 1
ATOM 6068 C C . GLY C 2 16 ? 22.755 117.561 24.184 1.00 22.79 978 GLY C C 1
ATOM 6069 O O . GLY C 2 16 ? 22.743 118.346 25.121 1.00 22.44 978 GLY C O 1
ATOM 6070 N N . GLN C 2 17 ? 21.796 116.675 23.953 1.00 25.80 979 GLN C N 1
ATOM 6071 C CA . GLN C 2 17 ? 20.629 116.514 24.815 1.00 28.39 979 GLN C CA 1
ATOM 6072 C C . GLN C 2 17 ? 21.208 116.023 26.135 1.00 29.36 979 GLN C C 1
ATOM 6073 O O . GLN C 2 17 ? 22.301 115.463 26.132 1.00 31.53 979 GLN C O 1
ATOM 6079 N N . ARG C 2 18 ? 20.513 116.229 27.254 1.00 29.19 980 ARG C N 1
ATOM 6080 C CA . ARG C 2 18 ? 21.037 115.790 28.555 1.00 29.73 980 ARG C CA 1
ATOM 6081 C C . ARG C 2 18 ? 20.967 114.284 28.825 1.00 29.48 980 ARG C C 1
ATOM 6082 O O . ARG C 2 18 ? 20.367 113.532 28.060 1.00 30.94 980 ARG C O 1
ATOM 6090 N N . GLY C 2 19 ? 21.587 113.851 29.922 1.00 28.56 981 GLY C N 1
ATOM 6091 C CA . GLY C 2 19 ? 21.571 112.446 30.287 1.00 27.59 981 GLY C CA 1
ATOM 6092 C C . GLY C 2 19 ? 20.198 111.935 30.702 1.00 27.78 981 GLY C C 1
ATOM 6093 O O . GLY C 2 19 ? 19.180 112.613 30.540 1.00 25.64 981 GLY C O 1
ATOM 6094 N N . ILE C 2 20 ? 20.178 110.723 31.245 1.00 29.37 982 ILE C N 1
ATOM 6095 C CA . ILE C 2 20 ? 18.946 110.064 31.683 1.00 30.72 982 ILE C CA 1
ATOM 6096 C C . ILE C 2 20 ? 19.023 109.704 33.163 1.00 31.76 982 ILE C C 1
ATOM 6097 O O . ILE C 2 20 ? 20.056 109.228 33.635 1.00 32.67 982 ILE C O 1
ATOM 6102 N N . VAL C 2 21 ? 17.928 109.933 33.887 1.00 32.71 983 VAL C N 1
ATOM 6103 C CA . VAL C 2 21 ? 17.872 109.637 35.321 1.00 33.34 983 VAL C CA 1
ATOM 6104 C C . VAL C 2 21 ? 18.610 108.328 35.623 1.00 33.46 983 VAL C C 1
ATOM 6105 O O . VAL C 2 21 ? 18.682 107.425 34.780 1.00 33.13 983 VAL C O 1
ATOM 6109 N N . GLY C 2 22 ? 19.163 108.239 36.830 1.00 33.55 984 GLY C N 1
ATOM 6110 C CA . GLY C 2 22 ? 19.881 107.047 37.233 1.00 32.81 984 GLY C CA 1
ATOM 6111 C C . GLY C 2 22 ? 18.969 105.978 37.797 1.00 32.50 984 GLY C C 1
ATOM 6112 O O . GLY C 2 22 ? 17.898 106.260 38.340 1.00 32.01 984 GLY C O 1
ATOM 6113 N N . LEU C 2 23 ? 19.394 104.733 37.654 1.00 32.27 985 LEU C N 1
ATOM 6114 C CA . LEU C 2 23 ? 18.617 103.623 38.165 1.00 32.24 985 LEU C CA 1
ATOM 6115 C C . LEU C 2 23 ? 18.565 103.825 39.683 1.00 33.34 985 LEU C C 1
ATOM 6116 O O . LEU C 2 23 ? 19.456 104.443 40.265 1.00 34.16 985 LEU C O 1
ATOM 6129 N N . GLY C 2 25 ? 19.220 102.896 43.387 1.00 39.45 987 GLY C N 1
ATOM 6130 C CA . GLY C 2 25 ? 20.120 101.936 44.003 1.00 42.86 987 GLY C CA 1
ATOM 6131 C C . GLY C 2 25 ? 19.490 100.651 44.537 1.00 45.21 987 GLY C C 1
ATOM 6132 O O . GLY C 2 25 ? 18.267 100.523 44.668 1.00 43.96 987 GLY C O 1
ATOM 6133 N N . GLN C 2 26 ? 20.354 99.693 44.857 1.00 47.28 988 GLN C N 1
ATOM 6134 C CA . GLN C 2 26 ? 19.934 98.399 45.377 1.00 49.21 988 GLN C CA 1
ATOM 6135 C C . GLN C 2 26 ? 19.500 98.476 46.847 1.00 50.04 988 GLN C C 1
ATOM 6136 O O . GLN C 2 26 ? 20.014 99.294 47.613 1.00 50.90 988 GLN C O 1
ATOM 6142 N N . ARG C 2 27 ? 18.561 97.617 47.238 1.00 50.05 989 ARG C N 1
ATOM 6143 C CA . ARG C 2 27 ? 18.076 97.587 48.613 1.00 50.13 989 ARG C CA 1
ATOM 6144 C C . ARG C 2 27 ? 19.199 97.360 49.626 1.00 50.39 989 ARG C C 1
ATOM 6145 O O . ARG C 2 27 ? 20.233 96.774 49.307 1.00 50.57 989 ARG C O 1
ATOM 6153 N N . GLY C 2 28 ? 18.976 97.821 50.853 1.00 50.82 990 GLY C N 1
ATOM 6154 C CA . GLY C 2 28 ? 19.967 97.671 51.903 1.00 51.46 990 GLY C CA 1
ATOM 6155 C C . GLY C 2 28 ? 20.010 96.318 52.593 1.00 52.11 990 GLY C C 1
ATOM 6156 O O . GLY C 2 28 ? 19.175 95.443 52.358 1.00 51.52 990 GLY C O 1
ATOM 6157 N N . GLU C 2 29 ? 21.004 96.158 53.460 1.00 52.89 991 GLU C N 1
ATOM 6158 C CA . GLU C 2 29 ? 21.205 94.926 54.203 1.00 53.94 991 GLU C CA 1
ATOM 6159 C C . GLU C 2 29 ? 20.023 94.677 55.129 1.00 55.56 991 GLU C C 1
ATOM 6160 O O . GLU C 2 29 ? 19.208 95.574 55.348 1.00 56.41 991 GLU C O 1
ATOM 6162 N N . ARG C 2 30 ? 19.914 93.460 55.656 1.00 56.87 992 ARG C N 1
ATOM 6163 C CA . ARG C 2 30 ? 18.838 93.154 56.584 1.00 59.04 992 ARG C CA 1
ATOM 6164 C C . ARG C 2 30 ? 19.314 93.702 57.921 1.00 61.21 992 ARG C C 1
ATOM 6165 O O . ARG C 2 30 ? 20.518 93.811 58.151 1.00 61.77 992 ARG C O 1
ATOM 6173 N N . GLY C 2 31 ? 18.377 94.047 58.799 1.00 63.79 993 GLY C N 1
ATOM 6174 C CA . GLY C 2 31 ? 18.739 94.592 60.097 1.00 66.21 993 GLY C CA 1
ATOM 6175 C C . GLY C 2 31 ? 19.383 93.595 61.041 1.00 67.98 993 GLY C C 1
ATOM 6176 O O . GLY C 2 31 ? 19.367 92.397 60.775 1.00 67.74 993 GLY C O 1
ATOM 6177 N N . PRO C 2 32 ? 19.968 94.063 62.156 1.00 70.21 994 PRO C N 1
ATOM 6178 C CA . PRO C 2 32 ? 20.614 93.175 63.127 1.00 71.96 994 PRO C CA 1
ATOM 6179 C C . PRO C 2 32 ? 19.546 92.322 63.793 1.00 73.73 994 PRO C C 1
ATOM 6180 O O . PRO C 2 32 ? 18.350 92.601 63.663 1.00 74.44 994 PRO C O 1
ATOM 6192 N N . GLY C 2 34 ? 17.204 90.551 66.851 1.00 80.71 996 GLY C N 1
ATOM 6193 C CA . GLY C 2 34 ? 16.332 91.235 67.786 1.00 83.23 996 GLY C CA 1
ATOM 6194 C C . GLY C 2 34 ? 16.631 90.820 69.214 1.00 84.77 996 GLY C C 1
ATOM 6195 O O . GLY C 2 34 ? 17.140 89.717 69.440 1.00 85.02 996 GLY C O 1
ATOM 6196 N N . PRO C 2 35 ? 16.334 91.681 70.203 1.00 85.95 997 PRO C N 1
ATOM 6197 C CA . PRO C 2 35 ? 16.593 91.344 71.607 1.00 87.23 997 PRO C CA 1
ATOM 6198 C C . PRO C 2 35 ? 16.004 89.978 71.988 1.00 88.55 997 PRO C C 1
ATOM 6199 O O . PRO C 2 35 ? 15.049 89.509 71.364 1.00 89.15 997 PRO C O 1
ATOM 6211 N N . GLY C 2 37 ? 13.981 86.820 73.491 1.00 91.75 999 GLY C N 1
ATOM 6212 C CA . GLY C 2 37 ? 12.584 86.617 73.838 1.00 93.13 999 GLY C CA 1
ATOM 6213 C C . GLY C 2 37 ? 12.482 86.082 75.257 1.00 94.14 999 GLY C C 1
ATOM 6214 O O . GLY C 2 37 ? 13.123 86.629 76.158 1.00 93.78 999 GLY C O 1
ATOM 6215 N N . PRO C 2 38 ? 11.681 85.024 75.501 1.00 95.23 1000 PRO C N 1
ATOM 6216 C CA . PRO C 2 38 ? 11.556 84.468 76.858 1.00 95.63 1000 PRO C CA 1
ATOM 6217 C C . PRO C 2 38 ? 12.841 83.779 77.367 1.00 95.79 1000 PRO C C 1
ATOM 6218 O O . PRO C 2 38 ? 13.713 83.398 76.580 1.00 95.27 1000 PRO C O 1
ATOM 6230 N N . GLY D 2 1 ? 31.041 142.382 -8.920 1.00 76.00 963 GLY D N 1
ATOM 6231 C CA . GLY D 2 1 ? 31.830 141.225 -8.403 1.00 76.68 963 GLY D CA 1
ATOM 6232 C C . GLY D 2 1 ? 30.966 140.020 -8.068 1.00 77.54 963 GLY D C 1
ATOM 6233 O O . GLY D 2 1 ? 29.946 140.161 -7.387 1.00 77.34 963 GLY D O 1
ATOM 6234 N N . PRO D 2 2 ? 31.341 138.818 -8.548 1.00 77.94 964 PRO D N 1
ATOM 6235 C CA . PRO D 2 2 ? 30.623 137.557 -8.318 1.00 78.39 964 PRO D CA 1
ATOM 6236 C C . PRO D 2 2 ? 30.632 137.067 -6.865 1.00 78.50 964 PRO D C 1
ATOM 6237 O O . PRO D 2 2 ? 31.681 137.052 -6.210 1.00 77.99 964 PRO D O 1
ATOM 6249 N N . GLY D 2 4 ? 30.830 135.156 -3.416 1.00 74.07 966 GLY D N 1
ATOM 6250 C CA . GLY D 2 4 ? 31.770 134.149 -2.972 1.00 71.85 966 GLY D CA 1
ATOM 6251 C C . GLY D 2 4 ? 31.162 132.811 -2.588 1.00 69.91 966 GLY D C 1
ATOM 6252 O O . GLY D 2 4 ? 29.989 132.535 -2.852 1.00 69.57 966 GLY D O 1
ATOM 6253 N N . PRO D 2 5 ? 31.976 131.940 -1.977 1.00 68.40 967 PRO D N 1
ATOM 6254 C CA . PRO D 2 5 ? 31.578 130.605 -1.527 1.00 66.49 967 PRO D CA 1
ATOM 6255 C C . PRO D 2 5 ? 31.132 130.609 -0.066 1.00 64.26 967 PRO D C 1
ATOM 6256 O O . PRO D 2 5 ? 31.184 131.640 0.619 1.00 63.37 967 PRO D O 1
ATOM 6268 N N . GLY D 2 7 ? 31.256 129.512 3.996 1.00 54.53 969 GLY D N 1
ATOM 6269 C CA . GLY D 2 7 ? 32.302 129.329 4.976 1.00 50.43 969 GLY D CA 1
ATOM 6270 C C . GLY D 2 7 ? 32.276 127.882 5.435 1.00 48.19 969 GLY D C 1
ATOM 6271 O O . GLY D 2 7 ? 31.403 127.105 5.019 1.00 47.69 969 GLY D O 1
ATOM 6272 N N . PRO D 2 8 ? 33.206 127.493 6.316 1.00 45.86 970 PRO D N 1
ATOM 6273 C CA . PRO D 2 8 ? 33.307 126.128 6.840 1.00 44.83 970 PRO D CA 1
ATOM 6274 C C . PRO D 2 8 ? 32.123 125.811 7.739 1.00 44.02 970 PRO D C 1
ATOM 6275 O O . PRO D 2 8 ? 31.069 126.429 7.631 1.00 44.60 970 PRO D O 1
ATOM 6287 N N . GLY D 2 10 ? 30.364 125.379 11.628 1.00 41.71 972 GLY D N 1
ATOM 6288 C CA . GLY D 2 10 ? 30.546 125.950 12.947 1.00 39.52 972 GLY D CA 1
ATOM 6289 C C . GLY D 2 10 ? 31.257 124.907 13.782 1.00 38.58 972 GLY D C 1
ATOM 6290 O O . GLY D 2 10 ? 31.151 123.717 13.491 1.00 37.84 972 GLY D O 1
ATOM 6291 N N . PRO D 2 11 ? 31.990 125.308 14.827 1.00 38.01 973 PRO D N 1
ATOM 6292 C CA . PRO D 2 11 ? 32.696 124.325 15.656 1.00 37.54 973 PRO D CA 1
ATOM 6293 C C . PRO D 2 11 ? 31.774 123.267 16.240 1.00 36.83 973 PRO D C 1
ATOM 6294 O O . PRO D 2 11 ? 30.556 123.433 16.247 1.00 36.91 973 PRO D O 1
ATOM 6298 N N . GLN D 2 12 ? 32.364 122.176 16.721 1.00 36.69 974 GLN D N 1
ATOM 6299 C CA . GLN D 2 12 ? 31.600 121.073 17.308 1.00 35.72 974 GLN D CA 1
ATOM 6300 C C . GLN D 2 12 ? 30.569 121.591 18.294 1.00 34.83 974 GLN D C 1
ATOM 6301 O O . GLN D 2 12 ? 30.692 122.704 18.800 1.00 35.40 974 GLN D O 1
ATOM 6307 N N . GLY D 2 13 ? 29.547 120.786 18.554 1.00 34.00 975 GLY D N 1
ATOM 6308 C CA . GLY D 2 13 ? 28.527 121.174 19.510 1.00 32.85 975 GLY D CA 1
ATOM 6309 C C . GLY D 2 13 ? 28.952 120.650 20.869 1.00 32.03 975 GLY D C 1
ATOM 6310 O O . GLY D 2 13 ? 29.626 119.626 20.963 1.00 32.76 975 GLY D O 1
ATOM 6311 N N . LEU D 2 14 ? 28.580 121.351 21.929 1.00 31.29 976 LEU D N 1
ATOM 6312 C CA . LEU D 2 14 ? 28.939 120.924 23.281 1.00 30.24 976 LEU D CA 1
ATOM 6313 C C . LEU D 2 14 ? 28.435 119.521 23.622 1.00 29.00 976 LEU D C 1
ATOM 6314 O O . LEU D 2 14 ? 27.415 119.063 23.108 1.00 28.56 976 LEU D O 1
ATOM 6319 N N . ALA D 2 15 ? 29.152 118.839 24.500 1.00 27.95 977 ALA D N 1
ATOM 6320 C CA . ALA D 2 15 ? 28.724 117.519 24.921 1.00 27.32 977 ALA D CA 1
ATOM 6321 C C . ALA D 2 15 ? 27.452 117.731 25.752 1.00 27.39 977 ALA D C 1
ATOM 6322 O O . ALA D 2 15 ? 27.250 118.801 26.327 1.00 28.63 977 ALA D O 1
ATOM 6324 N N . GLY D 2 16 ? 26.581 116.733 25.810 1.00 27.30 978 GLY D N 1
ATOM 6325 C CA . GLY D 2 16 ? 25.375 116.884 26.603 1.00 27.23 978 GLY D CA 1
ATOM 6326 C C . GLY D 2 16 ? 25.689 116.716 28.077 1.00 28.23 978 GLY D C 1
ATOM 6327 O O . GLY D 2 16 ? 26.585 115.959 28.436 1.00 28.34 978 GLY D O 1
ATOM 6328 N N . GLN D 2 17 ? 24.957 117.417 28.937 1.00 29.69 979 GLN D N 1
ATOM 6329 C CA . GLN D 2 17 ? 25.166 117.338 30.386 1.00 31.29 979 GLN D CA 1
ATOM 6330 C C . GLN D 2 17 ? 24.775 115.988 31.004 1.00 31.75 979 GLN D C 1
ATOM 6331 O O . GLN D 2 17 ? 23.822 115.349 30.561 1.00 32.72 979 GLN D O 1
ATOM 6337 N N . ARG D 2 18 ? 25.493 115.567 32.045 1.00 32.17 980 ARG D N 1
ATOM 6338 C CA . ARG D 2 18 ? 25.216 114.283 32.702 1.00 32.32 980 ARG D CA 1
ATOM 6339 C C . ARG D 2 18 ? 23.780 114.182 33.186 1.00 31.86 980 ARG D C 1
ATOM 6340 O O . ARG D 2 18 ? 23.005 115.125 33.046 1.00 32.51 980 ARG D O 1
ATOM 6348 N N . GLY D 2 19 ? 23.432 113.041 33.768 1.00 31.29 981 GLY D N 1
ATOM 6349 C CA . GLY D 2 19 ? 22.073 112.840 34.235 1.00 31.39 981 GLY D CA 1
ATOM 6350 C C . GLY D 2 19 ? 21.858 112.948 35.730 1.00 31.80 981 GLY D C 1
ATOM 6351 O O . GLY D 2 19 ? 22.801 113.039 36.510 1.00 31.80 981 GLY D O 1
ATOM 6352 N N . ILE D 2 20 ? 20.592 112.931 36.128 1.00 32.20 982 ILE D N 1
ATOM 6353 C CA . ILE D 2 20 ? 20.222 113.029 37.531 1.00 31.92 982 ILE D CA 1
ATOM 6354 C C . ILE D 2 20 ? 20.533 111.749 38.297 1.00 33.31 982 ILE D C 1
ATOM 6355 O O . ILE D 2 20 ? 20.208 110.657 37.838 1.00 33.94 982 ILE D O 1
ATOM 6360 N N . VAL D 2 21 ? 21.167 111.893 39.463 1.00 34.32 983 VAL D N 1
ATOM 6361 C CA . VAL D 2 21 ? 21.529 110.749 40.308 1.00 34.97 983 VAL D CA 1
ATOM 6362 C C . VAL D 2 21 ? 20.281 109.967 40.678 1.00 34.73 983 VAL D C 1
ATOM 6363 O O . VAL D 2 21 ? 19.284 110.546 41.108 1.00 35.80 983 VAL D O 1
ATOM 6367 N N . GLY D 2 22 ? 20.338 108.652 40.522 1.00 34.42 984 GLY D N 1
ATOM 6368 C CA . GLY D 2 22 ? 19.183 107.829 40.835 1.00 34.97 984 GLY D CA 1
ATOM 6369 C C . GLY D 2 22 ? 18.734 107.906 42.283 1.00 34.58 984 GLY D C 1
ATOM 6370 O O . GLY D 2 22 ? 19.502 108.302 43.160 1.00 34.65 984 GLY D O 1
ATOM 6371 N N . LEU D 2 23 ? 17.484 107.532 42.536 1.00 33.65 985 LEU D N 1
ATOM 6372 C CA . LEU D 2 23 ? 16.945 107.547 43.891 1.00 32.85 985 LEU D CA 1
ATOM 6373 C C . LEU D 2 23 ? 17.560 106.436 44.726 1.00 31.96 985 LEU D C 1
ATOM 6374 O O . LEU D 2 23 ? 17.925 105.395 44.196 1.00 33.16 985 LEU D O 1
ATOM 6387 N N . GLY D 2 25 ? 18.142 103.208 47.180 1.00 28.79 987 GLY D N 1
ATOM 6388 C CA . GLY D 2 25 ? 17.475 101.918 47.162 1.00 25.92 987 GLY D CA 1
ATOM 6389 C C . GLY D 2 25 ? 16.543 101.729 48.342 1.00 24.51 987 GLY D C 1
ATOM 6390 O O . GLY D 2 25 ? 16.543 102.500 49.295 1.00 22.20 987 GLY D O 1
ATOM 6391 N N . GLN D 2 26 ? 15.739 100.684 48.280 1.00 25.44 988 GLN D N 1
ATOM 6392 C CA . GLN D 2 26 ? 14.809 100.402 49.354 1.00 27.85 988 GLN D CA 1
ATOM 6393 C C . GLN D 2 26 ? 15.474 99.873 50.628 1.00 29.79 988 GLN D C 1
ATOM 6394 O O . GLN D 2 26 ? 16.394 99.054 50.584 1.00 27.98 988 GLN D O 1
ATOM 6400 N N . ARG D 2 27 ? 14.978 100.335 51.768 1.00 32.16 989 ARG D N 1
ATOM 6401 C CA . ARG D 2 27 ? 15.508 99.914 53.050 1.00 36.32 989 ARG D CA 1
ATOM 6402 C C . ARG D 2 27 ? 15.393 98.404 53.224 1.00 38.26 989 ARG D C 1
ATOM 6403 O O . ARG D 2 27 ? 14.394 97.805 52.834 1.00 38.52 989 ARG D O 1
ATOM 6411 N N . GLY D 2 28 ? 16.413 97.794 53.826 1.00 40.60 990 GLY D N 1
ATOM 6412 C CA . GLY D 2 28 ? 16.411 96.352 54.023 1.00 41.93 990 GLY D CA 1
ATOM 6413 C C . GLY D 2 28 ? 15.351 95.873 54.989 1.00 43.34 990 GLY D C 1
ATOM 6414 O O . GLY D 2 28 ? 14.948 96.611 55.885 1.00 43.00 990 GLY D O 1
ATOM 6415 N N . GLU D 2 29 ? 14.892 94.638 54.813 1.00 45.89 991 GLU D N 1
ATOM 6416 C CA . GLU D 2 29 ? 13.877 94.087 55.703 1.00 49.20 991 GLU D CA 1
ATOM 6417 C C . GLU D 2 29 ? 14.469 94.089 57.102 1.00 50.05 991 GLU D C 1
ATOM 6418 O O . GLU D 2 29 ? 15.668 94.305 57.272 1.00 50.28 991 GLU D O 1
ATOM 6424 N N . ARG D 2 30 ? 13.637 93.853 58.108 1.00 51.56 992 ARG D N 1
ATOM 6425 C CA . ARG D 2 30 ? 14.143 93.847 59.469 1.00 52.94 992 ARG D CA 1
ATOM 6426 C C . ARG D 2 30 ? 14.920 92.581 59.801 1.00 53.82 992 ARG D C 1
ATOM 6427 O O . ARG D 2 30 ? 14.661 91.507 59.252 1.00 52.70 992 ARG D O 1
ATOM 6435 N N . GLY D 2 31 ? 15.886 92.733 60.701 1.00 55.16 993 GLY D N 1
ATOM 6436 C CA . GLY D 2 31 ? 16.707 91.617 61.105 1.00 57.85 993 GLY D CA 1
ATOM 6437 C C . GLY D 2 31 ? 15.891 90.423 61.550 1.00 60.82 993 GLY D C 1
ATOM 6438 O O . GLY D 2 31 ? 14.661 90.490 61.609 1.00 60.63 993 GLY D O 1
ATOM 6439 N N . PRO D 2 32 ? 16.555 89.298 61.853 1.00 63.14 994 PRO D N 1
ATOM 6440 C CA . PRO D 2 32 ? 15.893 88.068 62.300 1.00 65.45 994 PRO D CA 1
ATOM 6441 C C . PRO D 2 32 ? 15.382 88.197 63.733 1.00 67.34 994 PRO D C 1
ATOM 6442 O O . PRO D 2 32 ? 15.562 89.228 64.377 1.00 68.33 994 PRO D O 1
ATOM 6454 N N . GLY D 2 34 ? 14.887 87.199 67.946 1.00 73.14 996 GLY D N 1
ATOM 6455 C CA . GLY D 2 34 ? 15.831 87.222 69.047 1.00 76.01 996 GLY D CA 1
ATOM 6456 C C . GLY D 2 34 ? 15.970 85.879 69.736 1.00 78.16 996 GLY D C 1
ATOM 6457 O O . GLY D 2 34 ? 14.999 85.125 69.820 1.00 78.17 996 GLY D O 1
ATOM 6458 N N . PRO D 2 35 ? 17.174 85.552 70.241 1.00 79.84 997 PRO D N 1
ATOM 6459 C CA . PRO D 2 35 ? 17.463 84.291 70.933 1.00 81.57 997 PRO D CA 1
ATOM 6460 C C . PRO D 2 35 ? 16.860 84.199 72.342 1.00 83.27 997 PRO D C 1
ATOM 6461 O O . PRO D 2 35 ? 17.395 84.776 73.294 1.00 83.57 997 PRO D O 1
ATOM 6473 N N . GLY E 2 1 ? 33.873 140.253 -5.213 1.00 68.31 963 GLY E N 1
ATOM 6474 C CA . GLY E 2 1 ? 32.488 139.798 -4.902 1.00 69.33 963 GLY E CA 1
ATOM 6475 C C . GLY E 2 1 ? 32.214 139.676 -3.412 1.00 68.94 963 GLY E C 1
ATOM 6476 O O . GLY E 2 1 ? 33.127 139.862 -2.606 1.00 69.72 963 GLY E O 1
ATOM 6477 N N . PRO E 2 2 ? 30.963 139.355 -3.018 1.00 68.80 964 PRO E N 1
ATOM 6478 C CA . PRO E 2 2 ? 30.476 139.185 -1.639 1.00 68.01 964 PRO E CA 1
ATOM 6479 C C . PRO E 2 2 ? 31.415 138.467 -0.652 1.00 67.12 964 PRO E C 1
ATOM 6480 O O . PRO E 2 2 ? 31.606 137.249 -0.739 1.00 66.68 964 PRO E O 1
ATOM 6492 N N . GLY E 2 4 ? 28.975 136.605 1.070 1.00 67.10 966 GLY E N 1
ATOM 6493 C CA . GLY E 2 4 ? 29.344 135.199 1.069 1.00 68.31 966 GLY E CA 1
ATOM 6494 C C . GLY E 2 4 ? 28.580 134.378 2.095 1.00 68.47 966 GLY E C 1
ATOM 6495 O O . GLY E 2 4 ? 28.535 134.742 3.276 1.00 69.29 966 GLY E O 1
ATOM 6496 N N . PRO E 2 5 ? 27.971 133.255 1.673 1.00 67.67 967 PRO E N 1
ATOM 6497 C CA . PRO E 2 5 ? 27.201 132.374 2.555 1.00 66.62 967 PRO E CA 1
ATOM 6498 C C . PRO E 2 5 ? 27.905 132.096 3.878 1.00 65.12 967 PRO E C 1
ATOM 6499 O O . PRO E 2 5 ? 29.014 131.564 3.897 1.00 65.15 967 PRO E O 1
ATOM 6511 N N . GLY E 2 7 ? 27.874 129.844 5.936 1.00 59.19 969 GLY E N 1
ATOM 6512 C CA . GLY E 2 7 ? 28.337 128.494 6.215 1.00 55.88 969 GLY E CA 1
ATOM 6513 C C . GLY E 2 7 ? 27.363 127.653 7.012 1.00 53.94 969 GLY E C 1
ATOM 6514 O O . GLY E 2 7 ? 26.551 128.182 7.769 1.00 54.07 969 GLY E O 1
ATOM 6515 N N . PRO E 2 8 ? 27.432 126.325 6.870 1.00 52.47 970 PRO E N 1
ATOM 6516 C CA . PRO E 2 8 ? 26.549 125.393 7.576 1.00 51.06 970 PRO E CA 1
ATOM 6517 C C . PRO E 2 8 ? 26.780 125.335 9.084 1.00 48.73 970 PRO E C 1
ATOM 6518 O O . PRO E 2 8 ? 27.790 125.818 9.586 1.00 48.53 970 PRO E O 1
ATOM 6530 N N . GLY E 2 10 ? 27.549 123.708 12.790 1.00 40.68 972 GLY E N 1
ATOM 6531 C CA . GLY E 2 10 ? 28.441 122.678 13.269 1.00 36.94 972 GLY E CA 1
ATOM 6532 C C . GLY E 2 10 ? 27.580 121.502 13.664 1.00 35.11 972 GLY E C 1
ATOM 6533 O O . GLY E 2 10 ? 26.359 121.633 13.778 1.00 34.83 972 GLY E O 1
ATOM 6534 N N . PRO E 2 11 ? 28.177 120.325 13.868 1.00 33.72 973 PRO E N 1
ATOM 6535 C CA . PRO E 2 11 ? 27.368 119.170 14.251 1.00 32.55 973 PRO E CA 1
ATOM 6536 C C . PRO E 2 11 ? 26.870 119.256 15.690 1.00 31.74 973 PRO E C 1
ATOM 6537 O O . PRO E 2 11 ? 27.447 119.949 16.525 1.00 31.98 973 PRO E O 1
ATOM 6541 N N . GLN E 2 12 ? 25.782 118.555 15.965 1.00 31.01 974 GLN E N 1
ATOM 6542 C CA . GLN E 2 12 ? 25.192 118.541 17.291 1.00 30.54 974 GLN E CA 1
ATOM 6543 C C . GLN E 2 12 ? 26.101 117.783 18.262 1.00 30.40 974 GLN E C 1
ATOM 6544 O O . GLN E 2 12 ? 26.890 116.920 17.860 1.00 30.12 974 GLN E O 1
ATOM 6550 N N . GLY E 2 13 ? 26.001 118.110 19.544 1.00 29.52 975 GLY E N 1
ATOM 6551 C CA . GLY E 2 13 ? 26.841 117.443 20.515 1.00 28.04 975 GLY E CA 1
ATOM 6552 C C . GLY E 2 13 ? 26.331 116.082 20.943 1.00 28.00 975 GLY E C 1
ATOM 6553 O O . GLY E 2 13 ? 25.144 115.771 20.790 1.00 28.72 975 GLY E O 1
ATOM 6554 N N . LEU E 2 14 ? 27.235 115.269 21.487 1.00 26.95 976 LEU E N 1
ATOM 6555 C CA . LEU E 2 14 ? 26.895 113.938 21.973 1.00 25.72 976 LEU E CA 1
ATOM 6556 C C . LEU E 2 14 ? 25.867 114.043 23.091 1.00 26.54 976 LEU E C 1
ATOM 6557 O O . LEU E 2 14 ? 25.639 115.123 23.633 1.00 27.08 976 LEU E O 1
ATOM 6562 N N . ALA E 2 15 ? 25.228 112.932 23.432 1.00 27.37 977 ALA E N 1
ATOM 6563 C CA . ALA E 2 15 ? 24.261 112.956 24.525 1.00 27.85 977 ALA E CA 1
ATOM 6564 C C . ALA E 2 15 ? 25.062 112.655 25.782 1.00 28.82 977 ALA E C 1
ATOM 6565 O O . ALA E 2 15 ? 26.068 111.932 25.731 1.00 29.39 977 ALA E O 1
ATOM 6567 N N . GLY E 2 16 ? 24.628 113.222 26.901 1.00 29.69 978 GLY E N 1
ATOM 6568 C CA . GLY E 2 16 ? 25.334 113.026 28.154 1.00 31.77 978 GLY E CA 1
ATOM 6569 C C . GLY E 2 16 ? 25.121 111.664 28.769 1.00 31.98 978 GLY E C 1
ATOM 6570 O O . GLY E 2 16 ? 24.047 111.077 28.612 1.00 31.72 978 GLY E O 1
ATOM 6571 N N . GLN E 2 17 ? 26.134 111.169 29.478 1.00 32.67 979 GLN E N 1
ATOM 6572 C CA . GLN E 2 17 ? 26.046 109.856 30.111 1.00 34.51 979 GLN E CA 1
ATOM 6573 C C . GLN E 2 17 ? 24.812 109.743 31.008 1.00 34.37 979 GLN E C 1
ATOM 6574 O O . GLN E 2 17 ? 24.253 110.751 31.442 1.00 34.53 979 GLN E O 1
ATOM 6580 N N . ARG E 2 18 ? 24.392 108.509 31.271 1.00 34.43 980 ARG E N 1
ATOM 6581 C CA . ARG E 2 18 ? 23.253 108.268 32.140 1.00 34.51 980 ARG E CA 1
ATOM 6582 C C . ARG E 2 18 ? 23.561 108.914 33.468 1.00 33.19 980 ARG E C 1
ATOM 6583 O O . ARG E 2 18 ? 24.655 109.427 33.680 1.00 33.78 980 ARG E O 1
ATOM 6591 N N . GLY E 2 19 ? 22.595 108.878 34.369 1.00 32.43 981 GLY E N 1
ATOM 6592 C CA . GLY E 2 19 ? 22.812 109.454 35.678 1.00 32.74 981 GLY E CA 1
ATOM 6593 C C . GLY E 2 19 ? 23.423 108.404 36.577 1.00 32.79 981 GLY E C 1
ATOM 6594 O O . GLY E 2 19 ? 23.062 107.231 36.515 1.00 31.65 981 GLY E O 1
ATOM 6595 N N . ILE E 2 20 ? 24.366 108.810 37.409 1.00 33.96 982 ILE E N 1
ATOM 6596 C CA . ILE E 2 20 ? 24.993 107.865 38.310 1.00 36.94 982 ILE E CA 1
ATOM 6597 C C . ILE E 2 20 ? 23.899 107.119 39.062 1.00 39.50 982 ILE E C 1
ATOM 6598 O O . ILE E 2 20 ? 22.815 107.660 39.280 1.00 40.84 982 ILE E O 1
ATOM 6603 N N . VAL E 2 21 ? 24.173 105.871 39.435 1.00 40.96 983 VAL E N 1
ATOM 6604 C CA . VAL E 2 21 ? 23.212 105.079 40.188 1.00 41.23 983 VAL E CA 1
ATOM 6605 C C . VAL E 2 21 ? 23.168 105.600 41.631 1.00 42.98 983 VAL E C 1
ATOM 6606 O O . VAL E 2 21 ? 24.176 106.105 42.151 1.00 43.21 983 VAL E O 1
ATOM 6610 N N . GLY E 2 22 ? 21.999 105.495 42.262 1.00 43.46 984 GLY E N 1
ATOM 6611 C CA . GLY E 2 22 ? 21.839 105.971 43.629 1.00 44.23 984 GLY E CA 1
ATOM 6612 C C . GLY E 2 22 ? 22.424 105.052 44.684 1.00 44.24 984 GLY E C 1
ATOM 6613 O O . GLY E 2 22 ? 22.814 103.925 44.385 1.00 45.32 984 GLY E O 1
ATOM 6614 N N . LEU E 2 23 ? 22.471 105.517 45.928 1.00 44.11 985 LEU E N 1
ATOM 6615 C CA . LEU E 2 23 ? 23.037 104.712 47.010 1.00 44.67 985 LEU E CA 1
ATOM 6616 C C . LEU E 2 23 ? 22.240 103.470 47.432 1.00 45.16 985 LEU E C 1
ATOM 6617 O O . LEU E 2 23 ? 21.071 103.303 47.070 1.00 45.72 985 LEU E O 1
ATOM 6630 N N . GLY E 2 25 ? 20.068 101.510 49.764 1.00 44.95 987 GLY E N 1
ATOM 6631 C CA . GLY E 2 25 ? 19.147 101.729 50.867 1.00 45.13 987 GLY E CA 1
ATOM 6632 C C . GLY E 2 25 ? 19.677 101.557 52.281 1.00 45.38 987 GLY E C 1
ATOM 6633 O O . GLY E 2 25 ? 20.538 100.718 52.550 1.00 44.74 987 GLY E O 1
ATOM 6634 N N . GLN E 2 26 ? 19.155 102.362 53.197 1.00 45.75 988 GLN E N 1
ATOM 6635 C CA . GLN E 2 26 ? 19.570 102.282 54.587 1.00 46.28 988 GLN E CA 1
ATOM 6636 C C . GLN E 2 26 ? 19.329 100.857 55.081 1.00 46.41 988 GLN E C 1
ATOM 6637 O O . GLN E 2 26 ? 18.350 100.219 54.698 1.00 47.40 988 GLN E O 1
ATOM 6639 N N . ARG E 2 27 ? 20.228 100.355 55.919 1.00 45.90 989 ARG E N 1
ATOM 6640 C CA . ARG E 2 27 ? 20.098 99.009 56.473 1.00 45.80 989 ARG E CA 1
ATOM 6641 C C . ARG E 2 27 ? 18.716 98.810 57.114 1.00 45.77 989 ARG E C 1
ATOM 6642 O O . ARG E 2 27 ? 18.010 99.782 57.395 1.00 46.08 989 ARG E O 1
ATOM 6650 N N . GLY E 2 28 ? 18.332 97.557 57.346 1.00 44.81 990 GLY E N 1
ATOM 6651 C CA . GLY E 2 28 ? 17.036 97.288 57.949 1.00 43.68 990 GLY E CA 1
ATOM 6652 C C . GLY E 2 28 ? 17.025 97.573 59.437 1.00 43.04 990 GLY E C 1
ATOM 6653 O O . GLY E 2 28 ? 18.079 97.817 60.016 1.00 42.60 990 GLY E O 1
ATOM 6654 N N . GLU E 2 29 ? 15.844 97.552 60.054 1.00 42.89 991 GLU E N 1
ATOM 6655 C CA . GLU E 2 29 ? 15.715 97.797 61.492 1.00 43.63 991 GLU E CA 1
ATOM 6656 C C . GLU E 2 29 ? 16.035 96.504 62.260 1.00 44.85 991 GLU E C 1
ATOM 6657 O O . GLU E 2 29 ? 15.920 95.412 61.704 1.00 45.54 991 GLU E O 1
ATOM 6659 N N . ARG E 2 30 ? 16.445 96.610 63.524 1.00 45.93 992 ARG E N 1
ATOM 6660 C CA . ARG E 2 30 ? 16.758 95.404 64.299 1.00 47.80 992 ARG E CA 1
ATOM 6661 C C . ARG E 2 30 ? 15.496 94.584 64.503 1.00 50.36 992 ARG E C 1
ATOM 6662 O O . ARG E 2 30 ? 14.519 95.068 65.071 1.00 49.91 992 ARG E O 1
ATOM 6664 N N . GLY E 2 31 ? 15.524 93.341 64.037 1.00 53.27 993 GLY E N 1
ATOM 6665 C CA . GLY E 2 31 ? 14.371 92.467 64.166 1.00 58.23 993 GLY E CA 1
ATOM 6666 C C . GLY E 2 31 ? 13.631 92.481 65.500 1.00 61.15 993 GLY E C 1
ATOM 6667 O O . GLY E 2 31 ? 14.041 93.167 66.442 1.00 61.61 993 GLY E O 1
ATOM 6668 N N . PRO E 2 32 ? 12.524 91.716 65.601 1.00 63.47 994 PRO E N 1
ATOM 6669 C CA . PRO E 2 32 ? 11.649 91.565 66.773 1.00 65.19 994 PRO E CA 1
ATOM 6670 C C . PRO E 2 32 ? 12.313 90.831 67.940 1.00 67.66 994 PRO E C 1
ATOM 6671 O O . PRO E 2 32 ? 13.422 90.314 67.813 1.00 66.92 994 PRO E O 1
ATOM 6683 N N . GLY F 2 1 ? -26.988 43.310 -8.060 1.00 86.56 963 GLY F N 1
ATOM 6684 C CA . GLY F 2 1 ? -26.508 43.593 -6.670 1.00 87.34 963 GLY F CA 1
ATOM 6685 C C . GLY F 2 1 ? -25.520 44.748 -6.602 1.00 87.36 963 GLY F C 1
ATOM 6686 O O . GLY F 2 1 ? -24.363 44.593 -7.003 1.00 87.48 963 GLY F O 1
ATOM 6687 N N . PRO F 2 2 ? -25.942 45.921 -6.091 1.00 87.06 964 PRO F N 1
ATOM 6688 C CA . PRO F 2 2 ? -25.086 47.104 -5.976 1.00 86.37 964 PRO F CA 1
ATOM 6689 C C . PRO F 2 2 ? -24.057 46.997 -4.852 1.00 85.87 964 PRO F C 1
ATOM 6690 O O . PRO F 2 2 ? -24.103 46.073 -4.039 1.00 85.91 964 PRO F O 1
ATOM 6702 N N . GLY F 2 4 ? -21.755 47.218 -1.512 1.00 82.77 966 GLY F N 1
ATOM 6703 C CA . GLY F 2 4 ? -22.080 47.090 -0.104 1.00 80.77 966 GLY F CA 1
ATOM 6704 C C . GLY F 2 4 ? -22.015 48.419 0.623 1.00 79.51 966 GLY F C 1
ATOM 6705 O O . GLY F 2 4 ? -21.327 49.338 0.175 1.00 79.71 966 GLY F O 1
ATOM 6706 N N . PRO F 2 5 ? -22.718 48.551 1.757 1.00 78.20 967 PRO F N 1
ATOM 6707 C CA . PRO F 2 5 ? -22.748 49.780 2.558 1.00 77.01 967 PRO F CA 1
ATOM 6708 C C . PRO F 2 5 ? -21.411 50.052 3.246 1.00 75.86 967 PRO F C 1
ATOM 6709 O O . PRO F 2 5 ? -20.603 49.138 3.426 1.00 76.19 967 PRO F O 1
ATOM 6721 N N . GLY F 2 7 ? -18.334 50.480 5.725 1.00 71.11 969 GLY F N 1
ATOM 6722 C CA . GLY F 2 7 ? -17.946 49.624 6.829 1.00 68.64 969 GLY F CA 1
ATOM 6723 C C . GLY F 2 7 ? -18.010 50.327 8.172 1.00 66.44 969 GLY F C 1
ATOM 6724 O O . GLY F 2 7 ? -18.326 51.517 8.243 1.00 66.20 969 GLY F O 1
ATOM 6725 N N . PRO F 2 8 ? -17.706 49.611 9.264 1.00 64.62 970 PRO F N 1
ATOM 6726 C CA . PRO F 2 8 ? -17.745 50.221 10.595 1.00 62.38 970 PRO F CA 1
ATOM 6727 C C . PRO F 2 8 ? -16.832 51.440 10.685 1.00 59.89 970 PRO F C 1
ATOM 6728 O O . PRO F 2 8 ? -15.972 51.645 9.829 1.00 59.98 970 PRO F O 1
ATOM 6740 N N . GLY F 2 10 ? -13.817 53.862 12.324 1.00 49.61 972 GLY F N 1
ATOM 6741 C CA . GLY F 2 10 ? -12.469 53.427 12.633 1.00 45.20 972 GLY F CA 1
ATOM 6742 C C . GLY F 2 10 ? -12.045 53.664 14.063 1.00 42.69 972 GLY F C 1
ATOM 6743 O O . GLY F 2 10 ? -12.714 54.384 14.801 1.00 42.04 972 GLY F O 1
ATOM 6744 N N . PRO F 2 11 ? -10.938 53.041 14.493 1.00 41.61 973 PRO F N 1
ATOM 6745 C CA . PRO F 2 11 ? -10.444 53.216 15.863 1.00 39.89 973 PRO F CA 1
ATOM 6746 C C . PRO F 2 11 ? -10.134 54.667 16.218 1.00 37.98 973 PRO F C 1
ATOM 6747 O O . PRO F 2 11 ? -9.701 55.452 15.381 1.00 39.30 973 PRO F O 1
ATOM 6751 N N . GLN F 2 12 ? -10.364 55.011 17.476 1.00 36.37 974 GLN F N 1
ATOM 6752 C CA . GLN F 2 12 ? -10.145 56.362 17.977 1.00 34.53 974 GLN F CA 1
ATOM 6753 C C . GLN F 2 12 ? -8.735 56.926 17.791 1.00 32.55 974 GLN F C 1
ATOM 6754 O O . GLN F 2 12 ? -7.753 56.196 17.855 1.00 30.91 974 GLN F O 1
ATOM 6760 N N . GLY F 2 13 ? -8.655 58.237 17.568 1.00 30.97 975 GLY F N 1
ATOM 6761 C CA . GLY F 2 13 ? -7.375 58.897 17.377 1.00 29.47 975 GLY F CA 1
ATOM 6762 C C . GLY F 2 13 ? -6.643 59.156 18.683 1.00 29.82 975 GLY F C 1
ATOM 6763 O O . GLY F 2 13 ? -7.169 58.877 19.765 1.00 27.87 975 GLY F O 1
ATOM 6764 N N . LEU F 2 14 ? -5.425 59.694 18.580 1.00 30.30 976 LEU F N 1
ATOM 6765 C CA . LEU F 2 14 ? -4.578 59.989 19.749 1.00 29.74 976 LEU F CA 1
ATOM 6766 C C . LEU F 2 14 ? -5.236 60.833 20.828 1.00 29.40 976 LEU F C 1
ATOM 6767 O O . LEU F 2 14 ? -6.074 61.691 20.543 1.00 30.37 976 LEU F O 1
ATOM 6772 N N . ALA F 2 15 ? -4.846 60.591 22.075 1.00 27.82 977 ALA F N 1
ATOM 6773 C CA . ALA F 2 15 ? -5.375 61.370 23.175 1.00 25.16 977 ALA F CA 1
ATOM 6774 C C . ALA F 2 15 ? -4.706 62.719 22.973 1.00 24.75 977 ALA F C 1
ATOM 6775 O O . ALA F 2 15 ? -3.719 62.822 22.239 1.00 25.09 977 ALA F O 1
ATOM 6777 N N . GLY F 2 16 ? -5.246 63.759 23.588 1.00 23.93 978 GLY F N 1
ATOM 6778 C CA . GLY F 2 16 ? -4.639 65.062 23.433 1.00 22.01 978 GLY F CA 1
ATOM 6779 C C . GLY F 2 16 ? -3.419 65.110 24.315 1.00 21.79 978 GLY F C 1
ATOM 6780 O O . GLY F 2 16 ? -3.383 64.464 25.350 1.00 21.31 978 GLY F O 1
ATOM 6781 N N . GLN F 2 17 ? -2.400 65.839 23.889 1.00 23.64 979 GLN F N 1
ATOM 6782 C CA . GLN F 2 17 ? -1.191 65.990 24.680 1.00 24.86 979 GLN F CA 1
ATOM 6783 C C . GLN F 2 17 ? -1.733 66.651 25.955 1.00 25.31 979 GLN F C 1
ATOM 6784 O O . GLN F 2 17 ? -2.698 67.397 25.875 1.00 25.69 979 GLN F O 1
ATOM 6790 N N . ARG F 2 18 ? -1.152 66.369 27.123 1.00 26.68 980 ARG F N 1
ATOM 6791 C CA . ARG F 2 18 ? -1.645 66.926 28.400 1.00 27.46 980 ARG F CA 1
ATOM 6792 C C . ARG F 2 18 ? -1.659 68.454 28.589 1.00 28.62 980 ARG F C 1
ATOM 6793 O O . ARG F 2 18 ? -1.235 69.215 27.722 1.00 29.33 980 ARG F O 1
ATOM 6801 N N . GLY F 2 19 ? -2.163 68.895 29.736 1.00 29.17 981 GLY F N 1
ATOM 6802 C CA . GLY F 2 19 ? -2.203 70.316 30.021 1.00 29.68 981 GLY F CA 1
ATOM 6803 C C . GLY F 2 19 ? -0.833 70.879 30.362 1.00 30.04 981 GLY F C 1
ATOM 6804 O O . GLY F 2 19 ? 0.201 70.275 30.066 1.00 29.93 981 GLY F O 1
ATOM 6805 N N . ILE F 2 20 ? -0.835 72.048 30.991 1.00 30.81 982 ILE F N 1
ATOM 6806 C CA . ILE F 2 20 ? 0.384 72.748 31.385 1.00 31.57 982 ILE F CA 1
ATOM 6807 C C . ILE F 2 20 ? 0.347 72.964 32.887 1.00 32.72 982 ILE F C 1
ATOM 6808 O O . ILE F 2 20 ? -0.720 73.187 33.459 1.00 33.55 982 ILE F O 1
ATOM 6813 N N . VAL F 2 21 ? 1.510 72.909 33.524 1.00 33.30 983 VAL F N 1
ATOM 6814 C CA . VAL F 2 21 ? 1.578 73.102 34.965 1.00 32.47 983 VAL F CA 1
ATOM 6815 C C . VAL F 2 21 ? 0.815 74.367 35.336 1.00 31.43 983 VAL F C 1
ATOM 6816 O O . VAL F 2 21 ? 0.687 75.287 34.531 1.00 31.10 983 VAL F O 1
ATOM 6820 N N . GLY F 2 22 ? 0.302 74.402 36.558 1.00 31.33 984 GLY F N 1
ATOM 6821 C CA . GLY F 2 22 ? -0.453 75.555 37.001 1.00 31.73 984 GLY F CA 1
ATOM 6822 C C . GLY F 2 22 ? 0.368 76.693 37.571 1.00 31.69 984 GLY F C 1
ATOM 6823 O O . GLY F 2 22 ? 1.438 76.495 38.148 1.00 31.58 984 GLY F O 1
ATOM 6824 N N . LEU F 2 23 ? -0.132 77.908 37.402 1.00 32.34 985 LEU F N 1
ATOM 6825 C CA . LEU F 2 23 ? 0.572 79.057 37.937 1.00 31.44 985 LEU F CA 1
ATOM 6826 C C . LEU F 2 23 ? 0.408 78.995 39.439 1.00 31.83 985 LEU F C 1
ATOM 6827 O O . LEU F 2 23 ? -0.631 78.568 39.942 1.00 31.94 985 LEU F O 1
ATOM 6840 N N . GLY F 2 25 ? -0.173 80.159 43.320 1.00 33.28 987 GLY F N 1
ATOM 6841 C CA . GLY F 2 25 ? -1.116 81.099 43.907 1.00 34.84 987 GLY F CA 1
ATOM 6842 C C . GLY F 2 25 ? -0.572 82.439 44.366 1.00 36.55 987 GLY F C 1
ATOM 6843 O O . GLY F 2 25 ? 0.637 82.642 44.453 1.00 36.83 987 GLY F O 1
ATOM 6844 N N . GLN F 2 26 ? -1.478 83.365 44.658 1.00 38.18 988 GLN F N 1
ATOM 6845 C CA . GLN F 2 26 ? -1.096 84.689 45.133 1.00 39.85 988 GLN F CA 1
ATOM 6846 C C . GLN F 2 26 ? -0.599 84.564 46.569 1.00 40.66 988 GLN F C 1
ATOM 6847 O O . GLN F 2 26 ? -1.014 83.665 47.300 1.00 40.51 988 GLN F O 1
ATOM 6853 N N . ARG F 2 27 ? 0.301 85.459 46.965 1.00 42.41 989 ARG F N 1
ATOM 6854 C CA . ARG F 2 27 ? 0.854 85.447 48.318 1.00 43.22 989 ARG F CA 1
ATOM 6855 C C . ARG F 2 27 ? -0.292 85.504 49.326 1.00 44.57 989 ARG F C 1
ATOM 6856 O O . ARG F 2 27 ? -1.420 85.840 48.961 1.00 44.84 989 ARG F O 1
ATOM 6864 N N . GLY F 2 28 ? -0.004 85.185 50.586 1.00 46.04 990 GLY F N 1
ATOM 6865 C CA . GLY F 2 28 ? -1.041 85.199 51.611 1.00 48.74 990 GLY F CA 1
ATOM 6866 C C . GLY F 2 28 ? -1.282 86.504 52.358 1.00 50.42 990 GLY F C 1
ATOM 6867 O O . GLY F 2 28 ? -0.350 87.271 52.630 1.00 50.19 990 GLY F O 1
ATOM 6868 N N . GLU F 2 29 ? -2.545 86.751 52.702 1.00 51.86 991 GLU F N 1
ATOM 6869 C CA . GLU F 2 29 ? -2.931 87.962 53.423 1.00 53.47 991 GLU F CA 1
ATOM 6870 C C . GLU F 2 29 ? -2.052 88.160 54.662 1.00 54.49 991 GLU F C 1
ATOM 6871 O O . GLU F 2 29 ? -2.011 87.287 55.535 1.00 54.95 991 GLU F O 1
ATOM 6873 N N . ARG F 2 30 ? -1.361 89.303 54.730 1.00 55.14 992 ARG F N 1
ATOM 6874 C CA . ARG F 2 30 ? -0.469 89.631 55.848 1.00 55.90 992 ARG F CA 1
ATOM 6875 C C . ARG F 2 30 ? -1.031 89.165 57.197 1.00 56.93 992 ARG F C 1
ATOM 6876 O O . ARG F 2 30 ? -2.240 88.989 57.350 1.00 57.09 992 ARG F O 1
ATOM 6884 N N . GLY F 2 31 ? -0.145 88.970 58.170 1.00 57.97 993 GLY F N 1
ATOM 6885 C CA . GLY F 2 31 ? -0.553 88.504 59.486 1.00 60.10 993 GLY F CA 1
ATOM 6886 C C . GLY F 2 31 ? -1.342 89.478 60.343 1.00 61.72 993 GLY F C 1
ATOM 6887 O O . GLY F 2 31 ? -1.518 90.629 59.967 1.00 61.89 993 GLY F O 1
ATOM 6888 N N . PRO F 2 32 ? -1.817 89.039 61.521 1.00 63.31 994 PRO F N 1
ATOM 6889 C CA . PRO F 2 32 ? -2.601 89.820 62.484 1.00 65.03 994 PRO F CA 1
ATOM 6890 C C . PRO F 2 32 ? -1.744 90.778 63.317 1.00 67.01 994 PRO F C 1
ATOM 6891 O O . PRO F 2 32 ? -0.524 90.620 63.389 1.00 68.52 994 PRO F O 1
ATOM 6903 N N . GLY F 2 34 ? 0.221 92.459 66.390 1.00 70.37 996 GLY F N 1
ATOM 6904 C CA . GLY F 2 34 ? 0.912 91.801 67.481 1.00 72.30 996 GLY F CA 1
ATOM 6905 C C . GLY F 2 34 ? 0.176 92.031 68.785 1.00 73.96 996 GLY F C 1
ATOM 6906 O O . GLY F 2 34 ? -0.917 92.596 68.775 1.00 74.40 996 GLY F O 1
ATOM 6907 N N . PRO F 2 35 ? 0.743 91.605 69.927 1.00 75.10 997 PRO F N 1
ATOM 6908 C CA . PRO F 2 35 ? 0.103 91.787 71.235 1.00 75.56 997 PRO F CA 1
ATOM 6909 C C . PRO F 2 35 ? 0.370 93.156 71.878 1.00 75.77 997 PRO F C 1
ATOM 6910 O O . PRO F 2 35 ? 1.408 93.781 71.643 1.00 75.52 997 PRO F O 1
ATOM 6922 N N . GLY G 2 1 ? -23.374 41.598 -4.498 1.00 64.20 963 GLY G N 1
ATOM 6923 C CA . GLY G 2 1 ? -22.439 41.337 -3.355 1.00 65.35 963 GLY G CA 1
ATOM 6924 C C . GLY G 2 1 ? -21.030 41.924 -3.451 1.00 64.91 963 GLY G C 1
ATOM 6925 O O . GLY G 2 1 ? -20.053 41.193 -3.251 1.00 64.79 963 GLY G O 1
ATOM 6926 N N . PRO G 2 2 ? -20.882 43.230 -3.767 1.00 65.25 964 PRO G N 1
ATOM 6927 C CA . PRO G 2 2 ? -19.561 43.877 -3.873 1.00 64.75 964 PRO G CA 1
ATOM 6928 C C . PRO G 2 2 ? -19.156 44.532 -2.545 1.00 63.74 964 PRO G C 1
ATOM 6929 O O . PRO G 2 2 ? -19.871 45.389 -2.017 1.00 63.78 964 PRO G O 1
ATOM 6941 N N . GLY G 2 4 ? -18.250 46.801 0.340 1.00 57.17 966 GLY G N 1
ATOM 6942 C CA . GLY G 2 4 ? -18.389 48.235 0.504 1.00 54.94 966 GLY G CA 1
ATOM 6943 C C . GLY G 2 4 ? -17.124 49.029 0.769 1.00 53.02 966 GLY G C 1
ATOM 6944 O O . GLY G 2 4 ? -16.036 48.469 0.902 1.00 52.54 966 GLY G O 1
ATOM 6945 N N . PRO G 2 5 ? -17.255 50.361 0.857 1.00 51.90 967 PRO G N 1
ATOM 6946 C CA . PRO G 2 5 ? -16.190 51.339 1.100 1.00 52.08 967 PRO G CA 1
ATOM 6947 C C . PRO G 2 5 ? -15.542 51.280 2.481 1.00 52.98 967 PRO G C 1
ATOM 6948 O O . PRO G 2 5 ? -16.213 51.027 3.486 1.00 53.21 967 PRO G O 1
ATOM 6960 N N . GLY G 2 7 ? -14.628 52.043 5.944 1.00 52.24 969 GLY G N 1
ATOM 6961 C CA . GLY G 2 7 ? -15.266 52.886 6.944 1.00 50.90 969 GLY G CA 1
ATOM 6962 C C . GLY G 2 7 ? -14.856 54.340 7.118 1.00 49.09 969 GLY G C 1
ATOM 6963 O O . GLY G 2 7 ? -13.832 54.787 6.598 1.00 48.28 969 GLY G O 1
ATOM 6964 N N . PRO G 2 8 ? -15.664 55.110 7.869 1.00 47.89 970 PRO G N 1
ATOM 6965 C CA . PRO G 2 8 ? -15.413 56.527 8.138 1.00 45.93 970 PRO G CA 1
ATOM 6966 C C . PRO G 2 8 ? -14.273 56.636 9.139 1.00 44.58 970 PRO G C 1
ATOM 6967 O O . PRO G 2 8 ? -13.912 55.649 9.780 1.00 42.56 970 PRO G O 1
ATOM 6979 N N . GLY G 2 10 ? -12.053 57.286 12.484 1.00 38.05 972 GLY G N 1
ATOM 6980 C CA . GLY G 2 10 ? -12.382 56.926 13.846 1.00 34.81 972 GLY G CA 1
ATOM 6981 C C . GLY G 2 10 ? -12.827 58.164 14.588 1.00 32.28 972 GLY G C 1
ATOM 6982 O O . GLY G 2 10 ? -12.725 59.270 14.057 1.00 33.13 972 GLY G O 1
ATOM 6983 N N . PRO G 2 11 ? -13.351 58.025 15.807 1.00 29.40 973 PRO G N 1
ATOM 6984 C CA . PRO G 2 11 ? -13.760 59.255 16.484 1.00 27.64 973 PRO G CA 1
ATOM 6985 C C . PRO G 2 11 ? -12.564 60.038 17.005 1.00 26.87 973 PRO G C 1
ATOM 6986 O O . PRO G 2 11 ? -11.539 59.456 17.364 1.00 27.88 973 PRO G O 1
ATOM 6990 N N . GLN G 2 12 ? -12.691 61.360 17.015 1.00 25.42 974 GLN G N 1
ATOM 6991 C CA . GLN G 2 12 ? -11.638 62.223 17.515 1.00 23.83 974 GLN G CA 1
ATOM 6992 C C . GLN G 2 12 ? -11.071 61.587 18.787 1.00 24.67 974 GLN G C 1
ATOM 6993 O O . GLN G 2 12 ? -11.815 61.040 19.596 1.00 25.59 974 GLN G O 1
ATOM 6999 N N . GLY G 2 13 ? -9.755 61.620 18.951 1.00 24.21 975 GLY G N 1
ATOM 7000 C CA . GLY G 2 13 ? -9.170 61.045 20.145 1.00 22.59 975 GLY G CA 1
ATOM 7001 C C . GLY G 2 13 ? -9.636 61.837 21.347 1.00 22.00 975 GLY G C 1
ATOM 7002 O O . GLY G 2 13 ? -10.202 62.906 21.190 1.00 22.07 975 GLY G O 1
ATOM 7003 N N . LEU G 2 14 ? -9.399 61.318 22.545 1.00 22.05 976 LEU G N 1
ATOM 7004 C CA . LEU G 2 14 ? -9.796 61.983 23.783 1.00 21.60 976 LEU G CA 1
ATOM 7005 C C . LEU G 2 14 ? -9.192 63.360 24.015 1.00 22.02 976 LEU G C 1
ATOM 7006 O O . LEU G 2 14 ? -8.164 63.723 23.444 1.00 22.13 976 LEU G O 1
ATOM 7011 N N . ALA G 2 15 ? -9.846 64.125 24.876 1.00 21.99 977 ALA G N 1
ATOM 7012 C CA . ALA G 2 15 ? -9.350 65.436 25.226 1.00 21.59 977 ALA G CA 1
ATOM 7013 C C . ALA G 2 15 ? -8.145 65.170 26.120 1.00 22.75 977 ALA G C 1
ATOM 7014 O O . ALA G 2 15 ? -8.114 64.186 26.869 1.00 22.69 977 ALA G O 1
ATOM 7016 N N . GLY G 2 16 ? -7.142 66.032 26.036 1.00 23.73 978 GLY G N 1
ATOM 7017 C CA . GLY G 2 16 ? -5.970 65.846 26.862 1.00 25.51 978 GLY G CA 1
ATOM 7018 C C . GLY G 2 16 ? -6.299 65.890 28.342 1.00 27.44 978 GLY G C 1
ATOM 7019 O O . GLY G 2 16 ? -7.272 66.512 28.765 1.00 26.61 978 GLY G O 1
ATOM 7020 N N . GLN G 2 17 ? -5.496 65.208 29.144 1.00 29.28 979 GLN G N 1
ATOM 7021 C CA . GLN G 2 17 ? -5.704 65.222 30.582 1.00 30.34 979 GLN G CA 1
ATOM 7022 C C . GLN G 2 17 ? -5.497 66.661 31.048 1.00 29.48 979 GLN G C 1
ATOM 7023 O O . GLN G 2 17 ? -4.792 67.437 30.402 1.00 29.42 979 GLN G O 1
ATOM 7029 N N . ARG G 2 18 ? -6.112 67.018 32.169 1.00 28.79 980 ARG G N 1
ATOM 7030 C CA . ARG G 2 18 ? -5.990 68.363 32.706 1.00 27.49 980 ARG G CA 1
ATOM 7031 C C . ARG G 2 18 ? -4.586 68.678 33.217 1.00 25.12 980 ARG G C 1
ATOM 7032 O O . ARG G 2 18 ? -3.737 67.795 33.322 1.00 24.30 980 ARG G O 1
ATOM 7040 N N . GLY G 2 19 ? -4.350 69.944 33.533 1.00 24.02 981 GLY G N 1
ATOM 7041 C CA . GLY G 2 19 ? -3.045 70.362 34.013 1.00 23.97 981 GLY G CA 1
ATOM 7042 C C . GLY G 2 19 ? -2.720 69.926 35.428 1.00 23.34 981 GLY G C 1
ATOM 7043 O O . GLY G 2 19 ? -3.377 69.048 35.971 1.00 22.65 981 GLY G O 1
ATOM 7044 N N . ILE G 2 20 ? -1.689 70.531 36.013 1.00 23.48 982 ILE G N 1
ATOM 7045 C CA . ILE G 2 20 ? -1.267 70.220 37.376 1.00 22.70 982 ILE G CA 1
ATOM 7046 C C . ILE G 2 20 ? -1.455 71.451 38.229 1.00 23.53 982 ILE G C 1
ATOM 7047 O O . ILE G 2 20 ? -0.950 72.526 37.905 1.00 21.98 982 ILE G O 1
ATOM 7052 N N . VAL G 2 21 ? -2.194 71.277 39.319 1.00 25.56 983 VAL G N 1
ATOM 7053 C CA . VAL G 2 21 ? -2.472 72.355 40.262 1.00 28.24 983 VAL G CA 1
ATOM 7054 C C . VAL G 2 21 ? -1.168 73.051 40.647 1.00 28.85 983 VAL G C 1
ATOM 7055 O O . VAL G 2 21 ? -0.294 72.449 41.274 1.00 27.97 983 VAL G O 1
ATOM 7059 N N . GLY G 2 22 ? -1.040 74.318 40.266 1.00 30.21 984 GLY G N 1
ATOM 7060 C CA . GLY G 2 22 ? 0.160 75.063 40.598 1.00 31.57 984 GLY G CA 1
ATOM 7061 C C . GLY G 2 22 ? 0.423 75.006 42.087 1.00 32.28 984 GLY G C 1
ATOM 7062 O O . GLY G 2 22 ? -0.460 74.635 42.856 1.00 31.98 984 GLY G O 1
ATOM 7063 N N . LEU G 2 23 ? 1.631 75.374 42.499 1.00 33.80 985 LEU G N 1
ATOM 7064 C CA . LEU G 2 23 ? 1.999 75.352 43.917 1.00 35.04 985 LEU G CA 1
ATOM 7065 C C . LEU G 2 23 ? 1.315 76.465 44.704 1.00 34.50 985 LEU G C 1
ATOM 7066 O O . LEU G 2 23 ? 0.825 77.441 44.139 1.00 34.19 985 LEU G O 1
ATOM 7079 N N . GLY G 2 25 ? 1.154 79.666 47.478 1.00 34.09 987 GLY G N 1
ATOM 7080 C CA . GLY G 2 25 ? 1.897 80.910 47.367 1.00 33.14 987 GLY G CA 1
ATOM 7081 C C . GLY G 2 25 ? 2.744 81.212 48.586 1.00 32.92 987 GLY G C 1
ATOM 7082 O O . GLY G 2 25 ? 2.553 80.634 49.659 1.00 32.63 987 GLY G O 1
ATOM 7083 N N . GLN G 2 26 ? 3.690 82.125 48.421 1.00 32.18 988 GLN G N 1
ATOM 7084 C CA . GLN G 2 26 ? 4.562 82.508 49.515 1.00 33.11 988 GLN G CA 1
ATOM 7085 C C . GLN G 2 26 ? 3.760 82.880 50.744 1.00 34.52 988 GLN G C 1
ATOM 7086 O O . GLN G 2 26 ? 2.721 83.531 50.651 1.00 34.63 988 GLN G O 1
ATOM 7092 N N . ARG G 2 27 ? 4.255 82.456 51.899 1.00 36.88 989 ARG G N 1
ATOM 7093 C CA . ARG G 2 27 ? 3.608 82.729 53.177 1.00 38.99 989 ARG G CA 1
ATOM 7094 C C . ARG G 2 27 ? 3.196 84.201 53.257 1.00 40.87 989 ARG G C 1
ATOM 7095 O O . ARG G 2 27 ? 3.698 85.037 52.498 1.00 40.85 989 ARG G O 1
ATOM 7103 N N . GLY G 2 28 ? 2.274 84.507 54.169 1.00 42.13 990 GLY G N 1
ATOM 7104 C CA . GLY G 2 28 ? 1.823 85.873 54.335 1.00 43.68 990 GLY G CA 1
ATOM 7105 C C . GLY G 2 28 ? 2.973 86.776 54.728 1.00 45.49 990 GLY G C 1
ATOM 7106 O O . GLY G 2 28 ? 4.030 86.753 54.107 1.00 45.56 990 GLY G O 1
ATOM 7107 N N . GLU G 2 29 ? 2.773 87.573 55.769 1.00 47.58 991 GLU G N 1
ATOM 7108 C CA . GLU G 2 29 ? 3.799 88.495 56.240 1.00 50.69 991 GLU G CA 1
ATOM 7109 C C . GLU G 2 29 ?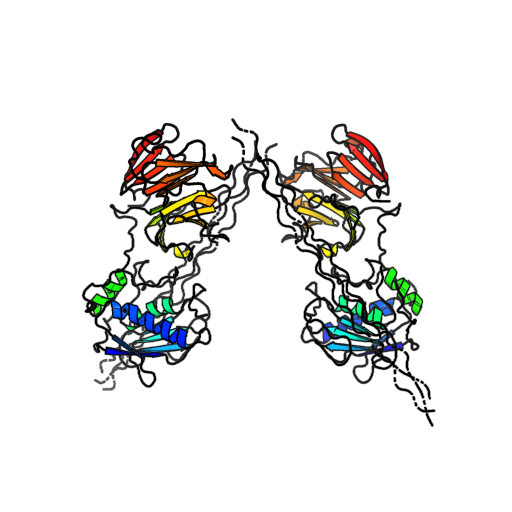 3.589 88.749 57.728 1.00 52.05 991 GLU G C 1
ATOM 7110 O O . GLU G 2 29 ? 2.460 88.670 58.213 1.00 53.32 991 GLU G O 1
ATOM 7116 N N . ARG G 2 30 ? 4.658 89.063 58.456 1.00 52.59 992 ARG G N 1
ATOM 7117 C CA . ARG G 2 30 ? 4.518 89.324 59.883 1.00 53.19 992 ARG G CA 1
ATOM 7118 C C . ARG G 2 30 ? 3.455 90.411 60.053 1.00 54.43 992 ARG G C 1
ATOM 7119 O O . ARG G 2 30 ? 3.320 91.298 59.206 1.00 54.11 992 ARG G O 1
ATOM 7121 N N . GLY G 2 31 ? 2.680 90.320 61.129 1.00 56.41 993 GLY G N 1
ATOM 7122 C CA . GLY G 2 31 ? 1.647 91.311 61.378 1.00 58.84 993 GLY G CA 1
ATOM 7123 C C . GLY G 2 31 ? 2.238 92.588 61.952 1.00 60.61 993 GLY G C 1
ATOM 7124 O O . GLY G 2 31 ? 3.395 92.596 62.372 1.00 61.82 993 GLY G O 1
ATOM 7125 N N . PRO G 2 32 ? 1.479 93.687 61.991 1.00 60.82 994 PRO G N 1
ATOM 7126 C CA . PRO G 2 32 ? 2.007 94.940 62.533 1.00 61.63 994 PRO G CA 1
ATOM 7127 C C . PRO G 2 32 ? 2.139 94.866 64.047 1.00 62.95 994 PRO G C 1
ATOM 7128 O O . PRO G 2 32 ? 1.323 94.217 64.704 1.00 63.59 994 PRO G O 1
ATOM 7140 N N . GLY G 2 34 ? 1.605 95.053 67.665 1.00 68.55 996 GLY G N 1
ATOM 7141 C CA . GLY G 2 34 ? 0.399 95.345 68.421 1.00 71.64 996 GLY G CA 1
ATOM 7142 C C . GLY G 2 34 ? 0.503 96.611 69.249 1.00 74.04 996 GLY G C 1
ATOM 7143 O O . GLY G 2 34 ? 1.608 97.054 69.575 1.00 74.51 996 GLY G O 1
ATOM 7144 N N . PRO G 2 35 ? -0.636 97.222 69.611 1.00 75.82 997 PRO G N 1
ATOM 7145 C CA . PRO G 2 35 ? -0.598 98.450 70.412 1.00 77.39 997 PRO G CA 1
ATOM 7146 C C . PRO G 2 35 ? 0.294 98.313 71.654 1.00 79.03 997 PRO G C 1
ATOM 7147 O O . PRO G 2 35 ? 0.545 97.200 72.131 1.00 78.85 997 PRO G O 1
ATOM 7159 N N . GLY H 2 1 ? -24.476 43.449 -1.077 1.00 58.29 963 GLY H N 1
ATOM 7160 C CA . GLY H 2 1 ? -22.995 43.599 -0.915 1.00 60.26 963 GLY H CA 1
ATOM 7161 C C . GLY H 2 1 ? -22.539 43.903 0.506 1.00 61.05 963 GLY H C 1
ATOM 7162 O O . GLY H 2 1 ? -23.079 44.806 1.146 1.00 61.01 963 GLY H O 1
ATOM 7163 N N . PRO H 2 2 ? -21.534 43.170 1.024 1.00 61.29 964 PRO H N 1
ATOM 7164 C CA . PRO H 2 2 ? -20.948 43.299 2.367 1.00 61.78 964 PRO H CA 1
ATOM 7165 C C . PRO H 2 2 ? -20.474 44.706 2.760 1.00 62.54 964 PRO H C 1
ATOM 7166 O O . PRO H 2 2 ? -20.223 45.550 1.894 1.00 62.90 964 PRO H O 1
ATOM 7178 N N . GLY H 2 4 ? -17.958 47.610 3.975 1.00 60.32 966 GLY H N 1
ATOM 7179 C CA . GLY H 2 4 ? -16.540 47.828 3.773 1.00 59.83 966 GLY H CA 1
ATOM 7180 C C . GLY H 2 4 ? -15.743 47.567 5.035 1.00 59.52 966 GLY H C 1
ATOM 7181 O O . GLY H 2 4 ? -16.329 47.305 6.085 1.00 59.51 966 GLY H O 1
ATOM 7182 N N . PRO H 2 5 ? -14.401 47.623 4.966 1.00 59.11 967 PRO H N 1
ATOM 7183 C CA . PRO H 2 5 ? -13.543 47.387 6.132 1.00 57.98 967 PRO H CA 1
ATOM 7184 C C . PRO H 2 5 ? -13.703 48.556 7.101 1.00 56.10 967 PRO H C 1
ATOM 7185 O O . PRO H 2 5 ? -14.601 49.383 6.942 1.00 56.49 967 PRO H O 1
ATOM 7197 N N . GLY H 2 7 ? -12.546 52.132 9.237 1.00 49.05 969 GLY H N 1
ATOM 7198 C CA . GLY H 2 7 ? -12.070 53.412 8.749 1.00 47.16 969 GLY H CA 1
ATOM 7199 C C . GLY H 2 7 ? -10.803 53.862 9.448 1.00 45.69 969 GLY H C 1
ATOM 7200 O O . GLY H 2 7 ? -10.558 53.485 10.595 1.00 46.17 969 GLY H O 1
ATOM 7201 N N . PRO H 2 8 ? -9.968 54.673 8.781 1.00 43.99 970 PRO H N 1
ATOM 7202 C CA . PRO H 2 8 ? -8.732 55.137 9.415 1.00 41.90 970 PRO H CA 1
ATOM 7203 C C . PRO H 2 8 ? -8.946 55.698 10.814 1.00 39.44 970 PRO H C 1
ATOM 7204 O O . PRO H 2 8 ? -10.007 56.239 11.120 1.00 39.51 970 PRO H O 1
ATOM 7216 N N . GLY H 2 10 ? -9.196 57.902 14.028 1.00 32.63 972 GLY H N 1
ATOM 7217 C CA . GLY H 2 10 ? -9.589 59.294 14.129 1.00 32.43 972 GLY H CA 1
ATOM 7218 C C . GLY H 2 10 ? -8.482 60.316 14.339 1.00 31.61 972 GLY H C 1
ATOM 7219 O O . GLY H 2 10 ? -7.336 59.958 14.636 1.00 31.55 972 GLY H O 1
ATOM 7220 N N . PRO H 2 11 ? -8.811 61.617 14.206 1.00 30.65 973 PRO H N 1
ATOM 7221 C CA . PRO H 2 11 ? -7.880 62.742 14.374 1.00 29.43 973 PRO H CA 1
ATOM 7222 C C . PRO H 2 11 ? -7.357 62.879 15.801 1.00 27.54 973 PRO H C 1
ATOM 7223 O O . PRO H 2 11 ? -7.982 62.425 16.754 1.00 25.72 973 PRO H O 1
ATOM 7227 N N . GLN H 2 12 ? -6.197 63.508 15.936 1.00 27.75 974 GLN H N 1
ATOM 7228 C CA . GLN H 2 12 ? -5.587 63.688 17.245 1.00 27.35 974 GLN H CA 1
ATOM 7229 C C . GLN H 2 12 ? -6.530 64.442 18.166 1.00 26.34 974 GLN H C 1
ATOM 7230 O O . GLN H 2 12 ? -7.324 65.268 17.711 1.00 27.25 974 GLN H O 1
ATOM 7236 N N . GLY H 2 13 ? -6.434 64.154 19.461 1.00 24.35 975 GLY H N 1
ATOM 7237 C CA . GLY H 2 13 ? -7.305 64.786 20.429 1.00 21.19 975 GLY H CA 1
ATOM 7238 C C . GLY H 2 13 ? -6.989 66.233 20.724 1.00 19.73 975 GLY H C 1
ATOM 7239 O O . GLY H 2 13 ? -5.8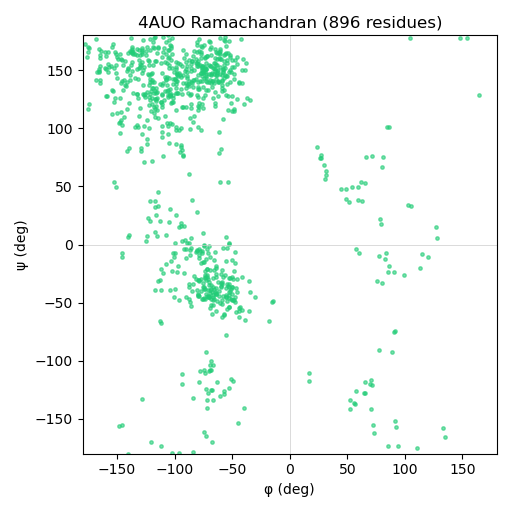82 66.708 20.467 1.00 20.07 975 GLY H O 1
ATOM 7240 N N . LEU H 2 14 ? -7.979 66.930 21.273 1.00 17.67 976 LEU H N 1
ATOM 7241 C CA . LEU H 2 14 ? -7.846 68.331 21.642 1.00 15.10 976 LEU H CA 1
ATOM 7242 C C . LEU H 2 14 ? -6.851 68.462 22.796 1.00 15.36 976 LEU H C 1
ATOM 7243 O O . LEU H 2 14 ? -6.831 67.630 23.694 1.00 16.91 976 LEU H O 1
ATOM 7248 N N . ALA H 2 15 ? -6.020 69.497 22.776 1.00 16.44 977 ALA H N 1
ATOM 7249 C CA . ALA H 2 15 ? -5.041 69.694 23.848 1.00 17.48 977 ALA H CA 1
ATOM 7250 C C . ALA H 2 15 ? -5.679 69.918 25.235 1.00 18.39 977 ALA H C 1
ATOM 7251 O O . ALA H 2 15 ? -6.707 70.597 25.382 1.00 18.46 977 ALA H O 1
ATOM 7253 N N . GLY H 2 16 ? -5.055 69.336 26.250 1.00 18.87 978 GLY H N 1
ATOM 7254 C CA . GLY H 2 16 ? -5.559 69.452 27.603 1.00 21.18 978 GLY H CA 1
ATOM 7255 C C . GLY H 2 16 ? -5.596 70.849 28.187 1.00 22.30 978 GLY H C 1
ATOM 7256 O O . GLY H 2 16 ? -4.767 71.696 27.871 1.00 21.13 978 GLY H O 1
ATOM 7257 N N . GLN H 2 17 ? -6.568 71.074 29.063 1.00 24.15 979 GLN H N 1
ATOM 7258 C CA . GLN H 2 17 ? -6.750 72.358 29.720 1.00 26.29 979 GLN H CA 1
ATOM 7259 C C . GLN H 2 17 ? -5.568 72.732 30.594 1.00 27.83 979 GLN H C 1
ATOM 7260 O O . GLN H 2 17 ? -4.936 71.866 31.187 1.00 29.74 979 GLN H O 1
ATOM 7266 N N . ARG H 2 18 ? -5.268 74.023 30.674 1.00 28.44 980 ARG H N 1
ATOM 7267 C CA . ARG H 2 18 ? -4.164 74.472 31.498 1.00 29.73 980 ARG H CA 1
ATOM 7268 C C . ARG H 2 18 ? -4.438 74.121 32.961 1.00 28.99 980 ARG H C 1
ATOM 7269 O O . ARG H 2 18 ? -5.593 74.061 33.383 1.00 29.58 980 ARG H O 1
ATOM 7277 N N . GLY H 2 19 ? -3.373 73.887 33.727 1.00 28.19 981 GLY H N 1
ATOM 7278 C CA . GLY H 2 19 ? -3.511 73.549 35.136 1.00 27.40 981 GLY H CA 1
ATOM 7279 C C . GLY H 2 19 ? -4.073 74.675 35.987 1.00 27.83 981 GLY H C 1
ATOM 7280 O O . GLY H 2 19 ? -3.722 75.845 35.819 1.00 27.27 981 GLY H O 1
ATOM 7281 N N . ILE H 2 20 ? -4.959 74.320 36.908 1.00 28.74 982 ILE H N 1
ATOM 7282 C CA . ILE H 2 20 ? -5.575 75.290 37.800 1.00 30.65 982 ILE H CA 1
ATOM 7283 C C . ILE H 2 20 ? -4.492 76.154 38.444 1.00 33.37 982 ILE H C 1
ATOM 7284 O O . ILE H 2 20 ? -3.323 75.762 38.481 1.00 34.87 982 ILE H O 1
ATOM 7289 N N . VAL H 2 21 ? -4.873 77.335 38.931 1.00 34.98 983 VAL H N 1
ATOM 7290 C CA . VAL H 2 21 ? -3.926 78.224 39.604 1.00 35.27 983 VAL H CA 1
ATOM 7291 C C . VAL H 2 21 ? -3.857 77.765 41.059 1.00 36.23 983 VAL H C 1
ATOM 7292 O O . VAL H 2 21 ? -4.889 77.477 41.668 1.00 37.07 983 VAL H O 1
ATOM 7296 N N . GLY H 2 22 ? -2.641 77.687 41.599 1.00 36.01 984 GLY H N 1
ATOM 7297 C CA . GLY H 2 22 ? -2.443 77.236 42.968 1.00 36.98 984 GLY H CA 1
ATOM 7298 C C . GLY H 2 22 ? -3.175 77.983 44.071 1.00 37.70 984 GLY H C 1
ATOM 7299 O O . GLY H 2 22 ? -3.821 79.003 43.829 1.00 39.41 984 GLY H O 1
ATOM 7300 N N . LEU H 2 23 ? -3.054 77.478 45.296 1.00 37.07 985 LEU H N 1
ATOM 7301 C CA . LEU H 2 23 ? -3.705 78.077 46.457 1.00 36.77 985 LEU H CA 1
ATOM 7302 C C . LEU H 2 23 ? -3.009 79.317 47.030 1.00 36.82 985 LEU H C 1
ATOM 7303 O O . LEU H 2 23 ? -1.799 79.493 46.867 1.00 37.45 985 LEU H O 1
ATOM 7316 N N . GLY H 2 25 ? -1.203 81.402 49.670 1.00 37.10 987 GLY H N 1
ATOM 7317 C CA . GLY H 2 25 ? -0.402 81.055 50.835 1.00 37.90 987 GLY H CA 1
ATOM 7318 C C . GLY H 2 25 ? -1.074 81.257 52.181 1.00 38.08 987 GLY H C 1
ATOM 7319 O O . GLY H 2 25 ? -2.043 82.009 52.298 1.00 37.71 987 GLY H O 1
ATOM 7320 N N . GLN H 2 26 ? -0.554 80.587 53.206 1.00 39.00 988 GLN H N 1
ATOM 7321 C CA . GLN H 2 26 ? -1.105 80.702 54.554 1.00 40.59 988 GLN H CA 1
ATOM 7322 C C . GLN H 2 26 ? -0.910 82.119 55.090 1.00 42.26 988 GLN H C 1
ATOM 7323 O O . GLN H 2 26 ? 0.075 82.783 54.767 1.00 43.43 988 GLN H O 1
ATOM 7325 N N . ARG H 2 27 ? -1.853 82.589 55.899 1.00 44.13 989 ARG H N 1
ATOM 7326 C CA . ARG H 2 27 ? -1.755 83.925 56.492 1.00 45.82 989 ARG H CA 1
ATOM 7327 C C . ARG H 2 27 ? -0.453 84.055 57.308 1.00 46.55 989 ARG H C 1
ATOM 7328 O O . ARG H 2 27 ? 0.057 83.064 57.844 1.00 46.39 989 ARG H O 1
ATOM 7336 N N . GLY H 2 28 ? 0.078 85.273 57.405 1.00 46.29 990 GLY H N 1
ATOM 7337 C CA . GLY H 2 28 ? 1.309 85.479 58.150 1.00 46.56 990 GLY H CA 1
ATOM 7338 C C . GLY H 2 28 ? 1.139 85.302 59.648 1.00 46.91 990 GLY H C 1
ATOM 7339 O O . GLY H 2 28 ? 0.020 85.109 60.123 1.00 47.09 990 GLY H O 1
ATOM 7340 N N . GLU H 2 29 ? 2.245 85.366 60.392 1.00 46.73 991 GLU H N 1
ATOM 7341 C CA . GLU H 2 29 ? 2.218 85.219 61.848 1.00 47.06 991 GLU H CA 1
ATOM 7342 C C . GLU H 2 29 ? 1.807 86.540 62.522 1.00 48.36 991 GLU H C 1
ATOM 7343 O O . GLU H 2 29 ? 1.686 87.570 61.855 1.00 48.81 991 GLU H O 1
ATOM 7345 N N . ARG H 2 30 ? 1.582 86.512 63.835 1.00 48.94 992 ARG H N 1
ATOM 7346 C CA . ARG H 2 30 ? 1.203 87.723 64.562 1.00 49.11 992 ARG H CA 1
ATOM 7347 C C . ARG H 2 30 ? 2.388 88.679 64.587 1.00 50.24 992 ARG H C 1
ATOM 7348 O O . ARG H 2 30 ? 3.531 88.285 64.332 1.00 49.92 992 ARG H O 1
ATOM 7350 N N . GLY H 2 31 ? 2.111 89.939 64.891 1.00 51.15 993 GLY H N 1
ATOM 7351 C CA . GLY H 2 31 ? 3.170 90.925 64.932 1.00 54.08 993 GLY H CA 1
ATOM 7352 C C . GLY H 2 31 ? 3.903 90.944 66.258 1.00 56.28 993 GLY H C 1
ATOM 7353 O O . GLY H 2 31 ? 3.612 90.137 67.140 1.00 57.05 993 GLY H O 1
ATOM 7354 N N . PRO H 2 32 ? 4.882 91.848 66.419 1.00 58.92 994 PRO H N 1
ATOM 7355 C CA . PRO H 2 32 ? 5.669 91.981 67.651 1.00 60.52 994 PRO H CA 1
ATOM 7356 C C . PRO H 2 32 ? 4.889 92.710 68.756 1.00 62.02 994 PRO H C 1
ATOM 7357 O O . PRO H 2 32 ? 3.812 93.266 68.516 1.00 61.60 994 PRO H O 1
#

Organism: Homo sapiens (NCBI:txid9606)

Nearest PDB structures (foldseek):
  2clt-assembly2_B  TM=9.625E-01  e=4.380E-73  Homo sapiens
  1su3-assembly1_A  TM=9.824E-01  e=4.832E-72  Homo sapiens
  1su3-assembly2_B  TM=9.820E-01  e=1.591E-69  Homo sapiens
  1fbl-assembly1_A-2  TM=9.520E-01  e=3.764E-65  Sus scrofa
  1cge-assembly1_A  TM=9.785E-01  e=1.903E-29  Homo sapiens

Foldseek 3Di:
DAFPPPNFADPDQEFEEEAQDDAPQDDPVLLVVLLVVLVCLLLVWFQHDYHYDHDDDGQEYEYEDEADDPDPDGDDAEDDDQWAAADGDPDSQLYIYGHSSYNEDCFDPPHDPNLVNSQRNLRSRGDAADPQQPASSHSDDFALGDHHGAQVSSVNSCVSGNTHPDPPHDHHHDFDDLPDFLDAFQEWEAQPQWIWTDDWQWIWIGHPVDAATDIHGPRVQPSHDDTRWREWYADVVQCWIWTWDFQWIWIDNRRRTDPDDRGGPCVQENDDVVQRTFRYWYADPPQQWIWTDGFQFIWIGRNVVSYTDDPGRHGCCPLQPPLDRGFNYWYDDPQWIWTGDRQWTFGAHNVVNDGDDIDGNSVPHDD/DAFPPPQFADPDQEFEEEEPDDAPLDDPVLVVVLLVVLVCLLLQWFSHDYHYDHDDDTQEYEYEDAADDPPPDGDDAEDDDQKAAAEGDPDSQLYIYGHSSYNEDCFDPPHDPSLVSNLRNLNSRGHAADPQQPASSHSDDFALGDHHGAQVSSVVSCVSGNTHPDPPHDGHHDDDDLPDFLDAFQEWEAQPQWIWTDDWQKIWIGHDVDAAIDIHGVRVQPSHDDTRWREWYADVVQCWIWTWDFFWIWIDNGRHTDPDDRDGCCVQENDDVVQRTFRYWYADPPQQWIWTDGFQFIWIGRNVVSYTDPPGRGGCCPLQPPLDRGFNYWYDDPQWIWTGDRQWIFGAHNVVNDGDDIDGNSVSHDD/DADDDDDPPPDDDDDDDDDDDDDDDDDDDDPD/DADDDDDDDDDDDDDDDDDDDDDDDDDDPD/DDDDDDDDDDDDDDDDDDDDDDDDDDDD/DCDDDDDDDDDDDDDDDDDDDDDDDDDDPD/DADDDDDDDDDDDDDDDDDDDDDDDDDDPD/DADDDDDDDDDDDDDDDDDDDDDDDDDD

Solvent-accessible surface area: 43388 Å² total

Sequence (912 aa):
FVLTEGNPRWEQTHLTYRIENYTPDLPRADVDHAIEKAFQLWSNVTPLTFTKVSEGQADIMISFVRGDHRDNSPFDGPGGNLAHAFQPGPGIGGDAHFDEDERWTNNFREYNLHRVAAHALGHSLGLSHSTDIGALMYPSYTFSGDVQLAQDDIDGIQAIYGRSQNPVQPIGPQTPKACDSKLTFDAITTIRGEVMFFKDRFYMRTNPFYPEVELNFISVFWPQLPNGLEAAYEFADRDEVRFFKGNKYWAVQGQNVLHGYPKDIYSSFGFPRTVKHIDAALSEENTGKTYFFVANKYWRYDEYKRSMDPGYPKMIAHDFPGIGHKVDAVFMKDGFFYFFHGTRQYKFDPKTKRILTLQKANSWFNCFVLTEGNPRWEQTHLTYRIENYTPDLPRADVDHAIEKAFQLWSNVTPLTFTKVSEGQADIMISFVRGDHRDNSPFDGPGGNLAHAFQPGPGIGGDAHFDEDERWTNNFREYNLHRVAAHALGHSLGLSHSTDIGALMYPSYTFSGDVQLAQDDIDGIQAIYGRSQNPVQPIGPQTPKACDSKLTFDAITTIRGEVMFFKDRFYMRTNPFYPEVELNFISVFWPQLPNGLEAAYEFADRDEVRFFKGNKYWAVQGQNVLHGYPKDIYSSFGFPRTVKHIDAALSEENTGKTYFFVANKYWRYDEYKRSMDPGYPKMIAHDFPGIGHKVDAVFMKDGFFYFFHGTRQYKFDPKTKRILTLQKANSWFNCGPGPGPGPQGLAGQRGIVGLGQRGERGPGPGPGPGPGPGPQGLAGQRGIVGLGQRGERGPGPGPGPGPGPQGLAGQRGIVGLGQRGERGPGPGPGPGPQGLAGQRGIVGLGQRGERGPGPGPGPGPGPQGLAGQRGIVGLGQRGERGPGPGPGPGPGPQGLAGQRGIVGLGQRGERGP

InterPro domains:
  IPR000585 Hemopexin-like domain [cd00094] (275-466)
  IPR001818 Peptidase M10, metallopeptidase [PF00413] (108-261)
  IPR002477 Peptidoglycan binding-like [PF01471] (28-87)
  IPR006026 Peptidase, metallopeptidase [SM00235] (105-262)
  IPR018486 Hemopexin, conserved site [PS00024] (317-332)
  IPR018487 Hemopexin-like repeats [PF00045] (284-326)
  IPR018487 Hemopexin-like repeats [PF00045] (329-371)
  IPR018487 Hemopexin-like repeats [PF00045] (377-424)
  IPR018487 Hemopexin-like repeats [PF00045] (426-466)
  IPR018487 Hemopexin-like repeats [PS51642] (275-324)
  IPR018487 Hemopexin-like repeats [PS51642] (325-371)
  IPR018487 Hemopexin-like repeats [PS51642] (374-422)
  IPR018487 Hemopexin-like repeats [PS51642] (423-466)
  IPR018487 Hemopexin-like repeats [SM00120] (284-326)
  IPR018487 Hemopexin-like repeats [SM00120] (328-372)
  IPR018487 Hemopexin-like repeats [SM00120] (377-424)
  IPR018487 Hemopexin-like repeats [SM00120] (426-466)
  IPR021158 Peptidase M10A, cysteine switch, zinc binding site [PS00546] (90-97)
  IPR021190 Peptidase M10A [PIRSF001191] (7-468)
  IPR021190 Peptidase M10A [PR00138] (87-100)